Protein AF-A0AAN0IXJ7-F1 (afdb_monomer)

Foldseek 3Di:
DVVVVVVVVVVVVVCQQQDDAFAQWKFAAAAQDTFLPDQKHFIWGQHDPDRVGTDIAFEFQDPQDDQLLQLLNNLLSFFRGFPDKFFCLVDPGRPFHDGHHQWYNWHAPGSQALGSLRTDIDRPDDPVRGDSRRTMMTGGDPHGCPPDPQAFQQWAADQHGTSQKAFIWGDHLHDIAFEWPPACDLLNLQLSLLLSFFQGFPDKQGNHHDDDPHFHFYLHQAHDNPRNTSLLRDAGDPDGDPDHPDDIDTMITGGHRDPVGDGRPDGNCNCRPRNADDAFAQFKWFAAPHGTFLPDQKHFIWGQHDAPDPHTDTAFEFQPPQDDQLNLQLSNLLSQFNGFDDKFFPLVDPGRPFDPGHHQWYHWHQPASQARGSLNTDTDRDDDPQRGDSRGTMMTGGDPHGLPPPDAFQQWAADSHGTSQKHFIWGDAPNFIAFEFQALQDQLLLLLNLLSSFFFGWPDFPDFHFDPPPGAHFYHNFDDPDSVHNGSLLGPGGDPDGDYPDHRRGTTMIGGHRDPVGDTRPDGSCPHNQNHVLLVPPPQAFAFWKWFAAANDIALQDQKHFIWGAFAAPPPDPGGDIAFAFPPPQDDQLLQLQNVLLSQFNGFPDKDWCLVCVVTGHDDRHHHQWQHQHHPGSFANGSLLTDTHRPHDPPDDNRGTMMTGGDPHGLPNPDDFQDWAAPPDRTSQWHFIWGDHPHFIAFEFQQADDQLNQQLRLLLSFARGFPDKPNDQHFDDPVGFHFHNHFDADNPDNTSCVGDGTDPGGDPPGGRSRTMITGGHHHNDDDGRPHGSCNHRDDPPPDPDDDDDDDPPPDPVVVVVVVVVVVVVVPPPVPVVVVVVVVVVVVVVVVPPPPPDDDDDDDDDDDDDDDDDDDDDDDDDDDDDDDDDDDDDDDDDDDDDDDDDDDDDDDDDDDDDDDDDDDDDDDDDDDDDDDDDDDDDDDDDDDDDDDDDDDDDDDDDDDDDDDDDDDDDDDDDYDDDDDDDDDDDDDDDYDD

Secondary structure (DSSP, 8-state):
-HHHHHHHHHHHHHHHHS-PPPTTEEEEEETTEE-TT-SEEEEEEEE-SSTTS-EEEEEB--TT--HHHHHHHHHHTTBSSEEEEEEGGG-GGG----PPEEEEEEE-S-TT-SSGGGSEEE-S--TTSSSGGGBEEEEE-SSBTTSS--STT-EEEEEEEETTEEEEEEEETTEEEEEEEEEE-HHHHHHHHHHTT-SEEEEESS---S---SPEEEEEE---TT--SGGGTSPPPSS-B---STT--BPEEEEE--TTSPPP---GGGTTTSSSPPPPTTEEEEEETTEE-TT-SEEEEEEEE--SSSS-EEEEEB-STT--HHHHHHHHHHTTBS-EEEEEEGGG-STT----PPEEE--EE-S-TTBSSGGGSEE-----TTSSSTTSBEEEEE-S-BGGGSPPTT-EEEEEEEETTEEEEEEEETTEEEEEB-TT--HHHHHHHHHHTT-SEEEEEEEE-PPPTTSPEEE-S---S-TT-S-GGGTSPPPSS---S--GGGBEEEEEE--TTSPPP--BTTTTTT--STTTT-S---TT-EEEEETTEEESS-SEEEEEEE--S-TTSS--SEEEEB--TT--HHHHHHHHHHTTBS-EEEEEEHHHHHHHH------EEESEEE-S-TTBSSGGGSEEE-S--TT--TTSBEEEEE-SSBGGGS--TT-EEEES-SSTTEEEEEEEETTEEEEEBGGG--HHHHHHHHHHTT-SEEEEES-S--PPPTTSEEEESS----TT-SSHHHHSPPPSS--SS--GGGBPEEEEE--TTS-----BTTTT------------S--TTSHHHHHHHHHHHHHHHTTTTHHHHHHHHHHHHHHHHTTSSSS-S-------------------------------------------------------------------------------------------------------------------------------------------

Radius of gyration: 43.17 Å; Cα contacts (8 Å, |Δi|>4): 2072; chains: 1; bounding box: 119×130×133 Å

InterPro domains:
  IPR001190 SRCR domain [PF00530] (36-141)
  IPR001190 SRCR domain [PF00530] (159-255)
  IPR001190 SRCR domain [PF00530] (293-398)
  IPR001190 SRCR domain [PF00530] (416-513)
  IPR001190 SRCR domain [PF00530] (557-662)
  IPR001190 SRCR domain [PF00530] (680-776)
  IPR001190 SRCR domain [PR00258] (412-428)
  IPR001190 SRCR domain [PR00258] (431-442)
  IPR001190 SRCR domain [PR00258] (446-456)
  IPR001190 SRCR domain [PR00258] (501-513)
  IPR001190 SRCR domain [PS00420] (160-197)
  IPR001190 SRCR domain [PS00420] (417-454)
  IPR001190 SRCR domain [PS00420] (681-718)
  IPR001190 SRCR domain [PS50287] (26-141)
  IPR001190 SRCR domain [PS50287] (155-256)
  IPR001190 SRCR domain [PS50287] (284-399)
  IPR001190 SRCR domain [PS50287] (412-513)
  IPR001190 SRCR domain [PS50287] (546-663)
  IPR001190 SRCR domain [PS50287] (676-777)
  IPR001190 SRCR domain [SM00202] (26-141)

Solvent-accessible surface area (backbone atoms only — not comparable to full-atom values): 57984 Å² total; per-residue (Å²): 103,73,68,55,55,51,49,48,51,52,50,52,50,54,50,60,60,50,57,78,91,35,44,69,24,52,49,38,30,44,60,77,41,71,50,76,86,56,56,52,21,38,38,34,35,26,42,53,96,46,89,92,56,51,41,70,14,25,32,37,49,48,100,58,56,51,71,37,42,42,15,14,54,19,34,36,68,45,16,74,19,50,71,49,69,47,36,36,62,81,44,77,90,31,53,69,75,85,62,55,62,54,35,23,66,45,38,40,96,49,48,60,34,28,27,72,74,62,29,50,73,33,74,75,67,52,89,79,45,77,46,78,45,26,26,23,26,42,27,33,39,94,54,41,56,74,78,67,69,88,41,56,42,42,72,50,67,39,69,36,65,45,59,37,31,14,24,43,34,37,30,36,98,92,44,68,18,32,29,31,33,88,45,55,42,73,39,33,45,27,12,49,19,18,56,59,15,21,36,24,50,77,46,63,66,57,71,58,27,69,84,81,88,56,57,31,51,38,61,67,44,70,36,48,96,81,44,55,26,56,14,67,39,44,66,72,63,96,58,75,48,90,69,64,64,103,81,61,51,58,26,10,42,29,27,17,61,46,83,94,45,66,66,29,88,39,32,78,72,61,40,52,62,26,54,38,80,78,84,35,43,66,25,55,51,36,34,38,70,84,47,68,46,81,84,58,55,56,21,35,39,36,35,25,36,59,44,99,48,102,57,63,43,75,17,24,32,27,44,50,98,56,48,46,72,29,43,46,16,13,52,18,32,41,67,46,19,70,25,53,71,50,70,45,40,33,60,79,46,76,91,32,48,73,78,87,66,53,60,41,31,32,48,40,47,36,94,48,48,58,33,24,27,72,73,62,25,53,77,33,60,72,68,50,92,82,42,78,48,71,45,30,26,23,25,40,27,34,41,90,54,39,52,75,76,76,66,48,65,49,39,70,51,64,45,97,44,86,45,60,36,30,13,18,38,30,37,26,38,96,93,43,71,18,30,29,37,46,53,72,50,44,71,27,36,37,22,6,41,19,12,54,61,14,26,35,24,49,75,44,54,89,43,84,41,54,59,62,96,85,51,52,62,58,45,56,61,42,59,38,93,46,76,78,46,51,28,45,20,59,44,44,58,71,58,98,60,82,74,72,92,76,57,45,88,40,20,24,14,38,26,27,19,64,45,86,92,49,67,66,30,88,36,34,86,65,63,43,64,52,34,30,62,88,44,74,74,35,86,66,80,42,28,59,27,46,39,29,32,40,65,88,43,75,38,49,82,61,53,58,25,37,43,36,38,29,26,70,59,64,104,84,60,102,43,80,51,69,13,26,36,29,60,34,98,61,46,45,71,34,33,33,14,10,48,20,27,38,54,46,17,68,17,42,78,46,64,53,30,31,71,80,42,40,94,78,31,46,80,86,89,59,56,76,56,29,38,29,39,38,35,96,51,50,49,32,26,26,64,81,59,32,53,71,34,73,71,73,52,94,86,60,53,87,47,35,25,28,26,41,29,36,43,94,52,40,61,70,76,74,70,52,74,48,38,75,52,66,44,92,40,88,42,61,38,30,18,24,41,34,35,28,39,101,90,45,66,18,34,32,30,45,85,47,55,39,78,44,39,44,29,24,54,22,28,56,60,27,27,62,25,45,76,53,58,72,71,58,100,43,58,61,58,92,91,52,39,40,42,34,56,61,46,73,47,66,82,86,49,63,30,55,50,75,48,51,68,76,60,98,56,58,50,89,87,72,56,45,92,45,34,33,12,41,33,34,27,38,56,85,84,64,75,77,55,87,42,35,85,63,68,67,66,78,74,90,74,91,70,96,79,85,78,82,92,85,72,98,73,67,65,74,64,56,54,59,58,52,55,57,52,56,61,66,68,57,69,68,66,60,65,69,58,63,55,61,58,54,57,55,56,58,58,59,65,70,70,76,77,65,98,82,72,82,90,84,92,87,82,88,82,87,83,92,87,89,88,84,90,84,90,87,93,91,80,89,89,89,85,87,87,90,88,85,91,88,84,86,88,88,81,91,86,90,88,82,91,83,89,90,88,90,93,88,90,92,88,88,86,89,87,87,88,84,85,89,88,87,81,87,86,87,90,88,85,85,89,90,88,85,88,87,90,87,89,92,90,85,90,87,90,89,85,90,86,84,85,88,85,87,86,87,89,87,88,86,85,91,88,89,88,86,90,89,83,89,85,88,84,88,86,89,88,89,86,90,84,88,87,90,89,85,90,89,84,89,86,88,80,88,87,133

Organism: Amphimedon queenslandica (NCBI:txid400682)

Sequence (992 aa):
MKLLSIFALFVSLIYAVQGQPYRGTVRLVRSGSFSSSYTAGIVQIYYGSNSSSNSWGNICFDSSFGSTEANVICNQLGYNGASTYGSAGSTTSYGTDTAATALNDVNCANSNYLTLQQCNLSTVIKPSCISDNEDLYVSCQTTRIWDSPDFSGQIRLQGGTYSSYGRLEVYCNGEWGTVCADSFGPTGARTACRQLGYSDYSTYNTNVPGSSSQHTWFENLACNSSSNCLGTCESCPTTQISFCGTGSRDVALGCEFDSSYATSNNTPSTCEYAGSRRPDRGTVRLFRNGVFSSSYSAGIVEIYYAGSSYRSYWGNICDDSSFGYSEANVICHQLGYNGVSTYGRAGSTTSYGTDTTSTTVDDVDCASSSYLTLEQCTLSIIIKSSCISNSEDAYVSCYTTRIWNNPYPGQIRLQGGTYSSYGRLEVYCNGQWGTVCDDSFGSADARAACRQLGYSDYSTYTGNLAGSSSQPIWLDNVICSSSSYSCLATCESCPATQYHNCGHSQDVALGCEFDSTYTTSSNSLSTCQYADPSSSGFGVPLSGALILARNGVYSSSFTSGRVVVYGIGSSTSSSLFWGNVCRRTSFSLNAAHVICHQLTFSGASTWSYSGIDSNLFGVDTNRTLLDDVSCSNSRYLTLFQCTVSTFISSLCTDADDISVTCYTTRIWSSPYTGQLRLTGGNYTNEGLIEVYCNGAWGTVCDNTFSATAARIVCRQLGYNSYYRYNTLPIVGDTPQSIWYNSLSCSSTYSCLSSCQSCPSSSSTTCVHAEDVTIVCYSSSTSSSTTVTTSTCQTTSSSDSDGLSGGAIAGIVIGVIVFIGLVMFFSGSAQKKKKERQRAALAAAAAQATVELTNAQVVPTPNPLTHQPAPEPPPTTNQEPPPSYAGAAAVTQEVKEYNDEKSPYPPPGPNPEPSAPSFAPPPPFAPYPPTNTGYPPDPAYPPTGGYYPPNPYPTPYPTVSGYPPATYPAAPPPDTRPDPPPYNEAPYPPAPY

Structure (mmCIF, N/CA/C/O backbone):
data_AF-A0AAN0IXJ7-F1
#
_entry.id   AF-A0AAN0IXJ7-F1
#
loop_
_atom_site.group_PDB
_atom_site.id
_atom_site.type_symbol
_atom_site.label_atom_id
_atom_site.label_alt_id
_atom_site.label_comp_id
_atom_site.label_asym_id
_atom_site.label_entity_id
_atom_site.label_seq_id
_atom_site.pdbx_PDB_ins_code
_atom_site.Cartn_x
_atom_site.Cartn_y
_atom_site.Cartn_z
_atom_site.occupancy
_atom_site.B_iso_or_equiv
_atom_site.auth_seq_id
_atom_site.auth_comp_id
_atom_site.auth_asym_id
_atom_site.auth_atom_id
_atom_site.pdbx_PDB_model_num
ATOM 1 N N . MET A 1 1 ? -55.029 -26.707 40.191 1.00 47.22 1 MET A N 1
ATOM 2 C CA . MET A 1 1 ? -53.765 -27.199 40.793 1.00 47.22 1 MET A CA 1
ATOM 3 C C . MET A 1 1 ? -52.883 -27.904 39.767 1.00 47.22 1 MET A C 1
ATOM 5 O O . MET A 1 1 ? -52.110 -27.176 39.175 1.00 47.22 1 MET A O 1
ATOM 9 N N . LYS A 1 2 ? -53.011 -29.208 39.447 1.00 46.12 2 LYS A N 1
ATOM 10 C CA . LYS A 1 2 ? -52.073 -29.888 38.508 1.00 46.12 2 LYS A CA 1
ATOM 11 C C . LYS A 1 2 ? -51.849 -29.155 37.167 1.00 46.12 2 LYS A C 1
ATOM 13 O O . LYS A 1 2 ? -50.709 -29.018 36.750 1.00 46.12 2 LYS A O 1
ATOM 18 N N . LEU A 1 3 ? -52.900 -28.605 36.550 1.00 43.19 3 LEU A N 1
ATOM 19 C CA . LEU A 1 3 ? -52.786 -27.760 35.346 1.00 43.19 3 LEU A CA 1
ATOM 20 C C . LEU A 1 3 ? -51.999 -26.451 35.565 1.00 43.19 3 LEU A C 1
ATOM 22 O O . LEU A 1 3 ? -51.239 -26.072 34.686 1.00 43.19 3 LEU A O 1
ATOM 26 N N . LEU A 1 4 ? -52.104 -25.803 36.734 1.00 46.88 4 LEU A N 1
ATOM 27 C CA . LEU A 1 4 ? -51.242 -24.661 37.081 1.00 46.88 4 LEU A CA 1
ATOM 28 C C . LEU A 1 4 ? -49.793 -25.097 37.319 1.00 46.88 4 LEU A C 1
ATOM 30 O O . LEU A 1 4 ? -48.893 -24.364 36.945 1.00 46.88 4 LEU A O 1
ATOM 34 N N . SER A 1 5 ? -49.549 -26.276 37.897 1.00 44.75 5 SER A N 1
ATOM 35 C CA . SER A 1 5 ? -48.187 -26.807 38.051 1.00 44.75 5 SER A CA 1
ATOM 36 C C . SER A 1 5 ? -47.547 -27.131 36.698 1.00 44.75 5 SER A C 1
ATOM 38 O O . SER A 1 5 ? -46.366 -26.873 36.513 1.00 44.75 5 SER A O 1
ATOM 40 N N . ILE A 1 6 ? -48.325 -27.642 35.737 1.00 55.31 6 ILE A N 1
ATOM 41 C CA . ILE A 1 6 ? -47.873 -27.870 34.355 1.00 55.31 6 ILE A CA 1
ATOM 42 C C . ILE A 1 6 ? -47.652 -26.538 33.629 1.00 55.31 6 ILE A C 1
ATOM 44 O O . ILE A 1 6 ? -46.639 -26.389 32.957 1.00 55.31 6 ILE A O 1
ATOM 48 N N . PHE A 1 7 ? -48.541 -25.553 33.794 1.00 57.66 7 PHE A N 1
ATOM 49 C CA .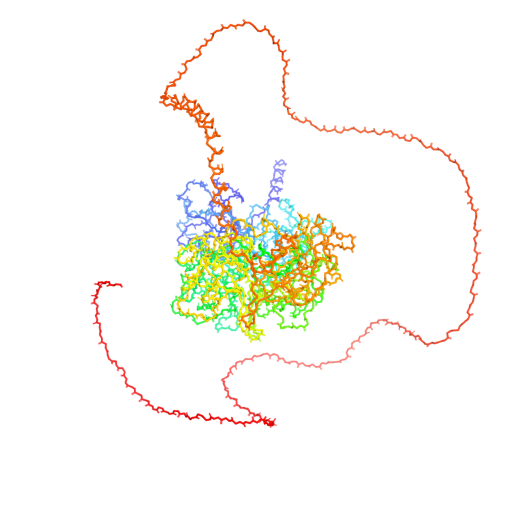 PHE A 1 7 ? -48.365 -24.223 33.202 1.00 57.66 7 PHE A CA 1
ATOM 50 C C . PHE A 1 7 ? -47.150 -23.494 33.793 1.00 57.66 7 PHE A C 1
ATOM 52 O O . PHE A 1 7 ? -46.359 -22.933 33.047 1.00 57.66 7 PHE A O 1
ATOM 59 N N . ALA A 1 8 ? -46.938 -23.577 35.110 1.00 48.50 8 ALA A N 1
ATOM 60 C CA . ALA A 1 8 ? -45.741 -23.069 35.774 1.00 48.50 8 ALA A CA 1
ATOM 61 C C . ALA A 1 8 ? -44.473 -23.785 35.283 1.00 48.50 8 ALA A C 1
ATOM 63 O O . ALA A 1 8 ? -43.500 -23.114 34.975 1.00 48.50 8 ALA A O 1
ATOM 64 N N . LEU A 1 9 ? -44.495 -25.115 35.122 1.00 50.34 9 LEU A N 1
ATOM 65 C CA . LEU A 1 9 ? -43.379 -25.861 34.527 1.00 50.34 9 LEU A CA 1
ATOM 66 C C . LEU A 1 9 ? -43.103 -25.448 33.076 1.00 50.34 9 LEU A C 1
ATOM 68 O O . LEU A 1 9 ? -41.941 -25.302 32.720 1.00 50.34 9 LEU A O 1
ATOM 72 N N . PHE A 1 10 ? -44.132 -25.213 32.255 1.00 48.53 10 PHE A N 1
ATOM 73 C CA . PHE A 1 10 ? -43.972 -24.707 30.885 1.00 48.53 10 PHE A CA 1
ATOM 74 C C . PHE A 1 10 ? -43.401 -23.286 30.857 1.00 48.53 10 PHE A C 1
ATOM 76 O O . PHE A 1 10 ? -42.471 -23.021 30.102 1.00 48.53 10 PHE A O 1
ATOM 83 N N . VAL A 1 11 ? -43.906 -22.389 31.707 1.00 49.75 11 VAL A N 1
ATOM 84 C CA . VAL A 1 11 ? -43.389 -21.022 31.856 1.00 49.75 11 VAL A CA 1
ATOM 85 C C . VAL A 1 11 ? -41.935 -21.050 32.339 1.00 49.75 11 VAL A C 1
ATOM 87 O O . VAL A 1 11 ? -41.093 -20.390 31.739 1.00 49.75 11 VAL A O 1
ATOM 90 N N . SER A 1 12 ? -41.595 -21.871 33.336 1.00 41.97 12 SER A N 1
ATOM 91 C CA . SER A 1 12 ? -40.210 -22.080 33.775 1.00 41.97 12 SER A CA 1
ATOM 92 C C . SER A 1 12 ? -39.324 -22.709 32.694 1.00 41.97 12 SER A C 1
ATOM 94 O O . SER A 1 12 ? -38.155 -22.350 32.619 1.00 41.97 12 SER A O 1
ATOM 96 N N . LEU A 1 13 ? -39.847 -23.588 31.829 1.00 40.50 13 LEU A N 1
ATOM 97 C CA . LEU A 1 13 ? -39.102 -24.111 30.676 1.00 40.50 13 LEU A CA 1
ATOM 98 C C . LEU A 1 13 ? -38.805 -23.008 29.652 1.00 40.50 13 LEU A C 1
ATOM 100 O O . LEU A 1 13 ? -37.680 -22.909 29.174 1.00 40.50 13 LEU A O 1
ATOM 104 N N . ILE A 1 14 ? -39.785 -22.152 29.351 1.00 45.25 14 ILE A N 1
ATOM 105 C CA . ILE A 1 14 ? -39.624 -21.015 28.433 1.00 45.25 14 ILE A CA 1
ATOM 106 C C . ILE A 1 14 ? -38.598 -20.015 28.999 1.00 45.25 14 ILE A C 1
ATOM 108 O O . ILE A 1 14 ? -37.655 -19.645 28.302 1.00 45.25 14 ILE A O 1
ATOM 112 N N . TYR A 1 15 ? -38.695 -19.670 30.288 1.00 43.59 15 TYR A N 1
ATOM 113 C CA . TYR A 1 15 ? -37.707 -18.832 30.985 1.00 43.59 15 TYR A CA 1
ATOM 114 C C . TYR A 1 15 ? -36.314 -19.478 31.115 1.00 43.59 15 TYR A C 1
ATOM 116 O O . TYR A 1 15 ? -35.324 -18.756 31.223 1.00 43.59 15 TYR A O 1
ATOM 124 N N . ALA A 1 16 ? -36.209 -20.810 31.088 1.00 40.12 16 ALA A N 1
ATOM 125 C CA . ALA A 1 16 ? -34.928 -21.521 31.076 1.00 40.12 16 ALA A CA 1
ATOM 126 C C . ALA A 1 16 ? -34.271 -21.568 29.682 1.00 40.12 16 ALA A C 1
ATOM 128 O O . ALA A 1 16 ? -33.063 -21.782 29.591 1.00 40.12 16 ALA A O 1
ATOM 129 N N . VAL A 1 17 ? -35.040 -21.363 28.606 1.00 45.34 17 VAL A N 1
ATOM 130 C CA . VAL A 1 17 ? -34.553 -21.335 27.212 1.00 45.34 17 VAL A CA 1
ATOM 131 C C . VAL A 1 17 ? -34.119 -19.929 26.770 1.00 45.34 17 VAL A C 1
ATOM 133 O O . VAL A 1 17 ? -33.293 -19.809 25.872 1.00 45.34 17 VAL A O 1
ATOM 136 N N . GLN A 1 18 ? -34.628 -18.864 27.398 1.00 54.88 18 GLN A N 1
ATOM 137 C CA . GLN A 1 18 ? -34.338 -17.471 27.005 1.00 54.88 18 GLN A CA 1
ATOM 138 C C . GLN A 1 18 ? -33.213 -16.783 27.803 1.00 54.88 18 GLN A C 1
ATOM 140 O O . GLN A 1 18 ? -32.857 -15.644 27.491 1.00 54.88 18 GLN A O 1
ATOM 145 N N . GLY A 1 19 ? -32.644 -17.458 28.805 1.00 61.91 19 GLY A N 1
ATOM 146 C CA . GLY A 1 19 ? -31.714 -16.855 29.764 1.00 61.91 19 GLY A CA 1
ATOM 147 C C . GLY A 1 19 ? -32.421 -15.965 30.793 1.00 61.91 19 GLY A C 1
ATOM 148 O O . GLY A 1 19 ? -33.547 -15.508 30.592 1.00 61.91 19 GLY A O 1
ATOM 149 N N . GLN A 1 20 ? -31.762 -15.727 31.926 1.00 72.69 20 GLN A N 1
ATOM 150 C CA . GLN A 1 20 ? -32.216 -14.754 32.925 1.00 72.69 20 GLN A CA 1
ATOM 151 C C . GLN A 1 20 ? -31.454 -13.434 32.740 1.00 72.69 20 GLN A C 1
ATOM 153 O O . GLN A 1 20 ? -30.320 -13.458 32.263 1.00 72.69 20 GLN A O 1
ATOM 158 N N . PRO A 1 21 ? -32.034 -12.276 33.097 1.00 81.75 21 PRO A N 1
ATOM 159 C CA . PRO A 1 21 ? -31.283 -11.031 33.127 1.00 81.75 21 PRO A CA 1
ATOM 160 C C . PRO A 1 21 ? -30.315 -11.021 34.316 1.00 81.75 21 PRO A C 1
ATOM 162 O O . PRO A 1 21 ? -30.679 -11.358 35.443 1.00 81.75 21 PRO A O 1
ATOM 165 N N . TYR A 1 22 ? -29.082 -10.603 34.057 1.00 88.50 22 TYR A N 1
ATOM 166 C CA . TYR A 1 22 ? -28.005 -10.508 35.044 1.00 88.50 22 TYR A CA 1
ATOM 167 C C . TYR A 1 22 ? -27.824 -9.068 35.537 1.00 88.50 22 TYR A C 1
ATOM 169 O O . TYR A 1 22 ? -28.263 -8.121 34.874 1.00 88.50 22 TYR A O 1
ATOM 177 N N . ARG A 1 23 ? -27.195 -8.862 36.700 1.00 89.75 23 ARG A N 1
ATOM 178 C CA . ARG A 1 23 ? -27.017 -7.516 37.267 1.00 89.75 23 ARG A CA 1
ATOM 179 C C . ARG A 1 23 ? -26.231 -6.628 36.298 1.00 89.75 23 ARG A C 1
ATOM 181 O O . ARG A 1 23 ? -25.153 -7.009 35.859 1.00 89.75 23 ARG A O 1
ATOM 188 N N . GLY A 1 24 ? -26.774 -5.461 35.959 1.00 89.81 24 GLY A N 1
ATOM 189 C CA . GLY A 1 24 ? -26.189 -4.547 34.973 1.00 89.81 24 GLY A CA 1
ATOM 190 C C . GLY A 1 24 ? -26.632 -4.758 33.523 1.00 89.81 24 GLY A C 1
ATOM 191 O O . GLY A 1 24 ? -26.158 -4.051 32.638 1.00 89.81 24 GLY A O 1
ATOM 192 N N . THR A 1 25 ? -27.534 -5.705 33.249 1.00 91.94 25 THR A N 1
ATOM 193 C CA . THR A 1 25 ? -28.134 -5.875 31.912 1.00 91.94 25 THR A CA 1
ATOM 194 C C . THR A 1 25 ? -28.928 -4.634 31.515 1.00 91.94 25 THR A C 1
ATOM 196 O O . THR A 1 25 ? -29.753 -4.181 32.304 1.00 91.94 25 THR A O 1
ATOM 199 N N . VAL A 1 26 ? -28.757 -4.146 30.284 1.00 93.38 26 VAL A N 1
ATOM 200 C CA . VAL A 1 26 ? -29.545 -3.034 29.726 1.00 93.38 26 VAL A CA 1
ATOM 201 C C . VAL A 1 26 ? -30.482 -3.546 28.625 1.00 93.38 26 VAL A C 1
ATOM 203 O O . VAL A 1 26 ? -30.151 -4.481 27.892 1.00 93.38 26 VAL A O 1
ATOM 206 N N . ARG A 1 27 ? -31.670 -2.943 28.505 1.00 92.19 27 ARG A N 1
ATOM 207 C CA . ARG A 1 27 ? -32.626 -3.166 27.409 1.00 92.19 27 ARG A CA 1
ATOM 208 C C . ARG A 1 27 ? -33.318 -1.868 26.994 1.00 92.19 27 ARG A C 1
ATOM 210 O O . ARG A 1 27 ? -33.399 -0.927 27.779 1.00 92.19 27 ARG A O 1
ATOM 217 N N . LEU A 1 28 ? -33.892 -1.873 25.791 1.00 92.62 28 LEU A N 1
ATOM 218 C CA . LEU A 1 28 ? -34.771 -0.811 25.300 1.00 92.62 28 LEU A CA 1
ATOM 219 C C . LEU A 1 28 ? -36.235 -1.262 25.328 1.00 92.62 28 LEU A C 1
ATOM 221 O O . LEU A 1 28 ? -36.560 -2.375 24.901 1.00 92.62 28 LEU A O 1
ATOM 225 N N . VAL A 1 29 ? -37.114 -0.385 25.808 1.00 91.38 29 VAL A N 1
ATOM 226 C CA . VAL A 1 29 ? -38.556 -0.621 25.953 1.00 91.38 29 VAL A CA 1
ATOM 227 C C . VAL A 1 29 ? -39.354 0.311 25.039 1.00 91.38 29 VAL A C 1
ATOM 229 O O . VAL A 1 29 ? -39.003 1.474 24.835 1.00 91.38 29 VAL A O 1
ATOM 232 N N . ARG A 1 30 ? -40.446 -0.218 24.479 1.00 90.81 30 ARG A N 1
ATOM 233 C CA . ARG A 1 30 ? -41.479 0.511 23.736 1.00 90.81 30 ARG A CA 1
ATOM 234 C C . ARG A 1 30 ? -42.848 -0.002 24.179 1.00 90.81 30 ARG A C 1
ATOM 236 O O . ARG A 1 30 ? -43.144 -1.180 23.996 1.00 90.81 30 ARG A O 1
ATOM 243 N N . SER A 1 31 ? -43.680 0.869 24.747 1.00 85.44 31 SER A N 1
ATOM 244 C CA . SER A 1 31 ? -45.058 0.582 25.178 1.00 85.44 31 SER A CA 1
ATOM 245 C C . SER A 1 31 ? -45.144 -0.665 26.073 1.00 85.44 31 SER A C 1
ATOM 247 O O . SER A 1 31 ? -45.852 -1.625 25.771 1.00 85.44 31 SER A O 1
ATOM 249 N N . GLY A 1 32 ? -44.320 -0.696 27.128 1.00 82.44 32 GLY A N 1
ATOM 250 C CA . GLY A 1 32 ? -44.193 -1.823 28.064 1.00 82.44 32 GLY A CA 1
ATOM 251 C C . GLY A 1 32 ? -43.563 -3.110 27.500 1.00 82.44 32 GLY A C 1
ATOM 252 O O . GLY A 1 32 ? -43.351 -4.060 28.250 1.00 82.44 32 GLY A O 1
ATOM 253 N N . SER A 1 33 ? -43.240 -3.165 26.204 1.00 86.56 33 SER A N 1
ATOM 254 C CA . SER A 1 33 ? -42.652 -4.333 25.530 1.00 86.56 33 SER A CA 1
ATOM 255 C C . SER A 1 33 ? -41.173 -4.106 25.207 1.00 86.56 33 SER A C 1
ATOM 257 O O . SER A 1 33 ? -40.775 -2.989 24.888 1.00 86.56 33 SER A O 1
ATOM 259 N N . PHE A 1 34 ? -40.347 -5.156 25.231 1.00 88.69 34 PHE A N 1
ATOM 260 C CA . PHE A 1 34 ? -38.915 -5.078 24.906 1.00 88.69 34 PHE A CA 1
ATOM 261 C C . PHE A 1 34 ? -38.528 -6.077 23.807 1.00 88.69 34 PHE A C 1
ATOM 263 O O . PHE A 1 34 ? -39.171 -7.114 23.654 1.00 88.69 34 PHE A O 1
ATOM 270 N N . SER A 1 35 ? -37.474 -5.766 23.051 1.00 86.44 35 SER A N 1
ATOM 271 C CA . SER A 1 35 ? -36.874 -6.658 22.051 1.00 86.44 35 SER A CA 1
ATOM 272 C C . SER A 1 35 ? -35.388 -6.341 21.880 1.00 86.44 35 SER A C 1
ATOM 274 O O . SER A 1 35 ? -35.010 -5.170 21.851 1.00 86.44 35 SER A O 1
ATOM 276 N N . SER A 1 36 ? -34.552 -7.363 21.683 1.00 79.25 36 SER A N 1
ATOM 277 C CA . SER A 1 36 ? -33.141 -7.204 21.288 1.00 79.25 36 SER A CA 1
ATOM 278 C C . SER A 1 36 ? -32.969 -6.613 19.877 1.00 79.25 36 SER A C 1
ATOM 280 O O . SER A 1 36 ? -31.890 -6.137 19.526 1.00 79.25 36 SER A O 1
ATOM 282 N N . SER A 1 37 ? -34.045 -6.582 19.080 1.00 82.06 37 SER A N 1
ATOM 283 C CA . SER A 1 37 ? -34.102 -5.935 17.763 1.00 82.06 37 SER A CA 1
ATOM 284 C C . SER A 1 37 ? -34.409 -4.431 17.810 1.00 82.06 37 SER A C 1
ATOM 286 O O . SER A 1 37 ? -34.531 -3.807 16.756 1.00 82.06 37 SER A O 1
ATOM 288 N N . TYR A 1 38 ? -34.618 -3.836 18.990 1.00 89.44 38 TYR A N 1
ATOM 289 C CA . TYR A 1 38 ? -34.860 -2.397 19.100 1.00 89.44 38 TYR A CA 1
ATOM 290 C C . TYR A 1 38 ? -33.542 -1.611 19.047 1.00 89.44 38 TYR A C 1
ATOM 292 O O . TYR A 1 38 ? -32.580 -1.917 19.748 1.00 89.44 38 TYR A O 1
ATOM 300 N N . THR A 1 39 ? -33.527 -0.564 18.221 1.00 90.50 39 THR A N 1
ATOM 301 C CA . THR A 1 39 ? -32.446 0.433 18.111 1.00 90.50 39 THR A CA 1
ATOM 302 C C . THR A 1 39 ? -32.686 1.671 18.976 1.00 90.50 39 THR A C 1
ATOM 304 O O . THR A 1 39 ? -31.769 2.444 19.202 1.00 90.50 39 THR A O 1
ATOM 307 N N . ALA A 1 40 ? -33.917 1.883 19.449 1.00 92.94 40 ALA A N 1
ATOM 308 C CA . ALA A 1 40 ? -34.309 3.060 20.227 1.00 92.94 40 ALA A CA 1
ATOM 309 C C . ALA A 1 40 ? -35.442 2.728 21.206 1.00 92.94 40 ALA A C 1
ATOM 311 O O . ALA A 1 40 ? -36.255 1.852 20.897 1.00 92.94 40 ALA A O 1
ATOM 312 N N . GLY A 1 41 ? -35.533 3.421 22.337 1.00 94.19 41 GLY A N 1
ATOM 313 C CA . GLY A 1 41 ? -36.592 3.236 23.336 1.00 94.19 41 GLY A CA 1
ATOM 314 C C . GLY A 1 41 ? -36.214 3.781 24.712 1.00 94.19 41 GLY A C 1
ATOM 315 O O . GLY A 1 41 ? -35.115 4.307 24.887 1.00 94.19 41 GLY A O 1
ATOM 316 N N . ILE A 1 42 ? -37.119 3.623 25.682 1.00 93.81 42 ILE A N 1
ATOM 317 C CA . ILE A 1 42 ? -36.850 3.918 27.100 1.00 93.81 42 ILE A CA 1
ATOM 318 C C . ILE A 1 42 ? -35.802 2.922 27.611 1.00 93.81 42 ILE A C 1
ATOM 320 O O . ILE A 1 42 ? -35.892 1.723 27.322 1.00 93.81 42 ILE A O 1
ATOM 324 N N . VAL A 1 43 ? -34.793 3.415 28.328 1.00 94.88 43 VAL A N 1
ATOM 325 C CA . VAL A 1 43 ? -33.664 2.618 28.816 1.00 94.88 43 VAL A CA 1
ATOM 326 C C . VAL A 1 43 ? -33.995 2.010 30.170 1.00 94.88 43 VAL A C 1
ATOM 328 O O . VAL A 1 43 ? -34.176 2.719 31.158 1.00 94.88 43 VAL A O 1
ATOM 331 N N . GLN A 1 44 ? -33.989 0.680 30.223 1.00 93.31 44 GLN A N 1
ATOM 332 C CA . GLN A 1 44 ? -34.118 -0.070 31.466 1.00 93.31 44 GLN A CA 1
ATOM 333 C C . GLN A 1 44 ? -32.856 -0.851 31.780 1.00 93.31 44 GLN A C 1
ATOM 335 O O . GLN A 1 44 ? -32.301 -1.528 30.913 1.00 93.31 44 GLN A O 1
ATOM 340 N N . ILE A 1 45 ? -32.458 -0.807 33.049 1.00 93.12 45 ILE A N 1
ATOM 341 C CA . ILE A 1 45 ? -31.368 -1.599 33.606 1.00 93.12 45 ILE A CA 1
ATOM 342 C C . ILE A 1 45 ? -31.921 -2.613 34.614 1.00 93.12 45 ILE A C 1
ATOM 344 O O . ILE A 1 45 ? -32.846 -2.317 35.372 1.00 93.12 45 ILE A O 1
ATOM 348 N N . TYR A 1 46 ? -31.366 -3.823 34.622 1.00 92.00 46 TYR A N 1
ATOM 349 C CA . TYR A 1 46 ? -31.636 -4.818 35.656 1.00 92.00 46 TYR A CA 1
ATOM 350 C C . TYR A 1 46 ? -30.624 -4.643 36.789 1.00 92.00 46 TYR A C 1
ATOM 352 O O . TYR A 1 46 ? -29.473 -5.074 36.676 1.00 92.00 46 TYR A O 1
ATOM 360 N N . TYR A 1 47 ? -31.015 -3.948 37.857 1.00 88.50 47 TYR A N 1
ATOM 361 C CA . TYR A 1 47 ? -30.090 -3.516 38.906 1.00 88.50 47 TYR A CA 1
ATOM 362 C C . TYR A 1 47 ? -30.703 -3.590 40.307 1.00 88.50 47 TYR A C 1
ATOM 364 O O . TYR A 1 47 ? -31.918 -3.686 40.477 1.00 88.50 47 TYR A O 1
ATOM 372 N N . GLY A 1 48 ? -29.838 -3.582 41.319 1.00 79.75 48 GLY A N 1
ATOM 373 C CA . GLY A 1 48 ? -30.199 -3.790 42.715 1.00 79.75 48 GLY A CA 1
ATOM 374 C C . GLY A 1 48 ? -29.010 -3.609 43.655 1.00 79.75 48 GLY A C 1
ATOM 375 O O . GLY A 1 48 ? -27.843 -3.640 43.248 1.00 79.75 48 GLY A O 1
ATOM 376 N N . SER A 1 49 ? -29.315 -3.425 44.939 1.00 67.25 49 SER A N 1
ATOM 377 C CA . SER A 1 49 ? -28.330 -3.276 46.020 1.00 67.25 49 SER A CA 1
ATOM 378 C C . SER A 1 49 ? -27.577 -4.573 46.348 1.00 67.25 49 SER A C 1
ATOM 380 O O . SER A 1 49 ? -26.478 -4.522 46.890 1.00 67.25 49 SER A O 1
ATOM 382 N N . ASN A 1 50 ? -28.146 -5.729 46.005 1.00 63.09 50 ASN A N 1
ATOM 383 C CA . ASN A 1 50 ? -27.522 -7.048 46.044 1.00 63.09 50 ASN A CA 1
ATOM 384 C C . ASN A 1 50 ? -28.186 -7.964 44.997 1.00 63.09 50 ASN A C 1
ATOM 386 O O . ASN A 1 50 ? -29.212 -7.609 44.416 1.00 63.09 50 ASN A O 1
ATOM 390 N N . SER A 1 51 ? -27.628 -9.154 44.763 1.00 61.53 51 SER A N 1
ATOM 391 C CA . SER A 1 51 ? -28.124 -10.087 43.738 1.00 61.53 51 SER A CA 1
ATOM 392 C C . SER A 1 51 ? -29.585 -10.525 43.937 1.00 61.53 51 SER A C 1
ATOM 394 O O . SER A 1 51 ? -30.279 -10.790 42.958 1.00 61.53 51 SER A O 1
ATOM 396 N N . SER A 1 52 ? -30.079 -10.533 45.181 1.00 66.31 52 SER A N 1
ATOM 397 C CA . SER A 1 52 ? -31.475 -10.843 45.531 1.00 66.31 52 SER A CA 1
ATOM 398 C C . SER A 1 52 ? -32.443 -9.648 45.512 1.00 66.31 52 SER A C 1
ATOM 400 O O . SER A 1 52 ? -33.642 -9.856 45.677 1.00 66.31 52 SER A O 1
ATOM 402 N N . SER A 1 53 ? -31.960 -8.416 45.311 1.00 77.62 53 SER A N 1
ATOM 403 C CA . SER A 1 53 ? -32.789 -7.204 45.173 1.00 77.62 53 SER A CA 1
ATOM 404 C C . SER A 1 53 ? -32.787 -6.618 43.757 1.00 77.62 53 SER A C 1
ATOM 406 O O . SER A 1 53 ? -33.332 -5.536 43.542 1.00 77.62 53 SER A O 1
ATOM 408 N N . ASN A 1 54 ? -32.192 -7.323 42.788 1.00 84.50 54 ASN A N 1
ATOM 409 C CA . ASN A 1 54 ? -32.207 -6.918 41.386 1.00 84.50 54 ASN A CA 1
ATOM 410 C C . ASN A 1 54 ? -33.638 -6.868 40.830 1.00 84.50 54 ASN A C 1
ATOM 412 O O . ASN A 1 54 ? -34.415 -7.810 40.982 1.00 84.50 54 ASN A O 1
ATOM 416 N N . SER A 1 55 ? -33.963 -5.782 40.136 1.00 90.12 55 SER A N 1
ATOM 417 C CA . SER A 1 55 ? -35.218 -5.612 39.404 1.00 90.12 55 SER A CA 1
ATOM 418 C C . SER A 1 55 ? -34.992 -4.755 38.157 1.00 90.12 55 SER A C 1
ATOM 420 O O . SER A 1 55 ? -33.948 -4.118 38.018 1.00 90.12 55 SER A O 1
ATOM 422 N N . TRP A 1 56 ? -35.946 -4.767 37.224 1.00 91.75 56 TRP A N 1
ATOM 423 C CA . TRP A 1 56 ? -35.928 -3.831 36.100 1.00 91.75 56 TRP A CA 1
ATOM 424 C C . TRP A 1 56 ? -36.391 -2.458 36.573 1.00 91.75 56 TRP A C 1
ATOM 426 O O . TRP A 1 56 ? -37.495 -2.338 37.103 1.00 91.75 56 TRP A O 1
ATOM 436 N N . GLY A 1 57 ? -35.567 -1.444 36.333 1.00 91.88 57 GLY A N 1
ATOM 437 C CA . GLY A 1 57 ? -35.907 -0.053 36.585 1.00 91.88 57 GLY A CA 1
ATOM 438 C C . GLY A 1 57 ? -35.315 0.884 35.543 1.00 91.88 57 GLY A C 1
ATOM 439 O O . GLY A 1 57 ? -34.406 0.514 34.793 1.00 91.88 57 GLY A O 1
ATOM 440 N N . ASN A 1 58 ? -35.862 2.091 35.496 1.00 92.25 58 ASN A N 1
ATOM 441 C CA . ASN A 1 58 ? -35.492 3.115 34.528 1.00 92.25 58 ASN A CA 1
ATOM 442 C C . ASN A 1 58 ? -34.235 3.877 34.972 1.00 92.25 58 ASN A C 1
ATOM 444 O O . ASN A 1 58 ? -33.802 3.793 36.128 1.00 92.25 58 ASN A O 1
ATOM 448 N N . ILE A 1 59 ? -33.637 4.620 34.046 1.00 94.38 59 ILE A N 1
ATOM 449 C CA . ILE A 1 59 ? -32.534 5.546 34.321 1.00 94.38 59 ILE A CA 1
ATOM 450 C C . ILE A 1 59 ? -33.079 6.967 34.185 1.00 94.38 59 ILE A C 1
ATOM 452 O O . ILE A 1 59 ? -33.698 7.274 33.176 1.00 94.38 59 ILE A O 1
ATOM 456 N N . CYS A 1 60 ? -32.837 7.839 35.161 1.00 93.69 60 CYS A N 1
ATOM 457 C CA . CYS A 1 60 ? -33.246 9.241 35.070 1.00 93.69 60 CYS A CA 1
ATOM 458 C C . CYS A 1 60 ? -32.398 10.015 34.053 1.00 93.69 60 CYS A C 1
ATOM 460 O O . CYS A 1 60 ? -31.166 9.970 34.105 1.00 93.69 60 CYS A O 1
ATOM 462 N N . PHE A 1 61 ? -33.051 10.792 33.193 1.00 93.50 61 PHE A N 1
ATOM 463 C CA . PHE A 1 61 ? -32.417 11.859 32.432 1.00 93.50 61 PHE A CA 1
ATOM 464 C C . PHE A 1 61 ? -32.295 13.105 33.324 1.00 93.50 61 PHE A C 1
ATOM 466 O O . PHE A 1 61 ? -33.274 13.804 33.577 1.00 93.50 61 PHE A O 1
ATOM 473 N N . ASP A 1 62 ? -31.089 13.389 33.820 1.00 90.94 62 ASP A N 1
ATOM 474 C CA . ASP A 1 62 ? -30.792 14.619 34.564 1.00 90.94 62 ASP A CA 1
ATOM 475 C C . ASP A 1 62 ? -29.579 15.363 33.975 1.00 90.94 62 ASP A C 1
ATOM 477 O O . ASP A 1 62 ? -28.975 14.918 33.003 1.00 90.94 62 ASP A O 1
ATOM 481 N N . SER A 1 63 ? -29.220 16.522 34.538 1.00 88.44 63 SER A N 1
ATOM 482 C CA . SER A 1 63 ? -28.159 17.400 34.015 1.00 88.44 63 SER A CA 1
ATOM 483 C C . SER A 1 63 ? -26.742 16.802 34.001 1.00 88.44 63 SER A C 1
ATOM 485 O O . SER A 1 63 ? -25.818 17.479 33.557 1.00 88.44 63 SER A O 1
ATOM 487 N N . SER A 1 64 ? -26.543 15.590 34.526 1.00 86.88 64 SER A N 1
ATOM 488 C CA . SER A 1 64 ? -25.304 14.816 34.366 1.00 86.88 64 SER A CA 1
ATOM 489 C C . SER A 1 64 ? -25.237 14.026 33.053 1.00 86.88 64 SER A C 1
ATOM 491 O O . SER A 1 64 ? -24.139 13.683 32.627 1.00 86.88 64 SER A O 1
ATOM 493 N N . PHE A 1 65 ? -26.378 13.770 32.405 1.00 92.00 65 PHE A N 1
ATOM 494 C CA . PHE A 1 65 ? -26.481 12.883 31.252 1.00 92.00 65 PHE A CA 1
ATOM 495 C C . PHE A 1 65 ? -26.291 13.627 29.920 1.00 92.00 65 PHE A C 1
ATOM 497 O O . PHE A 1 65 ? -27.068 14.520 29.569 1.00 92.00 65 PHE A O 1
ATOM 504 N N . GLY A 1 66 ? -25.298 13.215 29.133 1.00 86.81 66 GLY A N 1
ATOM 505 C CA . GLY A 1 66 ? -24.997 13.759 27.814 1.00 86.81 66 GLY A CA 1
ATOM 506 C C . GLY A 1 66 ? -24.805 12.694 26.732 1.00 86.81 66 GLY A C 1
ATOM 507 O O . GLY A 1 66 ? -25.231 11.542 26.833 1.00 86.81 66 GLY A O 1
ATOM 508 N N . SER A 1 67 ? -24.148 13.102 25.645 1.00 85.31 67 SER A N 1
ATOM 509 C CA . SER A 1 67 ? -23.827 12.231 24.510 1.00 85.31 67 SER A CA 1
ATOM 510 C C . SER A 1 67 ? -22.842 11.121 24.877 1.00 85.31 67 SER A C 1
ATOM 512 O O . SER A 1 67 ? -22.873 10.051 24.273 1.00 85.31 67 SER A O 1
ATOM 514 N N . THR A 1 68 ? -21.983 11.358 25.870 1.00 86.31 68 THR A N 1
ATOM 515 C CA . THR A 1 68 ? -21.002 10.394 26.378 1.00 86.31 68 THR A CA 1
ATOM 516 C C . THR A 1 68 ? -21.707 9.172 26.965 1.00 86.31 68 THR A C 1
ATOM 518 O O . THR A 1 68 ? -21.439 8.044 26.562 1.00 86.31 68 THR A O 1
ATOM 521 N N . GLU A 1 69 ? -22.681 9.399 27.841 1.00 92.56 69 GLU A N 1
ATOM 522 C CA . GLU A 1 69 ? -23.482 8.381 28.520 1.00 92.56 69 GLU A CA 1
ATOM 523 C C . GLU A 1 69 ? -24.400 7.647 27.532 1.00 92.56 69 GLU A C 1
ATOM 525 O O . GLU A 1 69 ? -24.519 6.421 27.576 1.00 92.56 69 GLU A O 1
ATOM 530 N N . ALA A 1 70 ? -25.002 8.384 26.590 1.00 90.94 70 ALA A N 1
ATOM 531 C CA . ALA A 1 70 ? -25.800 7.808 25.509 1.00 90.94 70 ALA A CA 1
ATOM 532 C C . ALA A 1 70 ? -24.973 6.855 24.629 1.00 90.94 70 ALA A C 1
ATOM 534 O O . ALA A 1 70 ? -25.447 5.770 24.283 1.00 90.94 70 ALA A O 1
ATOM 535 N N . ASN A 1 71 ? -23.725 7.224 24.312 1.00 86.56 71 ASN A N 1
ATOM 536 C CA . ASN A 1 71 ? -22.797 6.356 23.592 1.00 86.56 71 ASN A CA 1
ATOM 537 C C . ASN A 1 71 ? -22.491 5.084 24.389 1.00 86.56 71 ASN A C 1
ATOM 539 O O . ASN A 1 71 ? -22.631 4.003 23.831 1.00 86.56 71 ASN A O 1
ATOM 543 N N . VAL A 1 72 ? -22.178 5.175 25.688 1.00 91.62 72 VAL A N 1
ATOM 544 C CA . VAL A 1 72 ? -21.903 3.991 26.531 1.00 91.62 72 VAL A CA 1
ATOM 545 C C . VAL A 1 72 ? -23.103 3.036 26.599 1.00 91.62 72 VAL A C 1
ATOM 547 O O . VAL A 1 72 ? -22.929 1.822 26.504 1.00 91.62 72 VAL A O 1
ATOM 550 N N . ILE A 1 73 ? -24.332 3.555 26.687 1.00 93.69 73 ILE A N 1
ATOM 551 C CA . ILE A 1 73 ? -25.553 2.730 26.658 1.00 93.69 73 ILE A CA 1
ATOM 552 C C . ILE A 1 73 ? -25.725 2.033 25.303 1.00 93.69 73 ILE A C 1
ATOM 554 O O . ILE A 1 73 ? -26.038 0.842 25.256 1.00 93.69 73 ILE A O 1
ATOM 558 N N . CYS A 1 74 ? -25.499 2.741 24.196 1.00 90.75 74 CYS A N 1
ATOM 559 C CA . CYS A 1 74 ? -25.576 2.148 22.864 1.00 90.75 74 CYS A CA 1
ATOM 560 C C . CYS A 1 74 ? -24.452 1.133 22.604 1.00 90.75 74 CYS A C 1
ATOM 562 O O . CYS A 1 74 ? -24.738 0.073 22.043 1.00 90.75 74 CYS A O 1
ATOM 564 N N . ASN A 1 75 ? -23.236 1.386 23.101 1.00 87.06 75 ASN A N 1
ATOM 565 C CA . ASN A 1 75 ? -22.118 0.442 23.080 1.00 87.06 75 ASN A CA 1
ATOM 566 C C . ASN A 1 75 ? -22.477 -0.841 23.835 1.00 87.06 75 ASN A C 1
ATOM 568 O O . ASN A 1 75 ? -22.321 -1.936 23.295 1.00 87.06 75 ASN A O 1
ATOM 572 N N . GLN A 1 76 ? -23.046 -0.714 25.040 1.00 91.62 76 GLN A N 1
ATOM 573 C CA . GLN A 1 76 ? -23.497 -1.855 25.838 1.00 91.62 76 GLN A CA 1
ATOM 574 C C . GLN A 1 76 ? -24.604 -2.656 25.131 1.00 91.62 76 GLN A C 1
ATOM 576 O O . GLN A 1 76 ? -24.686 -3.871 25.283 1.00 91.62 76 GLN A O 1
ATOM 581 N N . LEU A 1 77 ? -25.440 -2.000 24.323 1.00 88.94 77 LEU A N 1
ATOM 582 C CA . LEU A 1 77 ? -26.452 -2.636 23.472 1.00 88.94 77 LEU A CA 1
ATOM 583 C C . LEU A 1 77 ? -25.892 -3.178 22.138 1.00 88.94 77 LEU A C 1
ATOM 585 O O . LEU A 1 77 ? -26.650 -3.761 21.357 1.00 88.94 77 LEU A O 1
ATOM 589 N N . GLY A 1 78 ? -24.589 -3.020 21.877 1.00 84.12 78 GLY A N 1
ATOM 590 C CA . GLY A 1 78 ? -23.868 -3.537 20.710 1.00 84.12 78 GLY A CA 1
ATOM 591 C C . GLY A 1 78 ? -23.833 -2.620 19.483 1.00 84.12 78 GLY A C 1
ATOM 592 O O . GLY A 1 78 ? -23.467 -3.083 18.405 1.00 84.12 78 GLY A O 1
ATOM 593 N N . TYR A 1 79 ? -24.246 -1.359 19.603 1.00 84.31 79 TYR A N 1
ATOM 594 C CA . TYR A 1 79 ? -24.244 -0.357 18.527 1.00 84.31 79 TYR A CA 1
ATOM 595 C C . TYR A 1 79 ? -23.066 0.612 18.683 1.00 84.31 79 TYR A C 1
ATOM 597 O O . TYR A 1 79 ? -22.663 0.902 19.803 1.00 84.31 79 TYR A O 1
ATOM 605 N N . ASN A 1 80 ? -22.533 1.151 17.585 1.00 78.38 80 ASN A N 1
ATOM 606 C CA . ASN A 1 80 ? -21.358 2.043 17.581 1.00 78.38 80 ASN A CA 1
ATOM 607 C C . ASN A 1 80 ? -21.669 3.497 18.030 1.00 78.38 80 ASN A C 1
ATOM 609 O O . ASN A 1 80 ? -21.210 4.463 17.420 1.00 78.38 80 ASN A O 1
ATOM 613 N N . GLY A 1 81 ? -22.467 3.652 19.088 1.00 82.75 81 GLY A N 1
ATOM 614 C CA . GLY A 1 81 ? -22.866 4.937 19.664 1.00 82.75 81 GLY A CA 1
ATOM 615 C C . GLY A 1 81 ? -24.321 5.349 19.408 1.00 82.75 81 GLY A C 1
ATOM 616 O O . GLY A 1 81 ? -25.122 4.644 18.783 1.00 82.75 81 GLY A O 1
ATOM 617 N N . ALA A 1 82 ? -24.673 6.515 19.944 1.00 86.50 82 ALA A N 1
ATOM 618 C CA . ALA A 1 82 ? -26.001 7.107 19.882 1.00 86.50 82 ALA A CA 1
ATOM 619 C C . ALA A 1 82 ? -26.203 7.972 18.625 1.00 86.50 82 ALA A C 1
ATOM 621 O O . ALA A 1 82 ? -25.265 8.550 18.077 1.00 86.50 82 ALA A O 1
ATOM 622 N N . SER A 1 83 ? -27.459 8.081 18.188 1.00 88.62 83 SER A N 1
ATOM 623 C CA . SER A 1 83 ? -27.937 9.074 17.222 1.00 88.62 83 SER A CA 1
ATOM 624 C C . SER A 1 83 ? -28.697 10.215 17.910 1.00 88.62 83 SER A C 1
ATOM 626 O O . SER A 1 83 ? -28.545 11.367 17.520 1.00 88.62 83 SER A O 1
ATOM 628 N N . THR A 1 84 ? -29.515 9.909 18.927 1.00 89.25 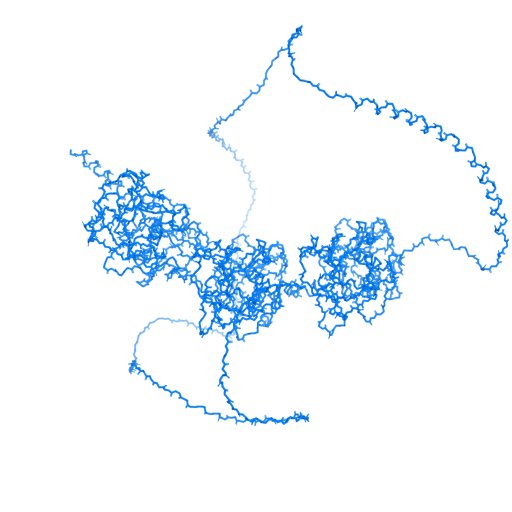84 THR A N 1
ATOM 629 C CA . THR A 1 84 ? -30.230 10.885 19.776 1.00 89.25 84 THR A CA 1
ATOM 630 C C . THR A 1 84 ? -30.489 10.311 21.175 1.00 89.25 84 THR A C 1
ATOM 632 O O . THR A 1 84 ? -30.409 9.101 21.385 1.00 89.25 84 THR A O 1
ATOM 635 N N . TYR A 1 85 ? -30.809 11.172 22.141 1.00 94.12 85 TYR A N 1
ATOM 636 C CA . TYR A 1 85 ? -31.182 10.810 23.513 1.00 94.12 85 TYR A CA 1
ATOM 637 C C . TYR A 1 85 ? -32.015 11.937 24.149 1.00 94.12 85 TYR A C 1
ATOM 639 O O . TYR A 1 85 ? -32.059 13.047 23.614 1.00 94.12 85 TYR A O 1
ATOM 647 N N . GLY A 1 86 ? -32.671 11.668 25.279 1.00 91.56 86 GLY A N 1
ATOM 648 C CA . GLY A 1 86 ? -33.412 12.677 26.047 1.00 91.56 86 GLY A CA 1
ATOM 649 C C . GLY A 1 86 ? -34.357 12.067 27.082 1.00 91.56 86 GLY A C 1
ATOM 650 O O . GLY A 1 86 ? -34.316 10.862 27.325 1.00 91.56 86 GLY A O 1
ATOM 651 N N . SER A 1 87 ? -35.236 12.885 27.665 1.00 91.31 87 SER A N 1
ATOM 652 C CA . SER A 1 87 ? -36.289 12.415 28.575 1.00 91.31 87 SER A CA 1
ATOM 653 C C . SER A 1 87 ? -37.534 11.921 27.827 1.00 91.31 87 SER A C 1
ATOM 655 O O . SER A 1 87 ? -37.904 12.460 26.778 1.00 91.31 87 SER A O 1
ATOM 657 N N . ALA A 1 88 ? -38.201 10.890 28.342 1.00 85.00 88 ALA A N 1
ATOM 658 C CA . ALA A 1 88 ? -39.347 10.236 27.713 1.00 85.00 88 ALA A CA 1
ATOM 659 C C . ALA A 1 88 ? -40.544 11.188 27.552 1.00 85.00 88 ALA A C 1
ATOM 661 O O . ALA A 1 88 ? -41.221 11.160 26.528 1.00 85.00 88 ALA A O 1
ATOM 662 N N . GLY A 1 89 ? -40.741 12.123 28.485 1.00 80.00 89 GLY A N 1
ATOM 663 C CA . GLY A 1 89 ? -41.766 13.168 28.415 1.00 80.00 89 GLY A CA 1
ATOM 664 C C . GLY A 1 89 ? -41.604 14.130 27.231 1.00 80.00 89 GLY A C 1
ATOM 665 O O . GLY A 1 89 ? -42.564 14.797 26.848 1.00 80.00 89 GLY A O 1
ATOM 666 N N . SER A 1 90 ? -40.424 14.172 26.598 1.00 81.00 90 SER A N 1
ATOM 667 C CA . SER A 1 90 ? -40.207 14.909 25.345 1.00 81.00 90 SER A CA 1
ATOM 668 C C . SER A 1 90 ? -40.704 14.171 24.091 1.00 81.00 90 SER A C 1
ATOM 670 O O . SER A 1 90 ? -40.739 14.765 23.012 1.00 81.00 90 SER A O 1
ATOM 672 N N . THR A 1 91 ? -41.098 12.891 24.189 1.00 76.62 91 THR A N 1
ATOM 673 C CA . THR A 1 91 ? -41.479 12.071 23.029 1.00 76.62 91 THR A CA 1
ATOM 674 C C . THR A 1 91 ? -42.537 11.006 23.335 1.00 76.62 91 THR A C 1
ATOM 676 O O . THR A 1 91 ? -42.322 10.041 24.059 1.00 76.62 91 THR A O 1
ATOM 679 N N . THR A 1 92 ? -43.687 11.083 22.663 1.00 77.88 92 THR A N 1
ATOM 680 C CA . THR A 1 92 ? -44.726 10.035 22.737 1.00 77.88 92 THR A CA 1
ATOM 681 C C . THR A 1 92 ? -44.352 8.749 21.984 1.00 77.88 92 THR A C 1
ATOM 683 O O . THR A 1 92 ? -45.077 7.757 22.065 1.00 77.88 92 THR A O 1
ATOM 686 N N . SER A 1 93 ? -43.221 8.734 21.268 1.00 81.06 93 SER A N 1
ATOM 687 C CA . SER A 1 93 ? -42.839 7.689 20.300 1.00 81.06 93 SER A CA 1
ATOM 688 C C . SER A 1 93 ? -42.601 6.304 20.907 1.00 81.06 93 SER A C 1
ATOM 690 O O . SER A 1 93 ? -42.641 5.305 20.188 1.00 81.06 93 SER A O 1
ATOM 692 N N . TYR A 1 94 ? -42.338 6.233 22.214 1.00 82.75 94 TYR A N 1
ATOM 693 C CA . TYR A 1 94 ? -42.045 4.982 22.919 1.00 82.75 94 TYR A CA 1
ATOM 694 C C . TYR A 1 94 ? -43.141 4.584 23.916 1.00 82.75 94 TYR A C 1
ATOM 696 O O . TYR A 1 94 ? -43.050 3.509 24.503 1.00 82.75 94 TYR A O 1
ATOM 704 N N . GLY A 1 95 ? -44.215 5.375 24.033 1.00 76.81 95 GLY A N 1
ATOM 705 C CA . GLY A 1 95 ? -45.291 5.175 25.008 1.00 76.81 95 GLY A CA 1
ATOM 706 C C . GLY A 1 95 ? -44.854 5.421 26.457 1.00 76.81 95 GLY A C 1
ATOM 707 O O . GLY A 1 95 ? -43.704 5.749 26.723 1.00 76.81 95 GLY A O 1
ATOM 708 N N . THR A 1 96 ? -45.785 5.246 27.392 1.00 69.12 96 THR A N 1
ATOM 709 C CA . THR A 1 96 ? -45.489 5.179 28.831 1.00 69.12 96 THR A CA 1
ATOM 710 C C . THR A 1 96 ? -45.014 3.777 29.208 1.00 69.12 96 THR A C 1
ATOM 712 O O . THR A 1 96 ? -45.481 2.786 28.633 1.00 69.12 96 THR A O 1
ATOM 715 N N . ASP A 1 97 ? -44.158 3.676 30.217 1.00 72.81 97 ASP A N 1
ATOM 716 C CA . ASP A 1 97 ? -43.890 2.426 30.933 1.00 72.81 97 ASP A CA 1
ATOM 717 C C . ASP A 1 97 ? -44.264 2.589 32.426 1.00 72.81 97 ASP A C 1
ATOM 719 O O . ASP A 1 97 ? -44.984 3.527 32.761 1.00 72.81 97 ASP A O 1
ATOM 723 N N . THR A 1 98 ? -43.950 1.623 33.292 1.00 77.38 98 THR A N 1
ATOM 724 C CA . THR A 1 98 ? -44.382 1.599 34.703 1.00 77.38 98 THR A CA 1
ATOM 725 C C . THR A 1 98 ? -43.314 1.050 35.659 1.00 77.38 98 THR A C 1
ATOM 727 O O . THR A 1 98 ? -43.648 0.598 36.758 1.00 77.38 98 THR A O 1
ATOM 730 N N . ALA A 1 99 ? -42.051 0.970 35.237 1.00 84.62 99 ALA A N 1
ATOM 731 C CA . ALA A 1 99 ? -40.947 0.633 36.127 1.00 84.62 99 ALA A CA 1
ATOM 732 C C . ALA A 1 99 ? -40.556 1.848 36.985 1.00 84.62 99 ALA A C 1
ATOM 734 O O . ALA A 1 99 ? -40.767 2.992 36.601 1.00 84.62 99 ALA A O 1
ATOM 735 N N . ALA A 1 100 ? -39.982 1.608 38.164 1.00 88.00 100 ALA A N 1
ATOM 736 C CA . ALA A 1 100 ? -39.441 2.691 38.981 1.00 88.00 100 ALA A CA 1
ATOM 737 C C . ALA A 1 100 ? -38.027 3.061 38.511 1.00 88.00 100 ALA A C 1
ATOM 739 O O . ALA A 1 100 ? -37.257 2.189 38.100 1.00 88.00 100 ALA A O 1
ATOM 740 N N . THR A 1 101 ? -37.650 4.329 38.647 1.00 89.44 101 THR A N 1
ATOM 741 C CA . THR A 1 101 ? -36.273 4.798 38.466 1.00 89.44 101 THR A CA 1
ATOM 742 C C . THR A 1 101 ? -35.320 4.032 39.390 1.00 89.44 101 THR A C 1
ATOM 744 O O . THR A 1 101 ? -35.432 4.113 40.613 1.00 89.44 101 THR A O 1
ATOM 747 N N . ALA A 1 102 ? -34.375 3.283 38.818 1.00 88.50 102 ALA A N 1
ATOM 748 C CA . ALA A 1 102 ? -33.367 2.519 39.556 1.00 88.50 102 ALA A CA 1
ATOM 749 C C . ALA A 1 102 ? -32.015 3.239 39.656 1.00 88.50 102 ALA A C 1
ATOM 751 O O . ALA A 1 102 ? -31.261 2.962 40.591 1.00 88.50 102 ALA A O 1
ATOM 752 N N . LEU A 1 103 ? -31.709 4.148 38.720 1.00 90.44 103 LEU A N 1
ATOM 753 C CA . LEU A 1 103 ? -30.469 4.930 38.697 1.00 90.44 103 LEU A CA 1
ATOM 754 C C . LEU A 1 103 ? -30.696 6.393 38.295 1.00 90.44 103 LEU A C 1
ATOM 756 O O . LEU A 1 103 ? -31.575 6.705 37.494 1.00 90.44 103 LEU A O 1
ATOM 760 N N . ASN A 1 104 ? -29.841 7.278 38.802 1.00 91.06 104 ASN A N 1
ATOM 761 C CA . ASN A 1 104 ? -29.689 8.668 38.364 1.00 91.06 104 ASN A CA 1
ATOM 762 C C . ASN A 1 104 ? -28.206 9.104 38.508 1.00 91.06 104 ASN A C 1
ATOM 764 O O . ASN A 1 104 ? -27.372 8.269 38.858 1.00 91.06 104 ASN A O 1
ATOM 768 N N . ASP A 1 105 ? -27.858 10.375 38.246 1.00 90.94 105 ASP A N 1
ATOM 769 C CA . ASP A 1 105 ? -26.459 10.871 38.281 1.00 90.94 105 ASP A CA 1
ATOM 770 C C . ASP A 1 105 ? -25.492 10.014 37.433 1.00 90.94 105 ASP A C 1
ATOM 772 O O . ASP A 1 105 ? -24.358 9.743 37.835 1.00 90.94 105 ASP A O 1
ATOM 776 N N . VAL A 1 106 ? -25.954 9.536 36.273 1.00 92.81 106 VAL A N 1
ATOM 777 C CA . VAL A 1 106 ? -25.129 8.737 35.360 1.00 92.81 106 VAL A CA 1
ATOM 778 C C . VAL A 1 106 ? -24.114 9.661 34.700 1.00 92.81 106 VAL A C 1
ATOM 780 O O . VAL A 1 106 ? -24.487 10.537 33.927 1.00 92.81 106 VAL A O 1
ATOM 783 N N . ASN A 1 107 ? -22.836 9.468 35.021 1.00 91.19 107 ASN A N 1
ATOM 784 C CA . ASN A 1 107 ? -21.736 10.298 34.537 1.00 91.19 107 ASN A CA 1
ATOM 785 C C . ASN A 1 107 ? -20.564 9.403 34.115 1.00 91.19 107 ASN A C 1
ATOM 787 O O . ASN A 1 107 ? -19.923 8.746 34.942 1.00 91.19 107 ASN A O 1
ATOM 791 N N . CYS A 1 108 ? -20.303 9.354 32.814 1.00 89.06 108 CYS A N 1
ATOM 792 C CA . CYS A 1 108 ? -19.276 8.540 32.191 1.00 89.06 108 CYS A CA 1
ATOM 793 C C . CYS A 1 108 ? -18.088 9.433 31.812 1.00 89.06 108 CYS A C 1
ATOM 795 O O . CYS A 1 108 ? -18.164 10.229 30.883 1.00 89.06 108 CYS A O 1
ATOM 797 N N . ALA A 1 109 ? -16.941 9.263 32.473 1.00 80.62 109 ALA A N 1
ATOM 798 C CA . ALA A 1 109 ? -15.741 10.061 32.180 1.00 80.62 109 ALA A CA 1
ATOM 799 C C . ALA A 1 109 ? -15.138 9.828 30.770 1.00 80.62 109 ALA A C 1
ATOM 801 O O . ALA A 1 109 ? -14.182 10.504 30.397 1.00 80.62 109 ALA A O 1
ATOM 802 N N . ASN A 1 110 ? -15.652 8.857 30.006 1.00 76.31 110 ASN A N 1
ATOM 803 C CA . ASN A 1 110 ? -15.198 8.502 28.664 1.00 76.31 110 ASN A CA 1
ATOM 804 C C . ASN A 1 110 ? -16.354 7.854 27.871 1.00 76.31 110 ASN A C 1
ATOM 806 O O . ASN A 1 110 ? -17.063 7.001 28.403 1.00 76.31 110 ASN A O 1
ATOM 810 N N . SER A 1 111 ? -16.525 8.218 26.595 1.00 76.88 111 SER A N 1
ATOM 811 C CA . SER A 1 111 ? -17.510 7.607 25.680 1.00 76.88 111 SER A CA 1
ATOM 812 C C . SER A 1 111 ? -17.148 6.181 25.276 1.00 76.88 111 SER A C 1
ATOM 814 O O . SER A 1 111 ? -18.001 5.426 24.816 1.00 76.88 111 SER A O 1
ATOM 816 N N . ASN A 1 112 ? -15.876 5.817 25.442 1.00 75.88 112 ASN A N 1
ATOM 817 C CA . ASN A 1 112 ? -15.305 4.544 25.021 1.00 75.88 112 ASN A CA 1
ATOM 818 C C . ASN A 1 112 ? -15.407 3.485 26.134 1.00 75.88 112 ASN A C 1
ATOM 820 O O . ASN A 1 112 ? -14.692 2.484 26.105 1.00 75.88 112 ASN A O 1
ATOM 824 N N . TYR A 1 113 ? -16.276 3.700 27.125 1.00 87.56 113 TYR A N 1
ATOM 825 C CA . TYR A 1 113 ? -16.717 2.636 28.017 1.00 87.56 113 TYR A CA 1
ATOM 826 C C . TYR A 1 113 ? -17.715 1.714 27.296 1.00 87.56 113 TYR A C 1
ATOM 828 O O . TYR A 1 113 ? -18.493 2.126 26.430 1.00 87.56 113 TYR A O 1
ATOM 836 N N . LEU A 1 114 ? -17.641 0.437 27.654 1.00 86.69 114 LEU A N 1
ATOM 837 C CA . LEU A 1 114 ? -18.405 -0.679 27.108 1.00 86.69 114 LEU A CA 1
ATOM 838 C C . LEU A 1 114 ? -19.695 -0.936 27.898 1.00 86.69 114 LEU A C 1
ATOM 840 O O . LEU A 1 114 ? -20.665 -1.428 27.328 1.00 86.69 114 LEU A O 1
ATOM 844 N N . THR A 1 115 ? -19.722 -0.618 29.199 1.00 91.69 115 THR A N 1
ATOM 845 C CA . THR A 1 115 ? -20.918 -0.760 30.045 1.00 91.69 115 THR A CA 1
ATOM 846 C C . THR A 1 115 ? -21.076 0.389 31.037 1.00 91.69 115 THR A C 1
ATOM 848 O O . THR A 1 115 ? -20.108 1.041 31.435 1.00 91.69 115 THR A O 1
ATOM 851 N N . LEU A 1 116 ? -22.306 0.575 31.526 1.00 92.44 116 LEU A N 1
ATOM 852 C CA . LEU A 1 116 ? -22.604 1.519 32.606 1.00 92.44 116 LEU A CA 1
ATOM 853 C C . LEU A 1 116 ? -21.831 1.249 33.913 1.00 92.44 116 LEU A C 1
ATOM 855 O O . LEU A 1 116 ? -21.693 2.171 34.711 1.00 92.44 116 LEU A O 1
ATOM 859 N N . GLN A 1 117 ? -21.282 0.045 34.140 1.00 90.50 117 GLN A N 1
ATOM 860 C CA . GLN A 1 117 ? -20.494 -0.276 35.347 1.00 90.50 117 GLN A CA 1
ATOM 861 C C . GLN A 1 117 ? -19.232 0.589 35.495 1.00 90.50 117 GLN A C 1
ATOM 863 O O . GLN A 1 117 ? -18.663 0.693 36.581 1.00 90.50 117 GLN A O 1
ATOM 868 N N . GLN A 1 118 ? -18.768 1.163 34.388 1.00 91.12 118 GLN A N 1
ATOM 869 C CA . GLN A 1 118 ? -17.534 1.940 34.298 1.00 91.12 118 GLN A CA 1
ATOM 870 C C . GLN A 1 118 ? -17.774 3.438 34.560 1.00 91.12 118 GLN A C 1
ATOM 872 O O . GLN A 1 118 ? -16.830 4.197 34.779 1.00 91.12 118 GLN A O 1
ATOM 877 N N . CYS A 1 119 ? -19.041 3.858 34.557 1.00 91.19 119 CYS A N 1
ATOM 878 C CA . CYS A 1 119 ? -19.475 5.215 34.861 1.00 91.19 119 CYS A CA 1
ATOM 879 C C . CYS A 1 119 ? -19.707 5.390 36.369 1.00 91.19 119 CYS A C 1
ATOM 881 O O . CYS A 1 119 ? -19.908 4.424 37.106 1.00 91.19 119 CYS A O 1
ATOM 883 N N . ASN A 1 120 ? -19.720 6.637 36.837 1.00 90.94 120 ASN A N 1
ATOM 884 C CA . ASN A 1 120 ? -20.262 6.950 38.154 1.00 90.94 120 ASN A CA 1
ATOM 885 C C . ASN A 1 120 ? -21.799 6.892 38.083 1.00 90.94 120 ASN A C 1
ATOM 887 O O . ASN A 1 120 ? -22.380 7.358 37.102 1.00 90.94 120 ASN A O 1
ATOM 891 N N . LEU A 1 121 ? -22.442 6.300 39.094 1.00 89.94 121 LEU A N 1
ATOM 892 C CA . LEU A 1 121 ? -23.883 6.021 39.127 1.00 89.94 121 LEU A CA 1
ATOM 893 C C . LEU A 1 121 ? -24.436 6.253 40.542 1.00 89.94 121 LEU A C 1
ATOM 895 O O . LEU A 1 121 ? -23.845 5.785 41.517 1.00 89.94 121 LEU A O 1
ATOM 899 N N . SER A 1 122 ? -25.610 6.876 40.666 1.00 88.88 122 SER A N 1
ATOM 900 C CA . SER A 1 122 ? -26.352 6.979 41.930 1.00 88.88 122 SER A CA 1
ATOM 901 C C . SER A 1 122 ? -27.556 6.037 41.960 1.00 88.88 122 SER A C 1
ATOM 903 O O . SER A 1 122 ? -28.339 5.976 41.015 1.00 88.88 122 SER A O 1
ATOM 905 N N . THR A 1 123 ? -27.749 5.351 43.090 1.00 87.75 123 THR A N 1
ATOM 906 C CA . THR A 1 123 ? -29.017 4.688 43.463 1.00 87.75 123 THR A CA 1
ATOM 907 C C . THR A 1 123 ? -29.867 5.543 44.414 1.00 87.75 123 THR A C 1
ATOM 909 O O . THR A 1 123 ? -30.887 5.081 44.924 1.00 87.75 123 THR A O 1
ATOM 912 N N . VAL A 1 124 ? -29.430 6.765 44.735 1.00 88.94 124 VAL A N 1
ATOM 913 C CA . VAL A 1 124 ? -30.129 7.710 45.620 1.00 88.94 124 VAL A CA 1
ATOM 914 C C . VAL A 1 124 ? -30.935 8.668 44.747 1.00 88.94 124 VAL A C 1
ATOM 916 O O . VAL A 1 124 ? -30.508 9.784 44.458 1.00 88.94 124 VAL A O 1
ATOM 919 N N . ILE A 1 125 ? -32.097 8.187 44.304 1.00 90.38 125 ILE A N 1
ATOM 920 C CA . ILE A 1 125 ? -32.952 8.853 43.316 1.00 90.38 125 ILE A CA 1
ATOM 921 C C . ILE A 1 125 ? -33.327 10.274 43.771 1.00 90.38 125 ILE A C 1
ATOM 923 O O . ILE A 1 125 ? -33.970 10.465 44.807 1.00 90.38 125 ILE A O 1
ATOM 927 N N . LYS A 1 126 ? -32.935 11.282 42.980 1.00 89.19 126 LYS A N 1
ATOM 928 C CA . LYS A 1 126 ? -33.293 12.693 43.208 1.00 89.19 126 LYS A CA 1
ATOM 929 C C . LYS A 1 126 ? -34.817 12.901 43.191 1.00 89.19 126 LYS A C 1
ATOM 931 O O . LYS A 1 126 ? -35.500 12.267 42.391 1.00 89.19 126 LYS A O 1
ATOM 936 N N . PRO A 1 127 ? -35.354 13.899 43.923 1.00 89.25 127 PRO A N 1
ATOM 937 C CA . PRO A 1 127 ? -36.762 14.303 43.822 1.00 89.25 127 PRO A CA 1
ATOM 938 C C . PRO A 1 127 ? -37.219 14.773 42.430 1.00 89.25 127 PRO A C 1
ATOM 940 O O . PRO A 1 127 ? -38.417 14.875 42.201 1.00 89.25 127 PRO A O 1
ATOM 943 N N . SER A 1 128 ? -36.298 15.074 41.507 1.00 87.06 128 SER A N 1
ATOM 944 C CA . SER A 1 128 ? -36.608 15.341 40.094 1.00 87.06 128 SER A CA 1
ATOM 945 C C . SER A 1 128 ? -36.903 14.070 39.290 1.00 87.06 128 SER A C 1
ATOM 947 O O . SER A 1 128 ? -37.576 14.137 38.275 1.00 87.06 128 SER A O 1
ATOM 949 N N . CYS A 1 129 ? -36.425 12.912 39.745 1.00 86.88 129 CYS A N 1
ATOM 950 C CA . CYS A 1 129 ? -36.403 11.648 39.010 1.00 86.88 129 CYS A CA 1
ATOM 951 C C . CYS A 1 129 ? -37.543 10.693 39.421 1.00 86.88 129 CYS A C 1
ATOM 953 O O . CYS A 1 129 ? -37.354 9.479 39.453 1.00 86.88 129 CYS A O 1
ATOM 955 N N . ILE A 1 130 ? -38.699 11.241 39.815 1.00 83.38 130 ILE A N 1
ATOM 956 C CA . ILE A 1 130 ? -39.841 10.505 40.406 1.00 83.38 130 ILE A CA 1
ATOM 957 C C . ILE A 1 130 ? -41.083 10.463 39.499 1.00 83.38 130 ILE A C 1
ATOM 959 O O . ILE A 1 130 ? -42.183 10.170 39.966 1.00 83.38 130 ILE A O 1
ATOM 963 N N . SER A 1 131 ? -40.924 10.843 38.234 1.00 85.44 131 SER A N 1
ATOM 964 C CA . SER A 1 131 ? -41.992 10.998 37.247 1.00 85.44 131 SER A CA 1
ATOM 965 C C . SER A 1 131 ? -41.516 10.415 35.927 1.00 85.44 131 SER A C 1
ATOM 967 O O . SER A 1 131 ? -40.476 10.841 35.433 1.00 85.44 131 SER A O 1
ATOM 969 N N . ASP A 1 132 ? -42.322 9.541 35.332 1.00 84.19 132 ASP A N 1
ATOM 970 C CA . ASP A 1 132 ? -42.026 8.772 34.116 1.00 84.19 132 ASP A CA 1
ATOM 971 C C . ASP A 1 132 ? -41.624 9.664 32.916 1.00 84.19 132 ASP A C 1
ATOM 973 O O . ASP A 1 132 ? -40.928 9.247 31.993 1.00 84.19 132 ASP A O 1
ATOM 977 N N . ASN A 1 133 ? -42.022 10.945 32.934 1.00 87.00 133 ASN A N 1
ATOM 978 C CA . ASN A 1 133 ? -41.582 11.946 31.955 1.00 87.00 133 ASN A CA 1
ATOM 979 C C . ASN A 1 133 ? -40.063 12.198 31.959 1.00 87.00 133 ASN A C 1
ATOM 981 O O . ASN A 1 133 ? -39.538 12.646 30.944 1.00 87.00 133 ASN A O 1
ATOM 985 N N . GLU A 1 134 ? -39.371 11.941 33.069 1.00 89.75 134 GLU A N 1
ATOM 986 C CA . GLU A 1 134 ? -37.933 12.189 33.243 1.00 89.75 134 GLU A CA 1
ATOM 987 C C . GLU A 1 134 ? -37.088 10.919 33.041 1.00 89.75 134 GLU A C 1
ATOM 989 O O . GLU A 1 134 ? -35.873 10.940 33.238 1.00 89.75 134 GLU A O 1
ATOM 994 N N . ASP A 1 135 ? -37.703 9.811 32.619 1.00 91.81 135 ASP A N 1
ATOM 995 C CA . ASP A 1 135 ? -36.977 8.593 32.264 1.00 91.81 135 ASP A CA 1
ATOM 996 C C . ASP A 1 135 ? -36.198 8.763 30.960 1.00 91.81 135 ASP A C 1
ATOM 998 O O . ASP A 1 135 ? -36.659 9.367 29.993 1.00 91.81 135 ASP A O 1
ATOM 1002 N N . LEU A 1 136 ? -34.997 8.204 30.912 1.00 94.12 136 LEU A N 1
ATOM 1003 C CA . LEU A 1 136 ? -34.107 8.264 29.767 1.00 94.12 136 LEU A CA 1
ATOM 1004 C C . LEU A 1 136 ? -34.637 7.424 28.601 1.00 94.12 136 LEU A C 1
ATOM 1006 O O . LEU A 1 136 ? -34.861 6.219 28.738 1.00 94.12 136 LEU A O 1
ATOM 1010 N N . TYR A 1 137 ? -34.687 8.020 27.411 1.00 94.69 137 TYR A N 1
ATOM 1011 C CA . TYR A 1 137 ? -34.653 7.281 26.153 1.00 94.69 137 TYR A CA 1
ATOM 1012 C C . TYR A 1 137 ? -33.328 7.507 25.418 1.00 94.69 137 TYR A C 1
ATOM 1014 O O . TYR A 1 137 ? -32.719 8.577 25.491 1.00 94.69 137 TYR A O 1
ATOM 1022 N N . VAL A 1 138 ? -32.927 6.510 24.630 1.00 95.19 138 VAL A N 1
ATOM 1023 C CA . VAL A 1 138 ? -31.881 6.656 23.606 1.00 95.19 138 VAL A CA 1
ATOM 1024 C C . VAL A 1 138 ? -32.388 6.167 22.254 1.00 95.19 138 VAL A C 1
ATOM 1026 O O . VAL A 1 138 ? -33.311 5.353 22.168 1.00 95.19 138 VAL A O 1
ATOM 1029 N N . SER A 1 139 ? -31.757 6.652 21.193 1.00 93.94 139 SER A N 1
ATOM 1030 C CA . SER A 1 139 ? -31.748 6.052 19.866 1.00 93.94 139 SER A CA 1
ATOM 1031 C C . SER A 1 139 ? -30.298 5.812 19.484 1.00 93.94 139 SER A C 1
ATOM 1033 O O . SER A 1 139 ? -29.499 6.746 19.488 1.00 93.94 139 SER A O 1
ATOM 1035 N N . CYS A 1 140 ? -29.962 4.571 19.166 1.00 91.06 140 CYS A N 1
ATOM 1036 C CA . CYS A 1 140 ? -28.639 4.158 18.730 1.00 91.06 140 CYS A CA 1
ATOM 1037 C C . CYS A 1 140 ? -28.502 4.234 17.208 1.00 91.06 140 CYS A C 1
ATOM 1039 O O . CYS A 1 140 ? -29.495 4.207 16.474 1.00 91.06 140 CYS A O 1
ATOM 1041 N N . GLN A 1 141 ? -27.259 4.301 16.733 1.00 85.12 141 GLN A N 1
ATOM 1042 C CA . GLN A 1 141 ? -26.951 4.101 15.318 1.00 85.12 141 GLN A CA 1
ATOM 1043 C C . GLN A 1 141 ? -27.365 2.684 14.877 1.00 85.12 141 GLN A C 1
ATOM 1045 O O . GLN A 1 141 ? -27.473 1.769 15.691 1.00 85.12 141 GLN A O 1
ATOM 1050 N N . THR A 1 142 ? -27.635 2.486 13.585 1.00 79.06 142 THR A N 1
ATOM 1051 C CA . THR A 1 142 ? -28.078 1.180 13.057 1.00 79.06 142 THR A CA 1
ATOM 1052 C C . THR A 1 142 ? -26.944 0.170 12.882 1.00 79.06 142 THR A C 1
ATOM 1054 O O . THR A 1 142 ? -27.208 -1.024 12.789 1.00 79.06 142 THR A O 1
ATOM 1057 N N . THR A 1 143 ? -25.703 0.647 12.830 1.00 76.88 143 THR A N 1
ATOM 1058 C CA . THR A 1 143 ? -24.462 -0.128 12.725 1.00 76.88 143 THR A CA 1
ATOM 1059 C C . THR A 1 143 ? -24.076 -0.763 14.063 1.00 76.88 143 THR A C 1
ATOM 1061 O O . THR A 1 143 ? -24.118 -0.117 15.113 1.00 76.88 143 THR A O 1
ATOM 1064 N N . ARG A 1 144 ? -23.686 -2.040 14.048 1.00 79.88 144 ARG A N 1
ATOM 1065 C CA . ARG A 1 144 ? -23.136 -2.731 15.221 1.00 79.88 144 ARG A CA 1
ATOM 1066 C C . ARG A 1 144 ? -21.629 -2.536 15.325 1.00 79.88 144 ARG A C 1
ATOM 1068 O O . ARG A 1 144 ? -20.939 -2.461 14.314 1.00 79.88 144 ARG A O 1
ATOM 1075 N N . ILE A 1 145 ? -21.116 -2.596 16.554 1.00 73.25 145 ILE A N 1
ATOM 1076 C CA . ILE A 1 145 ? -19.667 -2.633 16.843 1.00 73.25 145 ILE A CA 1
ATOM 1077 C C . ILE A 1 145 ? -18.982 -3.829 16.147 1.00 73.25 145 ILE A C 1
ATOM 1079 O O . ILE A 1 145 ? -17.805 -3.777 15.827 1.00 73.25 145 ILE A O 1
ATOM 1083 N N . TRP A 1 146 ? -19.726 -4.903 15.874 1.00 73.69 146 TRP A N 1
ATOM 1084 C CA . TRP A 1 146 ? -19.223 -6.144 15.275 1.00 73.69 146 TRP A CA 1
ATOM 1085 C C . TRP A 1 146 ? -19.622 -6.363 13.803 1.00 73.69 146 TRP A C 1
ATOM 1087 O O . TRP A 1 146 ? -19.434 -7.472 13.294 1.00 73.69 146 TRP A O 1
ATOM 1097 N N . ASP A 1 147 ? -20.196 -5.358 13.127 1.00 70.56 147 ASP A N 1
ATOM 1098 C CA . ASP A 1 147 ? -20.507 -5.441 11.685 1.00 70.56 147 ASP A CA 1
ATOM 1099 C C . ASP A 1 147 ? -19.264 -5.182 10.811 1.00 70.56 147 ASP A C 1
ATOM 1101 O O . ASP A 1 147 ? -19.191 -5.656 9.680 1.00 70.56 147 ASP A O 1
ATOM 1105 N N . SER A 1 148 ? -18.268 -4.471 11.351 1.00 64.69 148 SER A N 1
ATOM 1106 C CA . SER A 1 148 ? -16.938 -4.270 10.764 1.00 64.69 148 SER A CA 1
ATOM 1107 C C . SER A 1 148 ? -15.884 -4.489 11.856 1.00 64.69 148 SER A C 1
ATOM 1109 O O . SER A 1 148 ? -15.475 -3.514 12.478 1.00 64.69 148 SER A O 1
ATOM 1111 N N . PRO A 1 149 ? -15.487 -5.742 12.145 1.00 66.19 149 PRO A N 1
ATOM 1112 C CA . PRO A 1 149 ? -14.632 -6.044 13.290 1.00 66.19 149 PRO A CA 1
ATOM 1113 C C . PRO A 1 149 ? -13.217 -5.465 13.144 1.00 66.19 149 PRO A C 1
ATOM 1115 O O . PRO A 1 149 ? -12.562 -5.654 12.118 1.00 66.19 149 PRO A O 1
ATOM 1118 N N . ASP A 1 150 ? -12.748 -4.790 14.190 1.00 58.47 150 ASP A N 1
ATOM 1119 C CA . ASP A 1 150 ? -11.537 -3.964 14.187 1.00 58.47 150 ASP A CA 1
ATOM 1120 C C . ASP A 1 150 ? -10.244 -4.793 14.338 1.00 58.47 150 ASP A C 1
ATOM 1122 O O . ASP A 1 150 ? -9.181 -4.393 13.861 1.00 58.47 150 ASP A O 1
ATOM 1126 N N . PHE A 1 151 ? -10.308 -5.957 15.004 1.00 65.81 151 PHE A N 1
ATOM 1127 C CA . PHE A 1 151 ? -9.134 -6.796 15.286 1.00 65.81 151 PHE A CA 1
ATOM 1128 C C . PHE A 1 151 ? -9.448 -8.292 15.456 1.00 65.81 151 PHE A C 1
ATOM 1130 O O . PHE A 1 151 ? -10.517 -8.697 15.914 1.00 65.81 151 PHE A O 1
ATOM 1137 N N . SER A 1 152 ? -8.456 -9.130 15.140 1.00 71.62 152 SER A N 1
ATOM 1138 C CA . SER A 1 152 ? -8.474 -10.574 15.413 1.00 71.62 152 SER A CA 1
ATOM 1139 C C . SER A 1 152 ? -8.439 -10.811 16.931 1.00 71.62 152 SER A C 1
ATOM 1141 O O . SER A 1 152 ? -7.559 -10.294 17.617 1.00 71.62 152 SER A O 1
ATOM 1143 N N . GLY A 1 153 ? -9.404 -11.554 17.472 1.00 78.31 153 GLY A N 1
ATOM 1144 C CA . GLY A 1 153 ? -9.635 -11.713 18.913 1.00 78.31 153 GLY A CA 1
ATOM 1145 C C . GLY A 1 153 ? -10.713 -10.789 19.503 1.00 78.31 153 GLY A C 1
ATOM 1146 O O . GLY A 1 153 ? -10.934 -10.816 20.718 1.00 78.31 153 GLY A O 1
ATOM 1147 N N . GLN A 1 154 ? -11.409 -9.985 18.688 1.00 83.81 154 GLN A N 1
ATOM 1148 C CA . GLN A 1 154 ? -12.631 -9.281 19.103 1.00 83.81 154 GLN A CA 1
ATOM 1149 C C . GLN A 1 154 ? -13.760 -10.293 19.361 1.00 83.81 154 GLN A C 1
ATOM 1151 O O . GLN A 1 154 ? -13.838 -11.326 18.696 1.00 83.81 154 GLN A O 1
ATOM 1156 N N . ILE A 1 155 ? -14.634 -10.021 20.336 1.00 89.06 155 ILE A N 1
ATOM 1157 C CA . ILE A 1 155 ? -15.685 -10.960 20.766 1.00 89.06 155 ILE A CA 1
ATOM 1158 C C . ILE A 1 155 ? -17.066 -10.311 20.803 1.00 89.06 155 ILE A C 1
ATOM 1160 O O . ILE A 1 155 ? -17.187 -9.093 20.936 1.00 89.06 155 ILE A O 1
ATOM 1164 N N . ARG A 1 156 ? -18.112 -11.138 20.740 1.00 88.62 156 ARG A N 1
ATOM 1165 C CA . ARG A 1 156 ? -19.511 -10.720 20.906 1.00 88.62 156 ARG A CA 1
ATOM 1166 C C . ARG A 1 156 ? -20.363 -11.825 21.528 1.00 88.62 156 ARG A C 1
ATOM 1168 O O . ARG A 1 156 ? -19.987 -12.997 21.506 1.00 88.62 156 ARG A O 1
ATOM 1175 N N . LEU A 1 157 ? -21.539 -11.448 22.030 1.00 88.25 157 LEU A N 1
ATOM 1176 C CA . LEU A 1 157 ? -22.592 -12.381 22.436 1.00 88.25 157 LEU A CA 1
ATOM 1177 C C . LEU A 1 157 ? -23.706 -12.392 21.383 1.00 88.25 157 LEU A C 1
ATOM 1179 O O . LEU A 1 157 ? -24.148 -11.332 20.943 1.00 88.25 157 LEU A O 1
ATOM 1183 N N . GLN A 1 158 ? -24.153 -13.579 20.968 1.00 86.25 158 GLN A N 1
ATOM 1184 C CA . GLN A 1 158 ? -25.177 -13.750 19.929 1.00 86.25 158 GLN A CA 1
ATOM 1185 C C . GLN A 1 158 ? -26.311 -14.694 20.331 1.00 86.25 158 GLN A C 1
ATOM 1187 O O . GLN A 1 158 ? -26.181 -15.521 21.231 1.00 86.25 158 GLN A O 1
ATOM 1192 N N . GLY A 1 159 ? -27.458 -14.547 19.662 1.00 78.62 159 GLY A N 1
ATOM 1193 C CA . GLY A 1 159 ? -28.654 -15.386 19.834 1.00 78.62 159 GLY A CA 1
ATOM 1194 C C . GLY A 1 159 ? -29.439 -15.197 21.141 1.00 78.62 159 GLY A C 1
ATOM 1195 O O . GLY A 1 159 ? -30.598 -15.602 21.202 1.00 78.62 159 GLY A O 1
ATOM 1196 N N . GLY A 1 160 ? -28.848 -14.589 22.173 1.00 78.94 160 GLY A N 1
ATOM 1197 C CA . GLY A 1 160 ? -29.491 -14.364 23.468 1.00 78.94 160 GLY A CA 1
ATOM 1198 C C . GLY A 1 160 ? -30.440 -13.160 23.516 1.00 78.94 160 GLY A C 1
ATOM 1199 O O . GLY A 1 160 ? -30.451 -12.284 22.651 1.00 78.94 160 GLY A O 1
ATOM 1200 N N . THR A 1 161 ? -31.263 -13.126 24.565 1.00 79.06 161 THR A N 1
ATOM 1201 C CA . THR A 1 161 ? -32.357 -12.150 24.748 1.00 79.06 161 THR A CA 1
ATOM 1202 C C . THR A 1 161 ? -31.886 -10.782 25.274 1.00 79.06 161 THR A C 1
ATOM 1204 O O . THR A 1 161 ? -32.652 -9.818 25.265 1.00 79.06 161 THR A O 1
ATOM 1207 N N . TYR A 1 162 ? -30.643 -10.684 25.756 1.00 84.62 162 TYR A N 1
ATOM 1208 C CA . TYR A 1 162 ? -30.150 -9.589 26.598 1.00 84.62 162 TYR A CA 1
ATOM 1209 C C . TYR A 1 162 ? -28.712 -9.188 26.249 1.00 84.62 162 TYR A C 1
ATOM 1211 O O . TYR A 1 162 ? -27.931 -10.029 25.821 1.00 84.62 162 TYR A O 1
ATOM 1219 N N . SER A 1 163 ? -28.330 -7.932 26.517 1.00 81.19 163 SER A N 1
ATOM 1220 C CA . SER A 1 163 ? -26.973 -7.412 26.245 1.00 81.19 163 SER A CA 1
ATOM 1221 C C . SER A 1 163 ? -25.844 -8.183 26.949 1.00 81.19 163 SER A C 1
ATOM 1223 O O . SER A 1 163 ? -24.695 -8.146 26.526 1.00 81.19 163 SER A O 1
ATOM 1225 N N . SER A 1 164 ? -26.183 -8.856 28.046 1.00 88.69 164 SER A N 1
ATOM 1226 C CA . SER A 1 164 ? -25.291 -9.576 28.953 1.00 88.69 164 SER A CA 1
ATOM 1227 C C . SER A 1 164 ? -25.235 -11.085 28.711 1.00 88.69 164 SER A C 1
ATOM 1229 O O . SER A 1 164 ? -24.482 -11.761 29.407 1.00 88.69 164 SER A O 1
ATOM 1231 N N . TYR A 1 165 ? -26.047 -11.635 27.797 1.00 88.81 165 TYR A N 1
ATOM 1232 C CA . TYR A 1 165 ? -26.221 -13.082 27.647 1.00 88.81 165 TYR A CA 1
ATOM 1233 C C . TYR A 1 165 ? -26.292 -13.522 26.185 1.00 88.81 165 TYR A C 1
ATOM 1235 O O . TYR A 1 165 ? -27.091 -12.997 25.411 1.00 88.81 165 TYR A O 1
ATOM 1243 N N . GLY A 1 166 ? -25.521 -14.547 25.822 1.00 88.00 166 GLY A N 1
ATOM 1244 C CA . GLY A 1 166 ? -25.573 -15.156 24.494 1.00 88.00 166 GLY A CA 1
ATOM 1245 C C . GLY A 1 166 ? -24.565 -16.286 24.300 1.00 88.00 166 GLY A C 1
ATOM 1246 O O . GLY A 1 166 ? -23.799 -16.622 25.203 1.00 88.00 166 GLY A O 1
ATOM 1247 N N . ARG A 1 167 ? -24.542 -16.860 23.095 1.00 88.12 167 ARG A N 1
ATOM 1248 C CA . ARG A 1 167 ? -23.408 -17.648 22.597 1.00 88.12 167 ARG A CA 1
ATOM 1249 C C . ARG A 1 167 ? -22.199 -16.726 22.442 1.00 88.12 167 ARG A C 1
ATOM 1251 O O . ARG A 1 167 ? -22.335 -15.662 21.842 1.00 88.12 167 ARG A O 1
ATOM 1258 N N . LEU A 1 168 ? -21.045 -17.142 22.953 1.00 90.50 168 LEU A N 1
ATOM 1259 C CA . LEU A 1 168 ? -19.771 -16.461 22.753 1.00 90.50 168 LEU A CA 1
ATOM 1260 C C . LEU A 1 168 ? -19.259 -16.736 21.334 1.00 90.50 168 LEU A C 1
ATOM 1262 O O . LEU A 1 168 ? -19.031 -17.886 20.959 1.00 90.50 168 LEU A O 1
ATOM 1266 N N . GLU A 1 169 ? -19.063 -15.671 20.565 1.00 89.44 169 GLU A N 1
ATOM 1267 C CA . GLU A 1 169 ? -18.409 -15.708 19.257 1.00 89.44 169 GLU A CA 1
ATOM 1268 C C . GLU A 1 169 ? -17.140 -14.850 19.290 1.00 89.44 169 GLU A C 1
ATOM 1270 O O . GLU A 1 169 ? -17.113 -13.794 19.928 1.00 89.44 169 GLU A O 1
ATOM 1275 N N . VAL A 1 170 ? -16.102 -15.307 18.591 1.00 87.88 170 VAL A N 1
ATOM 1276 C CA . VAL A 1 170 ? -14.798 -14.646 18.448 1.00 87.88 170 VAL A CA 1
ATOM 1277 C C . VAL A 1 170 ? -14.525 -14.424 16.963 1.00 87.88 170 VAL A C 1
ATOM 1279 O O . VAL A 1 170 ? -14.776 -15.309 16.145 1.00 87.88 170 VAL A O 1
ATOM 1282 N N . TYR A 1 171 ? -14.019 -13.251 16.605 1.00 82.69 171 TYR A N 1
ATOM 1283 C CA . TYR A 1 171 ? -13.581 -12.941 15.250 1.00 82.69 171 TYR A CA 1
ATOM 1284 C C . TYR A 1 171 ? -12.111 -13.315 15.080 1.00 82.69 171 TYR A C 1
ATOM 1286 O O . TYR A 1 171 ? -11.261 -12.796 15.801 1.00 82.69 171 TYR A O 1
ATOM 1294 N N . CYS A 1 172 ? -11.803 -14.184 14.122 1.00 74.50 172 CYS A N 1
ATOM 1295 C CA . CYS A 1 172 ? -10.435 -14.535 13.746 1.00 74.50 172 CYS A CA 1
ATOM 1296 C C . CYS A 1 172 ? -10.338 -14.630 12.220 1.00 74.50 172 CYS A C 1
ATOM 1298 O O . CYS A 1 172 ? -11.288 -15.042 11.563 1.00 74.50 172 CYS A O 1
ATOM 1300 N N . ASN A 1 173 ? -9.191 -14.263 11.645 1.00 70.44 173 ASN A N 1
ATOM 1301 C CA . ASN A 1 173 ? -8.850 -14.486 10.227 1.00 70.44 173 ASN A CA 1
ATOM 1302 C C . ASN A 1 173 ? -9.864 -13.949 9.185 1.00 70.44 173 ASN A C 1
ATOM 1304 O O . ASN A 1 173 ? -9.870 -14.407 8.046 1.00 70.44 173 ASN A O 1
ATOM 1308 N N . GLY A 1 174 ? -10.710 -12.980 9.555 1.00 69.62 174 GLY A N 1
ATOM 1309 C CA . GLY A 1 174 ? -11.768 -12.435 8.693 1.00 69.62 174 GLY A CA 1
ATOM 1310 C C . GLY A 1 174 ? -13.181 -12.967 8.967 1.00 69.62 174 GLY A C 1
ATOM 1311 O O . GLY A 1 174 ? -14.132 -12.470 8.368 1.00 69.62 174 GLY A O 1
ATOM 1312 N N . GLU A 1 175 ? -13.354 -13.936 9.874 1.00 79.25 175 GLU A N 1
ATOM 1313 C CA . GLU A 1 175 ? -14.639 -14.607 10.110 1.00 79.25 175 GLU A CA 1
ATOM 1314 C C . GLU A 1 175 ? -14.996 -14.743 11.604 1.00 79.25 175 GLU A C 1
ATOM 1316 O O . GLU A 1 175 ? -14.157 -15.003 12.473 1.00 79.25 175 GLU A O 1
ATOM 1321 N N . TRP A 1 176 ? -16.290 -14.614 11.908 1.00 84.19 176 TRP A N 1
ATOM 1322 C CA . TRP A 1 176 ? -16.847 -14.888 13.236 1.00 84.19 176 TRP A CA 1
ATOM 1323 C C . TRP A 1 176 ? -17.043 -16.393 13.433 1.00 84.19 176 TRP A C 1
ATOM 1325 O O . TRP A 1 176 ? -17.800 -16.998 12.682 1.00 84.19 176 TRP A O 1
ATOM 1335 N N . GLY A 1 177 ? -16.426 -16.971 14.466 1.00 85.06 177 GLY A N 1
ATOM 1336 C CA . GLY A 1 177 ? -16.555 -18.384 14.839 1.00 85.06 177 GLY A CA 1
ATOM 1337 C C . GLY A 1 177 ? -16.857 -18.588 16.326 1.00 85.06 177 GLY A C 1
ATOM 1338 O O . GLY A 1 177 ? -16.816 -17.645 17.119 1.00 85.06 177 GLY A O 1
ATOM 1339 N N . THR A 1 178 ? -17.193 -19.817 16.716 1.00 87.31 178 THR A N 1
ATOM 1340 C CA . THR A 1 178 ? -17.582 -20.172 18.095 1.00 87.31 178 THR A CA 1
ATOM 1341 C C . THR A 1 178 ? -16.407 -20.706 18.929 1.00 87.31 178 THR A C 1
ATOM 1343 O O . THR A 1 178 ? -15.265 -20.773 18.464 1.00 87.31 178 THR A O 1
ATOM 1346 N N . VAL A 1 179 ? -16.680 -21.082 20.183 1.00 86.38 179 VAL A N 1
ATOM 1347 C CA . VAL A 1 179 ? -15.737 -21.719 21.123 1.00 86.38 179 VAL A CA 1
ATOM 1348 C C . VAL A 1 179 ? -16.375 -23.010 21.650 1.00 86.38 179 VAL A C 1
ATOM 1350 O O . VAL A 1 179 ? -17.552 -22.983 22.016 1.00 86.38 179 VAL A O 1
ATOM 1353 N N . CYS A 1 180 ? -15.632 -24.121 21.714 1.00 82.94 180 CYS A N 1
ATOM 1354 C CA . CYS A 1 180 ? -16.109 -25.381 22.301 1.00 82.94 180 CYS A CA 1
ATOM 1355 C C . CYS A 1 180 ? -16.295 -25.243 23.822 1.00 82.94 180 CYS A C 1
ATOM 1357 O O . CYS A 1 180 ? -15.421 -24.726 24.519 1.00 82.94 180 CYS A O 1
ATOM 1359 N N . ALA A 1 181 ? -17.388 -25.778 24.373 1.00 79.44 181 ALA A N 1
ATOM 1360 C CA . ALA A 1 181 ? -17.597 -25.794 25.823 1.00 79.44 181 ALA A CA 1
ATOM 1361 C C . ALA A 1 181 ? -16.658 -26.761 26.579 1.00 79.44 181 ALA A C 1
ATOM 1363 O O . ALA A 1 181 ? -16.415 -26.549 27.767 1.00 79.44 181 ALA A O 1
ATOM 1364 N N . ASP A 1 182 ? -16.133 -27.799 25.911 1.00 72.06 182 ASP A N 1
ATOM 1365 C CA . ASP A 1 182 ? -15.457 -28.955 26.537 1.00 72.06 182 ASP A CA 1
ATOM 1366 C C . ASP A 1 182 ? -14.272 -28.577 27.446 1.00 72.06 182 ASP A C 1
ATOM 1368 O O . ASP A 1 182 ? -14.085 -29.200 28.493 1.00 72.06 182 ASP A O 1
ATOM 1372 N N . SER A 1 183 ? -13.533 -27.521 27.089 1.00 67.94 183 SER A N 1
ATOM 1373 C CA . SER A 1 183 ? -12.388 -26.997 27.852 1.00 67.94 183 SER A CA 1
ATOM 1374 C C . SER A 1 183 ? -12.494 -25.499 28.180 1.00 67.94 183 SER A C 1
ATOM 1376 O O . SER A 1 183 ? -11.503 -24.872 28.564 1.00 67.94 183 SER A O 1
ATOM 1378 N N . PHE A 1 184 ? -13.677 -24.888 28.051 1.00 83.75 184 PHE A N 1
ATOM 1379 C CA . PHE A 1 184 ? -13.865 -23.473 28.390 1.00 83.75 184 PHE A CA 1
ATOM 1380 C C . PHE A 1 184 ? -14.073 -23.294 29.901 1.00 83.75 184 PHE A C 1
ATOM 1382 O O . PHE A 1 184 ? -15.146 -23.576 30.440 1.00 83.75 184 PHE A O 1
ATOM 1389 N N . GLY A 1 185 ? -13.019 -22.849 30.590 1.00 85.62 185 GLY A N 1
ATOM 1390 C CA . GLY A 1 185 ? -12.984 -22.713 32.048 1.00 85.62 185 GLY A CA 1
ATOM 1391 C C . GLY A 1 185 ? -13.509 -21.376 32.604 1.00 85.62 185 GLY A C 1
ATOM 1392 O O . GLY A 1 185 ? -13.722 -20.412 31.863 1.00 85.62 185 GLY A O 1
ATOM 1393 N N . PRO A 1 186 ? -13.642 -21.264 33.941 1.00 88.88 186 PRO A N 1
ATOM 1394 C CA . PRO A 1 186 ? -14.168 -20.068 34.609 1.00 88.88 186 PRO A CA 1
ATOM 1395 C C . PRO A 1 186 ? -13.273 -18.827 34.447 1.00 88.88 186 PRO A C 1
ATOM 1397 O O . PRO A 1 186 ? -13.765 -17.702 34.484 1.00 88.88 186 PRO A O 1
ATOM 1400 N N . THR A 1 187 ? -11.964 -18.994 34.228 1.00 89.38 187 THR A N 1
ATOM 1401 C CA . THR A 1 187 ? -11.084 -17.872 33.865 1.00 89.38 187 THR A CA 1
ATOM 1402 C C . THR A 1 187 ? -11.398 -17.345 32.467 1.00 89.38 187 THR A C 1
ATOM 1404 O O . THR A 1 187 ? -11.473 -16.134 32.297 1.00 89.38 187 THR A O 1
ATOM 1407 N N . GLY A 1 188 ? -11.665 -18.225 31.494 1.00 90.12 188 GLY A N 1
ATOM 1408 C CA . GLY A 1 188 ? -12.119 -17.844 30.153 1.00 90.12 188 GLY A CA 1
ATOM 1409 C C . GLY A 1 188 ? -13.442 -17.082 30.191 1.00 90.12 188 GLY A C 1
ATOM 1410 O O . GLY A 1 188 ? -13.552 -16.008 29.602 1.00 90.12 188 GLY A O 1
ATOM 1411 N N . ALA A 1 189 ? -14.408 -17.575 30.971 1.00 92.06 189 ALA A N 1
ATOM 1412 C CA . ALA A 1 189 ? -15.688 -16.903 31.193 1.00 92.06 189 ALA A CA 1
ATOM 1413 C C . ALA A 1 189 ? -15.508 -15.482 31.766 1.00 92.06 189 ALA A C 1
ATOM 1415 O O . ALA A 1 189 ? -16.071 -14.520 31.238 1.00 92.06 189 ALA A O 1
ATOM 1416 N N . ARG A 1 190 ? -14.660 -15.329 32.792 1.00 91.62 190 ARG A N 1
ATOM 1417 C CA . ARG A 1 190 ? -14.331 -14.031 33.405 1.00 91.62 190 ARG A CA 1
ATOM 1418 C C . ARG A 1 190 ? -13.653 -13.080 32.427 1.00 91.62 190 ARG A C 1
ATOM 1420 O O . ARG A 1 190 ? -14.042 -11.918 32.337 1.00 91.62 190 ARG A O 1
ATOM 1427 N N . THR A 1 191 ? -12.649 -13.553 31.695 1.00 91.94 191 THR A N 1
ATOM 1428 C CA . THR A 1 191 ? -11.917 -12.736 30.722 1.00 91.94 191 THR A CA 1
ATOM 1429 C C . THR A 1 191 ? -12.822 -12.284 29.575 1.00 91.94 191 THR A C 1
ATOM 1431 O O . THR A 1 191 ? -12.766 -11.115 29.201 1.00 91.94 191 THR A O 1
ATOM 1434 N N . ALA A 1 192 ? -13.713 -13.149 29.078 1.00 92.75 192 ALA A N 1
ATOM 1435 C CA . ALA A 1 192 ? -14.712 -12.778 28.077 1.00 92.75 192 ALA A CA 1
ATOM 1436 C C . ALA A 1 192 ? -15.666 -11.687 28.600 1.00 92.75 192 ALA A C 1
ATOM 1438 O O . ALA A 1 192 ? -15.850 -10.661 27.947 1.00 92.75 192 ALA A O 1
ATOM 1439 N N . CYS A 1 193 ? -16.214 -11.841 29.810 1.00 93.56 193 CYS A N 1
ATOM 1440 C CA . CYS A 1 193 ? -17.075 -10.813 30.401 1.00 93.56 193 CYS A CA 1
ATOM 1441 C C . CYS A 1 193 ? -16.341 -9.483 30.642 1.00 93.56 193 CYS A C 1
ATOM 1443 O O . CYS A 1 193 ? -16.904 -8.422 30.371 1.00 93.56 193 CYS A O 1
ATOM 1445 N N . ARG A 1 194 ? -15.062 -9.517 31.041 1.00 92.06 194 ARG A N 1
ATOM 1446 C CA . ARG A 1 194 ? -14.225 -8.311 31.166 1.00 92.06 194 ARG A CA 1
ATOM 1447 C C . ARG A 1 194 ? -13.964 -7.624 29.838 1.00 92.06 194 ARG A C 1
ATOM 1449 O O . ARG A 1 194 ? -14.067 -6.399 29.780 1.00 92.06 194 ARG A O 1
ATOM 1456 N N . GLN A 1 195 ? -13.675 -8.379 28.780 1.00 90.69 195 GLN A N 1
ATOM 1457 C CA . GLN A 1 195 ? -13.538 -7.861 27.415 1.00 90.69 195 GLN A CA 1
ATOM 1458 C C . GLN A 1 195 ? -14.843 -7.229 26.895 1.00 90.69 195 GLN A C 1
ATOM 1460 O O . GLN A 1 195 ? -14.782 -6.300 26.100 1.00 90.69 195 GLN A O 1
ATOM 1465 N N . LEU A 1 196 ? -16.003 -7.657 27.405 1.00 90.94 196 LEU A N 1
ATOM 1466 C CA . LEU A 1 196 ? -17.315 -7.033 27.175 1.00 90.94 196 LEU A CA 1
ATOM 1467 C C . LEU A 1 196 ? -17.656 -5.904 28.176 1.00 90.94 196 LEU A C 1
ATOM 1469 O O . LEU A 1 196 ? -18.762 -5.374 28.144 1.00 90.94 196 LEU A O 1
ATOM 1473 N N . GLY A 1 197 ? -16.738 -5.532 29.076 1.00 90.31 197 GLY A N 1
ATOM 1474 C CA . GLY A 1 197 ? -16.903 -4.428 30.032 1.00 90.31 197 GLY A CA 1
ATOM 1475 C C . GLY A 1 197 ? -17.664 -4.746 31.328 1.00 90.31 197 GLY A C 1
ATOM 1476 O O . GLY A 1 197 ? -17.990 -3.820 32.068 1.00 90.31 197 GLY A O 1
ATOM 1477 N N . TYR A 1 198 ? -17.935 -6.019 31.624 1.00 92.31 198 TYR A N 1
ATOM 1478 C CA . TYR A 1 198 ? -18.532 -6.498 32.882 1.00 92.31 198 TYR A CA 1
ATOM 1479 C C . TYR A 1 198 ? -17.429 -6.942 33.870 1.00 92.31 198 TYR A C 1
ATOM 1481 O O . TYR A 1 198 ? -16.355 -7.361 33.442 1.00 92.31 198 TYR A O 1
ATOM 1489 N N . SER A 1 199 ? -17.644 -6.878 35.191 1.00 90.88 199 SER A N 1
ATOM 1490 C CA . SER A 1 199 ? -16.606 -7.285 36.164 1.00 90.88 199 SER A CA 1
ATOM 1491 C C . SER A 1 199 ? -16.356 -8.799 36.208 1.00 90.88 199 SER A C 1
ATOM 1493 O O . SER A 1 199 ? -15.197 -9.211 36.372 1.00 90.88 199 SER A O 1
ATOM 1495 N N . ASP A 1 200 ? -17.405 -9.615 36.037 1.00 92.25 200 ASP A N 1
ATOM 1496 C CA . ASP A 1 200 ? -17.310 -11.080 36.012 1.00 92.25 200 ASP A CA 1
ATOM 1497 C C . ASP A 1 200 ? -18.436 -11.772 35.207 1.00 92.25 200 ASP A C 1
ATOM 1499 O O . ASP A 1 200 ? -19.359 -11.129 34.698 1.00 92.25 200 ASP A O 1
ATOM 1503 N N . TYR A 1 201 ? -18.356 -13.100 35.091 1.00 92.25 201 TYR A N 1
ATOM 1504 C CA . TYR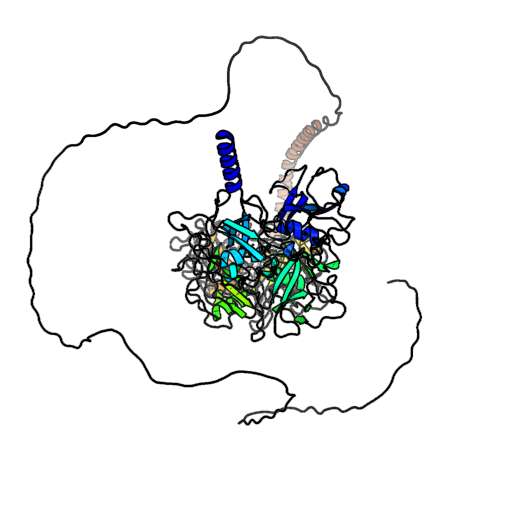 A 1 201 ? -19.443 -13.963 34.631 1.00 92.25 201 TYR A CA 1
ATOM 1505 C C . TYR A 1 201 ? -20.337 -14.422 35.796 1.00 92.25 201 TYR A C 1
ATOM 1507 O O . TYR A 1 201 ? -19.872 -14.659 36.906 1.00 92.25 201 TYR A O 1
ATOM 1515 N N . SER A 1 202 ? -21.617 -14.637 35.501 1.00 88.88 202 SER A N 1
ATOM 1516 C CA . SER A 1 202 ? -22.591 -15.282 36.391 1.00 88.88 202 SER A CA 1
ATOM 1517 C C . SER A 1 202 ? -22.792 -16.759 36.026 1.00 88.88 202 SER A C 1
ATOM 1519 O O . SER A 1 202 ? -22.875 -17.636 36.885 1.00 88.88 202 SER A O 1
ATOM 1521 N N . THR A 1 203 ? -22.818 -17.069 34.722 1.00 87.56 203 THR A N 1
ATOM 1522 C CA . THR A 1 203 ? -22.968 -18.438 34.198 1.00 87.56 203 THR A CA 1
ATOM 1523 C C . THR A 1 203 ? -22.162 -18.646 32.921 1.00 87.56 203 THR A C 1
ATOM 1525 O O . THR A 1 203 ? -22.109 -17.750 32.079 1.00 87.56 203 THR A O 1
ATOM 1528 N N . TYR A 1 204 ? -21.621 -19.850 32.732 1.00 87.25 204 TYR A N 1
ATOM 1529 C CA . TYR A 1 204 ? -21.009 -20.297 31.479 1.00 87.25 204 TYR A CA 1
ATOM 1530 C C . TYR A 1 204 ? -21.458 -21.727 31.129 1.00 87.25 204 TYR A C 1
ATOM 1532 O O . TYR A 1 204 ? -21.898 -22.474 32.004 1.00 87.25 204 TYR A O 1
ATOM 1540 N N . ASN A 1 205 ? -21.363 -22.092 29.849 1.00 75.75 205 ASN A N 1
ATOM 1541 C CA . ASN A 1 205 ? -21.642 -23.424 29.288 1.00 75.75 205 ASN A CA 1
ATOM 1542 C C . ASN A 1 205 ? -23.069 -23.970 29.543 1.00 75.75 205 ASN A C 1
ATOM 1544 O O . ASN A 1 205 ? -23.293 -25.182 29.531 1.00 75.75 205 ASN A O 1
ATOM 1548 N N . THR A 1 206 ? -24.064 -23.093 29.729 1.00 67.94 206 THR A N 1
ATOM 1549 C CA . THR A 1 206 ? -25.471 -23.466 29.963 1.00 67.94 206 THR A CA 1
ATOM 1550 C C . THR A 1 206 ? -26.423 -22.919 28.891 1.00 67.94 206 THR A C 1
ATOM 1552 O O . THR A 1 206 ? -26.443 -21.727 28.598 1.00 67.94 206 THR A O 1
ATOM 1555 N N . ASN A 1 207 ? -27.249 -23.815 28.331 1.00 65.44 207 ASN A N 1
ATOM 1556 C CA . ASN A 1 207 ? -28.340 -23.541 27.380 1.00 65.44 207 ASN A CA 1
ATOM 1557 C C . ASN A 1 207 ? -27.986 -22.579 26.225 1.00 65.44 207 ASN A C 1
ATOM 1559 O O . ASN A 1 207 ? -28.470 -21.455 26.189 1.00 65.44 207 ASN A O 1
ATOM 1563 N N . VAL A 1 208 ? -27.187 -23.039 25.252 1.00 70.50 208 VAL A N 1
ATOM 1564 C CA . VAL A 1 208 ? -26.817 -22.244 24.061 1.00 70.50 208 VAL A CA 1
ATOM 1565 C C . VAL A 1 208 ? -28.050 -21.653 23.361 1.00 70.50 208 VAL A C 1
ATOM 1567 O O . VAL A 1 208 ? -28.920 -22.419 22.935 1.00 70.50 208 VAL A O 1
ATOM 1570 N N . PRO A 1 209 ? -28.141 -20.315 23.226 1.00 66.31 209 PRO A N 1
ATOM 1571 C CA . PRO A 1 209 ? -29.296 -19.675 22.618 1.00 66.31 209 PRO A CA 1
ATOM 1572 C C . PRO A 1 209 ? -29.169 -19.623 21.087 1.00 66.31 209 PRO A C 1
ATOM 1574 O O . PRO A 1 209 ? -28.246 -19.030 20.521 1.00 66.31 209 PRO A O 1
ATOM 1577 N N . GLY A 1 210 ? -30.142 -20.239 20.413 1.00 62.78 210 GLY A N 1
ATOM 1578 C CA . GLY A 1 210 ? -30.179 -20.374 18.955 1.00 62.78 210 GLY A CA 1
ATOM 1579 C C . GLY A 1 210 ? -29.159 -21.376 18.397 1.00 62.78 210 GLY A C 1
ATOM 1580 O O . GLY A 1 210 ? -28.332 -21.930 19.115 1.00 62.78 210 GLY A O 1
ATOM 1581 N N . SER A 1 211 ? -29.224 -21.609 17.087 1.00 62.59 211 SER A N 1
ATOM 1582 C CA . SER A 1 211 ? -28.250 -22.412 16.339 1.00 62.59 211 SER A CA 1
ATOM 1583 C C . SER A 1 211 ? -27.168 -21.522 15.728 1.00 62.59 211 SER A C 1
ATOM 1585 O O . SER A 1 211 ? -27.499 -20.505 15.116 1.00 62.59 211 SER A O 1
ATOM 1587 N N . SER A 1 212 ? -25.901 -21.922 15.836 1.00 68.31 212 SER A N 1
ATOM 1588 C CA . SER A 1 212 ? -24.826 -21.368 15.008 1.00 68.31 212 SER A CA 1
ATOM 1589 C C . SER A 1 212 ? -24.765 -22.085 13.654 1.00 68.31 212 SER A C 1
ATOM 1591 O O . SER A 1 212 ? -25.024 -23.286 13.578 1.00 68.31 212 SER A O 1
ATOM 1593 N N . SER A 1 213 ? -24.405 -21.355 12.599 1.00 68.25 213 SER A N 1
ATOM 1594 C CA . SER A 1 213 ? -23.879 -21.917 11.344 1.00 68.25 213 SER A CA 1
ATOM 1595 C C . SER A 1 213 ? -22.400 -21.581 11.134 1.00 68.25 213 SER A C 1
ATOM 1597 O O . SER A 1 213 ? -21.851 -21.917 10.089 1.00 68.25 213 SER A O 1
ATOM 1599 N N . GLN A 1 214 ? -21.781 -20.887 12.093 1.00 72.38 214 GLN A N 1
ATOM 1600 C CA . GLN A 1 214 ? -20.354 -20.594 12.076 1.00 72.38 214 GLN A CA 1
ATOM 1601 C C . GLN A 1 214 ? -19.564 -21.834 12.497 1.00 72.38 214 GLN A C 1
ATOM 1603 O O . GLN A 1 214 ? -20.021 -22.605 13.344 1.00 72.38 214 GLN A O 1
ATOM 1608 N N . HIS A 1 215 ? -18.359 -21.980 11.957 1.00 75.31 215 HIS A N 1
ATOM 1609 C CA . HIS A 1 215 ? -17.347 -22.913 12.449 1.00 75.31 215 HIS A CA 1
ATOM 1610 C C . HIS A 1 215 ? -16.852 -22.529 13.849 1.00 75.31 215 HIS A C 1
ATOM 1612 O O . HIS A 1 215 ? -17.100 -21.432 14.356 1.00 75.31 215 HIS A O 1
ATOM 1618 N N . THR A 1 216 ? -16.102 -23.434 14.470 1.00 80.50 216 THR A N 1
ATOM 1619 C CA . THR A 1 216 ? -15.489 -23.212 15.781 1.00 80.50 216 THR A CA 1
ATOM 1620 C C . THR A 1 216 ? -14.020 -22.833 15.623 1.00 80.50 216 THR A C 1
ATOM 1622 O O . THR A 1 216 ? -13.283 -23.469 14.867 1.00 80.50 216 THR A O 1
ATOM 1625 N N . TRP A 1 217 ? -13.587 -21.794 16.342 1.00 80.94 217 TRP A N 1
ATOM 1626 C CA . TRP A 1 217 ? -12.183 -21.386 16.380 1.00 80.94 217 TRP A CA 1
ATOM 1627 C C . TRP A 1 217 ? -11.411 -22.104 17.488 1.00 80.94 217 TRP A C 1
ATOM 1629 O O . TRP A 1 217 ? -10.354 -22.651 17.215 1.00 80.94 217 TRP A O 1
ATOM 1639 N N . PHE A 1 218 ? -11.923 -22.140 18.722 1.00 79.12 218 PHE A N 1
ATOM 1640 C CA . PHE A 1 218 ? -11.151 -22.611 19.880 1.00 79.12 218 PHE A CA 1
ATOM 1641 C C . PHE A 1 218 ? -11.737 -23.881 20.508 1.00 79.12 218 PHE A C 1
ATOM 1643 O O . PHE A 1 218 ? -12.872 -23.869 20.986 1.00 79.12 218 PHE A O 1
ATOM 1650 N N . GLU A 1 219 ? -10.935 -24.947 20.577 1.00 72.38 219 GLU A N 1
ATOM 1651 C CA . GLU A 1 219 ? -11.236 -26.166 21.347 1.00 72.38 219 GLU A CA 1
ATOM 1652 C C . GLU A 1 219 ? -10.852 -26.044 22.831 1.00 72.38 219 GLU A C 1
ATOM 1654 O O . GLU A 1 219 ? -11.554 -26.542 23.709 1.00 72.38 219 GLU A O 1
ATOM 1659 N N . ASN A 1 220 ? -9.754 -25.338 23.103 1.00 69.12 220 ASN A N 1
ATOM 1660 C CA . ASN A 1 220 ? -9.104 -25.171 24.394 1.00 69.12 220 ASN A CA 1
ATOM 1661 C C . ASN A 1 220 ? -8.753 -23.679 24.535 1.00 69.12 220 ASN A C 1
ATOM 1663 O O . ASN A 1 220 ? -8.084 -23.136 23.660 1.00 69.12 220 ASN A O 1
ATOM 1667 N N . LEU A 1 221 ? -9.221 -23.001 25.592 1.00 77.44 221 LEU A N 1
ATOM 1668 C CA . LEU A 1 221 ? -8.996 -21.557 25.782 1.00 77.44 221 LEU A CA 1
ATOM 1669 C C . LEU A 1 221 ? -8.521 -21.246 27.212 1.00 77.44 221 LEU A C 1
ATOM 1671 O O . LEU A 1 221 ? -9.319 -20.999 28.122 1.00 77.44 221 LEU A O 1
ATOM 1675 N N . ALA A 1 222 ? -7.203 -21.279 27.421 1.00 79.12 222 ALA A N 1
ATOM 1676 C CA . ALA A 1 222 ? -6.580 -21.285 28.743 1.00 79.12 222 ALA A CA 1
ATOM 1677 C C . ALA A 1 222 ? -6.268 -19.875 29.296 1.00 79.12 222 ALA A C 1
ATOM 1679 O O . ALA A 1 222 ? -5.118 -19.455 29.401 1.00 79.12 222 ALA A O 1
ATOM 1680 N N . CYS A 1 223 ? -7.293 -19.123 29.709 1.00 83.38 223 CYS A N 1
ATOM 1681 C CA . CYS A 1 223 ? -7.082 -17.805 30.328 1.00 83.38 223 CYS A CA 1
ATOM 1682 C C . CYS A 1 223 ? -6.480 -17.867 31.742 1.00 83.38 223 CYS A C 1
ATOM 1684 O O . CYS A 1 223 ? -6.860 -18.708 32.562 1.00 83.38 223 CYS A O 1
ATOM 1686 N N . ASN A 1 224 ? -5.609 -16.903 32.068 1.00 82.94 224 ASN A N 1
ATOM 1687 C CA . ASN A 1 224 ? -5.111 -16.684 33.430 1.00 82.94 224 ASN A CA 1
ATOM 1688 C C . ASN A 1 224 ? -5.996 -15.679 34.200 1.00 82.94 224 ASN A C 1
ATOM 1690 O O . ASN A 1 224 ? -6.786 -14.943 33.615 1.00 82.94 224 ASN A O 1
ATOM 1694 N N . SER A 1 225 ? -5.870 -15.616 35.530 1.00 80.44 225 SER A N 1
ATOM 1695 C CA . SER A 1 225 ? -6.732 -14.782 36.394 1.00 80.44 225 SER A CA 1
ATOM 1696 C C . SER A 1 225 ? -6.566 -13.262 36.226 1.00 80.44 225 SER A C 1
ATOM 1698 O O . SER A 1 225 ? -7.368 -12.499 36.769 1.00 80.44 225 SER A O 1
ATOM 1700 N N . SER A 1 226 ? -5.531 -12.825 35.507 1.00 77.62 226 SER A N 1
ATOM 1701 C CA . SER A 1 226 ? -5.252 -11.430 35.141 1.00 77.62 226 SER A CA 1
ATOM 1702 C C . SER A 1 226 ? -5.525 -11.117 33.662 1.00 77.62 226 SER A C 1
ATOM 1704 O O . SER A 1 226 ? -5.385 -9.963 33.267 1.00 77.62 226 SER A O 1
ATOM 1706 N N . SER A 1 227 ? -5.936 -12.096 32.845 1.00 82.88 227 SER A N 1
ATOM 1707 C CA . SER A 1 227 ? -6.299 -11.858 31.446 1.00 82.88 227 SER A CA 1
ATOM 1708 C C . SER A 1 227 ? -7.552 -10.981 31.358 1.00 82.88 227 SER A C 1
ATOM 1710 O O . SER A 1 227 ? -8.605 -11.321 31.905 1.00 82.88 227 SER A O 1
ATOM 1712 N N . ASN A 1 228 ? -7.445 -9.877 30.615 1.00 84.25 228 ASN A N 1
ATOM 1713 C CA . ASN A 1 228 ? -8.547 -8.951 30.331 1.00 84.25 228 ASN A CA 1
ATOM 1714 C C . ASN A 1 228 ? -9.150 -9.127 28.923 1.00 84.25 228 ASN A C 1
ATOM 1716 O O . ASN A 1 228 ? -10.194 -8.539 28.659 1.00 84.25 228 ASN A O 1
ATOM 1720 N N . CYS A 1 229 ? -8.519 -9.921 28.049 1.00 86.12 229 CYS A N 1
ATOM 1721 C CA . CYS A 1 229 ? -8.928 -10.176 26.663 1.00 86.12 229 CYS A CA 1
ATOM 1722 C C . CYS A 1 229 ? -8.653 -11.640 26.287 1.00 86.12 229 CYS A C 1
ATOM 1724 O O . CYS A 1 229 ? -7.613 -12.168 26.682 1.00 86.12 229 CYS A O 1
ATOM 1726 N N . LEU A 1 230 ? -9.519 -12.289 25.501 1.00 84.19 230 LEU A N 1
ATOM 1727 C CA . LEU A 1 230 ? -9.340 -13.702 25.130 1.00 84.19 230 LEU A CA 1
ATOM 1728 C C . LEU A 1 230 ? -8.110 -13.934 24.237 1.00 84.19 230 LEU A C 1
ATOM 1730 O O . LEU A 1 230 ? -7.417 -14.932 24.419 1.00 84.19 230 LEU A O 1
ATOM 1734 N N . GLY A 1 231 ? -7.769 -12.980 23.364 1.00 74.25 231 GLY A N 1
ATOM 1735 C CA . GLY A 1 231 ? -6.579 -13.049 22.502 1.00 74.25 231 GLY A CA 1
ATOM 1736 C C . GLY A 1 231 ? -5.222 -12.956 23.227 1.00 74.25 231 GLY A C 1
ATOM 1737 O O . GLY A 1 231 ? -4.186 -13.173 22.603 1.00 74.25 231 GLY A O 1
ATOM 1738 N N . THR A 1 232 ? -5.198 -12.667 24.541 1.00 74.06 232 THR A N 1
ATOM 1739 C CA . THR A 1 232 ? -3.993 -12.835 25.393 1.00 74.06 232 THR A CA 1
ATOM 1740 C C . THR A 1 232 ? -4.011 -14.118 26.223 1.00 74.06 232 THR A C 1
ATOM 1742 O O . THR A 1 232 ? -3.091 -14.350 27.006 1.00 74.06 232 THR A O 1
ATOM 1745 N N . CYS A 1 233 ? -5.046 -14.945 26.078 1.00 78.19 233 CYS A N 1
ATOM 1746 C CA . CYS A 1 233 ? -5.075 -16.303 26.609 1.00 78.19 233 CYS A CA 1
ATOM 1747 C C . CYS A 1 233 ? -4.495 -17.274 25.581 1.00 78.19 233 CYS A C 1
ATOM 1749 O O . CYS A 1 233 ? -3.528 -17.961 25.873 1.00 78.19 233 CYS A O 1
ATOM 1751 N N . GLU A 1 234 ? -5.056 -17.255 24.371 1.00 75.88 234 GLU A N 1
ATOM 1752 C CA . GLU A 1 234 ? -4.591 -18.007 23.206 1.00 75.88 234 GLU A CA 1
ATOM 1753 C C . GLU A 1 234 ? -4.698 -17.105 21.971 1.00 75.88 234 GLU A C 1
ATOM 1755 O O . GLU A 1 234 ? -5.617 -16.288 21.867 1.00 75.88 234 GLU A O 1
ATOM 1760 N N . SER A 1 235 ? -3.772 -17.241 21.023 1.00 73.06 235 SER A N 1
ATOM 1761 C CA . SER A 1 235 ? -3.866 -16.536 19.738 1.00 73.06 235 SER A CA 1
ATOM 1762 C C . SER A 1 235 ? -4.940 -17.158 18.842 1.00 73.06 235 SER A C 1
ATOM 1764 O O . SER A 1 235 ? -5.194 -18.357 18.919 1.00 73.06 235 SER A O 1
ATOM 1766 N N . CYS A 1 236 ? -5.548 -16.355 17.963 1.00 70.62 236 CYS A N 1
ATOM 1767 C CA . CYS A 1 236 ? -6.479 -16.851 16.947 1.00 70.62 236 CYS A CA 1
ATOM 1768 C C . CYS A 1 236 ? -5.844 -17.989 16.118 1.00 70.62 236 CYS A C 1
ATOM 1770 O O . CYS A 1 236 ? -4.818 -17.751 15.474 1.00 70.62 236 CYS A O 1
ATOM 1772 N N . PRO A 1 237 ? -6.419 -19.206 16.111 1.00 69.06 237 PRO A N 1
ATOM 1773 C CA . PRO A 1 237 ? -5.847 -20.332 15.385 1.00 69.06 237 PRO A CA 1
ATOM 1774 C C . PRO A 1 237 ? -5.991 -20.145 13.874 1.00 69.06 237 PRO A C 1
ATOM 1776 O O . PRO A 1 237 ? -6.957 -19.563 13.388 1.00 69.06 237 PRO A O 1
ATOM 1779 N N . THR A 1 238 ? -5.019 -20.650 13.116 1.00 59.28 238 THR A N 1
ATOM 1780 C CA . THR A 1 238 ? -4.891 -20.435 11.662 1.00 59.28 238 THR A CA 1
ATOM 1781 C C . THR A 1 238 ? -5.743 -21.374 10.805 1.00 59.28 238 THR A C 1
ATOM 1783 O O . THR A 1 238 ? -5.780 -21.227 9.587 1.00 59.28 238 THR A O 1
ATOM 1786 N N . THR A 1 239 ? -6.437 -22.337 11.415 1.00 60.75 239 THR A N 1
ATOM 1787 C CA . THR A 1 239 ? -7.343 -23.276 10.737 1.00 60.75 239 THR A CA 1
ATOM 1788 C C . THR A 1 239 ? -8.648 -23.406 11.521 1.00 60.75 239 THR A C 1
ATOM 1790 O O . THR A 1 239 ? -8.662 -23.270 12.744 1.00 60.75 239 THR A O 1
ATOM 1793 N N . GLN A 1 240 ? -9.760 -23.628 10.814 1.00 65.06 240 GLN A N 1
ATOM 1794 C CA . GLN A 1 240 ? -11.062 -23.869 11.440 1.00 65.06 240 GLN A CA 1
ATOM 1795 C C . GLN A 1 240 ? -11.072 -25.266 12.080 1.00 65.06 240 GLN A C 1
ATOM 1797 O O . GLN A 1 240 ? -10.686 -26.244 11.434 1.00 65.06 240 GLN A O 1
ATOM 1802 N N . ILE A 1 241 ? -11.534 -25.389 13.327 1.00 68.38 241 ILE A N 1
ATOM 1803 C CA . ILE A 1 241 ? -11.564 -26.682 14.020 1.00 68.38 241 ILE A CA 1
ATOM 1804 C C . ILE A 1 241 ? -12.803 -27.459 13.575 1.00 68.38 241 ILE A C 1
ATOM 1806 O O . ILE A 1 241 ? -13.937 -27.067 13.845 1.00 68.38 241 ILE A O 1
ATOM 1810 N N . SER A 1 242 ? -12.583 -28.582 12.888 1.00 57.84 242 SER A N 1
ATOM 1811 C CA . SER A 1 242 ? -13.656 -29.346 12.238 1.00 57.84 242 SER A CA 1
ATOM 1812 C C . SER A 1 242 ? -14.616 -30.050 13.203 1.00 57.84 242 SER A C 1
ATOM 1814 O O . SER A 1 242 ? -15.746 -30.338 12.818 1.00 57.84 242 SER A O 1
ATOM 1816 N N . PHE A 1 243 ? -14.178 -30.355 14.431 1.00 60.62 243 PHE A N 1
ATOM 1817 C CA . PHE A 1 243 ? -14.989 -31.025 15.452 1.00 60.62 243 PHE A CA 1
ATOM 1818 C C . PHE A 1 243 ? -14.541 -30.641 16.871 1.00 60.62 243 PHE A C 1
ATOM 1820 O O . PHE A 1 243 ? -13.407 -30.920 17.249 1.00 60.62 243 PHE A O 1
ATOM 1827 N N . CYS A 1 244 ? -15.461 -30.114 17.686 1.00 64.38 244 CYS A N 1
ATOM 1828 C CA . CYS A 1 244 ? -15.394 -30.293 19.142 1.00 64.38 244 CYS A CA 1
ATOM 1829 C C . CYS A 1 244 ? -15.608 -31.782 19.507 1.00 64.38 244 CYS A C 1
ATOM 1831 O O . CYS A 1 244 ? -15.981 -32.593 18.653 1.00 64.38 244 CYS A O 1
ATOM 1833 N N . GLY A 1 245 ? -15.441 -32.154 20.782 1.00 54.94 245 GLY A N 1
ATOM 1834 C CA . GLY A 1 245 ? -15.640 -33.528 21.252 1.00 54.94 245 GLY A CA 1
ATOM 1835 C C . GLY A 1 245 ? -17.047 -34.087 20.984 1.00 54.94 245 GLY A C 1
ATOM 1836 O O . GLY A 1 245 ? -17.998 -33.354 20.698 1.00 54.94 245 GLY A O 1
ATOM 1837 N N . THR A 1 246 ? -17.192 -35.416 21.082 1.00 43.97 246 THR A N 1
ATOM 1838 C CA . THR A 1 246 ? -18.380 -36.192 20.661 1.00 43.97 246 THR A CA 1
ATOM 1839 C C . THR A 1 246 ? -19.634 -35.934 21.516 1.00 43.97 246 THR A C 1
ATOM 1841 O O . THR A 1 246 ? -20.084 -36.803 22.265 1.00 43.97 246 THR A O 1
ATOM 1844 N N . GLY A 1 247 ? -20.206 -34.735 21.400 1.00 51.47 247 GLY A N 1
ATOM 1845 C CA . GLY A 1 247 ? -21.374 -34.263 22.148 1.00 51.47 247 GLY A CA 1
ATOM 1846 C C . GLY A 1 247 ? -21.337 -32.784 22.561 1.00 51.47 247 GLY A C 1
ATOM 1847 O O . GLY A 1 247 ? -22.264 -32.351 23.247 1.00 51.47 247 GLY A O 1
ATOM 1848 N N . SER A 1 248 ? -20.298 -32.026 22.186 1.00 52.97 248 SER A N 1
ATOM 1849 C CA . SER A 1 248 ? -20.122 -30.640 22.637 1.00 52.97 248 SER A CA 1
ATOM 1850 C C . SER A 1 248 ? -21.203 -29.670 22.142 1.00 52.97 248 SER A C 1
ATOM 1852 O O . SER A 1 248 ? -21.990 -29.954 21.236 1.00 52.97 248 SER A O 1
ATOM 1854 N N . ARG A 1 249 ? -21.221 -28.490 22.761 1.00 70.81 249 ARG A N 1
ATOM 1855 C CA . ARG A 1 249 ? -22.043 -27.329 22.410 1.00 70.81 249 ARG A CA 1
ATOM 1856 C C . ARG A 1 249 ? -21.150 -26.089 22.416 1.00 70.81 249 ARG A C 1
ATOM 1858 O O . ARG A 1 249 ? -20.125 -26.087 23.097 1.00 70.81 249 ARG A O 1
ATOM 1865 N N . ASP A 1 250 ? -21.564 -25.032 21.723 1.00 82.12 250 ASP A N 1
ATOM 1866 C CA . ASP A 1 250 ? -20.884 -23.736 21.823 1.00 82.12 250 ASP A CA 1
ATOM 1867 C C . ASP A 1 250 ? -20.864 -23.227 23.277 1.00 82.12 250 ASP A C 1
ATOM 1869 O O . ASP A 1 250 ? -21.770 -23.506 24.071 1.00 82.12 250 ASP A O 1
ATOM 1873 N N . VAL A 1 251 ? -19.877 -22.403 23.622 1.00 87.00 251 VAL A N 1
ATOM 1874 C CA . VAL A 1 251 ? -19.900 -21.630 24.868 1.00 87.00 251 VAL A CA 1
ATOM 1875 C C . VAL A 1 251 ? -21.087 -20.665 24.859 1.00 87.00 251 VAL A C 1
ATOM 1877 O O . VAL A 1 251 ? -21.184 -19.772 24.017 1.00 87.00 251 VAL A O 1
ATOM 1880 N N . ALA A 1 252 ? -21.964 -20.800 25.850 1.00 87.88 252 ALA A N 1
ATOM 1881 C CA . ALA A 1 252 ? -22.918 -19.767 26.241 1.00 87.88 252 ALA A CA 1
ATOM 1882 C C . ALA A 1 252 ? -22.391 -19.040 27.479 1.00 87.88 252 ALA A C 1
ATOM 1884 O O . ALA A 1 252 ? -21.868 -19.687 28.388 1.00 87.88 252 ALA A O 1
ATOM 1885 N N . LEU A 1 253 ? -22.537 -17.719 27.525 1.00 90.31 253 LEU A N 1
ATOM 1886 C CA . LEU A 1 253 ? -21.984 -16.860 28.568 1.00 90.31 253 LEU A CA 1
ATOM 1887 C C . LEU A 1 253 ? -23.041 -15.860 29.049 1.00 90.31 253 LEU A C 1
ATOM 1889 O O . LEU A 1 253 ? -23.758 -15.276 28.238 1.00 90.31 253 LEU A O 1
ATOM 1893 N N . GLY A 1 254 ? -23.126 -15.673 30.367 1.00 90.88 254 GLY A N 1
ATOM 1894 C CA . GLY A 1 254 ? -23.923 -14.639 31.028 1.00 90.88 254 GLY A CA 1
ATOM 1895 C C . GLY A 1 254 ? -23.038 -13.802 31.947 1.00 90.88 254 GLY A C 1
ATOM 1896 O O . GLY A 1 254 ? -22.427 -14.361 32.857 1.00 90.88 254 GLY A O 1
ATOM 1897 N N . CYS A 1 255 ? -22.959 -12.494 31.705 1.00 92.38 255 CYS A N 1
ATOM 1898 C CA . CYS A 1 255 ? -22.056 -11.554 32.378 1.00 92.38 255 CYS A CA 1
ATOM 1899 C C . CYS A 1 255 ? -22.785 -10.643 33.371 1.00 92.38 255 CYS A C 1
ATOM 1901 O O . CYS A 1 255 ? -23.919 -10.237 33.114 1.00 92.38 255 CYS A O 1
ATOM 1903 N N . GLU A 1 256 ? -22.148 -10.283 34.491 1.00 91.81 256 GLU A N 1
ATOM 1904 C CA . GLU A 1 256 ? -22.790 -9.459 35.521 1.00 91.81 256 GLU A CA 1
ATOM 1905 C C . GLU A 1 256 ? -21.877 -8.438 36.215 1.00 91.81 256 GLU A C 1
ATOM 1907 O O . GLU A 1 256 ? -20.653 -8.562 36.253 1.00 91.81 256 GLU A O 1
ATOM 1912 N N . PHE A 1 257 ? -22.506 -7.408 36.783 1.00 91.06 257 PHE A N 1
ATOM 1913 C CA . PHE A 1 257 ? -21.863 -6.409 37.633 1.00 91.06 257 PHE A CA 1
ATOM 1914 C C . PHE A 1 257 ? -21.739 -6.952 39.069 1.00 91.06 257 PHE A C 1
ATOM 1916 O O . PHE A 1 257 ? -22.454 -6.512 39.981 1.00 91.06 257 PHE A O 1
ATOM 1923 N N . ASP A 1 258 ? -20.843 -7.916 39.289 1.00 86.81 258 ASP A N 1
ATOM 1924 C CA . ASP A 1 258 ? -20.487 -8.342 40.645 1.00 86.81 258 ASP A CA 1
ATOM 1925 C C . ASP A 1 258 ? -19.597 -7.284 41.315 1.00 86.81 258 ASP A C 1
ATOM 1927 O O . ASP A 1 258 ? -18.563 -6.877 40.782 1.00 86.81 258 ASP A O 1
ATOM 1931 N N . SER A 1 259 ? -20.018 -6.852 42.503 1.00 80.44 259 SER A N 1
ATOM 1932 C CA . SER A 1 259 ? -19.317 -5.913 43.382 1.00 80.44 259 SER A CA 1
ATOM 1933 C C . SER A 1 259 ? -18.245 -6.565 44.268 1.00 80.44 259 SER A C 1
ATOM 1935 O O . SER A 1 259 ? -17.571 -5.850 45.005 1.00 80.44 259 SER A O 1
ATOM 1937 N N . SER A 1 260 ? -18.074 -7.893 44.225 1.00 85.12 260 SER A N 1
ATOM 1938 C CA . SER A 1 260 ? -16.926 -8.575 44.848 1.00 85.12 260 SER A CA 1
ATOM 1939 C C . SER A 1 260 ? -15.630 -8.428 44.032 1.00 85.12 260 SER A C 1
ATOM 1941 O O . SER A 1 260 ? -14.531 -8.553 44.578 1.00 85.12 260 SER A O 1
ATOM 1943 N N . TYR A 1 261 ? -15.754 -8.083 42.746 1.00 83.88 261 TYR A N 1
ATOM 1944 C CA . TYR A 1 261 ? -14.649 -7.820 41.829 1.00 83.88 261 TYR A CA 1
ATOM 1945 C C . TYR A 1 261 ? -14.525 -6.331 41.493 1.00 83.88 261 TYR A C 1
ATOM 1947 O O . TYR A 1 261 ? -15.491 -5.572 41.542 1.00 83.88 261 TYR A O 1
ATOM 1955 N N . ALA A 1 262 ? -13.311 -5.915 41.122 1.00 83.75 262 ALA A N 1
ATOM 1956 C CA . ALA A 1 262 ? -13.085 -4.593 40.551 1.00 83.75 262 ALA A CA 1
ATOM 1957 C C . ALA A 1 262 ? -13.895 -4.421 39.254 1.00 83.75 262 ALA A C 1
ATOM 1959 O O . ALA A 1 262 ? -14.081 -5.377 38.495 1.00 83.75 262 ALA A O 1
ATOM 1960 N N . THR A 1 263 ? -14.353 -3.196 38.995 1.00 84.06 263 THR A N 1
ATOM 1961 C CA . THR A 1 263 ? -14.998 -2.839 37.729 1.00 84.06 263 THR A CA 1
ATOM 1962 C C . THR A 1 263 ? -14.028 -3.055 36.564 1.00 84.06 263 THR A C 1
ATOM 1964 O O . THR A 1 263 ? -12.818 -2.869 36.711 1.00 84.06 263 THR A O 1
ATOM 1967 N N . SER A 1 264 ? -14.538 -3.477 35.401 1.00 83.56 264 SER A N 1
ATOM 1968 C CA . SER A 1 264 ? -13.685 -3.596 34.214 1.00 83.56 264 SER A CA 1
ATOM 1969 C C . SER A 1 264 ? -13.199 -2.207 33.801 1.00 83.56 264 SER A C 1
ATOM 1971 O O . SER A 1 264 ? -13.994 -1.277 33.685 1.00 83.56 264 SER A O 1
ATOM 1973 N N . ASN A 1 265 ? -11.899 -2.054 33.559 1.00 83.81 265 ASN A N 1
ATOM 1974 C CA . ASN A 1 265 ? -11.318 -0.839 32.985 1.00 83.81 265 ASN A CA 1
ATOM 1975 C C . ASN A 1 265 ? -11.145 -0.937 31.458 1.00 83.81 265 ASN A C 1
ATOM 1977 O O . ASN A 1 265 ? -10.512 -0.069 30.862 1.00 83.81 265 ASN A O 1
ATOM 1981 N N . ASN A 1 266 ? -11.690 -1.985 30.832 1.00 84.44 266 ASN A N 1
ATOM 1982 C CA . ASN A 1 266 ? -11.560 -2.223 29.401 1.00 84.44 266 ASN A CA 1
ATOM 1983 C C . ASN A 1 266 ? -12.421 -1.261 28.562 1.00 84.44 266 ASN A C 1
ATOM 1985 O O . ASN A 1 266 ? -13.590 -1.017 28.854 1.00 84.44 266 ASN A O 1
ATOM 1989 N N . THR A 1 267 ? -11.836 -0.790 27.470 1.00 79.69 267 THR A N 1
ATOM 1990 C CA . THR A 1 267 ? -12.437 -0.040 26.353 1.00 79.69 267 THR A CA 1
ATOM 1991 C C . THR A 1 267 ? -12.442 -0.919 25.088 1.00 79.69 267 THR A C 1
ATOM 1993 O O . THR A 1 267 ? -11.743 -1.938 25.083 1.00 79.69 267 THR A O 1
ATOM 1996 N N . PRO A 1 268 ? -13.114 -0.537 23.978 1.00 70.56 268 PRO A N 1
ATOM 1997 C CA . PRO A 1 268 ? -12.961 -1.217 22.684 1.00 70.56 268 PRO A CA 1
ATOM 1998 C C . PRO A 1 268 ? -11.488 -1.437 22.288 1.00 70.56 268 PRO A C 1
ATOM 2000 O O . PRO A 1 268 ? -11.083 -2.553 21.965 1.00 70.56 268 PRO A O 1
ATOM 2003 N N . SER A 1 269 ? -10.657 -0.401 22.446 1.00 67.62 269 SER A N 1
ATOM 2004 C CA . SER A 1 269 ? -9.220 -0.428 22.144 1.00 67.62 269 SER A CA 1
ATOM 2005 C C . SER A 1 269 ? -8.351 -1.185 23.160 1.00 67.62 269 SER A C 1
ATOM 2007 O O . SER A 1 269 ? -7.171 -1.417 22.907 1.00 67.62 269 SER A O 1
ATOM 2009 N N . THR A 1 270 ? -8.887 -1.618 24.308 1.00 76.12 270 THR A N 1
ATOM 2010 C CA . THR A 1 270 ? -8.085 -2.361 25.303 1.00 76.12 270 THR A CA 1
ATOM 2011 C C . THR A 1 270 ? -7.680 -3.744 24.795 1.00 76.12 270 THR A C 1
ATOM 2013 O O . THR A 1 270 ? -6.607 -4.233 25.147 1.00 76.12 270 THR A O 1
ATOM 2016 N N . CYS A 1 271 ? -8.501 -4.354 23.934 1.00 74.00 271 CYS A N 1
ATOM 2017 C CA . CYS A 1 271 ? -8.207 -5.664 23.353 1.00 74.00 271 CYS A CA 1
ATOM 2018 C C . CYS A 1 271 ? -7.671 -5.615 21.911 1.00 74.00 271 CYS A C 1
ATOM 2020 O O . CYS A 1 271 ? -7.186 -6.627 21.416 1.00 74.00 271 CYS A O 1
ATOM 2022 N N . GLU A 1 272 ? -7.638 -4.432 21.296 1.00 62.75 272 GLU A N 1
ATOM 2023 C CA . GLU A 1 272 ? -7.086 -4.157 19.958 1.00 62.75 272 GLU A CA 1
ATOM 2024 C C . GLU A 1 272 ? -5.625 -4.611 19.796 1.00 62.75 272 GLU A C 1
ATOM 2026 O O . GLU A 1 272 ? -5.239 -5.120 18.746 1.00 62.75 272 GLU A O 1
ATOM 2031 N N . TYR A 1 273 ? -4.836 -4.515 20.872 1.00 52.62 273 TYR A N 1
ATOM 2032 C CA . TYR A 1 273 ? -3.431 -4.947 20.958 1.00 52.62 273 TYR A CA 1
ATOM 2033 C C . TYR A 1 273 ? -3.252 -6.273 21.718 1.00 52.62 273 TYR A C 1
ATOM 2035 O O . TYR A 1 273 ? -2.130 -6.678 22.021 1.00 52.62 273 TYR A O 1
ATOM 2043 N N . ALA A 1 274 ? -4.349 -6.931 22.097 1.00 49.72 274 ALA A N 1
ATOM 2044 C CA . ALA A 1 274 ? -4.351 -8.073 23.003 1.00 49.72 274 ALA A CA 1
ATOM 2045 C C . ALA A 1 274 ? -4.459 -9.389 22.221 1.00 49.72 274 ALA A C 1
ATOM 2047 O O . ALA A 1 274 ? -5.433 -10.127 22.351 1.00 49.72 274 ALA A O 1
ATOM 2048 N N . GLY A 1 275 ? -3.445 -9.635 21.392 1.00 49.94 275 GLY A N 1
ATOM 2049 C CA . GLY A 1 275 ? -3.372 -10.718 20.406 1.00 49.94 275 GLY A CA 1
ATOM 2050 C C . GLY A 1 275 ? -2.783 -10.210 19.087 1.00 49.94 275 GLY A C 1
ATOM 2051 O O . GLY A 1 275 ? -1.972 -10.887 18.462 1.00 49.94 275 GLY A O 1
ATOM 2052 N N . SER A 1 276 ? -3.099 -8.964 18.720 1.00 52.38 276 SER A N 1
ATOM 2053 C CA . SER A 1 276 ? -2.458 -8.259 17.607 1.00 52.38 276 SER A CA 1
ATOM 2054 C C . SER A 1 276 ? -0.992 -7.936 17.901 1.00 52.38 276 SER A C 1
ATOM 2056 O O . SER A 1 276 ? -0.631 -7.476 18.988 1.00 52.38 276 SER A O 1
ATOM 2058 N N . ARG A 1 277 ? -0.147 -8.100 16.881 1.00 59.81 277 ARG A N 1
ATOM 2059 C CA . ARG A 1 277 ? 1.240 -7.622 16.867 1.00 59.81 277 ARG A CA 1
ATOM 2060 C C . ARG A 1 277 ? 1.276 -6.102 17.092 1.00 59.81 277 ARG A C 1
ATOM 2062 O O . ARG A 1 277 ? 0.427 -5.383 16.572 1.00 59.81 277 ARG A O 1
ATOM 2069 N N . ARG A 1 278 ? 2.254 -5.599 17.856 1.00 69.75 278 ARG A N 1
ATOM 2070 C CA . ARG A 1 278 ? 2.452 -4.144 18.011 1.00 69.75 278 ARG A CA 1
ATOM 2071 C C . ARG A 1 278 ? 2.817 -3.510 16.659 1.00 69.75 278 ARG A C 1
ATOM 2073 O O . ARG A 1 278 ? 3.523 -4.164 15.894 1.00 69.75 278 ARG A O 1
ATOM 2080 N N . PRO A 1 279 ? 2.380 -2.269 16.376 1.00 78.19 279 PRO A N 1
ATOM 2081 C CA . PRO A 1 279 ? 2.823 -1.546 15.190 1.00 78.19 279 PRO A CA 1
ATOM 2082 C C . PRO A 1 279 ? 4.337 -1.317 15.222 1.00 78.19 279 PRO A C 1
ATOM 2084 O O . PRO A 1 279 ? 4.941 -1.150 16.285 1.00 78.19 279 PRO A O 1
ATOM 2087 N N . ASP A 1 280 ? 4.929 -1.298 14.037 1.00 88.06 280 ASP A N 1
ATOM 2088 C CA . ASP A 1 280 ? 6.354 -1.073 13.820 1.00 88.06 280 ASP A CA 1
ATOM 2089 C C . ASP A 1 280 ? 6.677 0.421 13.801 1.00 88.06 280 ASP A C 1
ATOM 2091 O O . ASP A 1 280 ? 5.832 1.239 13.412 1.00 88.06 280 ASP A O 1
ATOM 2095 N N . ARG A 1 281 ? 7.902 0.814 14.172 1.00 90.06 281 ARG A N 1
ATOM 2096 C CA . ARG A 1 281 ? 8.312 2.218 14.044 1.00 90.06 281 ARG A CA 1
ATOM 2097 C C . ARG A 1 281 ? 8.224 2.637 12.575 1.00 90.06 281 ARG A C 1
ATOM 2099 O O . ARG A 1 281 ? 8.815 1.995 11.715 1.00 90.06 281 ARG A O 1
ATOM 2106 N N . GLY A 1 282 ? 7.492 3.715 12.305 1.00 90.50 282 GLY A N 1
ATOM 2107 C CA . GLY A 1 282 ? 7.224 4.194 10.949 1.00 90.50 282 GLY A CA 1
ATOM 2108 C C . GLY A 1 282 ? 5.920 3.701 10.325 1.00 90.50 282 GLY A C 1
ATOM 2109 O O . GLY A 1 282 ? 5.618 4.079 9.196 1.00 90.50 282 GLY A O 1
ATOM 2110 N N . THR A 1 283 ? 5.120 2.891 11.029 1.00 92.56 283 THR A N 1
ATOM 2111 C CA . THR A 1 283 ? 3.763 2.536 10.576 1.00 92.56 283 THR A CA 1
ATOM 2112 C C . THR A 1 283 ? 2.913 3.793 10.396 1.00 92.56 283 THR A C 1
ATOM 2114 O O . THR A 1 283 ? 2.886 4.635 11.289 1.00 92.56 283 THR A O 1
ATOM 2117 N N . VAL A 1 284 ? 2.159 3.881 9.300 1.00 94.06 284 VAL A N 1
ATOM 2118 C CA . VAL A 1 284 ? 1.167 4.944 9.056 1.00 94.06 284 VAL A CA 1
ATOM 2119 C C . VAL A 1 284 ? -0.230 4.330 8.952 1.00 94.06 284 VAL A C 1
ATOM 2121 O O . VAL A 1 284 ? -0.394 3.273 8.339 1.00 94.06 284 VAL A O 1
ATOM 2124 N N . ARG A 1 285 ? -1.240 4.989 9.530 1.00 90.94 285 ARG A N 1
ATOM 2125 C CA . ARG A 1 285 ? -2.662 4.617 9.425 1.00 90.94 285 ARG A CA 1
ATOM 2126 C C . ARG A 1 285 ? -3.544 5.847 9.194 1.00 90.94 285 ARG A C 1
ATOM 2128 O O . ARG A 1 285 ? -3.128 6.972 9.453 1.00 90.94 285 ARG A O 1
ATOM 2135 N N . LEU A 1 286 ? -4.773 5.614 8.729 1.00 90.19 286 LEU A N 1
ATOM 2136 C CA . LEU A 1 286 ? -5.796 6.653 8.590 1.00 90.19 286 LEU A CA 1
ATOM 2137 C C . LEU A 1 286 ? -6.858 6.509 9.680 1.00 90.19 286 LEU A C 1
ATOM 2139 O O . LEU A 1 286 ? -7.418 5.426 9.866 1.00 90.19 286 LEU A O 1
ATOM 2143 N N . PHE A 1 287 ? -7.154 7.614 10.357 1.00 83.88 287 PHE A N 1
ATOM 2144 C CA . PHE A 1 287 ? -8.111 7.711 11.453 1.00 83.88 287 PHE A CA 1
ATOM 2145 C C . PHE A 1 287 ? -9.392 8.436 11.016 1.00 83.88 287 PHE A C 1
ATOM 2147 O O . PHE A 1 287 ? -9.352 9.398 10.240 1.00 83.88 287 PHE A O 1
ATOM 2154 N N . ARG A 1 288 ? -10.547 7.963 11.498 1.00 79.31 288 ARG A N 1
ATOM 2155 C CA . ARG A 1 288 ? -11.874 8.542 11.251 1.00 79.31 288 ARG A CA 1
ATOM 2156 C C . ARG A 1 288 ? -12.808 8.307 12.438 1.00 79.31 288 ARG A C 1
ATOM 2158 O O . ARG A 1 288 ? -13.038 7.165 12.818 1.00 79.31 288 ARG A O 1
ATOM 2165 N N . ASN A 1 289 ? -13.444 9.361 12.946 1.00 74.12 289 ASN A N 1
ATOM 2166 C CA . ASN A 1 289 ? -14.556 9.287 13.906 1.00 74.12 289 ASN A CA 1
ATOM 2167 C C . ASN A 1 289 ? -14.271 8.419 15.157 1.00 74.12 289 ASN A C 1
ATOM 2169 O O . ASN A 1 289 ? -15.181 7.772 15.671 1.00 74.12 289 ASN A O 1
ATOM 2173 N N . GLY A 1 290 ? -13.021 8.381 15.634 1.00 68.56 290 GLY A N 1
ATOM 2174 C CA . GLY A 1 290 ? -12.615 7.570 16.790 1.00 68.56 290 GLY A CA 1
ATOM 2175 C C . GLY A 1 290 ? -11.978 6.209 16.464 1.00 68.56 290 GLY A C 1
ATOM 2176 O O . GLY A 1 290 ? -11.546 5.530 17.391 1.00 68.56 290 GLY A O 1
ATOM 2177 N N . VAL A 1 291 ? -11.915 5.802 15.188 1.00 65.81 291 VAL A N 1
ATOM 2178 C CA . VAL A 1 291 ? -11.501 4.453 14.749 1.00 65.81 291 VAL A CA 1
ATOM 2179 C C . VAL A 1 291 ? -10.540 4.537 13.552 1.00 65.81 291 VAL A C 1
ATOM 2181 O O . VAL A 1 291 ? -10.660 5.434 12.719 1.00 65.81 291 VAL A O 1
ATOM 2184 N N . PHE A 1 292 ? -9.608 3.591 13.412 1.00 76.38 292 PHE A N 1
ATOM 2185 C CA . PHE A 1 292 ? -8.761 3.445 12.217 1.00 76.38 292 PHE A CA 1
ATOM 2186 C C . PHE A 1 292 ? -9.096 2.161 11.449 1.00 76.38 292 PHE A C 1
ATOM 2188 O O . PHE A 1 292 ? -9.649 1.224 12.010 1.00 76.38 292 PHE A O 1
ATOM 2195 N N . SER A 1 293 ? -8.733 2.088 10.167 1.00 75.44 293 SER A N 1
ATOM 2196 C CA . SER A 1 293 ? -8.811 0.838 9.402 1.00 75.44 293 SER A CA 1
ATOM 2197 C C . SER A 1 293 ? -7.808 0.815 8.251 1.00 75.44 293 SER A C 1
ATOM 2199 O O . SER A 1 293 ? -7.630 1.814 7.552 1.00 75.44 293 SER A O 1
ATOM 2201 N N . SER A 1 294 ? -7.210 -0.351 7.989 1.00 73.62 294 SER A N 1
ATOM 2202 C CA . SER A 1 294 ? -6.380 -0.608 6.801 1.00 73.62 294 SER A CA 1
ATOM 2203 C C . SER A 1 294 ? -7.177 -0.573 5.482 1.00 73.62 294 SER A C 1
ATOM 2205 O O . SER A 1 294 ? -6.593 -0.465 4.399 1.00 73.62 294 SER A O 1
ATOM 2207 N N . SER A 1 295 ? -8.515 -0.610 5.554 1.00 73.31 295 SER A N 1
ATOM 2208 C CA . SER A 1 295 ? -9.408 -0.438 4.401 1.00 73.31 295 SER A CA 1
ATOM 2209 C C . SER A 1 295 ? -9.657 1.023 4.011 1.00 73.31 295 SER A C 1
ATOM 2211 O O . SER A 1 295 ? -10.141 1.272 2.905 1.00 73.31 295 SER A O 1
ATOM 2213 N N . TYR A 1 296 ? -9.349 1.997 4.875 1.00 83.44 296 TYR A N 1
ATOM 2214 C CA . TYR A 1 296 ? -9.623 3.407 4.593 1.00 83.44 296 TYR A CA 1
ATOM 2215 C C . TYR A 1 296 ? -8.706 3.959 3.493 1.00 83.44 296 TYR A C 1
ATOM 2217 O O . TYR A 1 296 ? -7.505 3.689 3.458 1.00 83.44 296 TYR A O 1
ATOM 2225 N N . SER A 1 297 ? -9.279 4.767 2.597 1.00 88.06 297 SER A N 1
ATOM 2226 C CA . SER A 1 297 ? -8.551 5.538 1.577 1.00 88.06 297 SER A CA 1
ATOM 2227 C C . SER A 1 297 ? -8.480 7.033 1.890 1.00 88.06 297 SER A C 1
ATOM 2229 O O . SER A 1 297 ? -7.834 7.767 1.153 1.00 88.06 297 SER A O 1
ATOM 2231 N N . ALA A 1 298 ? -9.152 7.498 2.946 1.00 90.00 298 ALA A N 1
ATOM 2232 C CA . ALA A 1 298 ? -9.122 8.886 3.394 1.00 90.00 298 ALA A CA 1
ATOM 2233 C C . ALA A 1 298 ? -9.322 8.979 4.914 1.00 90.00 298 ALA A C 1
ATOM 2235 O O . ALA A 1 298 ? -10.075 8.181 5.478 1.00 90.00 298 ALA A O 1
ATOM 2236 N N . GLY A 1 299 ? -8.665 9.939 5.563 1.00 93.38 299 GLY A N 1
ATOM 2237 C CA . GLY A 1 299 ? -8.710 10.148 7.013 1.00 93.38 299 GLY A CA 1
ATOM 2238 C C . GLY A 1 299 ? -7.572 11.038 7.517 1.00 93.38 299 GLY A C 1
ATOM 2239 O O . GLY A 1 299 ? -6.711 11.445 6.736 1.00 93.38 299 GLY A O 1
ATOM 2240 N N . ILE A 1 300 ? -7.581 11.322 8.821 1.00 93.25 300 ILE A N 1
ATOM 2241 C CA . ILE A 1 300 ? -6.486 12.012 9.528 1.00 93.25 300 ILE A CA 1
ATOM 2242 C C . ILE A 1 300 ? -5.290 11.051 9.615 1.00 93.25 300 ILE A C 1
ATOM 2244 O O . ILE A 1 300 ? -5.489 9.844 9.780 1.00 93.25 300 ILE A O 1
ATOM 2248 N N . VAL A 1 301 ? -4.067 11.551 9.441 1.00 95.44 301 VAL A N 1
ATOM 2249 C CA . VAL A 1 301 ? -2.857 10.724 9.342 1.00 95.44 301 VAL A CA 1
ATOM 2250 C C . VAL A 1 301 ? -2.194 10.556 10.706 1.00 95.44 301 VAL A C 1
ATOM 2252 O O . VAL A 1 301 ? -1.632 11.500 11.257 1.00 95.44 301 VAL A O 1
ATOM 2255 N N . GLU A 1 302 ? -2.187 9.320 11.204 1.00 93.38 302 GLU A N 1
ATOM 2256 C CA . GLU A 1 302 ? -1.423 8.926 12.389 1.00 93.38 302 GLU A CA 1
ATOM 2257 C C . GLU A 1 302 ? -0.190 8.107 11.985 1.00 93.38 302 GLU A C 1
ATOM 2259 O O . GLU A 1 302 ? -0.285 7.151 11.208 1.00 93.38 302 GLU A O 1
ATOM 2264 N N . ILE A 1 303 ? 0.964 8.439 12.567 1.00 93.12 303 ILE A N 1
ATOM 2265 C CA . ILE A 1 303 ? 2.224 7.699 12.445 1.00 93.12 303 ILE A CA 1
ATOM 2266 C C . ILE A 1 303 ? 2.632 7.110 13.804 1.00 93.12 303 ILE A C 1
ATOM 2268 O O . ILE A 1 303 ? 2.525 7.765 14.841 1.00 93.12 303 ILE A O 1
ATOM 2272 N N . TYR A 1 304 ? 3.109 5.863 13.820 1.00 90.81 304 TYR A N 1
ATOM 2273 C CA . TYR A 1 304 ? 3.680 5.230 15.009 1.00 90.81 304 TYR A CA 1
ATOM 2274 C C . TYR A 1 304 ? 5.186 5.495 15.056 1.00 90.81 304 TYR A C 1
ATOM 2276 O O . TYR A 1 304 ? 5.982 4.755 14.470 1.00 90.81 304 TYR A O 1
ATOM 2284 N N . TYR A 1 305 ? 5.600 6.574 15.719 1.00 88.56 305 TYR A N 1
ATOM 2285 C CA . TYR A 1 305 ? 6.988 7.040 15.677 1.00 88.56 305 TYR A CA 1
ATOM 2286 C C . TYR A 1 305 ? 7.539 7.418 17.054 1.00 88.56 305 TYR A C 1
ATOM 2288 O O . TYR A 1 305 ? 6.799 7.682 18.001 1.00 88.56 305 TYR A O 1
ATOM 2296 N N . ALA A 1 306 ? 8.866 7.407 17.174 1.00 74.81 306 ALA A N 1
ATOM 2297 C CA . ALA A 1 306 ? 9.570 7.836 18.373 1.00 74.81 306 ALA A CA 1
ATOM 2298 C C . ALA A 1 306 ? 9.833 9.345 18.291 1.00 74.81 306 ALA A C 1
ATOM 2300 O O . ALA A 1 306 ? 10.734 9.785 17.578 1.00 74.81 306 ALA A O 1
ATOM 2301 N N . GLY A 1 307 ? 9.031 10.127 19.019 1.00 62.44 307 GLY A N 1
ATOM 2302 C CA . GLY A 1 307 ? 9.290 11.549 19.257 1.00 62.44 307 GLY A CA 1
ATOM 2303 C C . GLY A 1 307 ? 10.465 11.766 20.222 1.00 62.44 307 GLY A C 1
ATOM 2304 O O . GLY A 1 307 ? 11.427 11.004 20.259 1.00 62.44 307 GLY A O 1
ATOM 2305 N N . SER A 1 308 ? 10.373 12.773 21.091 1.00 51.66 308 SER A N 1
ATOM 2306 C CA . SER A 1 308 ? 11.417 13.141 22.070 1.00 51.66 308 SER A CA 1
ATOM 2307 C C . SER A 1 308 ? 11.687 12.119 23.200 1.00 51.66 308 SER A C 1
ATOM 2309 O O . SER A 1 308 ? 12.341 12.447 24.191 1.00 51.66 308 SER A O 1
ATOM 2311 N N . SER A 1 309 ? 11.211 10.874 23.080 1.00 51.19 309 SER A N 1
ATOM 2312 C CA . SER A 1 309 ? 11.401 9.806 24.069 1.00 51.19 309 SER A CA 1
ATOM 2313 C C . SER A 1 309 ? 11.713 8.460 23.403 1.00 51.19 309 SER A C 1
ATOM 2315 O O . SER A 1 309 ? 11.254 8.188 22.298 1.00 51.19 309 SER A O 1
ATOM 2317 N N . TYR A 1 310 ? 12.457 7.591 24.096 1.00 57.47 310 TYR A N 1
ATOM 2318 C CA . TYR A 1 310 ? 12.964 6.297 23.596 1.00 57.47 310 TYR A CA 1
ATOM 2319 C C . TYR A 1 310 ? 11.893 5.201 23.363 1.00 57.47 310 TYR A C 1
ATOM 2321 O O . TYR A 1 310 ? 12.183 4.010 23.482 1.00 57.47 310 TYR A O 1
ATOM 2329 N N . ARG A 1 311 ? 10.637 5.567 23.096 1.00 71.62 311 ARG A N 1
ATOM 2330 C CA . ARG A 1 311 ? 9.538 4.647 22.772 1.00 71.62 311 ARG A CA 1
ATOM 2331 C C . ARG A 1 311 ? 8.653 5.277 21.704 1.00 71.62 311 ARG A C 1
ATOM 2333 O O . ARG A 1 311 ? 8.267 6.433 21.843 1.00 71.62 311 ARG A O 1
ATOM 2340 N N . SER A 1 312 ? 8.297 4.494 20.691 1.00 80.50 312 SER A N 1
ATOM 2341 C CA . SER A 1 312 ? 7.309 4.901 19.693 1.00 80.50 312 SER A CA 1
ATOM 2342 C C . SER A 1 312 ? 5.893 4.906 20.273 1.00 80.50 312 SER A C 1
ATOM 2344 O O . SER A 1 312 ? 5.544 4.066 21.112 1.00 80.50 312 SER A O 1
ATOM 2346 N N . TYR A 1 313 ? 5.077 5.845 19.810 1.00 82.81 313 TYR A N 1
ATOM 2347 C CA . TYR A 1 313 ? 3.652 5.965 20.112 1.00 82.81 313 TYR A CA 1
ATOM 2348 C C . TYR A 1 313 ? 2.908 6.486 18.875 1.00 82.81 313 TYR A C 1
ATOM 2350 O O . TYR A 1 313 ? 3.541 6.946 17.926 1.00 82.81 313 TYR A O 1
ATOM 2358 N N . TRP A 1 314 ? 1.579 6.358 18.859 1.00 88.19 314 TRP A N 1
ATOM 2359 C CA . TRP A 1 314 ? 0.752 6.942 17.801 1.00 88.19 314 TRP A CA 1
ATOM 2360 C C . TRP A 1 314 ? 0.667 8.454 17.985 1.00 88.19 314 TRP A C 1
ATOM 2362 O O . TRP A 1 314 ? 0.382 8.9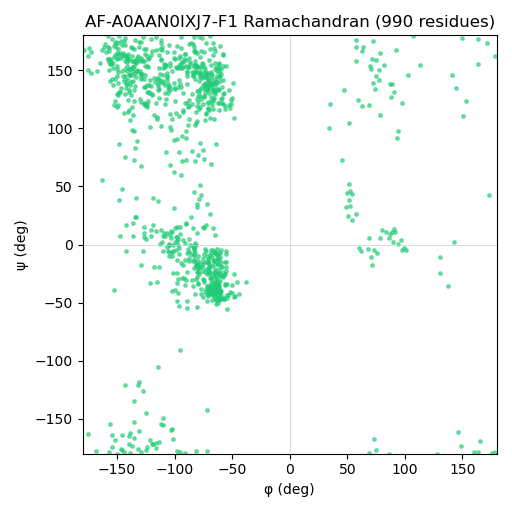22 19.088 1.00 88.19 314 TRP A O 1
ATOM 2372 N N . GLY A 1 315 ? 0.918 9.187 16.908 1.00 88.12 315 GLY A N 1
ATOM 2373 C CA . GLY A 1 315 ? 0.912 10.639 16.886 1.00 88.12 315 GLY A CA 1
ATOM 2374 C C . GLY A 1 315 ? 0.515 11.179 15.518 1.00 88.12 315 GLY A C 1
ATOM 2375 O O . GLY A 1 315 ? 0.725 10.510 14.506 1.00 88.12 315 GLY A O 1
ATOM 2376 N N . ASN A 1 316 ? -0.037 12.387 15.488 1.00 91.81 316 ASN A N 1
ATOM 2377 C CA . ASN A 1 316 ? -0.449 13.037 14.245 1.00 91.81 316 ASN A CA 1
ATOM 2378 C C . ASN A 1 316 ? 0.744 13.728 13.551 1.00 91.81 316 ASN A C 1
ATOM 2380 O O . ASN A 1 316 ? 1.808 13.923 14.155 1.00 91.81 316 ASN A O 1
ATOM 2384 N N . ILE A 1 317 ? 0.552 14.109 12.288 1.00 94.69 317 ILE A N 1
ATOM 2385 C CA . ILE A 1 317 ? 1.483 14.918 11.481 1.00 94.69 317 ILE A CA 1
ATOM 2386 C C . ILE A 1 317 ? 0.860 16.304 11.267 1.00 94.69 317 ILE A C 1
ATOM 2388 O O . ILE A 1 317 ? -0.335 16.368 10.995 1.00 94.69 317 ILE A O 1
ATOM 2392 N N . CYS A 1 318 ? 1.625 17.396 11.353 1.00 94.69 318 CYS A N 1
ATOM 2393 C CA . CYS A 1 318 ? 1.104 18.749 11.112 1.00 94.69 318 CYS A CA 1
ATOM 2394 C C . CYS A 1 318 ? 0.958 19.083 9.611 1.00 94.69 318 CYS A C 1
ATOM 2396 O O . CYS A 1 318 ? 1.844 18.781 8.817 1.00 94.69 318 CYS A O 1
ATOM 2398 N N . ASP A 1 319 ? -0.114 19.783 9.226 1.00 92.00 319 ASP A N 1
ATOM 2399 C CA . ASP A 1 319 ? -0.303 20.394 7.896 1.00 92.00 319 ASP A CA 1
ATOM 2400 C C . ASP A 1 319 ? 0.154 21.869 7.913 1.00 92.00 319 ASP A C 1
ATOM 2402 O O . ASP A 1 319 ? -0.613 22.819 7.721 1.00 92.00 319 ASP A O 1
ATOM 2406 N N . ASP A 1 320 ? 1.432 22.064 8.238 1.00 87.50 320 ASP A N 1
ATOM 2407 C CA . ASP A 1 320 ? 2.148 23.347 8.243 1.00 87.50 320 ASP A CA 1
ATOM 2408 C C . ASP A 1 320 ? 2.628 23.725 6.814 1.00 87.50 320 ASP A C 1
ATOM 2410 O O . ASP A 1 320 ? 2.321 23.041 5.843 1.00 87.50 320 ASP A O 1
ATOM 2414 N N . SER A 1 321 ? 3.346 24.841 6.632 1.00 85.31 321 SER A N 1
ATOM 2415 C CA . SER A 1 321 ? 3.873 25.252 5.314 1.00 85.31 321 SER A CA 1
ATOM 2416 C C . SER A 1 321 ? 4.851 24.273 4.634 1.00 85.31 321 SER A C 1
ATOM 2418 O O . SER A 1 321 ? 5.179 24.486 3.468 1.00 85.31 321 SER A O 1
ATOM 2420 N N . SER A 1 322 ? 5.335 23.247 5.339 1.00 82.94 322 SER A N 1
ATOM 2421 C CA . SER A 1 322 ? 6.147 22.153 4.789 1.00 82.94 322 SER A CA 1
ATOM 2422 C C . SER A 1 322 ? 5.313 21.019 4.183 1.00 82.94 322 SER A C 1
ATOM 2424 O O . SER A 1 322 ? 5.759 20.398 3.222 1.00 82.94 322 SER A O 1
ATOM 2426 N N . PHE A 1 323 ? 4.101 20.768 4.689 1.00 92.06 323 PHE A N 1
ATOM 2427 C CA . PHE A 1 323 ? 3.283 19.644 4.244 1.00 92.06 323 PHE A CA 1
ATOM 2428 C C . PHE A 1 323 ? 2.608 19.958 2.905 1.00 92.06 323 PHE A C 1
ATOM 2430 O O . PHE A 1 323 ? 1.819 20.898 2.773 1.00 92.06 323 PHE A O 1
ATOM 2437 N N . GLY A 1 324 ? 2.918 19.168 1.880 1.00 85.38 324 GLY A N 1
ATOM 2438 C CA . GLY A 1 324 ? 2.452 19.399 0.524 1.00 85.38 324 GLY A CA 1
ATOM 2439 C C . GLY A 1 324 ? 2.029 18.131 -0.206 1.00 85.38 324 GLY A C 1
ATOM 2440 O O . GLY A 1 324 ? 1.746 17.073 0.363 1.00 85.38 324 GLY A O 1
ATOM 2441 N N . TYR A 1 325 ? 1.964 18.262 -1.532 1.00 85.56 325 TYR A N 1
ATOM 2442 C CA . TYR A 1 325 ? 1.575 17.169 -2.416 1.00 85.56 325 TYR A CA 1
ATOM 2443 C C . TYR A 1 325 ? 2.538 15.981 -2.317 1.00 85.56 325 TYR A C 1
ATOM 2445 O O . TYR A 1 325 ? 2.087 14.841 -2.387 1.00 85.56 325 TYR A O 1
ATOM 2453 N N . SER A 1 326 ? 3.845 16.218 -2.154 1.00 84.06 326 SER A N 1
ATOM 2454 C CA . SER A 1 326 ? 4.836 15.139 -2.077 1.00 84.06 326 SER A CA 1
ATOM 2455 C C . SER A 1 326 ? 4.603 14.263 -0.853 1.00 84.06 326 SER A C 1
ATOM 2457 O O . SER A 1 326 ? 4.520 13.045 -0.975 1.00 84.06 326 SER A O 1
ATOM 2459 N N . GLU A 1 327 ? 4.414 14.891 0.298 1.00 92.19 327 GLU A N 1
ATOM 2460 C CA . GLU A 1 327 ? 4.252 14.292 1.619 1.00 92.19 327 GLU A CA 1
ATOM 2461 C C . GLU A 1 327 ? 2.973 13.453 1.650 1.00 92.19 327 GLU A C 1
ATOM 2463 O O . GLU A 1 327 ? 2.998 12.254 1.943 1.00 92.19 327 GLU A O 1
ATOM 2468 N N . ALA A 1 328 ? 1.861 14.054 1.221 1.00 91.62 328 ALA A N 1
ATOM 2469 C CA . ALA A 1 328 ? 0.579 13.378 1.103 1.00 91.62 328 ALA A CA 1
ATOM 2470 C C . ALA A 1 328 ? 0.602 12.225 0.078 1.00 91.62 328 ALA A C 1
ATOM 2472 O O . ALA A 1 328 ? -0.033 11.189 0.295 1.00 91.62 328 ALA A O 1
ATOM 2473 N N . ASN A 1 329 ? 1.352 12.361 -1.023 1.00 86.94 329 ASN A N 1
ATOM 2474 C CA . ASN A 1 329 ? 1.490 11.301 -2.021 1.00 86.94 329 ASN A CA 1
ATOM 2475 C C . ASN A 1 329 ? 2.321 10.116 -1.499 1.00 86.94 329 ASN A C 1
ATOM 2477 O O . ASN A 1 329 ? 1.935 8.970 -1.723 1.00 86.94 329 ASN A O 1
ATOM 2481 N N . VAL A 1 330 ? 3.398 10.378 -0.751 1.00 93.56 330 VAL A N 1
ATOM 2482 C CA . VAL A 1 330 ? 4.219 9.346 -0.091 1.00 93.56 330 VAL A CA 1
ATOM 2483 C C . VAL A 1 330 ? 3.421 8.613 0.991 1.00 93.56 330 VAL A C 1
ATOM 2485 O O . VAL A 1 330 ? 3.471 7.387 1.050 1.00 93.56 330 VAL A O 1
ATOM 2488 N N . ILE A 1 331 ? 2.598 9.317 1.776 1.00 95.94 331 ILE A N 1
ATOM 2489 C CA . ILE A 1 331 ? 1.644 8.692 2.711 1.00 95.94 331 ILE A CA 1
ATOM 2490 C C . ILE A 1 331 ? 0.687 7.748 1.965 1.00 95.94 331 ILE A C 1
ATOM 2492 O O . ILE A 1 331 ? 0.481 6.608 2.385 1.00 95.94 331 ILE A O 1
ATOM 2496 N N . CYS A 1 332 ? 0.135 8.179 0.828 1.00 91.75 332 CYS A N 1
ATOM 2497 C CA . CYS A 1 332 ? -0.732 7.329 0.014 1.00 91.75 332 CYS A CA 1
ATOM 2498 C C . CYS A 1 332 ? 0.000 6.114 -0.584 1.00 91.75 332 CYS A C 1
ATOM 2500 O O . CYS A 1 332 ? -0.574 5.022 -0.583 1.00 91.75 332 CYS A O 1
ATOM 2502 N N . HIS A 1 333 ? 1.258 6.259 -1.018 1.00 88.19 333 HIS A N 1
ATOM 2503 C CA . HIS A 1 333 ? 2.094 5.130 -1.435 1.00 88.19 333 HIS A CA 1
ATOM 2504 C C . HIS A 1 333 ? 2.333 4.139 -0.287 1.00 88.19 333 HIS A C 1
ATOM 2506 O O . HIS A 1 333 ? 2.133 2.938 -0.478 1.00 88.19 333 HIS A O 1
ATOM 2512 N N . GLN A 1 334 ? 2.666 4.629 0.912 1.00 95.12 334 GLN A N 1
ATOM 2513 C CA . GLN A 1 334 ? 2.907 3.797 2.096 1.00 95.12 334 GLN A CA 1
ATOM 2514 C C . GLN A 1 334 ? 1.650 3.029 2.533 1.00 95.12 334 GLN A C 1
ATOM 2516 O O . GLN A 1 334 ? 1.728 1.917 3.049 1.00 95.12 334 GLN A O 1
ATOM 2521 N N . LEU A 1 335 ? 0.468 3.594 2.279 1.00 92.06 335 LEU A N 1
ATOM 2522 C CA . LEU A 1 335 ? -0.829 2.946 2.485 1.00 92.06 335 LEU A CA 1
ATOM 2523 C C . LEU A 1 335 ? -1.244 2.017 1.323 1.00 92.06 335 LEU A C 1
ATOM 2525 O O . LEU A 1 335 ? -2.325 1.430 1.374 1.00 92.06 335 LEU A O 1
ATOM 2529 N N . GLY A 1 336 ? -0.417 1.858 0.283 1.00 88.94 336 GLY A N 1
ATOM 2530 C CA . GLY A 1 336 ? -0.629 0.952 -0.854 1.00 88.94 336 GLY A CA 1
ATOM 2531 C C . GLY A 1 336 ? -1.451 1.524 -2.020 1.00 88.94 336 GLY A C 1
ATOM 2532 O O . GLY A 1 336 ? -1.838 0.776 -2.922 1.00 88.94 336 GLY A O 1
ATOM 2533 N N . TYR A 1 337 ? -1.761 2.820 -2.014 1.00 86.19 337 TYR A N 1
ATOM 2534 C CA . TYR A 1 337 ? -2.493 3.516 -3.081 1.00 86.19 337 TYR A CA 1
ATOM 2535 C C . TYR A 1 337 ? -1.537 4.139 -4.102 1.00 86.19 337 TYR A C 1
ATOM 2537 O O . TYR A 1 337 ? -0.409 4.480 -3.770 1.00 86.19 337 TYR A O 1
ATOM 2545 N N . ASN A 1 338 ? -1.970 4.314 -5.353 1.00 81.50 338 ASN A N 1
ATOM 2546 C CA . ASN A 1 338 ? -1.110 4.836 -6.426 1.00 81.50 338 ASN A CA 1
ATOM 2547 C C . ASN A 1 338 ? -0.938 6.372 -6.433 1.00 81.50 338 ASN A C 1
ATOM 2549 O O . ASN A 1 338 ? -0.425 6.912 -7.412 1.00 81.50 338 ASN A O 1
ATOM 2553 N N . GLY A 1 339 ? -1.396 7.063 -5.385 1.00 81.94 339 GLY A N 1
ATOM 2554 C CA . GLY A 1 339 ? -1.169 8.491 -5.167 1.00 81.94 339 GLY A CA 1
ATOM 2555 C C . GLY A 1 339 ? -2.289 9.201 -4.398 1.00 81.94 339 GLY A C 1
ATOM 2556 O O . GLY A 1 339 ? -3.311 8.598 -4.050 1.00 81.94 339 GLY A O 1
ATOM 2557 N N . VAL A 1 340 ? -2.091 10.495 -4.143 1.00 87.88 340 VAL A N 1
ATOM 2558 C CA . VAL A 1 340 ? -3.036 11.376 -3.433 1.00 87.88 340 VAL A CA 1
ATOM 2559 C C . VAL A 1 340 ? -4.038 12.049 -4.382 1.00 87.88 340 VAL A C 1
ATOM 2561 O O . VAL A 1 340 ? -3.674 12.531 -5.454 1.00 87.88 340 VAL A O 1
ATOM 2564 N N . SER A 1 341 ? -5.308 12.120 -3.969 1.00 85.75 341 SER A N 1
ATOM 2565 C CA . SER A 1 341 ? -6.363 12.884 -4.648 1.00 85.75 341 SER A CA 1
ATOM 2566 C C . SER A 1 341 ? -6.587 14.271 -4.030 1.00 85.75 341 SER A C 1
ATOM 2568 O O . SER A 1 341 ? -6.771 15.235 -4.765 1.00 85.75 341 SER A O 1
ATOM 2570 N N . THR A 1 342 ? -6.579 14.384 -2.695 1.00 86.31 342 THR A N 1
ATOM 2571 C CA . THR A 1 342 ? -6.676 15.653 -1.934 1.00 86.31 342 THR A CA 1
ATOM 2572 C C . THR A 1 342 ? -6.011 15.514 -0.560 1.00 86.31 342 THR A C 1
ATOM 2574 O O . THR A 1 342 ? -5.957 14.408 -0.028 1.00 86.31 342 THR A O 1
ATOM 2577 N N . TYR A 1 343 ? -5.580 16.614 0.055 1.00 94.88 343 TYR A N 1
ATOM 2578 C CA . TYR A 1 343 ? -4.986 16.648 1.401 1.00 94.88 343 TYR A CA 1
ATOM 2579 C C . TYR A 1 343 ? -5.231 18.007 2.086 1.00 94.88 343 TYR A C 1
ATOM 2581 O O . TYR A 1 343 ? -5.769 18.920 1.451 1.00 94.88 343 TYR A O 1
ATOM 2589 N N . GLY A 1 344 ? -4.861 18.134 3.364 1.00 91.62 344 GLY A N 1
ATOM 2590 C CA . GLY A 1 344 ? -4.806 19.408 4.096 1.00 91.62 344 GLY A CA 1
ATOM 2591 C C . GLY A 1 344 ? -5.167 19.284 5.582 1.00 91.62 344 GLY A C 1
ATOM 2592 O O . GLY A 1 344 ? -5.198 18.187 6.134 1.00 91.62 344 GLY A O 1
ATOM 2593 N N . ARG A 1 345 ? -5.507 20.409 6.222 1.00 92.50 345 ARG A N 1
ATOM 2594 C CA . ARG A 1 345 ? -5.879 20.500 7.652 1.00 92.50 345 ARG A CA 1
ATOM 2595 C C . ARG A 1 345 ? -7.161 19.760 8.015 1.00 92.50 345 ARG A C 1
ATOM 2597 O O . ARG A 1 345 ? -8.219 20.030 7.439 1.00 92.50 345 ARG A O 1
ATOM 2604 N N . ALA A 1 346 ? -7.106 18.931 9.055 1.00 87.56 346 ALA A N 1
ATOM 2605 C CA . ALA A 1 346 ? -8.258 18.282 9.673 1.00 87.56 346 ALA A CA 1
ATOM 2606 C C . ALA A 1 346 ? -9.323 19.309 10.092 1.00 87.56 346 ALA A C 1
ATOM 2608 O O . ALA A 1 346 ? -10.492 19.155 9.754 1.00 87.56 346 ALA A O 1
ATOM 2609 N N . GLY A 1 347 ? -8.927 20.436 10.692 1.00 83.06 347 GLY A N 1
ATOM 2610 C CA . GLY A 1 347 ? -9.832 21.524 11.083 1.00 83.06 347 GLY A CA 1
ATOM 2611 C C . GLY A 1 347 ? -10.564 22.219 9.927 1.00 83.06 347 GLY A C 1
ATOM 2612 O O . GLY A 1 347 ? -11.525 22.947 10.170 1.00 83.06 347 GLY A O 1
ATOM 2613 N N . SER A 1 348 ? -10.164 21.980 8.672 1.00 85.06 348 SER A N 1
ATOM 2614 C CA . SER A 1 348 ? -10.887 22.457 7.482 1.00 85.06 348 SER A CA 1
ATOM 2615 C C . SER A 1 348 ? -12.000 21.503 7.012 1.00 85.06 348 SER A C 1
ATOM 2617 O O . SER A 1 348 ? -12.673 21.796 6.024 1.00 85.06 348 SER A O 1
ATOM 2619 N N . THR A 1 349 ? -12.224 20.364 7.682 1.00 80.31 349 THR A N 1
ATOM 2620 C CA . THR A 1 349 ? -13.236 19.369 7.290 1.00 80.31 349 THR A CA 1
ATOM 2621 C C . THR A 1 349 ? -13.830 18.618 8.484 1.00 80.31 349 THR A C 1
ATOM 2623 O O . THR A 1 349 ? -13.132 18.167 9.378 1.00 80.31 349 THR A O 1
ATOM 2626 N N . THR A 1 350 ? -15.143 18.389 8.483 1.00 79.31 350 THR A N 1
ATOM 2627 C CA . THR A 1 350 ? -15.806 17.529 9.486 1.00 79.31 350 THR A CA 1
ATOM 2628 C C . THR A 1 350 ? -15.907 16.060 9.047 1.00 79.31 350 THR A C 1
ATOM 2630 O O . THR A 1 350 ? -16.443 15.229 9.776 1.00 79.31 350 THR A O 1
ATOM 2633 N N . SER A 1 351 ? -15.382 15.710 7.865 1.00 78.25 351 SER A N 1
ATOM 2634 C CA . SER A 1 351 ? -15.615 14.418 7.180 1.00 78.25 351 SER A CA 1
ATOM 2635 C C . SER A 1 351 ? -14.948 13.196 7.836 1.00 78.25 351 SER A C 1
ATOM 2637 O O . SER A 1 351 ? -15.239 12.045 7.473 1.00 78.25 351 SER A O 1
ATOM 2639 N N . TYR A 1 352 ? -14.036 13.448 8.775 1.00 80.00 352 TYR A N 1
ATOM 2640 C CA . TYR A 1 352 ? -13.229 12.448 9.479 1.00 80.00 352 TYR A CA 1
ATOM 2641 C C . TYR A 1 352 ? -13.370 12.551 11.009 1.00 80.00 352 TYR A C 1
ATOM 2643 O O . TYR A 1 352 ? -12.720 11.795 11.727 1.00 80.00 352 TYR A O 1
ATOM 2651 N N . GLY A 1 353 ? -14.246 13.437 11.501 1.00 74.38 353 GLY A N 1
ATOM 2652 C CA . GLY A 1 353 ? -14.416 13.722 12.925 1.00 74.38 353 GLY A CA 1
ATOM 2653 C C . GLY A 1 353 ? -13.256 14.527 13.515 1.00 74.38 353 GLY A C 1
ATOM 2654 O O . GLY A 1 353 ? -12.433 15.073 12.787 1.00 74.38 353 GLY A O 1
ATOM 2655 N N . THR A 1 354 ? -13.211 14.597 14.843 1.00 66.00 354 THR A N 1
ATOM 2656 C CA . THR A 1 354 ? -12.071 15.109 15.616 1.00 66.00 354 THR A CA 1
ATOM 2657 C C . THR A 1 354 ? -11.378 13.935 16.293 1.00 66.00 354 THR A C 1
ATOM 2659 O O . THR A 1 354 ? -12.036 13.183 17.018 1.00 66.00 354 THR A O 1
ATOM 2662 N N . ASP A 1 355 ? -10.077 13.772 16.089 1.00 70.12 355 ASP A N 1
ATOM 2663 C CA . ASP A 1 355 ? -9.264 12.913 16.945 1.00 70.12 355 ASP A CA 1
ATOM 2664 C C . ASP A 1 355 ? -8.906 13.628 18.265 1.00 70.12 355 ASP A C 1
ATOM 2666 O O . ASP A 1 355 ? -9.284 14.778 18.503 1.00 70.12 355 ASP A O 1
ATOM 2670 N N . THR A 1 356 ? -8.194 12.919 19.141 1.00 74.31 356 THR A N 1
ATOM 2671 C CA . THR A 1 356 ? -7.607 13.467 20.376 1.00 74.31 356 THR A CA 1
ATOM 2672 C C . THR A 1 356 ? -6.148 13.029 20.543 1.00 74.31 356 THR A C 1
ATOM 2674 O O . THR A 1 356 ? -5.653 12.915 21.668 1.00 74.31 356 THR A O 1
ATOM 2677 N N . THR A 1 357 ? -5.484 12.691 19.439 1.00 81.44 357 THR A N 1
ATOM 2678 C CA . THR A 1 357 ? -4.079 12.280 19.399 1.00 81.44 357 THR A CA 1
ATOM 2679 C C . THR A 1 357 ? -3.200 13.541 19.391 1.00 81.44 357 THR A C 1
ATOM 2681 O O . THR A 1 357 ? -3.649 14.630 19.040 1.00 81.44 357 THR A O 1
ATOM 2684 N N . SER A 1 358 ? -1.954 13.443 19.864 1.00 84.62 358 SER A N 1
ATOM 2685 C CA . SER A 1 358 ? -1.016 14.573 19.860 1.00 84.62 358 SER A CA 1
ATOM 2686 C C . SER A 1 358 ? -0.147 14.574 18.605 1.00 84.62 358 SER A C 1
ATOM 2688 O O . SER A 1 358 ? 0.506 13.568 18.303 1.00 84.62 358 SER A O 1
ATOM 2690 N N . THR A 1 359 ? -0.053 15.718 17.930 1.00 89.12 359 THR A N 1
ATOM 2691 C CA . THR A 1 359 ? 0.926 15.980 16.867 1.00 89.12 359 THR A CA 1
ATOM 2692 C C . THR A 1 359 ? 2.339 15.623 17.343 1.00 89.12 359 THR A C 1
ATOM 2694 O O . THR A 1 359 ? 2.783 16.053 18.408 1.00 89.12 359 THR A O 1
ATOM 2697 N N . THR A 1 360 ? 3.017 14.754 16.593 1.00 89.94 360 THR A N 1
ATOM 2698 C CA . THR A 1 360 ? 4.298 14.117 16.970 1.00 89.94 360 THR A CA 1
ATOM 2699 C C . THR A 1 360 ? 5.363 14.256 15.881 1.00 89.94 360 THR A C 1
ATOM 2701 O O . THR A 1 360 ? 6.557 14.136 16.166 1.00 89.94 360 THR A O 1
ATOM 2704 N N . VAL A 1 361 ? 4.942 14.578 14.656 1.00 91.25 361 VAL A N 1
ATOM 2705 C CA . VAL A 1 361 ? 5.800 15.087 13.584 1.00 91.25 361 VAL A CA 1
ATOM 2706 C C . VAL A 1 361 ? 5.251 16.447 13.153 1.00 91.25 361 VAL A C 1
ATOM 2708 O O . VAL A 1 361 ? 4.047 16.591 12.954 1.00 91.25 361 VAL A O 1
ATOM 2711 N N . ASP A 1 362 ? 6.128 17.441 13.061 1.00 90.81 362 ASP A N 1
ATOM 2712 C CA . ASP A 1 362 ? 5.809 18.779 12.562 1.00 90.81 362 ASP A CA 1
ATOM 2713 C C . ASP A 1 362 ? 6.161 18.842 11.072 1.00 90.81 362 ASP A C 1
ATOM 2715 O O . ASP A 1 362 ? 5.359 18.415 10.245 1.00 90.81 362 ASP A O 1
ATOM 2719 N N . ASP A 1 363 ? 7.388 19.252 10.733 1.00 90.19 363 ASP A N 1
ATOM 2720 C CA . ASP A 1 363 ? 7.863 19.254 9.353 1.00 90.19 363 ASP A CA 1
ATOM 2721 C C . ASP A 1 363 ? 7.994 17.833 8.780 1.00 90.19 363 ASP A C 1
ATOM 2723 O O . ASP A 1 363 ? 8.644 16.960 9.372 1.00 90.19 363 ASP A O 1
ATOM 2727 N N . VAL A 1 364 ? 7.467 17.650 7.570 1.00 92.69 364 VAL A N 1
ATOM 2728 C CA . VAL A 1 364 ? 7.777 16.531 6.672 1.00 92.69 364 VAL A CA 1
ATOM 2729 C C . VAL A 1 364 ? 8.253 17.130 5.350 1.00 92.69 364 VAL A C 1
ATOM 2731 O O . VAL A 1 364 ? 7.516 17.885 4.729 1.00 92.69 364 VAL A O 1
ATOM 2734 N N . ASP A 1 365 ? 9.474 16.808 4.920 1.00 89.44 365 ASP A N 1
ATOM 2735 C CA . ASP A 1 365 ? 10.042 17.259 3.636 1.00 89.44 365 ASP A CA 1
ATOM 2736 C C . ASP A 1 365 ? 10.418 16.040 2.782 1.00 89.44 365 ASP A C 1
ATOM 2738 O O . ASP A 1 365 ? 11.437 15.372 3.011 1.00 89.44 365 ASP A O 1
ATOM 2742 N N . CYS A 1 366 ? 9.558 15.715 1.815 1.00 87.25 366 CYS A N 1
ATOM 2743 C CA . CYS A 1 366 ? 9.742 14.632 0.863 1.00 87.25 366 CYS A CA 1
ATOM 2744 C C . CYS A 1 366 ? 10.307 15.168 -0.463 1.00 87.25 366 CYS A C 1
ATOM 2746 O O . CYS A 1 366 ? 9.577 15.444 -1.419 1.00 87.25 366 CYS A O 1
ATOM 2748 N N . ALA A 1 367 ? 11.641 15.184 -0.573 1.00 78.94 367 ALA A N 1
ATOM 2749 C CA . ALA A 1 367 ? 12.385 15.583 -1.779 1.00 78.94 367 ALA A CA 1
ATOM 2750 C C . ALA A 1 367 ? 12.015 14.822 -3.084 1.00 78.94 367 ALA A C 1
ATOM 2752 O O . ALA A 1 367 ? 12.469 15.191 -4.174 1.00 78.94 367 ALA A O 1
ATOM 2753 N N . SER A 1 368 ? 11.191 13.771 -3.002 1.00 79.25 368 SER A N 1
ATOM 2754 C CA . SER A 1 368 ? 10.414 13.254 -4.127 1.00 79.25 368 SER A CA 1
ATOM 2755 C C . SER A 1 368 ? 9.061 12.693 -3.680 1.00 79.25 368 SER A C 1
ATOM 2757 O O . SER A 1 368 ? 8.992 11.845 -2.795 1.00 79.25 368 SER A O 1
ATOM 2759 N N . SER A 1 369 ? 7.999 13.047 -4.406 1.00 77.56 369 SER A N 1
ATOM 2760 C CA . SER A 1 369 ? 6.676 12.408 -4.324 1.00 77.56 369 SER A CA 1
ATOM 2761 C C . SER A 1 369 ? 6.665 10.926 -4.746 1.00 77.56 369 SER A C 1
ATOM 2763 O O . SER A 1 369 ? 5.652 10.250 -4.572 1.00 77.56 369 SER A O 1
ATOM 2765 N N . SER A 1 370 ? 7.769 10.413 -5.311 1.00 78.06 370 SER A N 1
ATOM 2766 C CA . SER A 1 370 ? 7.916 9.021 -5.770 1.00 78.06 370 SER A CA 1
ATOM 2767 C C . SER A 1 370 ? 8.410 8.036 -4.701 1.00 78.06 370 SER A C 1
ATOM 2769 O O . SER A 1 370 ? 8.484 6.835 -4.978 1.00 78.06 370 SER A O 1
ATOM 2771 N N . TYR A 1 371 ? 8.741 8.519 -3.499 1.00 86.19 371 TYR A N 1
ATOM 2772 C CA . TYR A 1 371 ? 9.100 7.666 -2.365 1.00 86.19 371 TYR A CA 1
ATOM 2773 C C . TYR A 1 371 ? 7.919 6.792 -1.911 1.00 86.19 371 TYR A C 1
ATOM 2775 O O . TYR A 1 371 ? 6.754 7.094 -2.172 1.00 86.19 371 TYR A O 1
ATOM 2783 N N . LEU A 1 372 ? 8.238 5.680 -1.255 1.00 89.50 372 LEU A N 1
ATOM 2784 C CA . LEU A 1 372 ? 7.312 4.649 -0.792 1.00 89.50 372 LEU A CA 1
ATOM 2785 C C . LEU A 1 372 ? 6.919 4.814 0.680 1.00 89.50 372 LEU A C 1
ATOM 2787 O O . LEU A 1 372 ? 5.823 4.406 1.048 1.00 89.50 372 LEU A O 1
ATOM 2791 N N . THR A 1 373 ? 7.793 5.384 1.518 1.00 94.62 373 THR A N 1
ATOM 2792 C CA . THR A 1 373 ? 7.541 5.588 2.955 1.00 94.62 373 THR A CA 1
ATOM 2793 C C . THR A 1 373 ? 8.046 6.943 3.444 1.00 94.62 373 THR A C 1
ATOM 2795 O O . THR A 1 373 ? 8.948 7.544 2.855 1.00 94.62 373 THR A O 1
ATOM 2798 N N . LEU A 1 374 ? 7.505 7.400 4.577 1.00 94.00 374 LEU A N 1
ATOM 2799 C CA . LEU A 1 374 ? 7.953 8.627 5.241 1.00 94.00 374 LEU A CA 1
ATOM 2800 C C . LEU A 1 374 ? 9.397 8.576 5.784 1.00 94.00 374 LEU A C 1
ATOM 2802 O O . LEU A 1 374 ? 9.953 9.628 6.082 1.00 94.00 374 LEU A O 1
ATOM 2806 N N . GLU A 1 375 ? 10.044 7.407 5.874 1.00 91.81 375 GLU A N 1
ATOM 2807 C CA . GLU A 1 375 ? 11.467 7.295 6.259 1.00 91.81 375 GLU A CA 1
ATOM 2808 C C . GLU A 1 375 ? 12.417 7.915 5.227 1.00 91.81 375 GLU A C 1
ATOM 2810 O O . GLU A 1 375 ? 13.551 8.285 5.531 1.00 91.81 375 GLU A O 1
ATOM 2815 N N . GLN A 1 376 ? 11.953 8.017 3.985 1.00 91.75 376 GLN A N 1
ATOM 2816 C CA . GLN A 1 376 ? 12.716 8.557 2.865 1.00 91.75 376 GLN A CA 1
ATOM 2817 C C . GLN A 1 376 ? 12.653 10.097 2.821 1.00 91.75 376 GLN A C 1
ATOM 2819 O O . GLN A 1 376 ? 13.377 10.730 2.049 1.00 91.75 376 GLN A O 1
ATOM 2824 N N . CYS A 1 377 ? 11.802 10.691 3.661 1.00 91.31 377 CYS A N 1
ATOM 2825 C CA . CYS A 1 377 ? 11.612 12.124 3.840 1.00 91.31 377 CYS A CA 1
ATOM 2826 C C . CYS A 1 377 ? 12.348 12.618 5.097 1.00 91.31 377 CYS A C 1
ATOM 2828 O O . CYS A 1 377 ? 12.664 11.844 6.002 1.00 91.31 377 CYS A O 1
ATOM 2830 N N . THR A 1 378 ? 12.604 13.923 5.192 1.00 91.31 378 THR A N 1
ATOM 2831 C CA . THR A 1 378 ? 13.117 14.516 6.437 1.00 91.31 378 THR A CA 1
ATOM 2832 C C . THR A 1 378 ? 11.950 14.728 7.399 1.00 91.31 378 THR A C 1
ATOM 2834 O O . THR A 1 378 ? 10.979 15.378 7.027 1.00 91.31 378 THR A O 1
ATOM 2837 N N . LEU A 1 379 ? 12.043 14.193 8.622 1.00 91.12 379 LEU A N 1
ATOM 2838 C CA . LEU A 1 379 ? 10.997 14.291 9.650 1.00 91.12 379 LEU A CA 1
ATOM 2839 C C . LEU A 1 379 ? 11.468 15.137 10.840 1.00 91.12 379 LEU A C 1
ATOM 2841 O O . LEU A 1 379 ? 12.490 14.832 11.461 1.00 91.12 379 LEU A O 1
ATOM 2845 N N . SER A 1 380 ? 10.698 16.162 11.200 1.00 90.38 380 SER A N 1
ATOM 2846 C CA . SER A 1 380 ? 10.937 17.012 12.370 1.00 90.38 380 SER A CA 1
ATOM 2847 C C . SER A 1 380 ? 10.057 16.592 13.544 1.00 90.38 380 SER A C 1
ATOM 2849 O O . SER A 1 380 ? 8.834 16.583 13.457 1.00 90.38 380 SER A O 1
ATOM 2851 N N . ILE A 1 381 ? 10.682 16.277 14.681 1.00 88.94 381 ILE A N 1
ATOM 2852 C CA . ILE A 1 381 ? 9.995 15.997 15.958 1.00 88.94 381 ILE A CA 1
ATOM 2853 C C . ILE A 1 381 ? 9.973 17.224 16.892 1.00 88.94 381 ILE A C 1
ATOM 2855 O O . ILE A 1 381 ? 9.747 17.092 18.097 1.00 88.94 381 ILE A O 1
ATOM 2859 N N . ILE A 1 382 ? 10.272 18.417 16.363 1.00 88.75 382 ILE A N 1
ATOM 2860 C CA . ILE A 1 382 ? 10.286 19.681 17.111 1.00 88.75 382 ILE A CA 1
ATOM 2861 C C . ILE A 1 382 ? 8.984 20.422 16.808 1.00 88.75 382 ILE A C 1
ATOM 2863 O O . ILE A 1 382 ? 8.911 21.204 15.867 1.00 88.75 382 ILE A O 1
ATOM 2867 N N . ILE A 1 383 ? 7.961 20.163 17.623 1.00 90.06 383 ILE A N 1
ATOM 2868 C CA . ILE A 1 383 ? 6.620 20.723 17.424 1.00 90.06 383 ILE A CA 1
ATOM 2869 C C . ILE A 1 383 ? 6.614 22.233 17.714 1.00 90.06 383 ILE A C 1
ATOM 2871 O O . ILE A 1 383 ? 6.841 22.671 18.847 1.00 90.06 383 ILE A O 1
ATOM 2875 N N . LYS A 1 384 ? 6.349 23.034 16.682 1.00 90.19 384 LYS A N 1
ATOM 2876 C CA . LYS A 1 384 ? 6.151 24.486 16.730 1.00 90.19 384 LYS A CA 1
ATOM 2877 C C . LYS A 1 384 ? 4.829 24.812 17.425 1.00 90.19 384 LYS A C 1
ATOM 2879 O O . LYS A 1 384 ? 3.875 24.039 17.407 1.00 90.19 384 LYS A O 1
ATOM 2884 N N . SER A 1 385 ? 4.698 26.037 17.936 1.00 88.38 385 SER A N 1
ATOM 2885 C CA . SER A 1 385 ? 3.438 26.535 18.517 1.00 88.38 385 SER A CA 1
ATOM 2886 C C . SER A 1 385 ? 2.275 26.666 17.519 1.00 88.38 385 SER A C 1
ATOM 2888 O O . SER A 1 385 ? 1.163 26.975 17.933 1.00 88.38 385 SER A O 1
ATOM 2890 N N . SER A 1 386 ? 2.520 26.475 16.219 1.00 87.38 386 SER A N 1
ATOM 2891 C CA . SER A 1 386 ? 1.498 26.354 15.171 1.00 87.38 386 SER A CA 1
ATOM 2892 C C . SER A 1 386 ? 0.869 24.961 15.088 1.00 87.38 386 SER A C 1
ATOM 2894 O O . SER A 1 386 ? -0.192 24.838 14.498 1.00 87.38 386 SER A O 1
ATOM 2896 N N . CYS A 1 387 ? 1.486 23.938 15.683 1.00 88.88 387 CYS A N 1
ATOM 2897 C CA . CYS A 1 387 ? 1.134 22.524 15.529 1.00 88.88 387 CYS A CA 1
ATOM 2898 C C . CYS A 1 387 ? 0.724 21.891 16.875 1.00 88.88 387 CYS A C 1
ATOM 2900 O O . CYS A 1 387 ? 1.130 20.786 17.214 1.00 88.88 387 CYS A O 1
ATOM 2902 N N . ILE A 1 388 ? -0.035 22.639 17.689 1.00 84.12 388 ILE A N 1
ATOM 2903 C CA . ILE A 1 388 ? -0.463 22.247 19.052 1.00 84.12 388 ILE A CA 1
ATOM 2904 C C . ILE A 1 388 ? -1.986 22.087 19.197 1.00 84.12 388 ILE A C 1
ATOM 2906 O O . ILE A 1 388 ? -2.502 22.039 20.313 1.00 84.12 388 ILE A O 1
ATOM 2910 N N . SER A 1 389 ? -2.713 22.078 18.080 1.00 85.94 389 SER A N 1
ATOM 2911 C CA . SER A 1 389 ? -4.172 21.993 18.023 1.00 85.94 389 SER A CA 1
ATOM 2912 C C . SER A 1 389 ? -4.568 20.986 16.956 1.00 85.94 389 SER A C 1
ATOM 2914 O O . SER A 1 389 ? -4.098 21.091 15.826 1.00 85.94 389 SER A O 1
ATOM 2916 N N . ASN A 1 390 ? -5.497 20.087 17.284 1.00 84.00 390 ASN A N 1
ATOM 2917 C CA . ASN A 1 390 ? -6.002 19.032 16.396 1.00 84.00 390 ASN A CA 1
ATOM 2918 C C . ASN A 1 390 ? -6.703 19.576 15.128 1.00 84.00 390 ASN A C 1
ATOM 2920 O O . ASN A 1 390 ? -7.061 18.830 14.221 1.00 84.00 390 ASN A O 1
ATOM 2924 N N . SER A 1 391 ? -6.908 20.895 15.039 1.00 85.44 391 SER A N 1
ATOM 2925 C CA . SER A 1 391 ? -7.320 21.571 13.807 1.00 85.44 391 SER A CA 1
ATOM 2926 C C . SER A 1 391 ? -6.223 21.615 12.737 1.00 85.44 391 SER A C 1
ATOM 2928 O O . SER A 1 391 ? -6.550 21.713 11.557 1.00 85.44 391 SER A O 1
ATOM 2930 N N . GLU A 1 392 ? -4.950 21.533 13.127 1.00 91.12 392 GLU A N 1
ATOM 2931 C CA . GLU A 1 392 ? -3.785 21.719 12.252 1.00 91.12 392 GLU A CA 1
ATOM 2932 C C . GLU A 1 392 ? -3.136 20.395 11.821 1.00 91.12 392 GLU A C 1
ATOM 2934 O O . GLU A 1 392 ? -2.175 20.410 11.058 1.00 91.12 392 GLU A O 1
ATOM 2939 N N . ASP A 1 393 ? -3.661 19.255 12.275 1.00 92.88 393 ASP A N 1
ATOM 2940 C CA . ASP A 1 393 ? -3.184 17.933 11.868 1.00 92.88 393 ASP A CA 1
ATOM 2941 C C . ASP A 1 393 ? -3.591 17.596 10.423 1.00 92.88 393 ASP A C 1
ATOM 2943 O O . ASP A 1 393 ? -4.646 18.005 9.932 1.00 92.88 393 ASP A O 1
ATOM 2947 N N . ALA A 1 394 ? -2.751 16.836 9.727 1.00 95.44 394 ALA A N 1
ATOM 2948 C CA . ALA A 1 394 ? -2.909 16.502 8.322 1.00 95.44 394 ALA A CA 1
ATOM 2949 C C . ALA A 1 394 ? -3.934 15.380 8.097 1.00 95.44 394 ALA A C 1
ATOM 2951 O O . ALA A 1 394 ? -3.870 14.310 8.707 1.00 95.44 394 ALA A O 1
ATOM 2952 N N . TYR A 1 395 ? -4.838 15.584 7.138 1.00 95.19 395 TYR A N 1
ATOM 2953 C CA . TYR A 1 395 ? -5.617 14.523 6.506 1.00 95.19 395 TYR A CA 1
ATOM 2954 C C . TYR A 1 395 ? -5.149 14.297 5.065 1.00 95.19 395 TYR A C 1
ATOM 2956 O O . TYR A 1 395 ? -4.709 15.217 4.371 1.00 95.19 395 TYR A O 1
ATOM 2964 N N . VAL A 1 396 ? -5.339 13.071 4.579 1.00 96.31 396 VAL A N 1
ATOM 2965 C CA . VAL A 1 396 ? -5.221 12.741 3.153 1.00 96.31 396 VAL A CA 1
ATOM 2966 C C . VAL A 1 396 ? -6.479 12.044 2.650 1.00 96.31 396 VAL A C 1
ATOM 2968 O O . VAL A 1 396 ? -7.237 11.442 3.410 1.00 96.31 396 VAL A O 1
ATOM 2971 N N . SER A 1 397 ? -6.683 12.109 1.341 1.00 92.12 397 SER A N 1
ATOM 2972 C CA . SER A 1 397 ? -7.528 11.212 0.564 1.00 92.12 397 SER A CA 1
ATOM 2973 C C . SER A 1 397 ? -6.700 10.710 -0.608 1.00 92.12 397 SER A C 1
ATOM 2975 O O . SER A 1 397 ? -6.204 11.504 -1.406 1.00 92.12 397 SER A O 1
ATOM 2977 N N . CYS A 1 398 ? -6.558 9.399 -0.710 1.00 90.75 398 CYS A N 1
ATOM 2978 C CA . CYS A 1 398 ? -5.843 8.709 -1.769 1.00 90.75 398 CYS A CA 1
ATOM 2979 C C . CYS A 1 398 ? -6.796 8.291 -2.893 1.00 90.75 398 CYS A C 1
ATOM 2981 O O . CYS A 1 398 ? -7.995 8.091 -2.671 1.00 90.75 398 CYS A O 1
ATOM 2983 N N . TYR A 1 399 ? -6.265 8.088 -4.099 1.00 81.25 399 TYR A N 1
ATOM 2984 C CA . TYR A 1 399 ? -7.018 7.395 -5.146 1.00 81.25 399 TYR A CA 1
ATOM 2985 C C . TYR A 1 399 ? -7.350 5.966 -4.702 1.00 81.25 399 TYR A C 1
ATOM 2987 O O . TYR A 1 399 ? -6.537 5.298 -4.074 1.00 81.25 399 TYR A O 1
ATOM 2995 N N . THR A 1 400 ? -8.521 5.451 -5.080 1.00 79.06 400 THR A N 1
ATOM 2996 C CA . THR A 1 400 ? -8.926 4.066 -4.765 1.00 79.06 400 THR A CA 1
ATOM 2997 C C . THR A 1 400 ? -8.131 3.004 -5.537 1.00 79.06 400 THR A C 1
ATOM 2999 O O . THR A 1 400 ? -8.189 1.818 -5.206 1.00 79.06 400 THR A O 1
ATOM 3002 N N . THR A 1 401 ? -7.367 3.410 -6.552 1.00 75.44 401 THR A N 1
ATOM 3003 C CA . THR A 1 401 ? -6.460 2.548 -7.313 1.00 75.44 401 THR A CA 1
ATOM 3004 C C . THR A 1 401 ? -5.252 2.165 -6.456 1.00 75.44 401 THR A C 1
ATOM 3006 O O . THR A 1 401 ? -4.505 3.021 -5.983 1.00 75.44 401 THR A O 1
ATOM 3009 N N . ARG A 1 402 ? -5.028 0.863 -6.260 1.00 82.38 402 ARG A N 1
ATOM 3010 C CA . ARG A 1 402 ? -3.854 0.356 -5.536 1.00 82.38 402 ARG A CA 1
ATOM 3011 C C . ARG A 1 402 ? -2.623 0.323 -6.437 1.00 82.38 402 ARG A C 1
ATOM 3013 O O . ARG A 1 402 ? -2.743 0.126 -7.645 1.00 82.38 402 ARG A O 1
ATOM 3020 N N . ILE A 1 403 ? -1.439 0.426 -5.835 1.00 79.75 403 ILE A N 1
ATOM 3021 C CA . ILE A 1 403 ? -0.141 0.241 -6.510 1.00 79.75 403 ILE A CA 1
ATOM 3022 C C . ILE A 1 403 ? -0.099 -1.087 -7.289 1.00 79.75 403 ILE A C 1
ATOM 3024 O O . ILE A 1 403 ? 0.349 -1.138 -8.431 1.00 79.75 403 ILE A O 1
ATOM 3028 N N . TRP A 1 404 ? -0.644 -2.153 -6.702 1.00 81.69 404 TRP A N 1
ATOM 3029 C CA . TRP A 1 404 ? -0.698 -3.496 -7.285 1.00 81.69 404 TRP A CA 1
ATOM 3030 C C . TRP A 1 404 ? -1.877 -3.743 -8.250 1.00 81.69 404 TRP A C 1
ATOM 3032 O O . TRP A 1 404 ? -2.146 -4.897 -8.581 1.00 81.69 404 TRP A O 1
ATOM 3042 N N . ASN A 1 405 ? -2.583 -2.701 -8.715 1.00 74.31 405 ASN A N 1
ATOM 3043 C CA . ASN A 1 405 ? -3.615 -2.844 -9.758 1.00 74.31 405 ASN A CA 1
ATOM 3044 C C . ASN A 1 405 ? -3.026 -2.981 -11.177 1.00 74.31 405 ASN A C 1
ATOM 3046 O O . ASN A 1 405 ? -3.725 -3.439 -12.076 1.00 74.31 405 ASN A O 1
ATOM 3050 N N . ASN A 1 406 ? -1.758 -2.607 -11.382 1.00 72.56 406 ASN A N 1
ATOM 3051 C CA . ASN A 1 406 ? -0.993 -2.891 -12.602 1.00 72.56 406 ASN A CA 1
ATOM 3052 C C . ASN A 1 406 ? 0.421 -3.378 -12.219 1.00 72.56 406 ASN A C 1
ATOM 3054 O O . ASN A 1 406 ? 1.375 -2.599 -12.299 1.00 72.56 406 ASN A O 1
ATOM 3058 N N . PRO A 1 407 ? 0.547 -4.616 -11.709 1.00 78.62 407 PRO A N 1
ATOM 3059 C CA . PRO A 1 407 ? 1.766 -5.072 -11.054 1.00 78.62 407 PRO A CA 1
ATOM 3060 C C . PRO A 1 407 ? 2.810 -5.655 -12.017 1.00 78.62 407 PRO A C 1
ATOM 3062 O O . PRO A 1 407 ? 2.475 -6.152 -13.095 1.00 78.62 407 PRO A O 1
ATOM 3065 N N . TYR A 1 408 ? 4.080 -5.620 -11.607 1.00 72.81 408 TYR A N 1
ATOM 3066 C CA . TYR A 1 408 ? 5.214 -6.174 -12.360 1.00 72.81 408 TYR A CA 1
ATOM 3067 C C . TYR A 1 408 ? 5.718 -7.515 -11.784 1.00 72.81 408 TYR A C 1
ATOM 3069 O O . TYR A 1 408 ? 5.546 -7.761 -10.590 1.00 72.81 408 TYR A O 1
ATOM 3077 N N . PRO A 1 409 ? 6.344 -8.397 -12.593 1.00 76.94 409 PRO A N 1
ATOM 3078 C CA . PRO A 1 409 ? 6.941 -9.642 -12.099 1.00 76.94 409 PRO A CA 1
ATOM 3079 C C . PRO A 1 409 ? 7.993 -9.380 -11.012 1.00 76.94 409 PRO A C 1
ATOM 3081 O O . PRO A 1 409 ? 8.859 -8.529 -11.191 1.00 76.94 409 PRO A O 1
ATOM 3084 N N . GLY A 1 410 ? 7.907 -10.080 -9.880 1.00 81.50 410 GLY A N 1
ATOM 3085 C CA . GLY A 1 410 ? 8.778 -9.849 -8.721 1.00 81.50 410 GLY A CA 1
ATOM 3086 C C . GLY A 1 410 ? 8.392 -8.635 -7.862 1.00 81.50 410 GLY A C 1
ATOM 3087 O O . GLY A 1 410 ? 9.103 -8.302 -6.911 1.00 81.50 410 GLY A O 1
ATOM 3088 N N . GLN A 1 411 ? 7.265 -7.968 -8.143 1.00 87.94 411 GLN A N 1
ATOM 3089 C CA . GLN A 1 411 ? 6.683 -7.003 -7.209 1.00 87.94 411 GLN A CA 1
ATOM 3090 C C . GLN A 1 411 ? 6.136 -7.730 -5.981 1.00 87.94 411 GLN A C 1
ATOM 3092 O O . GLN A 1 411 ? 5.474 -8.757 -6.119 1.00 87.94 411 GLN A O 1
ATOM 3097 N N . ILE A 1 412 ? 6.351 -7.160 -4.795 1.00 94.62 412 ILE A N 1
ATOM 3098 C CA . ILE A 1 412 ? 5.824 -7.684 -3.531 1.00 94.62 412 ILE A CA 1
ATOM 3099 C C . ILE A 1 412 ? 4.794 -6.745 -2.894 1.00 94.62 412 ILE A C 1
ATOM 3101 O O . ILE A 1 412 ? 4.718 -5.561 -3.234 1.00 94.62 412 ILE A O 1
ATOM 3105 N N . ARG A 1 413 ? 4.013 -7.276 -1.951 1.00 93.50 413 ARG A N 1
ATOM 3106 C CA . ARG A 1 413 ? 3.099 -6.533 -1.071 1.00 93.50 413 ARG A CA 1
ATOM 3107 C C . ARG A 1 413 ? 2.907 -7.274 0.256 1.00 93.50 413 ARG A C 1
ATOM 3109 O O . ARG A 1 413 ? 3.124 -8.480 0.322 1.00 93.50 413 ARG A O 1
ATOM 3116 N N . LEU A 1 414 ? 2.426 -6.567 1.278 1.00 92.38 414 LEU A N 1
ATOM 3117 C CA . LEU A 1 414 ? 1.950 -7.167 2.530 1.00 92.38 414 LEU A CA 1
ATOM 3118 C C . LEU A 1 414 ? 0.419 -7.238 2.520 1.00 92.38 414 LEU A C 1
ATOM 3120 O O . LEU A 1 414 ? -0.226 -6.265 2.128 1.00 92.38 414 LEU A O 1
ATOM 3124 N N . GLN A 1 415 ? -0.177 -8.365 2.919 1.00 86.62 415 GLN A N 1
ATOM 3125 C CA . GLN A 1 415 ? -1.639 -8.551 2.996 1.00 86.62 415 GLN A CA 1
ATOM 3126 C C . GLN A 1 415 ? -2.078 -9.195 4.321 1.00 86.62 415 GLN A C 1
ATOM 3128 O O . GLN A 1 415 ? -1.308 -9.886 4.980 1.00 86.62 415 GLN A O 1
ATOM 3133 N N . GLY A 1 416 ? -3.339 -8.990 4.714 1.00 74.94 416 GLY A N 1
ATOM 3134 C CA . GLY A 1 416 ? -3.964 -9.673 5.858 1.00 74.94 416 GLY A CA 1
ATOM 3135 C C . GLY A 1 416 ? -3.517 -9.226 7.259 1.00 74.94 416 GLY A C 1
ATOM 3136 O O . GLY A 1 416 ? -4.090 -9.694 8.237 1.00 74.94 416 GLY A O 1
ATOM 3137 N N . GLY A 1 417 ? -2.535 -8.328 7.378 1.00 72.69 417 GLY A N 1
ATOM 3138 C CA . GLY A 1 417 ? -2.142 -7.725 8.654 1.00 72.69 417 GLY A CA 1
ATOM 3139 C C . GLY A 1 417 ? -2.885 -6.421 8.974 1.00 72.69 417 GLY A C 1
ATOM 3140 O O . GLY A 1 417 ? -3.492 -5.786 8.110 1.00 72.69 417 GLY A O 1
ATOM 3141 N N . THR A 1 418 ? -2.821 -6.011 10.242 1.00 72.62 418 THR A N 1
ATOM 3142 C CA . THR A 1 418 ? -3.513 -4.829 10.797 1.00 72.62 418 THR A CA 1
ATOM 3143 C C . THR A 1 418 ? -2.947 -3.487 10.304 1.00 72.62 418 THR A C 1
ATOM 3145 O O . THR A 1 418 ? -3.617 -2.460 10.400 1.00 72.62 418 THR A O 1
ATOM 3148 N N . TYR A 1 419 ? -1.712 -3.474 9.795 1.00 80.75 419 TYR A N 1
ATOM 3149 C CA . TYR A 1 419 ? -0.900 -2.271 9.598 1.00 80.75 419 TYR A CA 1
ATOM 3150 C C . TYR A 1 419 ? -0.183 -2.280 8.245 1.00 80.75 419 TYR A C 1
ATOM 3152 O O . TYR A 1 419 ? 0.152 -3.343 7.735 1.00 80.75 419 TYR A O 1
ATOM 3160 N N . SER A 1 420 ? 0.120 -1.103 7.685 1.00 81.62 420 SER A N 1
ATOM 3161 C CA . SER A 1 420 ? 0.854 -0.985 6.411 1.00 81.62 420 SER A CA 1
ATOM 3162 C C . SER A 1 420 ? 2.249 -1.622 6.436 1.00 81.62 420 SER A C 1
ATOM 3164 O O . SER A 1 420 ? 2.733 -2.077 5.404 1.00 81.62 420 SER A O 1
ATOM 3166 N N . SER A 1 421 ? 2.866 -1.700 7.618 1.00 89.94 421 SER A N 1
ATOM 3167 C CA . SER A 1 421 ? 4.179 -2.302 7.853 1.00 89.94 421 SER A CA 1
ATOM 3168 C C . SER A 1 421 ? 4.177 -3.824 8.031 1.00 89.94 421 SER A C 1
ATOM 3170 O O . SER A 1 421 ? 5.258 -4.402 8.113 1.00 89.94 421 SER A O 1
ATOM 3172 N N . TYR A 1 422 ? 3.012 -4.475 8.159 1.00 89.06 422 TYR A N 1
ATOM 3173 C CA . TYR A 1 422 ? 2.925 -5.879 8.573 1.00 89.06 422 TYR A CA 1
ATOM 3174 C C . TYR A 1 422 ? 1.867 -6.670 7.802 1.00 89.06 422 TYR A C 1
ATOM 3176 O O . TYR A 1 422 ? 0.711 -6.264 7.705 1.00 89.06 422 TYR A O 1
ATOM 3184 N N . GLY A 1 423 ? 2.233 -7.861 7.333 1.00 87.88 423 GLY A N 1
ATOM 3185 C CA . GLY A 1 423 ? 1.292 -8.805 6.737 1.00 87.88 423 GLY A CA 1
ATOM 3186 C C . GLY A 1 423 ? 1.980 -10.045 6.179 1.00 87.88 423 GLY A C 1
ATOM 3187 O O . GLY A 1 423 ? 3.201 -10.169 6.231 1.00 87.88 423 GLY A O 1
ATOM 3188 N N . ARG A 1 424 ? 1.196 -10.954 5.599 1.00 91.38 424 ARG A N 1
ATOM 3189 C CA . ARG A 1 424 ? 1.721 -12.005 4.725 1.00 91.38 424 ARG A CA 1
ATOM 3190 C C . ARG A 1 424 ? 2.470 -11.363 3.564 1.00 91.38 424 ARG A C 1
ATOM 3192 O O . ARG A 1 424 ? 1.913 -10.492 2.893 1.00 91.38 424 ARG A O 1
ATOM 3199 N N . LEU A 1 425 ? 3.691 -11.823 3.323 1.00 95.56 425 LEU A N 1
ATOM 3200 C CA . LEU A 1 425 ? 4.485 -11.473 2.160 1.00 95.56 425 LEU A CA 1
ATOM 3201 C C . LEU A 1 425 ? 3.904 -12.172 0.927 1.00 95.56 425 LEU A C 1
ATOM 3203 O O . LEU A 1 425 ? 3.932 -13.397 0.806 1.00 95.56 425 LEU A O 1
ATOM 3207 N N . GLU A 1 426 ? 3.370 -11.377 0.006 1.00 95.56 426 GLU A N 1
ATOM 3208 C CA . GLU A 1 426 ? 2.926 -11.845 -1.302 1.00 95.56 426 GLU A CA 1
ATOM 3209 C C . GLU A 1 426 ? 3.809 -11.269 -2.408 1.00 95.56 426 GLU A C 1
ATOM 3211 O O . GLU A 1 426 ? 4.266 -10.130 -2.318 1.00 95.56 426 GLU A O 1
ATOM 3216 N N . VAL A 1 427 ? 3.999 -12.046 -3.473 1.00 94.12 427 VAL A N 1
ATOM 3217 C CA . VAL A 1 427 ? 4.773 -11.709 -4.672 1.00 94.12 427 VAL A CA 1
ATOM 3218 C C . VAL A 1 427 ? 3.939 -11.960 -5.932 1.00 94.12 427 VAL A C 1
ATOM 3220 O O . VAL A 1 427 ? 3.094 -12.858 -5.971 1.00 94.12 427 VAL A O 1
ATOM 3223 N N . TYR A 1 428 ? 4.147 -11.150 -6.967 1.00 89.56 428 TYR A N 1
ATOM 3224 C CA . TYR A 1 428 ? 3.478 -11.291 -8.255 1.00 89.56 428 TYR A CA 1
ATOM 3225 C C . TYR A 1 428 ? 4.377 -12.011 -9.264 1.00 89.56 428 TYR A C 1
ATOM 3227 O O . TYR A 1 428 ? 5.385 -11.462 -9.708 1.00 89.56 428 TYR A O 1
ATOM 3235 N N . CYS A 1 429 ? 3.983 -13.217 -9.669 1.00 82.69 429 CYS A N 1
ATOM 3236 C CA . CYS A 1 429 ? 4.655 -14.004 -10.704 1.00 82.69 429 CYS A CA 1
ATOM 3237 C C . CYS A 1 429 ? 3.622 -14.550 -11.701 1.00 82.69 429 CYS A C 1
ATOM 3239 O O . CYS A 1 429 ? 2.468 -14.791 -11.351 1.00 82.69 429 CYS A O 1
ATOM 3241 N N . ASN A 1 430 ? 4.018 -14.723 -12.967 1.00 79.88 430 ASN A N 1
ATOM 3242 C CA . ASN A 1 430 ? 3.209 -15.352 -14.029 1.00 79.88 430 ASN A CA 1
ATOM 3243 C C . ASN A 1 430 ? 1.761 -14.825 -14.177 1.00 79.88 430 ASN A C 1
ATOM 3245 O O . ASN A 1 430 ? 0.852 -15.566 -14.546 1.00 79.88 430 ASN A O 1
ATOM 3249 N N . GLY A 1 431 ? 1.534 -13.539 -13.891 1.00 78.19 431 GLY A N 1
ATOM 3250 C CA . GLY A 1 431 ? 0.212 -12.912 -13.991 1.00 78.19 431 GLY A CA 1
ATOM 3251 C C . GLY A 1 431 ? -0.679 -13.040 -12.747 1.00 78.19 431 GLY A C 1
ATOM 3252 O O . GLY A 1 431 ? -1.844 -12.649 -12.807 1.00 78.19 431 GLY A O 1
ATOM 3253 N N . GLN A 1 432 ? -0.181 -13.589 -11.632 1.00 85.50 432 GLN A N 1
ATOM 3254 C CA . GLN A 1 432 ? -0.970 -13.831 -10.418 1.00 85.50 432 GLN A CA 1
ATOM 3255 C C . GLN A 1 432 ? -0.204 -13.487 -9.133 1.00 85.50 432 GLN A C 1
ATOM 3257 O O . GLN A 1 432 ? 1.002 -13.702 -9.024 1.00 85.50 432 GLN A O 1
ATOM 3262 N N . TRP A 1 433 ? -0.929 -12.996 -8.125 1.00 91.88 433 TRP A N 1
ATOM 3263 C CA . TRP A 1 433 ? -0.409 -12.826 -6.766 1.00 91.88 433 TRP A CA 1
ATOM 3264 C C . TRP A 1 433 ? -0.396 -14.165 -6.024 1.00 91.88 433 TRP A C 1
ATOM 3266 O O . TRP A 1 433 ? -1.409 -14.863 -5.997 1.00 91.88 433 TRP A O 1
ATOM 3276 N N . GLY A 1 434 ? 0.735 -14.483 -5.402 1.00 92.31 434 GLY A N 1
ATOM 3277 C CA . GLY A 1 434 ? 0.953 -15.679 -4.591 1.00 92.31 434 GLY A CA 1
ATOM 3278 C C . GLY A 1 434 ? 1.854 -15.396 -3.396 1.00 92.31 434 GLY A C 1
ATOM 3279 O O . GLY A 1 434 ? 2.255 -14.255 -3.179 1.00 92.31 434 GLY A O 1
ATOM 3280 N N . THR A 1 435 ? 2.142 -16.419 -2.606 1.00 93.69 435 THR A N 1
ATOM 3281 C CA . THR A 1 435 ? 2.806 -16.308 -1.300 1.00 93.69 435 THR A CA 1
ATOM 3282 C C . THR A 1 435 ? 4.276 -16.745 -1.359 1.00 93.69 435 THR A C 1
ATOM 3284 O O . THR A 1 435 ? 4.750 -17.242 -2.387 1.00 93.69 435 THR A O 1
ATOM 3287 N N . VAL A 1 436 ? 5.011 -16.519 -0.268 1.00 93.69 436 VAL A N 1
ATOM 3288 C CA . VAL A 1 436 ? 6.418 -16.914 -0.086 1.00 93.69 436 VAL A CA 1
ATOM 3289 C C . VAL A 1 436 ? 6.505 -17.862 1.111 1.00 93.69 436 VAL A C 1
ATOM 3291 O O . VAL A 1 436 ? 5.965 -17.534 2.167 1.00 93.69 436 VAL A O 1
ATOM 3294 N N . CYS A 1 437 ? 7.161 -19.012 0.949 1.00 90.75 437 CYS A N 1
ATOM 3295 C CA . CYS A 1 437 ? 7.355 -19.988 2.024 1.00 90.75 437 CYS A CA 1
ATOM 3296 C C . CYS A 1 437 ? 8.475 -19.586 3.003 1.00 90.75 437 CYS A C 1
ATOM 3298 O O . CYS A 1 437 ? 9.423 -18.899 2.621 1.00 90.75 437 CYS A O 1
ATOM 3300 N N . ASP A 1 438 ? 8.360 -20.027 4.259 1.00 89.19 438 ASP A N 1
ATOM 3301 C CA . ASP A 1 438 ? 9.343 -19.832 5.328 1.00 89.19 438 ASP A CA 1
ATOM 3302 C C . ASP A 1 438 ? 10.562 -20.773 5.264 1.00 89.19 438 ASP A C 1
ATOM 3304 O O . ASP A 1 438 ? 11.587 -20.472 5.882 1.00 89.19 438 ASP A O 1
ATOM 3308 N N . ASP A 1 439 ? 10.504 -21.856 4.478 1.00 86.50 439 ASP A N 1
ATOM 3309 C CA . ASP A 1 439 ? 11.642 -22.742 4.204 1.00 86.50 439 ASP A CA 1
ATOM 3310 C C . ASP A 1 439 ? 12.858 -21.910 3.734 1.00 86.50 439 ASP A C 1
ATOM 3312 O O . ASP A 1 439 ? 12.826 -21.220 2.715 1.00 86.50 439 ASP A O 1
ATOM 3316 N N . SER A 1 440 ? 13.940 -21.966 4.517 1.00 86.69 440 SER A N 1
ATOM 3317 C CA . SER A 1 440 ? 15.186 -21.182 4.389 1.00 86.69 440 SER A CA 1
ATOM 3318 C C . SER A 1 440 ? 15.082 -19.642 4.468 1.00 86.69 440 SER A C 1
ATOM 3320 O O . SER A 1 440 ? 16.131 -18.996 4.496 1.00 86.69 440 SER A O 1
ATOM 3322 N N . PHE A 1 441 ? 13.890 -19.042 4.579 1.00 92.25 441 PHE A N 1
ATOM 3323 C CA . PHE A 1 441 ? 13.709 -17.583 4.580 1.00 92.25 441 PHE A CA 1
ATOM 3324 C C . PHE A 1 441 ? 14.315 -16.929 5.836 1.00 92.25 441 PHE A C 1
ATOM 3326 O O . PHE A 1 441 ? 13.921 -17.222 6.969 1.00 92.25 441 PHE A O 1
ATOM 3333 N N . GLY A 1 442 ? 15.279 -16.021 5.653 1.00 88.56 442 GLY A N 1
ATOM 3334 C CA . GLY A 1 442 ? 16.077 -15.452 6.736 1.00 88.56 442 GLY A CA 1
ATOM 3335 C C . GLY A 1 442 ? 16.013 -13.930 6.880 1.00 88.56 442 GLY A C 1
ATOM 3336 O O . GLY A 1 442 ? 15.206 -13.214 6.289 1.00 88.56 442 GLY A O 1
ATOM 3337 N N . SER A 1 443 ? 16.925 -13.406 7.703 1.00 92.56 443 SER A N 1
ATOM 3338 C CA . SER A 1 443 ? 17.039 -11.972 7.998 1.00 92.56 443 SER A CA 1
ATOM 3339 C C . SER A 1 443 ? 17.516 -11.127 6.813 1.00 92.56 443 SER A C 1
ATOM 3341 O O . SER A 1 443 ? 17.183 -9.946 6.729 1.00 92.56 443 SER A O 1
ATOM 3343 N N . ALA A 1 444 ? 18.290 -11.701 5.888 1.00 88.94 444 ALA A N 1
ATOM 3344 C CA . ALA A 1 444 ? 18.705 -11.002 4.673 1.00 88.94 444 ALA A CA 1
ATOM 3345 C C . ALA A 1 444 ? 17.524 -10.822 3.702 1.00 88.94 444 ALA A C 1
ATOM 3347 O O . ALA A 1 444 ? 17.389 -9.764 3.091 1.00 88.94 444 ALA A O 1
ATOM 3348 N N . ASP A 1 445 ? 16.650 -11.824 3.632 1.00 93.88 445 ASP A N 1
ATOM 3349 C CA . ASP A 1 445 ? 15.448 -11.907 2.796 1.00 93.88 445 ASP A CA 1
ATOM 3350 C C . ASP A 1 445 ? 14.363 -10.966 3.305 1.00 93.88 445 ASP A C 1
ATOM 3352 O O . ASP A 1 445 ? 13.858 -10.117 2.566 1.00 93.88 445 ASP A O 1
ATOM 3356 N N . ALA A 1 446 ? 14.104 -11.027 4.612 1.00 95.00 446 ALA A N 1
ATOM 3357 C CA . ALA A 1 446 ? 13.235 -10.101 5.316 1.00 95.00 446 ALA A CA 1
ATOM 3358 C C . ALA A 1 446 ? 13.667 -8.640 5.092 1.00 95.00 446 ALA A C 1
ATOM 3360 O O . ALA A 1 446 ? 12.842 -7.793 4.742 1.00 95.00 446 ALA A O 1
ATOM 3361 N N . ARG A 1 447 ? 14.973 -8.348 5.202 1.00 93.62 447 ARG A N 1
ATOM 3362 C CA . ARG A 1 447 ? 15.523 -7.013 4.924 1.00 93.62 447 ARG A CA 1
ATOM 3363 C C . ARG A 1 447 ? 15.361 -6.616 3.459 1.00 93.62 447 ARG A C 1
ATOM 3365 O O . ARG A 1 447 ? 14.912 -5.505 3.195 1.00 93.62 447 ARG A O 1
ATOM 3372 N N . ALA A 1 448 ? 15.689 -7.487 2.505 1.00 92.81 448 ALA A N 1
ATOM 3373 C CA . ALA A 1 448 ? 15.558 -7.184 1.078 1.00 92.81 448 ALA A CA 1
ATOM 3374 C C . ALA A 1 448 ? 14.101 -6.881 0.683 1.00 92.81 448 ALA A C 1
ATOM 3376 O O . ALA A 1 448 ? 13.850 -5.937 -0.071 1.00 92.81 448 ALA A O 1
ATOM 3377 N N . ALA A 1 449 ? 13.140 -7.617 1.250 1.00 95.50 449 ALA A N 1
ATOM 3378 C CA . ALA A 1 449 ? 11.713 -7.369 1.082 1.00 95.50 449 ALA A CA 1
ATOM 3379 C C . ALA A 1 449 ? 11.260 -6.050 1.743 1.00 95.50 449 ALA A C 1
ATOM 3381 O O . ALA A 1 449 ? 10.619 -5.225 1.091 1.00 95.50 449 ALA A O 1
ATOM 3382 N N . CYS A 1 450 ? 11.642 -5.773 2.992 1.00 96.19 450 CYS A N 1
ATOM 3383 C CA . CYS A 1 450 ? 11.297 -4.502 3.640 1.00 96.19 450 CYS A CA 1
ATOM 3384 C C . CYS A 1 450 ? 11.907 -3.287 2.923 1.00 96.19 450 CYS A C 1
ATOM 3386 O O . CYS A 1 450 ? 11.227 -2.277 2.728 1.00 96.19 450 CYS A O 1
ATOM 3388 N N . ARG A 1 451 ? 13.134 -3.413 2.401 1.00 94.19 451 ARG A N 1
ATOM 3389 C CA . ARG A 1 451 ? 13.761 -2.387 1.555 1.00 94.19 451 ARG A CA 1
ATOM 3390 C C . ARG A 1 451 ? 13.018 -2.178 0.243 1.00 94.19 451 ARG A C 1
ATOM 3392 O O . ARG A 1 451 ? 12.819 -1.021 -0.137 1.00 94.19 451 ARG A O 1
ATOM 3399 N N . GLN A 1 452 ? 12.534 -3.242 -0.400 1.00 93.25 452 GLN A N 1
ATOM 3400 C CA . GLN A 1 452 ? 11.667 -3.168 -1.586 1.00 93.25 452 GLN A CA 1
ATOM 3401 C C . GLN A 1 452 ? 10.344 -2.435 -1.315 1.00 93.25 452 GLN A C 1
ATOM 3403 O O . GLN A 1 452 ? 9.848 -1.745 -2.202 1.00 93.25 452 GLN A O 1
ATOM 3408 N N . LEU A 1 453 ? 9.819 -2.517 -0.089 1.00 94.56 453 LEU A N 1
ATOM 3409 C CA . LEU A 1 453 ? 8.654 -1.754 0.378 1.00 94.56 453 LEU A CA 1
ATOM 3410 C C . LEU A 1 453 ? 8.995 -0.324 0.850 1.00 94.56 453 LEU A C 1
ATOM 3412 O O . LEU A 1 453 ? 8.090 0.434 1.184 1.00 94.56 453 LEU A O 1
ATOM 3416 N N . GLY A 1 454 ? 10.275 0.062 0.858 1.00 92.81 454 GLY A N 1
ATOM 3417 C CA . GLY A 1 454 ? 10.743 1.406 1.217 1.00 92.81 454 GLY A CA 1
ATOM 3418 C C . GLY A 1 454 ? 11.091 1.624 2.693 1.00 92.81 454 GLY A C 1
ATOM 3419 O O . GLY A 1 454 ? 11.313 2.768 3.080 1.00 92.81 454 GLY A O 1
ATOM 3420 N N . TYR A 1 455 ? 11.158 0.564 3.499 1.00 94.81 455 TYR A N 1
ATOM 3421 C CA . TYR A 1 455 ? 11.619 0.586 4.894 1.00 94.81 455 TYR A CA 1
ATOM 3422 C C . TYR A 1 455 ? 13.130 0.285 4.970 1.00 94.81 455 TYR A C 1
ATOM 3424 O O . TYR A 1 455 ? 13.689 -0.330 4.061 1.00 94.81 455 TYR A O 1
ATOM 3432 N N . SER A 1 456 ? 13.823 0.691 6.032 1.00 91.81 456 SER A N 1
ATOM 3433 C CA . SE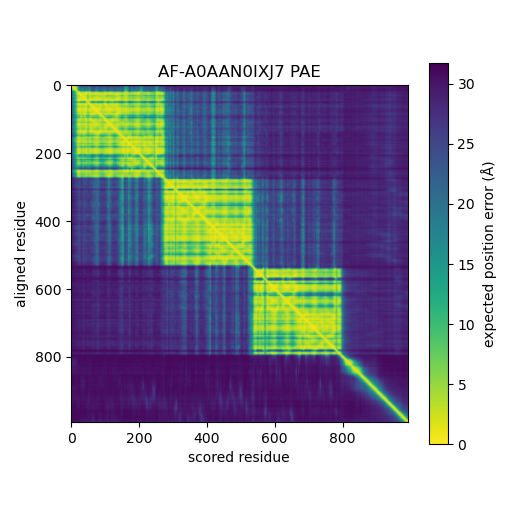R A 1 456 ? 15.255 0.416 6.213 1.00 91.81 456 SER A CA 1
ATOM 3434 C C . SER A 1 456 ? 15.548 -1.043 6.569 1.00 91.81 456 SER A C 1
ATOM 3436 O O . SER A 1 456 ? 16.491 -1.609 5.995 1.00 91.81 456 SER A O 1
ATOM 3438 N N . ASP A 1 457 ? 14.737 -1.656 7.443 1.00 93.62 457 ASP A N 1
ATOM 3439 C CA . ASP A 1 457 ? 14.885 -3.049 7.885 1.00 93.62 457 ASP A CA 1
ATOM 3440 C C . ASP A 1 457 ? 13.548 -3.771 8.182 1.00 93.62 457 ASP A C 1
ATOM 3442 O O . ASP A 1 457 ? 12.461 -3.189 8.131 1.00 93.62 457 ASP A O 1
ATOM 3446 N N . TYR A 1 458 ? 13.637 -5.070 8.480 1.00 94.06 458 TYR A N 1
ATOM 3447 C CA . TYR A 1 458 ? 12.575 -5.886 9.057 1.00 94.06 458 TYR A CA 1
ATOM 3448 C C . TYR A 1 458 ? 12.617 -5.876 10.593 1.00 94.06 458 TYR A C 1
ATOM 3450 O O . TYR A 1 458 ? 13.672 -5.783 11.215 1.00 94.06 458 TYR A O 1
ATOM 3458 N N . SER A 1 459 ? 11.456 -6.095 11.198 1.00 90.12 459 SER A N 1
ATOM 3459 C CA . SER A 1 459 ? 11.244 -6.245 12.643 1.00 90.12 459 SER A CA 1
ATOM 3460 C C . SER A 1 459 ? 10.693 -7.632 13.018 1.00 90.12 459 SER A C 1
ATOM 3462 O O . SER A 1 459 ? 10.802 -8.074 14.163 1.00 90.12 459 SER A O 1
ATOM 3464 N N . THR A 1 460 ? 10.112 -8.372 12.063 1.00 88.94 460 THR A N 1
ATOM 3465 C CA . THR A 1 460 ? 9.915 -9.832 12.147 1.00 88.94 460 THR A CA 1
ATOM 3466 C C . THR A 1 460 ? 9.747 -10.458 10.762 1.00 88.94 460 THR A C 1
ATOM 3468 O O . THR A 1 460 ? 9.350 -9.773 9.827 1.00 88.94 460 THR A O 1
ATOM 3471 N N . TYR A 1 461 ? 9.978 -11.766 10.652 1.00 88.44 461 TYR A N 1
ATOM 3472 C CA . TYR A 1 461 ? 9.588 -12.597 9.501 1.00 88.44 461 TYR A CA 1
ATOM 3473 C C . TYR A 1 461 ? 8.970 -13.945 9.924 1.00 88.44 461 TYR A C 1
ATOM 3475 O O . TYR A 1 461 ? 8.729 -14.808 9.090 1.00 88.44 461 TYR A O 1
ATOM 3483 N N . THR A 1 462 ? 8.713 -14.140 11.224 1.00 73.06 462 THR A N 1
ATOM 3484 C CA . THR A 1 462 ? 8.339 -15.435 11.825 1.00 73.06 462 THR A CA 1
ATOM 3485 C C . THR A 1 462 ? 6.909 -15.420 12.379 1.00 73.06 462 THR A C 1
ATOM 3487 O O . THR A 1 462 ? 6.654 -15.912 13.480 1.00 73.06 462 THR A O 1
ATOM 3490 N N . GLY A 1 463 ? 5.991 -14.739 11.690 1.00 62.75 463 GLY A N 1
ATOM 3491 C CA . GLY A 1 463 ? 4.573 -14.697 12.054 1.00 62.75 463 GLY A CA 1
ATOM 3492 C C . GLY A 1 463 ? 3.722 -15.584 11.146 1.00 62.75 463 GLY A C 1
ATOM 3493 O O . GLY A 1 463 ? 4.073 -15.810 9.993 1.00 62.75 463 GLY A O 1
ATOM 3494 N N . ASN A 1 464 ? 2.564 -16.017 11.645 1.00 63.81 464 ASN A N 1
ATOM 3495 C CA . ASN A 1 464 ? 1.683 -16.940 10.930 1.00 63.81 464 ASN A CA 1
ATOM 3496 C C . ASN A 1 464 ? 0.492 -16.178 10.321 1.00 63.81 464 ASN A C 1
ATOM 3498 O O . ASN A 1 464 ? -0.479 -15.903 11.025 1.00 63.81 464 ASN A O 1
ATOM 3502 N N . LEU A 1 465 ? 0.543 -15.844 9.026 1.00 71.25 465 LEU A N 1
ATOM 3503 C CA . LEU A 1 465 ? -0.576 -15.226 8.288 1.00 71.25 465 LEU A CA 1
ATOM 3504 C C . LEU A 1 465 ? -0.873 -15.985 6.986 1.00 71.25 465 LEU A C 1
ATOM 3506 O O . LEU A 1 465 ? -0.684 -15.462 5.889 1.00 71.25 465 LEU A O 1
ATOM 3510 N N . ALA A 1 466 ? -1.369 -17.214 7.120 1.00 71.81 466 ALA A N 1
ATOM 3511 C CA . ALA A 1 466 ? -1.663 -18.111 6.003 1.00 71.81 466 ALA A CA 1
ATOM 3512 C C . ALA A 1 466 ? -2.490 -17.461 4.874 1.00 71.81 466 ALA A C 1
ATOM 3514 O O . ALA A 1 466 ? -3.438 -16.707 5.115 1.00 71.81 466 ALA A O 1
ATOM 3515 N N . GLY A 1 467 ? -2.120 -17.757 3.629 1.00 70.06 467 GLY A N 1
ATOM 3516 C CA . GLY A 1 467 ? -2.892 -17.462 2.429 1.00 70.06 467 GLY A CA 1
ATOM 3517 C C . GLY A 1 467 ? -4.163 -18.302 2.322 1.00 70.06 467 GLY A C 1
ATOM 3518 O O . GLY A 1 467 ? -4.369 -19.279 3.046 1.00 70.06 467 GLY A O 1
ATOM 3519 N N . SER A 1 468 ? -5.037 -17.927 1.387 1.00 75.94 468 SER A N 1
ATOM 3520 C CA . SER A 1 468 ? -6.145 -18.805 0.999 1.00 75.94 468 SER A CA 1
ATOM 3521 C C . SER A 1 468 ? -5.590 -20.075 0.359 1.00 75.94 468 SER A C 1
ATOM 3523 O O . SER A 1 468 ? -4.716 -19.987 -0.496 1.00 75.94 468 SER A O 1
ATOM 3525 N N . SER A 1 469 ? -6.201 -21.228 0.648 1.00 75.50 469 SER A N 1
ATOM 3526 C CA . SER A 1 469 ? -5.949 -22.517 -0.033 1.00 75.50 469 SER A CA 1
ATOM 3527 C C . SER A 1 469 ? -6.118 -22.507 -1.566 1.00 75.50 469 SER A C 1
ATOM 3529 O O . SER A 1 469 ? -5.850 -23.508 -2.225 1.00 75.50 469 SER A O 1
ATOM 3531 N N . SER A 1 470 ? -6.582 -21.390 -2.136 1.00 79.25 470 SER A N 1
ATOM 3532 C CA . SER A 1 470 ? -6.700 -21.134 -3.573 1.00 79.25 470 SER A CA 1
ATOM 3533 C C . SER A 1 470 ? -5.635 -20.178 -4.139 1.00 79.25 470 SER A C 1
ATOM 3535 O O . SER A 1 470 ? -5.722 -19.824 -5.315 1.00 79.25 470 SER A O 1
ATOM 3537 N N . GLN A 1 471 ? -4.704 -19.673 -3.324 1.00 84.94 471 GLN A N 1
ATOM 3538 C CA . GLN A 1 471 ? -3.570 -18.864 -3.780 1.00 84.94 471 GLN A CA 1
ATOM 3539 C C . GLN A 1 471 ? -2.380 -19.776 -4.112 1.00 84.94 471 GLN A C 1
ATOM 3541 O O . GLN A 1 471 ? -2.210 -20.808 -3.472 1.00 84.94 471 GLN A O 1
ATOM 3546 N N . PRO A 1 472 ? -1.535 -19.425 -5.091 1.00 90.00 472 PRO A N 1
ATOM 3547 C CA . PRO A 1 472 ? -0.300 -20.158 -5.329 1.00 90.00 472 PRO A CA 1
ATOM 3548 C C . PRO A 1 472 ? 0.776 -19.767 -4.308 1.00 90.00 472 PRO A C 1
ATOM 3550 O O . PRO A 1 472 ? 0.865 -18.599 -3.927 1.00 90.00 472 PRO A O 1
ATOM 3553 N N . ILE A 1 473 ? 1.638 -20.711 -3.930 1.00 90.50 473 ILE A N 1
ATOM 3554 C CA . ILE A 1 473 ? 2.935 -20.405 -3.311 1.00 90.50 473 ILE A CA 1
ATOM 3555 C C . ILE A 1 473 ? 3.931 -20.240 -4.465 1.00 90.50 473 ILE A C 1
ATOM 3557 O O . ILE A 1 473 ? 4.089 -21.149 -5.283 1.00 90.50 473 ILE A O 1
ATOM 3561 N N . TRP A 1 474 ? 4.529 -19.054 -4.604 1.00 92.75 474 TRP A N 1
ATOM 3562 C CA . TRP A 1 474 ? 5.378 -18.718 -5.756 1.00 92.75 474 TRP A CA 1
ATOM 3563 C C . TRP A 1 474 ? 6.868 -18.874 -5.490 1.00 92.75 474 TRP A C 1
ATOM 3565 O O . TRP A 1 474 ? 7.589 -19.207 -6.425 1.00 92.75 474 TRP A O 1
ATOM 3575 N N . LEU A 1 475 ? 7.323 -18.614 -4.264 1.00 89.69 475 LEU A N 1
ATOM 3576 C CA . LEU A 1 475 ? 8.734 -18.699 -3.890 1.00 89.69 475 LEU A CA 1
ATOM 3577 C C . LEU A 1 475 ? 8.913 -19.646 -2.701 1.00 89.69 475 LEU A C 1
ATOM 3579 O O . LEU A 1 475 ? 8.139 -19.614 -1.743 1.00 89.69 475 LEU A O 1
ATOM 3583 N N . ASP A 1 476 ? 9.952 -20.464 -2.792 1.00 84.56 476 ASP A N 1
ATOM 3584 C CA . ASP A 1 476 ? 10.349 -21.512 -1.856 1.00 84.56 476 ASP A CA 1
ATOM 3585 C C . ASP A 1 476 ? 11.888 -21.471 -1.765 1.00 84.56 476 ASP A C 1
ATOM 3587 O O . ASP A 1 476 ? 12.545 -21.208 -2.773 1.00 84.56 476 ASP A O 1
ATOM 3591 N N . ASN A 1 477 ? 12.462 -21.678 -0.576 1.00 81.50 477 ASN A N 1
ATOM 3592 C CA . ASN A 1 477 ? 13.907 -21.647 -0.327 1.00 81.50 477 ASN A CA 1
ATOM 3593 C C . ASN A 1 477 ? 14.626 -20.352 -0.784 1.00 81.50 477 ASN A C 1
ATOM 3595 O O . ASN A 1 477 ? 15.725 -20.393 -1.339 1.00 81.50 477 ASN A O 1
ATOM 3599 N N . VAL A 1 478 ? 14.024 -19.188 -0.509 1.00 86.06 478 VAL A N 1
ATOM 3600 C CA . VAL A 1 478 ? 14.594 -17.860 -0.822 1.00 86.06 478 VAL A CA 1
ATOM 3601 C C . VAL A 1 478 ? 15.831 -17.583 0.042 1.00 86.06 478 VAL A C 1
ATOM 3603 O O . VAL A 1 478 ? 15.737 -17.643 1.267 1.00 86.06 478 VAL A O 1
ATOM 3606 N N . ILE A 1 479 ? 16.983 -17.288 -0.585 1.00 81.38 479 ILE A N 1
ATOM 3607 C CA . ILE A 1 479 ? 18.260 -17.043 0.117 1.00 81.38 479 ILE A CA 1
ATOM 3608 C C . ILE A 1 479 ? 19.029 -15.841 -0.473 1.00 81.38 479 ILE A C 1
ATOM 3610 O O . ILE A 1 479 ? 19.799 -15.943 -1.433 1.00 81.38 479 ILE A O 1
ATOM 3614 N N . CYS A 1 480 ? 18.909 -14.683 0.170 1.00 82.12 480 CYS A N 1
ATOM 3615 C CA . CYS A 1 480 ? 19.663 -13.468 -0.109 1.00 82.12 480 CYS A CA 1
ATOM 3616 C C . CYS A 1 480 ? 21.116 -13.581 0.376 1.00 82.12 480 CYS A C 1
ATOM 3618 O O . CYS A 1 480 ? 21.419 -13.423 1.559 1.00 82.12 480 CYS A O 1
ATOM 3620 N N . SER A 1 481 ? 22.059 -13.726 -0.560 1.00 78.06 481 SER A N 1
ATOM 3621 C CA . SER A 1 481 ? 23.503 -13.765 -0.252 1.00 78.06 481 SER A CA 1
ATOM 3622 C C . SER A 1 481 ? 24.088 -12.461 0.331 1.00 78.06 481 SER A C 1
ATOM 3624 O O . SER A 1 481 ? 25.239 -12.447 0.774 1.00 78.06 481 SER A O 1
ATOM 3626 N N . SER A 1 482 ? 23.322 -11.362 0.376 1.00 76.56 482 SER A N 1
ATOM 3627 C CA . SER A 1 482 ? 23.716 -10.126 1.057 1.00 76.56 482 SER A CA 1
ATOM 3628 C C . SER A 1 482 ? 22.530 -9.359 1.641 1.00 76.56 482 SER A C 1
ATOM 3630 O O . SER A 1 482 ? 21.604 -8.984 0.928 1.00 76.56 482 SER A O 1
ATOM 3632 N N . SER A 1 483 ? 22.636 -8.963 2.913 1.00 73.69 483 SER A N 1
ATOM 3633 C CA . SER A 1 483 ? 21.701 -8.039 3.577 1.00 73.69 483 SER A CA 1
ATOM 3634 C C . SER A 1 483 ? 21.836 -6.571 3.118 1.00 73.69 483 SER A C 1
ATOM 3636 O O . SER A 1 483 ? 21.437 -5.662 3.844 1.00 73.69 483 SER A O 1
ATOM 3638 N N . SER A 1 484 ? 22.490 -6.320 1.979 1.00 76.12 484 SER A N 1
ATOM 3639 C CA . SER A 1 484 ? 22.583 -5.006 1.323 1.00 76.12 484 SER A CA 1
ATOM 3640 C C . SER A 1 484 ? 21.682 -4.895 0.086 1.00 76.12 484 SER A C 1
ATOM 3642 O O . SER A 1 484 ? 21.493 -3.798 -0.446 1.00 76.12 484 SER A O 1
ATOM 3644 N N . TYR A 1 485 ? 21.097 -6.011 -0.363 1.00 81.75 485 TYR A N 1
ATOM 3645 C CA . TYR A 1 485 ? 20.128 -6.011 -1.449 1.00 81.75 485 TYR A CA 1
ATOM 3646 C C . TYR A 1 485 ? 18.860 -5.257 -1.042 1.00 81.75 485 TYR A C 1
ATOM 3648 O O . TYR A 1 485 ? 18.394 -5.346 0.090 1.00 81.75 485 TYR A O 1
ATOM 3656 N N . SER A 1 486 ? 18.323 -4.478 -1.982 1.00 82.12 486 SER A N 1
ATOM 3657 C CA . SER A 1 486 ? 17.127 -3.652 -1.768 1.00 82.12 486 SER A CA 1
ATOM 3658 C C . SER A 1 486 ? 15.889 -4.190 -2.496 1.00 82.12 486 SER A C 1
ATOM 3660 O O . SER A 1 486 ? 14.874 -3.507 -2.522 1.00 82.12 486 SER A O 1
ATOM 3662 N N . CYS A 1 487 ? 15.977 -5.379 -3.097 1.00 85.56 487 CYS A N 1
ATOM 3663 C CA . CYS A 1 487 ? 14.909 -6.033 -3.849 1.00 85.56 487 CYS A CA 1
ATOM 3664 C C . CYS A 1 487 ? 14.963 -7.542 -3.591 1.00 85.56 487 CYS A C 1
ATOM 3666 O O . CYS A 1 487 ? 16.024 -8.141 -3.765 1.00 85.56 487 CYS A O 1
ATOM 3668 N N . LEU A 1 488 ? 13.839 -8.163 -3.222 1.00 87.88 488 LEU A N 1
ATOM 3669 C CA . LEU A 1 488 ? 13.764 -9.608 -2.967 1.00 87.88 488 LEU A CA 1
ATOM 3670 C C . LEU A 1 488 ? 14.039 -10.418 -4.243 1.00 87.88 488 LEU A C 1
ATOM 3672 O O . LEU A 1 488 ? 14.729 -11.432 -4.204 1.00 87.88 488 LEU A O 1
ATOM 3676 N N . ALA A 1 489 ? 13.588 -9.894 -5.388 1.00 82.56 489 ALA A N 1
ATOM 3677 C CA . ALA A 1 489 ? 13.840 -10.462 -6.709 1.00 82.56 489 ALA A CA 1
ATOM 3678 C C . ALA A 1 489 ? 15.338 -10.645 -7.026 1.00 82.56 489 ALA A C 1
ATOM 3680 O O . ALA A 1 489 ? 15.683 -11.508 -7.815 1.00 82.56 489 ALA A O 1
ATOM 3681 N N . THR A 1 490 ? 16.242 -9.870 -6.407 1.00 78.31 490 THR A N 1
ATOM 3682 C CA . THR A 1 490 ? 17.704 -10.010 -6.590 1.00 78.31 490 THR A CA 1
ATOM 3683 C C . THR A 1 490 ? 18.271 -11.268 -5.923 1.00 78.31 490 THR A C 1
ATOM 3685 O O . THR A 1 490 ? 19.400 -11.661 -6.215 1.00 78.31 490 THR A O 1
ATOM 3688 N N . CYS A 1 491 ? 17.495 -11.894 -5.038 1.00 78.50 491 CYS A N 1
ATOM 3689 C CA . CYS A 1 491 ? 17.861 -13.100 -4.310 1.00 78.50 491 CYS A CA 1
ATOM 3690 C C . CYS A 1 491 ? 17.278 -14.350 -4.968 1.00 78.50 491 CYS A C 1
ATOM 3692 O O . CYS A 1 491 ? 18.024 -15.290 -5.216 1.00 78.50 491 CYS A O 1
ATOM 3694 N N . GLU A 1 492 ? 15.979 -14.328 -5.287 1.00 81.75 492 GLU A N 1
ATOM 3695 C CA . GLU A 1 492 ? 15.287 -15.422 -5.971 1.00 81.75 492 GLU A CA 1
ATOM 3696 C C . GLU A 1 492 ? 14.335 -14.884 -7.051 1.00 81.75 492 GLU A C 1
ATOM 3698 O O . GLU A 1 492 ? 13.674 -13.859 -6.864 1.00 81.75 492 GLU A O 1
ATOM 3703 N N . SER A 1 493 ? 14.293 -15.566 -8.196 1.00 79.62 493 SER A N 1
ATOM 3704 C CA . SER A 1 493 ? 13.566 -15.148 -9.402 1.00 79.62 493 SER A CA 1
ATOM 3705 C C . SER A 1 493 ? 12.144 -15.717 -9.432 1.00 79.62 493 SER A C 1
ATOM 3707 O O . SER A 1 493 ? 11.857 -16.730 -8.802 1.00 79.62 493 SER A O 1
ATOM 3709 N N . CYS A 1 494 ? 11.232 -15.126 -10.215 1.00 79.62 494 CYS A N 1
ATOM 3710 C CA . CYS A 1 494 ? 9.907 -15.735 -10.416 1.00 79.62 494 CYS A CA 1
ATOM 3711 C C . CYS A 1 494 ? 10.027 -17.064 -11.200 1.00 79.62 494 CYS A C 1
ATOM 3713 O O . CYS A 1 494 ? 10.399 -17.024 -12.378 1.00 79.62 494 CYS A O 1
ATOM 3715 N N . PRO A 1 495 ? 9.669 -18.236 -10.635 1.00 78.06 495 PRO A N 1
ATOM 3716 C CA . PRO A 1 495 ? 9.775 -19.503 -11.352 1.00 78.06 495 PRO A CA 1
ATOM 3717 C C . PRO A 1 495 ? 8.678 -19.629 -12.416 1.00 78.06 495 PRO A C 1
ATOM 3719 O O . PRO A 1 495 ? 7.555 -19.164 -12.232 1.00 78.06 495 PRO A O 1
ATOM 3722 N N . ALA A 1 496 ? 8.968 -20.317 -13.524 1.00 72.69 496 ALA A N 1
ATOM 3723 C CA . ALA A 1 496 ? 8.021 -20.489 -14.635 1.00 72.69 496 ALA A CA 1
ATOM 3724 C C . ALA A 1 496 ? 6.794 -21.369 -14.294 1.00 72.69 496 ALA A C 1
ATOM 3726 O O . ALA A 1 496 ? 5.784 -21.333 -14.996 1.00 72.69 496 ALA A O 1
ATOM 3727 N N . THR A 1 497 ? 6.874 -22.165 -13.225 1.00 75.06 497 THR A N 1
ATOM 3728 C CA . THR A 1 497 ? 5.816 -23.059 -12.730 1.00 75.06 497 THR A CA 1
ATOM 3729 C C . THR A 1 497 ? 5.872 -23.134 -11.209 1.00 75.06 497 THR A C 1
ATOM 3731 O O . THR A 1 497 ? 6.962 -23.078 -10.646 1.00 75.06 497 THR A O 1
ATOM 3734 N N . GLN A 1 498 ? 4.729 -23.340 -10.547 1.00 76.81 498 GLN A N 1
ATOM 3735 C CA . GLN A 1 498 ? 4.701 -23.658 -9.115 1.00 76.81 498 GLN A CA 1
ATOM 3736 C C . GLN A 1 498 ? 5.440 -24.974 -8.846 1.00 76.81 498 GLN A C 1
ATOM 3738 O O . GLN A 1 498 ? 5.078 -26.022 -9.384 1.00 76.81 498 GLN A O 1
ATOM 3743 N N . TYR A 1 499 ? 6.467 -24.905 -8.006 1.00 75.38 499 TYR A N 1
ATOM 3744 C CA . TYR A 1 499 ? 7.152 -26.050 -7.425 1.00 75.38 499 TYR A CA 1
ATOM 3745 C C . TYR A 1 499 ? 7.537 -25.669 -5.997 1.00 75.38 499 TYR A C 1
ATOM 3747 O O . TYR A 1 499 ? 8.340 -24.761 -5.805 1.00 75.38 499 TYR A O 1
ATOM 3755 N N . HIS A 1 500 ? 6.926 -26.331 -5.019 1.00 79.94 500 HIS A N 1
ATOM 3756 C CA . HIS A 1 500 ? 7.199 -26.137 -3.600 1.00 79.94 500 HIS A CA 1
ATOM 3757 C C . HIS A 1 500 ? 6.838 -27.401 -2.814 1.00 79.94 500 HIS A C 1
ATOM 3759 O O . HIS A 1 500 ? 5.974 -28.171 -3.246 1.00 79.94 500 HIS A O 1
ATOM 3765 N N . ASN A 1 501 ? 7.456 -27.607 -1.648 1.00 82.50 501 ASN A N 1
ATOM 3766 C CA . ASN A 1 501 ? 6.997 -28.617 -0.676 1.00 82.50 501 ASN A CA 1
ATOM 3767 C C . ASN A 1 501 ? 6.093 -28.043 0.427 1.00 82.50 501 ASN A C 1
ATOM 3769 O O . ASN A 1 501 ? 5.512 -28.807 1.197 1.00 82.50 501 ASN A O 1
ATOM 3773 N N . CYS A 1 502 ? 5.964 -26.718 0.496 1.00 85.19 502 CYS A N 1
ATOM 3774 C CA . CYS A 1 502 ? 5.230 -26.020 1.546 1.00 85.19 502 CYS A CA 1
ATOM 3775 C C . CYS A 1 502 ? 3.702 -26.048 1.372 1.00 85.19 502 CYS A C 1
ATOM 3777 O O . CYS A 1 502 ? 3.189 -26.227 0.265 1.00 85.19 502 CYS A O 1
ATOM 3779 N N . GLY A 1 503 ? 2.977 -25.774 2.460 1.00 83.62 503 GLY A N 1
ATOM 3780 C CA . GLY A 1 503 ? 1.561 -25.378 2.446 1.00 83.62 503 GLY A CA 1
ATOM 3781 C C . GLY A 1 503 ? 1.346 -24.062 3.202 1.00 83.62 503 GLY A C 1
ATOM 3782 O O . GLY A 1 503 ? 2.198 -23.675 3.990 1.00 83.62 503 GLY A O 1
ATOM 3783 N N . HIS A 1 504 ? 0.207 -23.384 3.020 1.00 84.94 504 HIS A N 1
ATOM 3784 C CA . HIS A 1 504 ? -0.023 -22.007 3.513 1.00 84.94 504 HIS A CA 1
ATOM 3785 C C . HIS A 1 504 ? 0.166 -21.758 5.022 1.00 84.94 504 HIS A C 1
ATOM 3787 O O . HIS A 1 504 ? 0.311 -20.615 5.445 1.00 84.94 504 HIS A O 1
ATOM 3793 N N . SER A 1 505 ? 0.224 -22.799 5.857 1.00 79.50 505 SER A N 1
ATOM 3794 C CA . SER A 1 505 ? 0.684 -22.687 7.251 1.00 79.50 505 SER A CA 1
ATOM 3795 C C . SER A 1 505 ? 2.141 -22.214 7.400 1.00 79.50 505 SER A C 1
ATOM 3797 O O . SER A 1 505 ? 2.535 -21.875 8.510 1.00 79.50 505 SER A O 1
ATOM 3799 N N . GLN A 1 506 ? 2.904 -22.208 6.303 1.00 83.81 506 GLN A N 1
ATOM 3800 C CA . GLN A 1 506 ? 4.303 -21.794 6.160 1.00 83.81 506 GLN A CA 1
ATOM 3801 C C . GLN A 1 506 ? 4.463 -20.474 5.379 1.00 83.81 506 GLN A C 1
ATOM 3803 O O . GLN A 1 506 ? 5.569 -20.122 4.980 1.00 83.81 506 GLN A O 1
ATOM 3808 N N . ASP A 1 507 ? 3.376 -19.745 5.098 1.00 86.19 507 ASP A N 1
ATOM 3809 C CA . ASP A 1 507 ? 3.481 -18.457 4.403 1.00 86.19 507 ASP A CA 1
ATOM 3810 C C . ASP A 1 507 ? 4.108 -17.390 5.317 1.00 86.19 507 ASP A C 1
ATOM 3812 O O . ASP A 1 507 ? 3.560 -17.067 6.377 1.00 86.19 507 ASP A O 1
ATOM 3816 N N . VAL A 1 508 ? 5.214 -16.784 4.874 1.00 91.81 508 VAL A N 1
ATOM 3817 C CA . VAL A 1 508 ? 5.957 -15.751 5.614 1.00 91.81 508 VAL A CA 1
ATOM 3818 C C . VAL A 1 508 ? 5.061 -14.557 5.951 1.00 91.81 508 VAL A C 1
ATOM 3820 O O . VAL A 1 508 ? 4.582 -13.859 5.053 1.00 91.81 508 VAL A O 1
ATOM 3823 N N . ALA A 1 509 ? 4.904 -14.236 7.241 1.00 89.25 509 ALA A N 1
ATOM 3824 C CA . ALA A 1 509 ? 4.419 -12.923 7.672 1.00 89.25 509 ALA A CA 1
ATOM 3825 C C . ALA A 1 509 ? 5.587 -11.992 8.022 1.00 89.25 509 ALA A C 1
ATOM 3827 O O . ALA A 1 509 ? 6.266 -12.167 9.039 1.00 89.25 509 ALA A O 1
ATOM 3828 N N . LEU A 1 510 ? 5.777 -10.970 7.190 1.00 94.19 510 LEU A N 1
ATOM 3829 C CA . LEU A 1 510 ? 6.845 -9.983 7.281 1.00 94.19 510 LEU A CA 1
ATOM 3830 C C . LEU A 1 510 ? 6.354 -8.714 7.992 1.00 94.19 510 LEU A C 1
ATOM 3832 O O . LEU A 1 510 ? 5.263 -8.217 7.709 1.00 94.19 510 LEU A O 1
ATOM 3836 N N . GLY A 1 511 ? 7.171 -8.191 8.907 1.00 91.88 511 GLY A N 1
ATOM 3837 C CA . GLY A 1 511 ? 7.023 -6.874 9.528 1.00 91.88 511 GLY A CA 1
ATOM 3838 C C . GLY A 1 511 ? 8.244 -6.006 9.248 1.00 91.88 511 GLY A C 1
ATOM 3839 O O . GLY A 1 511 ? 9.366 -6.498 9.360 1.00 91.88 511 GLY A O 1
ATOM 3840 N N . CYS A 1 512 ? 8.024 -4.741 8.897 1.00 94.81 512 CYS A N 1
ATOM 3841 C CA . CYS A 1 512 ? 9.056 -3.790 8.476 1.00 94.81 512 CYS A CA 1
ATOM 3842 C C . CYS A 1 512 ? 9.096 -2.553 9.377 1.00 94.81 512 CYS A C 1
ATOM 3844 O O . CYS A 1 512 ? 8.045 -2.057 9.774 1.00 94.81 512 CYS A O 1
ATOM 3846 N N . GLU A 1 513 ? 10.279 -2.017 9.684 1.00 93.69 513 GLU A N 1
ATOM 3847 C CA . GLU A 1 513 ? 10.409 -0.846 10.561 1.00 93.69 513 GLU A CA 1
ATOM 3848 C C . GLU A 1 513 ? 11.489 0.151 10.128 1.00 93.69 513 GLU A C 1
ATOM 3850 O O . GLU A 1 513 ? 12.375 -0.158 9.332 1.00 93.69 513 GLU A O 1
ATOM 3855 N N . PHE A 1 514 ? 11.389 1.371 10.662 1.00 92.44 514 PHE A N 1
ATOM 3856 C CA . PHE A 1 514 ? 12.380 2.431 10.491 1.00 92.44 514 PHE A CA 1
ATOM 3857 C C . PHE A 1 514 ? 13.501 2.267 11.540 1.00 92.44 514 PHE A C 1
ATOM 3859 O O . PHE A 1 514 ? 13.494 2.936 12.588 1.00 92.44 514 PHE A O 1
ATOM 3866 N N . ASP A 1 515 ? 14.456 1.363 11.295 1.00 88.50 515 ASP A N 1
ATOM 3867 C CA . ASP A 1 515 ? 15.638 1.218 12.148 1.00 88.50 515 ASP A CA 1
ATOM 3868 C C . ASP A 1 515 ? 16.779 2.155 11.724 1.00 88.50 515 ASP A C 1
ATOM 3870 O O . ASP A 1 515 ? 17.529 1.931 10.775 1.00 88.50 515 ASP A O 1
ATOM 3874 N N . SER A 1 516 ? 16.980 3.169 12.561 1.00 82.19 516 SER A N 1
ATOM 3875 C CA . SER A 1 516 ? 18.082 4.130 12.520 1.00 82.19 516 SER A CA 1
ATOM 3876 C C . SER A 1 516 ? 19.501 3.541 12.649 1.00 82.19 516 SER A C 1
ATOM 3878 O O . SER A 1 516 ? 20.456 4.312 12.552 1.00 82.19 516 SER A O 1
ATOM 3880 N N . THR A 1 517 ? 19.685 2.233 12.883 1.00 85.75 517 THR A N 1
ATOM 3881 C CA . THR A 1 517 ? 21.010 1.592 12.738 1.00 85.75 517 THR A CA 1
ATOM 3882 C C . THR A 1 517 ? 21.373 1.246 11.289 1.00 85.75 517 THR A C 1
ATOM 3884 O O . THR A 1 517 ? 22.559 1.079 10.988 1.00 85.75 517 THR A O 1
ATOM 3887 N N . TYR A 1 518 ? 20.395 1.217 10.376 1.00 83.44 518 TYR A N 1
ATOM 3888 C CA . TYR A 1 518 ? 20.595 0.954 8.950 1.00 83.44 518 TYR A CA 1
ATOM 3889 C C . TYR A 1 518 ? 20.435 2.214 8.095 1.00 83.44 518 TYR A C 1
ATOM 3891 O O . TYR A 1 518 ? 19.947 3.256 8.531 1.00 83.44 518 TYR A O 1
ATOM 3899 N N . THR A 1 519 ? 20.889 2.139 6.843 1.00 83.56 519 THR A N 1
ATOM 3900 C CA . THR A 1 519 ? 20.652 3.207 5.869 1.00 83.56 519 THR A CA 1
ATOM 3901 C C . THR A 1 519 ? 19.199 3.177 5.411 1.00 83.56 519 THR A C 1
ATOM 3903 O O . THR A 1 519 ? 18.661 2.109 5.108 1.00 83.56 519 THR A O 1
ATOM 3906 N N . THR A 1 520 ? 18.572 4.348 5.303 1.00 82.69 520 THR A N 1
ATOM 3907 C CA . THR A 1 520 ? 17.215 4.484 4.758 1.00 82.69 520 THR A CA 1
ATOM 3908 C C . THR A 1 520 ? 17.122 3.872 3.353 1.00 82.69 520 THR A C 1
ATOM 3910 O O . THR A 1 520 ? 18.125 3.735 2.636 1.00 82.69 520 THR A O 1
ATOM 3913 N N . SER A 1 521 ? 15.930 3.423 2.955 1.00 82.69 521 SER A N 1
ATOM 3914 C CA . SER A 1 521 ? 15.736 2.913 1.595 1.00 82.69 521 SER A CA 1
ATOM 3915 C C . SER A 1 521 ? 15.756 4.070 0.591 1.00 82.69 521 SER A C 1
ATOM 3917 O O . SER A 1 521 ? 15.150 5.114 0.817 1.00 82.69 521 SER A O 1
ATOM 3919 N N . SER A 1 522 ? 16.424 3.889 -0.549 1.00 78.81 522 SER A N 1
ATOM 3920 C CA . SER A 1 522 ? 16.370 4.820 -1.689 1.00 78.81 522 SER A CA 1
ATOM 3921 C C . SER A 1 522 ? 15.415 4.338 -2.789 1.00 78.81 522 SER A C 1
ATOM 3923 O O . SER A 1 522 ? 15.481 4.810 -3.924 1.00 78.81 522 SER A O 1
ATOM 3925 N N . ASN A 1 523 ? 14.560 3.361 -2.478 1.00 79.81 523 ASN A N 1
ATOM 3926 C CA . ASN A 1 523 ? 13.665 2.741 -3.444 1.00 79.81 523 ASN A CA 1
ATOM 3927 C C . ASN A 1 523 ? 12.437 3.603 -3.760 1.00 79.81 523 ASN A C 1
ATOM 3929 O O . ASN A 1 523 ? 11.869 4.258 -2.890 1.00 79.81 523 ASN A O 1
ATOM 3933 N N . SER A 1 524 ? 11.995 3.528 -5.010 1.00 80.81 524 SER A N 1
ATOM 3934 C CA . SER A 1 524 ? 10.698 3.993 -5.495 1.00 80.81 524 SER A CA 1
ATOM 3935 C C . SER A 1 524 ? 9.934 2.815 -6.107 1.00 80.81 524 SER A C 1
ATOM 3937 O O . SER A 1 524 ? 10.475 1.712 -6.241 1.00 80.81 524 SER A O 1
ATOM 3939 N N . LEU A 1 525 ? 8.694 3.049 -6.548 1.00 67.50 525 LEU A N 1
ATOM 3940 C CA . LEU A 1 525 ? 7.848 2.031 -7.193 1.00 67.50 525 LEU A CA 1
ATOM 3941 C C . LEU A 1 525 ? 8.552 1.273 -8.335 1.00 67.50 525 LEU A C 1
ATOM 3943 O O . LEU A 1 525 ? 8.320 0.077 -8.509 1.00 67.50 525 LEU A O 1
ATOM 3947 N N . SER A 1 526 ? 9.427 1.951 -9.086 1.00 66.81 526 SER A N 1
ATOM 3948 C CA . SER A 1 526 ? 10.159 1.382 -10.223 1.00 66.81 526 SER A CA 1
ATOM 3949 C C . SER A 1 526 ? 11.483 0.700 -9.861 1.00 66.81 526 SER A C 1
ATOM 3951 O O . SER A 1 526 ? 12.032 -0.005 -10.703 1.00 66.81 526 SER A O 1
ATOM 3953 N N . THR A 1 527 ? 12.039 0.900 -8.658 1.00 72.62 527 THR A N 1
ATOM 3954 C CA . THR A 1 527 ? 13.423 0.473 -8.358 1.00 72.62 527 THR A CA 1
ATOM 3955 C C . THR A 1 527 ? 13.613 -1.040 -8.453 1.00 72.62 527 THR A C 1
ATOM 3957 O O . THR A 1 527 ? 14.638 -1.491 -8.957 1.00 72.62 527 THR A O 1
ATOM 3960 N N . CYS A 1 528 ? 12.611 -1.822 -8.044 1.00 75.50 528 CYS A N 1
ATOM 3961 C CA . CYS A 1 528 ? 12.659 -3.284 -8.115 1.00 75.50 528 CYS A CA 1
ATOM 3962 C C . CYS A 1 528 ? 11.951 -3.883 -9.341 1.00 75.50 528 CYS A C 1
ATOM 3964 O O . CYS A 1 528 ? 11.880 -5.102 -9.461 1.00 75.50 528 CYS A O 1
ATOM 3966 N N . GLN A 1 529 ? 11.488 -3.052 -10.285 1.00 63.50 529 GLN A N 1
ATOM 3967 C CA . GLN A 1 529 ? 10.794 -3.492 -11.507 1.00 63.50 529 GLN A CA 1
ATOM 3968 C C . GLN A 1 529 ? 11.678 -4.324 -12.458 1.00 63.50 529 GLN A C 1
ATOM 3970 O O . GLN A 1 529 ? 11.169 -5.014 -13.337 1.00 63.50 529 GLN A O 1
ATOM 3975 N N . TYR A 1 530 ? 12.999 -4.263 -12.263 1.00 53.66 530 TYR A N 1
ATOM 3976 C CA . TYR A 1 530 ? 14.027 -4.849 -13.129 1.00 53.66 530 TYR A CA 1
ATOM 3977 C C . TYR A 1 530 ? 15.102 -5.606 -12.324 1.00 53.66 530 TYR A C 1
ATOM 3979 O O . TYR A 1 530 ? 16.251 -5.704 -12.748 1.00 53.66 530 TYR A O 1
ATOM 3987 N N . ALA A 1 531 ? 14.761 -6.056 -11.110 1.00 49.78 531 ALA A N 1
ATOM 3988 C CA . ALA A 1 531 ? 15.731 -6.519 -10.112 1.00 49.78 531 ALA A CA 1
ATOM 3989 C C . ALA A 1 531 ? 15.945 -8.045 -10.054 1.00 49.78 531 ALA A C 1
ATOM 3991 O O . ALA A 1 531 ? 16.752 -8.506 -9.247 1.00 49.78 531 ALA A O 1
ATOM 3992 N N . ASP A 1 532 ? 15.244 -8.810 -10.894 1.00 44.69 532 ASP A N 1
ATOM 3993 C CA . ASP A 1 532 ? 15.381 -10.265 -11.035 1.00 44.69 532 ASP A CA 1
ATOM 3994 C C . ASP A 1 532 ? 16.686 -10.613 -11.809 1.00 44.69 532 ASP A C 1
ATOM 3996 O O . ASP A 1 532 ? 16.908 -10.059 -12.893 1.00 44.69 532 ASP A O 1
ATOM 4000 N N . PRO A 1 533 ? 17.574 -11.498 -11.302 1.00 38.53 533 PRO A N 1
ATOM 4001 C CA . PRO A 1 533 ? 18.865 -11.819 -11.914 1.00 38.53 533 PRO A CA 1
ATOM 4002 C C . PRO A 1 533 ? 18.767 -12.818 -13.076 1.00 38.53 533 PRO A C 1
ATOM 4004 O O . PRO A 1 533 ? 19.626 -12.793 -13.962 1.00 38.53 533 PRO A O 1
ATOM 4007 N N . SER A 1 534 ? 17.718 -13.649 -13.138 1.00 39.31 534 SER A N 1
ATOM 4008 C CA . SER A 1 534 ? 17.355 -14.356 -14.376 1.00 39.31 534 SER A CA 1
ATOM 4009 C C . SER A 1 534 ? 16.949 -13.343 -15.456 1.00 39.31 534 SER A C 1
ATOM 4011 O O . SER A 1 534 ? 17.289 -13.494 -16.629 1.00 39.31 534 SER A O 1
ATOM 4013 N N . SER A 1 535 ? 16.360 -12.221 -15.031 1.00 40.75 535 SER A N 1
ATOM 4014 C CA . SER A 1 535 ? 16.080 -11.044 -15.848 1.00 40.75 535 SER A CA 1
ATOM 4015 C C . SER A 1 535 ? 17.307 -10.115 -16.035 1.00 40.75 535 SER A C 1
ATOM 4017 O O . SER A 1 535 ? 17.176 -8.904 -16.208 1.00 40.75 535 SER A O 1
ATOM 4019 N N . SER A 1 536 ? 18.533 -10.651 -16.079 1.00 33.75 536 SER A N 1
ATOM 4020 C CA . SER A 1 536 ? 19.776 -9.866 -16.219 1.00 33.75 536 SER A CA 1
ATOM 4021 C C . SER A 1 536 ? 19.884 -9.104 -17.560 1.00 33.75 536 SER A C 1
ATOM 4023 O O . SER A 1 536 ? 20.471 -9.547 -18.547 1.00 33.75 536 SER A O 1
ATOM 4025 N N . GLY A 1 537 ? 19.312 -7.895 -17.568 1.00 37.22 537 GLY A N 1
ATOM 4026 C CA . GLY A 1 537 ? 19.206 -6.971 -18.701 1.00 37.22 537 GLY A CA 1
ATOM 4027 C C . GLY A 1 537 ? 17.788 -6.428 -18.935 1.00 37.22 537 GLY A C 1
ATOM 4028 O O . GLY A 1 537 ? 17.604 -5.517 -19.743 1.00 37.22 537 GLY A O 1
ATOM 4029 N N . PHE A 1 538 ? 16.773 -6.970 -18.274 1.00 35.75 538 PHE A N 1
ATOM 4030 C CA . PHE A 1 538 ? 15.377 -6.712 -18.599 1.00 35.75 538 PHE A CA 1
ATOM 4031 C C . PHE A 1 538 ? 14.889 -5.323 -18.239 1.00 35.75 538 PHE A C 1
ATOM 4033 O O . PHE A 1 538 ? 15.102 -4.855 -17.130 1.00 35.75 538 PHE A O 1
ATOM 4040 N N . GLY A 1 539 ? 14.190 -4.688 -19.182 1.00 45.88 539 GLY A N 1
ATOM 4041 C CA . GLY A 1 539 ? 13.370 -3.502 -18.946 1.00 45.88 539 GLY A CA 1
ATOM 4042 C C . GLY A 1 539 ? 14.086 -2.244 -18.447 1.00 45.88 539 GLY A C 1
ATOM 4043 O O . GLY A 1 539 ? 13.449 -1.203 -18.415 1.00 45.88 539 GLY A O 1
ATOM 4044 N N . VAL A 1 540 ? 15.386 -2.276 -18.137 1.00 48.38 540 VAL A N 1
ATOM 4045 C CA . VAL A 1 540 ? 16.188 -1.061 -17.955 1.00 48.38 540 VAL A CA 1
ATOM 4046 C C . VAL A 1 540 ? 16.258 -0.355 -19.316 1.00 48.38 540 VAL A C 1
ATOM 4048 O O . VAL A 1 540 ? 16.939 -0.860 -20.218 1.00 48.38 540 VAL A O 1
ATOM 4051 N N . PRO A 1 541 ? 15.565 0.784 -19.515 1.00 54.56 541 PRO A N 1
ATOM 4052 C CA . PRO A 1 541 ? 15.669 1.526 -20.762 1.00 54.56 541 PRO A CA 1
ATOM 4053 C C . PRO A 1 541 ? 17.113 1.986 -20.969 1.00 54.56 541 PRO A C 1
ATOM 4055 O O . PRO A 1 541 ? 17.871 2.209 -20.026 1.00 54.56 541 PRO A O 1
ATOM 4058 N N . LEU A 1 542 ? 17.508 2.142 -22.228 1.00 66.06 542 LEU A N 1
ATOM 4059 C CA . LEU A 1 542 ? 18.846 2.602 -22.587 1.00 66.06 542 LEU A CA 1
ATOM 4060 C C . LEU A 1 542 ? 18.778 3.986 -23.215 1.00 66.06 542 LEU A C 1
ATOM 4062 O O . LEU A 1 542 ? 17.752 4.370 -23.774 1.00 66.06 542 LEU A O 1
ATOM 4066 N N . SER A 1 543 ? 19.909 4.693 -23.180 1.00 75.00 543 SER A N 1
ATOM 4067 C CA . SER A 1 543 ? 20.134 5.907 -23.970 1.00 75.00 543 SER A CA 1
ATOM 4068 C C . SER A 1 543 ? 19.736 5.640 -25.423 1.00 75.00 543 SER A C 1
ATOM 4070 O O . SER A 1 543 ? 20.369 4.832 -26.106 1.00 75.00 543 SER A O 1
ATOM 4072 N N . GLY A 1 544 ? 18.624 6.235 -25.861 1.00 74.00 544 GLY A N 1
ATOM 4073 C CA . GLY A 1 544 ? 17.921 5.848 -27.089 1.00 74.00 544 GLY A CA 1
ATOM 4074 C C . GLY A 1 544 ? 16.408 5.642 -26.934 1.00 74.00 544 GLY A C 1
ATOM 4075 O O . GLY A 1 544 ? 15.689 5.779 -27.923 1.00 74.00 544 GLY A O 1
ATOM 4076 N N . ALA A 1 545 ? 15.903 5.335 -25.737 1.00 83.25 545 ALA A N 1
ATOM 4077 C CA . ALA A 1 545 ? 14.480 5.083 -25.509 1.00 83.25 545 ALA A CA 1
ATOM 4078 C C . ALA A 1 545 ? 13.642 6.378 -25.491 1.00 83.25 545 ALA A C 1
ATOM 4080 O O . ALA A 1 545 ? 14.069 7.418 -24.984 1.00 83.25 545 ALA A O 1
ATOM 4081 N N . LEU A 1 546 ? 12.428 6.295 -26.042 1.00 88.62 546 LEU A N 1
ATOM 4082 C CA . LEU A 1 546 ? 11.431 7.371 -26.091 1.00 88.62 546 LEU A CA 1
ATOM 4083 C C . LEU A 1 546 ? 10.029 6.775 -25.929 1.00 88.62 546 LEU A C 1
ATOM 4085 O O . LEU A 1 546 ? 9.746 5.720 -26.50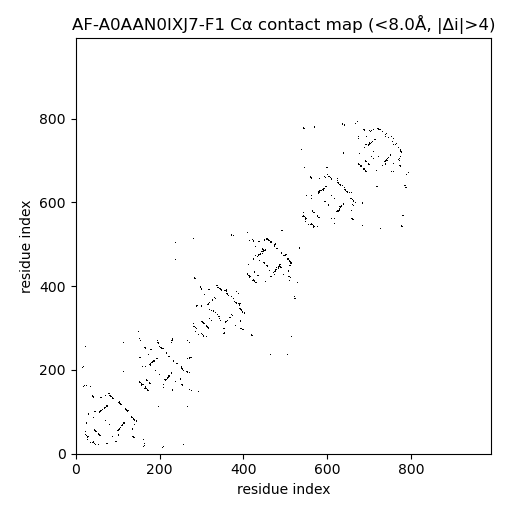8 1.00 88.62 546 LEU A O 1
ATOM 4089 N N . ILE A 1 547 ? 9.167 7.461 -25.178 1.00 87.06 547 ILE A N 1
ATOM 4090 C CA . ILE A 1 547 ? 7.769 7.094 -24.921 1.00 87.06 547 ILE A CA 1
ATOM 4091 C C . ILE A 1 547 ? 6.878 8.352 -24.851 1.00 87.06 547 ILE A C 1
ATOM 4093 O O . ILE A 1 547 ? 7.386 9.465 -24.701 1.00 87.06 547 ILE A O 1
ATOM 4097 N N . LEU A 1 548 ? 5.553 8.200 -24.975 1.00 87.88 548 LEU A N 1
ATOM 4098 C CA . LEU A 1 548 ? 4.597 9.289 -24.735 1.00 87.88 548 LEU A CA 1
ATOM 4099 C C . LEU A 1 548 ? 3.859 9.099 -23.410 1.00 87.88 548 LEU A C 1
ATOM 4101 O O . LEU A 1 548 ? 3.409 7.993 -23.107 1.00 87.88 548 LEU A O 1
ATOM 4105 N N . ALA A 1 549 ? 3.681 10.192 -22.668 1.00 83.06 549 ALA A N 1
ATOM 4106 C CA . ALA A 1 549 ? 2.926 10.236 -21.419 1.00 83.06 549 ALA A CA 1
ATOM 4107 C C . ALA A 1 549 ? 1.570 10.949 -21.581 1.00 83.06 549 ALA A C 1
ATOM 4109 O O . ALA A 1 549 ? 1.440 11.927 -22.327 1.00 83.06 549 ALA A O 1
ATOM 4110 N N . ARG A 1 550 ? 0.555 10.461 -20.860 1.00 78.38 550 ARG A N 1
ATOM 4111 C CA . ARG A 1 550 ? -0.782 11.057 -20.735 1.00 78.38 550 ARG A CA 1
ATOM 4112 C C . ARG A 1 550 ? -1.400 10.654 -19.395 1.00 78.38 550 ARG A C 1
ATOM 4114 O O . ARG A 1 550 ? -1.634 9.473 -19.165 1.00 78.38 550 ARG A O 1
ATOM 4121 N N . ASN A 1 551 ? -1.717 11.629 -18.546 1.00 71.06 551 ASN A N 1
ATOM 4122 C CA . ASN A 1 551 ? -2.390 11.452 -17.253 1.00 71.06 551 ASN A CA 1
ATOM 4123 C C . ASN A 1 551 ? -1.695 10.400 -16.361 1.00 71.06 551 ASN A C 1
ATOM 4125 O O . ASN A 1 551 ? -2.342 9.498 -15.835 1.00 71.06 551 ASN A O 1
ATOM 4129 N N . GLY A 1 552 ? -0.362 10.470 -16.263 1.00 65.12 552 GLY A N 1
ATOM 4130 C CA . GLY A 1 552 ? 0.469 9.511 -15.519 1.00 65.12 552 GLY A CA 1
ATOM 4131 C C . GLY A 1 552 ? 0.683 8.146 -16.195 1.00 65.12 552 GLY A C 1
ATOM 4132 O O . GLY A 1 552 ? 1.500 7.362 -15.723 1.00 65.12 552 GLY A O 1
ATOM 4133 N N . VAL A 1 553 ? 0.002 7.853 -17.310 1.00 67.62 553 VAL A N 1
ATOM 4134 C CA . VAL A 1 553 ? 0.167 6.607 -18.077 1.00 67.62 553 VAL A CA 1
ATOM 4135 C C . VAL A 1 553 ? 1.157 6.818 -19.222 1.00 67.62 553 VAL A C 1
ATOM 4137 O O . VAL A 1 553 ? 1.095 7.826 -19.927 1.00 67.62 553 VAL A O 1
ATOM 4140 N N . TYR A 1 554 ? 2.040 5.845 -19.443 1.00 77.69 554 TYR A N 1
ATOM 4141 C CA . TYR A 1 554 ? 3.080 5.876 -20.473 1.00 77.69 554 TYR A CA 1
ATOM 4142 C C . TYR A 1 554 ? 2.814 4.806 -21.542 1.00 77.69 554 TYR A C 1
ATOM 4144 O O . TYR A 1 554 ? 2.537 3.655 -21.208 1.00 77.69 554 TYR A O 1
ATOM 4152 N N . SER A 1 555 ? 2.909 5.148 -22.831 1.00 79.06 555 SER A N 1
ATOM 4153 C CA . SER A 1 555 ? 2.862 4.153 -23.912 1.00 79.06 555 SER A CA 1
ATOM 4154 C C . SER A 1 555 ? 3.535 4.626 -25.202 1.00 79.06 555 SER A C 1
ATOM 4156 O O . SER A 1 555 ? 3.366 5.763 -25.639 1.00 79.06 555 SER A O 1
ATOM 4158 N N . SER A 1 556 ? 4.247 3.715 -25.868 1.00 77.94 556 SER A N 1
ATOM 4159 C CA . SER A 1 556 ? 4.764 3.885 -27.235 1.00 77.94 556 SER A CA 1
ATOM 4160 C C . SER A 1 556 ? 3.662 3.775 -28.303 1.00 77.94 556 SER A C 1
ATOM 4162 O O . SER A 1 556 ? 3.856 4.177 -29.451 1.00 77.94 556 SER A O 1
ATOM 4164 N N . SER A 1 557 ? 2.484 3.256 -27.933 1.00 80.38 557 SER A N 1
ATOM 4165 C CA . SER A 1 557 ? 1.343 3.074 -28.839 1.00 80.38 557 SER A CA 1
ATOM 4166 C C . SER A 1 557 ? 0.551 4.361 -29.108 1.00 80.38 557 SER A C 1
ATOM 4168 O O . SER A 1 557 ? -0.093 4.461 -30.158 1.00 80.38 557 SER A O 1
ATOM 4170 N N . PHE A 1 558 ? 0.597 5.330 -28.182 1.00 85.94 558 PHE A N 1
ATOM 4171 C CA . PHE A 1 558 ? -0.221 6.543 -28.206 1.00 85.94 558 PHE A CA 1
ATOM 4172 C C . PHE A 1 558 ? 0.036 7.401 -29.451 1.00 85.94 558 PHE A C 1
ATOM 4174 O O . PHE A 1 558 ? 1.170 7.605 -29.869 1.00 85.94 558 PHE A O 1
ATOM 4181 N N . THR A 1 559 ? -1.031 7.975 -30.010 1.00 91.00 559 THR A N 1
ATOM 4182 C CA . THR A 1 559 ? -0.945 8.935 -31.124 1.00 91.00 559 THR A CA 1
ATOM 4183 C C . THR A 1 559 ? -0.668 10.369 -30.669 1.00 91.00 559 THR A C 1
ATOM 4185 O O . THR A 1 559 ? -0.324 11.195 -31.509 1.00 91.00 559 THR A O 1
ATOM 4188 N N . SER A 1 560 ? -0.821 10.692 -29.378 1.00 91.12 560 SER A N 1
ATOM 4189 C CA . SER A 1 560 ? -0.399 11.980 -28.808 1.00 91.12 560 SER A CA 1
ATOM 4190 C C . SER A 1 560 ? -0.155 11.931 -27.296 1.00 91.12 560 SER A C 1
ATOM 4192 O O . SER A 1 560 ? -0.803 11.158 -26.584 1.00 91.12 560 SER A O 1
ATOM 4194 N N . GLY A 1 561 ? 0.759 12.772 -26.810 1.00 89.56 561 GLY A N 1
ATOM 4195 C CA . GLY A 1 561 ? 1.175 12.853 -25.405 1.00 89.56 561 GLY A CA 1
ATOM 4196 C C . GLY A 1 561 ? 2.383 13.773 -25.202 1.00 89.56 561 GLY A C 1
ATOM 4197 O O . GLY A 1 561 ? 2.983 14.217 -26.187 1.00 89.56 561 GLY A O 1
ATOM 4198 N N . ARG A 1 562 ? 2.750 14.027 -23.936 1.00 89.12 562 ARG A N 1
ATOM 4199 C CA . ARG A 1 562 ? 4.031 14.660 -23.554 1.00 89.12 562 ARG A CA 1
ATOM 4200 C C . ARG A 1 562 ? 5.176 13.721 -23.948 1.00 89.12 562 ARG A C 1
ATOM 4202 O O . ARG A 1 562 ? 5.047 12.508 -23.773 1.00 89.12 562 ARG A O 1
ATOM 4209 N N . VAL A 1 563 ? 6.264 14.248 -24.508 1.00 91.44 563 VAL A N 1
ATOM 4210 C CA . VAL A 1 563 ? 7.405 13.429 -24.959 1.00 91.44 563 VAL A CA 1
ATOM 4211 C C . VAL A 1 563 ? 8.381 13.205 -23.812 1.00 91.44 563 VAL A C 1
ATOM 4213 O O . VAL A 1 563 ? 8.902 14.167 -23.252 1.00 91.44 563 VAL A O 1
ATOM 4216 N N . VAL A 1 564 ? 8.668 11.937 -23.513 1.00 88.19 564 VAL A N 1
ATOM 4217 C CA . VAL A 1 564 ? 9.595 11.541 -22.447 1.00 88.19 564 VAL A CA 1
ATOM 4218 C C . VAL A 1 564 ? 10.680 10.641 -23.039 1.00 88.19 564 VAL A C 1
ATOM 4220 O O . VAL A 1 564 ? 10.393 9.708 -23.794 1.00 88.19 564 VAL A O 1
ATOM 4223 N N . VAL A 1 565 ? 11.939 10.937 -22.728 1.00 86.81 565 VAL A N 1
ATOM 4224 C CA . VAL A 1 565 ? 13.133 10.230 -23.222 1.00 86.81 565 VAL A CA 1
ATOM 4225 C C . VAL A 1 565 ? 13.960 9.705 -22.055 1.00 86.81 565 VAL A C 1
ATOM 4227 O O . VAL A 1 565 ? 13.915 10.271 -20.965 1.00 86.81 565 VAL A O 1
ATOM 4230 N N . TYR A 1 566 ? 14.717 8.628 -22.268 1.00 79.94 566 TYR A N 1
ATOM 4231 C CA . TYR A 1 566 ? 15.583 8.063 -21.231 1.00 79.94 566 TYR A CA 1
ATOM 4232 C C . TYR A 1 566 ? 17.063 8.176 -21.575 1.00 79.94 566 TYR A C 1
ATOM 4234 O O . TYR A 1 566 ? 17.474 7.762 -22.659 1.00 79.94 566 TYR A O 1
ATOM 4242 N N . GLY A 1 567 ? 17.839 8.634 -20.586 1.00 70.38 567 GLY A N 1
ATOM 4243 C CA . GLY A 1 567 ? 19.295 8.516 -20.490 1.00 70.38 567 GLY A CA 1
ATOM 4244 C C . GLY A 1 567 ? 20.097 9.222 -21.584 1.00 70.38 567 GLY A C 1
ATOM 4245 O O . GLY A 1 567 ? 20.020 8.862 -22.752 1.00 70.38 567 GLY A O 1
ATOM 4246 N N . ILE A 1 568 ? 20.947 10.189 -21.223 1.00 61.19 568 ILE A N 1
ATOM 4247 C CA . ILE A 1 568 ? 21.874 10.808 -22.188 1.00 61.19 568 ILE A CA 1
ATOM 4248 C C . ILE A 1 568 ? 23.235 11.040 -21.521 1.00 61.19 568 ILE A C 1
ATOM 4250 O O . ILE A 1 568 ? 23.356 11.803 -20.562 1.00 61.19 568 ILE A O 1
ATOM 4254 N N . GLY A 1 569 ? 24.271 10.362 -22.023 1.00 51.41 569 GLY A N 1
ATOM 4255 C CA . GLY A 1 569 ? 25.631 10.430 -21.483 1.00 51.41 569 GLY A CA 1
ATOM 4256 C C . GLY A 1 569 ? 26.536 9.289 -21.957 1.00 51.41 569 GLY A C 1
ATOM 4257 O O . GLY A 1 569 ? 26.122 8.431 -22.740 1.00 51.41 569 GLY A O 1
ATOM 4258 N N . SER A 1 570 ? 27.780 9.280 -21.474 1.00 43.53 570 SER A N 1
ATOM 4259 C CA . SER A 1 570 ? 28.644 8.093 -21.498 1.00 43.53 570 SER A CA 1
ATOM 4260 C C . SER A 1 570 ? 28.323 7.182 -20.307 1.00 43.53 570 SER A C 1
ATOM 4262 O O . SER A 1 570 ? 27.669 7.598 -19.352 1.00 43.53 570 SER A O 1
ATOM 4264 N N . SER A 1 571 ? 28.816 5.941 -20.318 1.00 42.75 571 SER A N 1
ATOM 4265 C CA . SER A 1 571 ? 28.583 4.922 -19.276 1.00 42.75 571 SER A CA 1
ATOM 4266 C C . SER A 1 571 ? 29.318 5.189 -17.945 1.00 42.75 571 SER A C 1
ATOM 4268 O O . SER A 1 571 ? 29.829 4.264 -17.318 1.00 42.75 571 SER A O 1
ATOM 4270 N N . THR A 1 572 ? 29.456 6.458 -17.559 1.00 42.25 572 THR A N 1
ATOM 4271 C CA . THR A 1 572 ? 30.294 6.950 -16.452 1.00 42.25 572 THR A CA 1
ATOM 4272 C C . THR A 1 572 ? 29.712 8.189 -15.753 1.00 42.25 572 THR A C 1
ATOM 4274 O O . THR A 1 572 ? 30.403 8.792 -14.936 1.00 42.25 572 THR A O 1
ATOM 4277 N N . SER A 1 573 ? 28.484 8.617 -16.079 1.00 43.38 573 SER A N 1
ATOM 4278 C CA . SER A 1 573 ? 27.843 9.814 -15.507 1.00 43.38 573 SER A CA 1
ATOM 4279 C C . SER A 1 573 ? 26.428 9.538 -14.992 1.00 43.38 573 SER A C 1
ATOM 4281 O O . SER A 1 573 ? 25.695 8.719 -15.541 1.00 43.38 573 SER A O 1
ATOM 4283 N N . SER A 1 574 ? 26.037 10.251 -13.936 1.00 44.09 574 SER A N 1
ATOM 4284 C CA . SER A 1 574 ? 24.807 10.065 -13.152 1.00 44.09 574 SER A CA 1
ATOM 4285 C C . SER A 1 574 ? 23.539 10.626 -13.827 1.00 44.09 574 SER A C 1
ATOM 4287 O O . SER A 1 574 ? 22.817 11.421 -13.229 1.00 44.09 574 SER A O 1
ATOM 4289 N N . SER A 1 575 ? 23.285 10.259 -15.087 1.00 51.31 575 SER A N 1
ATOM 4290 C CA . SER A 1 575 ? 22.230 10.841 -15.942 1.00 51.31 575 SER A CA 1
ATOM 4291 C C . SER A 1 575 ? 21.390 9.795 -16.697 1.00 51.31 575 SER A C 1
ATOM 4293 O O . SER A 1 575 ? 21.033 9.985 -17.861 1.00 51.31 575 SER A O 1
ATOM 4295 N N . LEU A 1 576 ? 21.066 8.681 -16.031 1.00 64.44 576 LEU A N 1
ATOM 4296 C CA . LEU A 1 576 ? 20.188 7.616 -16.537 1.00 64.44 576 LEU A CA 1
ATOM 4297 C C . LEU A 1 576 ? 18.825 7.647 -15.821 1.00 64.44 576 LEU A C 1
ATOM 4299 O O . LEU A 1 576 ? 18.574 6.896 -14.882 1.00 64.44 576 LEU A O 1
ATOM 4303 N N . PHE A 1 577 ? 17.954 8.556 -16.260 1.00 67.19 577 PHE A N 1
ATOM 4304 C CA . PHE A 1 577 ? 16.574 8.708 -15.785 1.00 67.19 577 PHE A CA 1
ATOM 4305 C C . PHE A 1 577 ? 15.627 9.022 -16.957 1.00 67.19 577 PHE A C 1
ATOM 4307 O O . PHE A 1 577 ? 16.091 9.387 -18.042 1.00 67.19 577 PHE A O 1
ATOM 4314 N N . TRP A 1 578 ? 14.314 8.861 -16.749 1.00 76.50 578 TRP A N 1
ATOM 4315 C CA . TRP A 1 578 ? 13.281 9.340 -17.677 1.00 76.50 578 TRP A CA 1
ATOM 4316 C C . TRP A 1 578 ? 13.065 10.834 -17.469 1.00 76.50 578 TRP A C 1
ATOM 4318 O O . TRP A 1 578 ? 12.814 11.263 -16.344 1.00 76.50 578 TRP A O 1
ATOM 4328 N N . GLY A 1 579 ? 13.130 11.615 -18.542 1.00 79.38 579 GLY A N 1
ATOM 4329 C CA . GLY A 1 579 ? 12.912 13.049 -18.467 1.00 79.38 579 GLY A CA 1
ATOM 4330 C C . GLY A 1 579 ? 12.309 13.654 -19.723 1.00 79.38 579 GLY A C 1
ATOM 4331 O O . GLY A 1 579 ? 12.342 13.069 -20.809 1.00 79.38 579 GLY A O 1
ATOM 4332 N N . ASN A 1 580 ? 11.736 14.838 -19.547 1.00 85.62 580 ASN A N 1
ATOM 4333 C CA . ASN A 1 580 ? 10.988 15.532 -20.588 1.00 85.62 580 ASN A CA 1
ATOM 4334 C C . ASN A 1 580 ? 11.913 16.373 -21.496 1.00 85.62 580 ASN A C 1
ATOM 4336 O O . ASN A 1 580 ? 13.126 16.482 -21.264 1.00 85.62 580 ASN A O 1
ATOM 4340 N N . VAL A 1 581 ? 11.340 16.937 -22.563 1.00 89.56 581 VAL A N 1
ATOM 4341 C CA . VAL A 1 581 ? 12.052 17.660 -23.630 1.00 89.56 581 VAL A CA 1
ATOM 4342 C C . VAL A 1 581 ? 11.452 19.055 -23.817 1.00 89.56 581 VAL A C 1
ATOM 4344 O O . VAL A 1 581 ? 10.277 19.181 -24.154 1.00 89.56 581 VAL A O 1
ATOM 4347 N N . CYS A 1 582 ? 12.264 20.100 -23.670 1.00 88.12 582 CYS A N 1
ATOM 4348 C CA . CYS A 1 582 ? 11.821 21.492 -23.744 1.00 88.12 582 CYS A CA 1
ATOM 4349 C C . CYS A 1 582 ? 11.626 22.009 -25.178 1.00 88.12 582 CYS A C 1
ATOM 4351 O O . CYS A 1 582 ? 12.389 21.708 -26.097 1.00 88.12 582 CYS A O 1
ATOM 4353 N N . ARG A 1 583 ? 10.656 22.912 -25.344 1.00 84.12 583 ARG A N 1
ATOM 4354 C CA . ARG A 1 583 ? 10.298 23.608 -26.595 1.00 84.12 583 ARG A CA 1
ATOM 4355 C C . ARG A 1 583 ? 11.191 24.810 -26.948 1.00 84.12 583 ARG A C 1
ATOM 4357 O O . ARG A 1 583 ? 10.694 25.827 -27.440 1.00 84.12 583 ARG A O 1
ATOM 4364 N N . ARG A 1 584 ? 12.492 24.769 -26.652 1.00 81.44 584 ARG A N 1
ATOM 4365 C CA . ARG A 1 584 ? 13.367 25.925 -26.918 1.00 81.44 584 ARG A CA 1
ATOM 4366 C C . ARG A 1 584 ? 13.416 26.288 -28.405 1.00 81.44 584 ARG A C 1
ATOM 4368 O O . ARG A 1 584 ? 12.855 25.623 -29.269 1.00 81.44 584 ARG A O 1
ATOM 4375 N N . THR A 1 585 ? 14.029 27.433 -28.693 1.00 75.25 585 THR A N 1
ATOM 4376 C CA . THR A 1 585 ? 13.840 28.200 -29.935 1.00 75.25 585 THR A CA 1
ATOM 4377 C C . THR A 1 585 ? 14.199 27.482 -31.242 1.00 75.25 585 THR A C 1
ATOM 4379 O O . THR A 1 585 ? 13.936 28.048 -32.301 1.00 75.25 585 THR A O 1
ATOM 4382 N N . SER A 1 586 ? 14.792 26.282 -31.208 1.00 80.44 586 SER A N 1
ATOM 4383 C CA . SER A 1 586 ? 15.034 25.463 -32.402 1.00 80.44 586 SER A CA 1
ATOM 4384 C C . SER A 1 586 ? 14.097 24.252 -32.563 1.00 80.44 586 SER A C 1
ATOM 4386 O O . SER A 1 586 ? 14.104 23.629 -33.636 1.00 80.44 586 SER A O 1
ATOM 4388 N N . PHE A 1 587 ? 13.241 23.957 -31.575 1.00 90.62 587 PHE A N 1
ATOM 4389 C CA . PHE A 1 587 ? 12.209 22.932 -31.701 1.00 90.62 587 PHE A CA 1
ATOM 4390 C C . PHE A 1 587 ? 11.201 23.292 -32.802 1.00 90.62 587 PHE A C 1
ATOM 4392 O O . PHE A 1 587 ? 10.808 24.445 -32.991 1.00 90.62 587 PHE A O 1
ATOM 4399 N N . SER A 1 588 ? 10.800 22.295 -33.589 1.00 92.25 588 SER A N 1
ATOM 4400 C CA . SER A 1 588 ? 10.034 22.513 -34.816 1.00 92.25 588 SER A CA 1
ATOM 4401 C C . SER A 1 588 ? 9.250 21.275 -35.243 1.00 92.25 588 SER A C 1
ATOM 4403 O O . SER A 1 588 ? 9.483 20.165 -34.765 1.00 92.25 588 SER A O 1
ATOM 4405 N N . LEU A 1 589 ? 8.360 21.439 -36.230 1.00 93.69 589 LEU A N 1
ATOM 4406 C CA . LEU A 1 589 ? 7.611 20.319 -36.807 1.00 93.69 589 LEU A CA 1
ATOM 4407 C C . LEU A 1 589 ? 8.544 19.236 -37.392 1.00 93.69 589 LEU A C 1
ATOM 4409 O O . LEU A 1 589 ? 8.195 18.061 -37.354 1.00 93.69 589 LEU A O 1
ATOM 4413 N N . ASN A 1 590 ? 9.757 19.590 -37.841 1.00 94.94 590 ASN A N 1
ATOM 4414 C CA . ASN A 1 590 ? 10.773 18.608 -38.241 1.00 94.94 590 ASN A CA 1
ATOM 4415 C C . ASN A 1 590 ? 11.179 17.686 -37.082 1.00 94.94 590 ASN A C 1
ATOM 4417 O O . ASN A 1 590 ? 11.323 16.487 -37.298 1.00 94.94 590 ASN A O 1
ATOM 4421 N N . ALA A 1 591 ? 11.336 18.219 -35.867 1.00 94.19 591 ALA A N 1
ATOM 4422 C CA . ALA A 1 591 ? 11.638 17.411 -34.688 1.00 94.19 591 ALA A CA 1
ATOM 4423 C C . ALA A 1 591 ? 10.442 16.544 -34.276 1.00 94.19 591 ALA A C 1
ATOM 4425 O O . ALA A 1 591 ? 10.608 15.354 -34.013 1.00 94.19 591 ALA A O 1
ATOM 4426 N N . ALA A 1 592 ? 9.225 17.087 -34.345 1.00 95.75 592 ALA A N 1
ATOM 4427 C CA . ALA A 1 592 ? 8.005 16.312 -34.136 1.00 95.75 592 ALA A CA 1
ATOM 4428 C C . ALA A 1 592 ? 7.852 15.155 -35.149 1.00 95.75 592 ALA A C 1
ATOM 4430 O O . ALA A 1 592 ? 7.481 14.049 -34.757 1.00 95.75 592 ALA A O 1
ATOM 4431 N N . HIS A 1 593 ? 8.192 15.360 -36.432 1.00 95.56 593 HIS A N 1
ATOM 4432 C CA . HIS A 1 593 ? 8.228 14.281 -37.429 1.00 95.56 593 HIS A CA 1
ATOM 4433 C C . HIS A 1 593 ? 9.173 13.149 -37.013 1.00 95.56 593 HIS A C 1
ATOM 4435 O O . HIS A 1 593 ? 8.761 11.992 -37.055 1.00 95.56 593 HIS A O 1
ATOM 4441 N N . VAL A 1 594 ? 10.390 13.473 -36.564 1.00 95.00 594 VAL A N 1
ATOM 4442 C CA . VAL A 1 594 ? 11.395 12.483 -36.138 1.00 95.00 594 VAL A CA 1
ATOM 4443 C C . VAL A 1 594 ? 10.972 11.749 -34.858 1.00 95.00 594 VAL A C 1
ATOM 4445 O O . VAL A 1 594 ? 11.112 10.532 -34.786 1.00 95.00 594 VAL A O 1
ATOM 4448 N N . ILE A 1 595 ? 10.368 12.438 -33.884 1.00 94.62 595 ILE A N 1
ATOM 4449 C CA . ILE A 1 595 ? 9.792 11.808 -32.680 1.00 94.62 595 ILE A CA 1
ATOM 4450 C C . ILE A 1 595 ? 8.684 10.820 -33.066 1.00 94.62 595 ILE A C 1
ATOM 4452 O O . ILE A 1 595 ? 8.681 9.673 -32.621 1.00 94.62 595 ILE A O 1
ATOM 4456 N N . CYS A 1 596 ? 7.767 11.231 -33.943 1.00 95.38 596 CYS A N 1
ATOM 4457 C CA . CYS A 1 596 ? 6.718 10.350 -34.446 1.00 95.38 596 CYS A CA 1
ATOM 4458 C C . CYS A 1 596 ? 7.275 9.186 -35.282 1.00 95.38 596 CYS A C 1
ATOM 4460 O O . CYS A 1 596 ? 6.717 8.093 -35.221 1.00 95.38 596 CYS A O 1
ATOM 4462 N N . HIS A 1 597 ? 8.378 9.376 -36.016 1.00 93.56 597 HIS A N 1
ATOM 4463 C CA . HIS A 1 597 ? 9.076 8.290 -36.707 1.00 93.56 597 HIS A CA 1
ATOM 4464 C C . HIS A 1 597 ? 9.694 7.280 -35.734 1.00 93.56 597 HIS A C 1
ATOM 4466 O O . HIS A 1 597 ? 9.545 6.078 -35.953 1.00 93.56 597 HIS A O 1
ATOM 4472 N N . GLN A 1 598 ? 10.278 7.741 -34.625 1.00 92.50 598 GLN A N 1
ATOM 4473 C CA . GLN A 1 598 ? 10.782 6.866 -33.566 1.00 92.50 598 GLN A CA 1
ATOM 4474 C C . GLN A 1 598 ? 9.644 6.086 -32.888 1.00 92.50 598 GLN A C 1
ATOM 4476 O O . GLN A 1 598 ? 9.770 4.896 -32.620 1.00 92.50 598 GLN A O 1
ATOM 4481 N N . LEU A 1 599 ? 8.482 6.723 -32.715 1.00 91.31 599 LEU A N 1
ATOM 4482 C CA . LEU A 1 599 ? 7.220 6.089 -32.310 1.00 91.31 599 LEU A CA 1
ATOM 4483 C C . LEU A 1 599 ? 6.550 5.278 -33.439 1.00 91.31 599 LEU A C 1
ATOM 4485 O O . LEU A 1 599 ? 5.389 4.895 -33.319 1.00 91.31 599 LEU A O 1
ATOM 4489 N N . THR A 1 600 ? 7.267 4.973 -34.527 1.00 90.25 600 THR A N 1
ATOM 4490 C CA . THR A 1 600 ? 6.870 4.122 -35.670 1.00 90.25 600 THR A CA 1
ATOM 4491 C C . THR A 1 600 ? 5.764 4.678 -36.584 1.00 90.25 600 THR A C 1
ATOM 4493 O O . THR A 1 600 ? 5.326 4.010 -37.528 1.00 90.25 600 THR A O 1
ATOM 4496 N N . PHE A 1 601 ? 5.319 5.915 -36.361 1.00 92.75 601 PHE A N 1
ATOM 4497 C CA . PHE A 1 601 ? 4.345 6.621 -37.196 1.00 92.75 601 PHE A CA 1
ATOM 4498 C C . PHE A 1 601 ? 4.996 7.277 -38.425 1.00 92.75 601 PHE A C 1
ATOM 4500 O O . PHE A 1 601 ? 6.182 7.602 -38.450 1.00 92.75 601 PHE A O 1
ATOM 4507 N N . SER A 1 602 ? 4.209 7.553 -39.465 1.00 92.62 602 SER A N 1
ATOM 4508 C CA . SER A 1 602 ? 4.674 8.212 -40.694 1.00 92.62 602 SER A CA 1
ATOM 4509 C C . SER A 1 602 ? 4.922 9.726 -40.548 1.00 92.62 602 SER A C 1
ATOM 4511 O O . SER A 1 602 ? 5.036 10.418 -41.557 1.00 92.62 602 SER A O 1
ATOM 4513 N N . GLY A 1 603 ? 5.001 10.249 -39.320 1.00 94.31 603 GLY A N 1
ATOM 4514 C CA . GLY A 1 603 ? 5.311 11.647 -39.001 1.00 94.31 603 GLY A CA 1
ATOM 4515 C C . GLY A 1 603 ? 4.293 12.310 -38.065 1.00 94.31 603 GLY A C 1
ATOM 4516 O O . GLY A 1 603 ? 3.312 11.686 -37.655 1.00 94.31 603 GLY A O 1
ATOM 4517 N N . ALA A 1 604 ? 4.532 13.584 -37.745 1.00 96.81 604 ALA A N 1
ATOM 4518 C CA . ALA A 1 604 ? 3.636 14.420 -36.949 1.00 96.81 604 ALA A CA 1
ATOM 4519 C C . ALA A 1 604 ? 2.605 15.158 -37.814 1.00 96.81 604 ALA A C 1
ATOM 4521 O O . ALA A 1 604 ? 2.922 15.611 -38.917 1.00 96.81 604 ALA A O 1
ATOM 4522 N N . SER A 1 605 ? 1.396 15.325 -37.279 1.00 95.50 605 SER A N 1
ATOM 4523 C CA . SER A 1 605 ? 0.397 16.275 -37.780 1.00 95.50 605 SER A CA 1
ATOM 4524 C C . SER A 1 605 ? 0.521 17.638 -37.092 1.00 95.50 605 SER A C 1
ATOM 4526 O O . SER A 1 605 ? 0.333 18.666 -37.736 1.00 95.50 605 SER A O 1
ATOM 4528 N N . THR A 1 606 ? 0.879 17.655 -35.803 1.00 94.38 606 THR A N 1
ATOM 4529 C CA . THR A 1 606 ? 1.195 18.867 -35.037 1.00 94.38 606 THR A CA 1
ATOM 4530 C C . THR A 1 606 ? 2.074 18.542 -33.825 1.00 94.38 606 THR A C 1
ATOM 4532 O O . THR A 1 606 ? 2.240 17.382 -33.444 1.00 94.38 606 THR A O 1
ATOM 4535 N N . TRP A 1 607 ? 2.611 19.580 -33.194 1.00 93.38 607 TRP A N 1
ATOM 4536 C CA . TRP A 1 607 ? 3.191 19.547 -31.853 1.00 93.38 607 TRP A CA 1
ATOM 4537 C C . TRP A 1 607 ? 2.633 20.717 -31.036 1.00 93.38 607 TRP A C 1
ATOM 4539 O O . TRP A 1 607 ? 2.043 21.640 -31.602 1.00 93.38 607 TRP A O 1
ATOM 4549 N N . SER A 1 608 ? 2.763 20.646 -29.718 1.00 90.69 608 SER A N 1
ATOM 4550 C CA . SER A 1 608 ? 2.317 21.669 -28.769 1.00 90.69 608 SER A CA 1
ATOM 4551 C C . SER A 1 608 ? 3.172 21.550 -27.497 1.00 90.69 608 SER A C 1
ATOM 4553 O O . SER A 1 608 ? 4.263 20.975 -27.548 1.00 90.69 608 SER A O 1
ATOM 4555 N N . TYR A 1 609 ? 2.755 22.150 -26.387 1.00 88.06 609 TYR A N 1
ATOM 4556 C CA . TYR A 1 609 ? 3.481 22.122 -25.127 1.00 88.06 609 TYR A CA 1
ATOM 4557 C C . TYR A 1 609 ? 2.579 22.336 -23.908 1.00 88.06 609 TYR A C 1
ATOM 4559 O O . TYR A 1 609 ? 1.531 22.979 -24.003 1.00 88.06 609 TYR A O 1
ATOM 4567 N N . SER A 1 610 ? 3.060 21.873 -22.753 1.00 76.62 610 SER A N 1
ATOM 4568 C CA . SER A 1 610 ? 2.357 21.838 -21.461 1.00 76.62 610 SER A CA 1
ATOM 4569 C C . SER A 1 610 ? 1.666 23.161 -21.076 1.00 76.62 610 SER A C 1
ATOM 4571 O O . SER A 1 610 ? 0.493 23.174 -20.712 1.00 76.62 610 SER A O 1
ATOM 4573 N N . GLY A 1 611 ? 2.322 24.311 -21.254 1.00 74.00 611 GLY A N 1
ATOM 4574 C CA . GLY A 1 611 ? 1.755 25.645 -21.004 1.00 74.00 611 GLY A CA 1
ATOM 4575 C C . GLY A 1 611 ? 0.612 26.086 -21.940 1.00 74.00 611 GLY A C 1
ATOM 4576 O O . GLY A 1 611 ? 0.049 27.159 -21.733 1.00 74.00 611 GLY A O 1
ATOM 4577 N N . ILE A 1 612 ? 0.266 25.293 -22.960 1.00 77.31 612 ILE A N 1
ATOM 4578 C CA . ILE A 1 612 ? -0.946 25.431 -23.788 1.00 77.31 612 ILE A CA 1
ATOM 4579 C C . ILE A 1 612 ? -1.894 24.230 -23.617 1.00 77.31 612 ILE A C 1
ATOM 4581 O O . ILE A 1 612 ? -3.109 24.409 -23.709 1.00 77.31 612 ILE A O 1
ATOM 4585 N N . ASP A 1 613 ? -1.375 23.021 -23.375 1.00 74.12 613 ASP A N 1
ATOM 4586 C CA . ASP A 1 613 ? -2.147 21.769 -23.386 1.00 74.12 613 ASP A CA 1
ATOM 4587 C C . ASP A 1 613 ? -2.193 20.990 -22.056 1.00 74.12 613 ASP A C 1
ATOM 4589 O O . ASP A 1 613 ? -2.630 19.840 -22.035 1.00 74.12 613 ASP A O 1
ATOM 4593 N N . SER A 1 614 ? -1.857 21.622 -20.928 1.00 62.78 614 SER A N 1
ATOM 4594 C CA . SER A 1 614 ? -1.892 21.043 -19.569 1.00 62.78 614 SER A CA 1
ATOM 4595 C C . SER A 1 614 ? -3.153 20.218 -19.256 1.00 62.78 614 SER A C 1
ATOM 4597 O O . SER A 1 614 ? -3.065 19.107 -18.731 1.00 62.78 614 SER A O 1
ATOM 4599 N N . ASN A 1 615 ? -4.328 20.710 -19.662 1.00 61.25 615 ASN A N 1
ATOM 4600 C CA . ASN A 1 615 ? -5.626 20.049 -19.471 1.00 61.25 615 ASN A CA 1
ATOM 4601 C C . ASN A 1 615 ? -5.836 18.763 -20.312 1.00 61.25 615 ASN A C 1
ATOM 4603 O O . ASN A 1 615 ? -6.840 18.079 -20.123 1.00 61.25 615 ASN A O 1
ATOM 4607 N N . LEU A 1 616 ? -4.944 18.437 -21.256 1.00 61.38 616 LEU A N 1
ATOM 4608 C CA . LEU A 1 616 ? -5.034 17.265 -22.145 1.00 61.38 616 LEU A CA 1
ATOM 4609 C C . LEU A 1 616 ? -4.128 16.097 -21.726 1.00 61.38 616 LEU A C 1
ATOM 4611 O O . LEU A 1 616 ? -4.416 14.955 -22.095 1.00 61.38 616 LEU A O 1
ATOM 4615 N N . PHE A 1 617 ? -3.041 16.372 -20.997 1.00 63.75 617 PHE A N 1
ATOM 4616 C CA . PHE A 1 617 ? -1.997 15.380 -20.699 1.00 63.75 617 PHE A CA 1
ATOM 4617 C C . PHE A 1 617 ? -1.645 15.234 -19.211 1.00 63.75 617 PHE A C 1
ATOM 4619 O O . PHE A 1 617 ? -0.912 14.304 -18.871 1.00 63.75 617 PHE A O 1
ATOM 4626 N N . GLY A 1 618 ? -2.206 16.071 -18.333 1.00 59.88 618 GLY A N 1
ATOM 4627 C CA . GLY A 1 618 ? -2.119 15.919 -16.880 1.00 59.88 618 GLY A CA 1
ATOM 4628 C C . GLY A 1 618 ? -0.878 16.546 -16.235 1.00 59.88 618 GLY A C 1
ATOM 4629 O O . GLY A 1 618 ? -0.038 17.158 -16.900 1.00 59.88 618 GLY A O 1
ATOM 4630 N N . VAL A 1 619 ? -0.807 16.400 -14.908 1.00 52.97 619 VAL A N 1
ATOM 4631 C CA . VAL A 1 619 ? 0.267 16.931 -14.053 1.00 52.97 619 VAL A CA 1
ATOM 4632 C C . VAL A 1 619 ? 1.599 16.256 -14.389 1.00 52.97 619 VAL A C 1
ATOM 4634 O O . VAL A 1 619 ? 1.639 15.062 -14.692 1.00 52.97 619 VAL A O 1
ATOM 4637 N N . ASP A 1 620 ? 2.680 17.031 -14.353 1.00 64.62 620 ASP A N 1
ATOM 4638 C CA . ASP A 1 620 ? 4.031 16.534 -14.596 1.00 64.62 620 ASP A CA 1
ATOM 4639 C C . ASP A 1 620 ? 4.661 15.918 -13.337 1.00 64.62 620 ASP A C 1
ATOM 4641 O O . ASP A 1 620 ? 4.299 16.242 -12.208 1.00 64.62 620 ASP A O 1
ATOM 4645 N N . THR A 1 621 ? 5.604 15.006 -13.548 1.00 58.97 621 THR A N 1
ATOM 4646 C CA . THR A 1 621 ? 6.366 14.314 -12.495 1.00 58.97 621 THR A CA 1
ATOM 4647 C C . THR A 1 621 ? 7.833 14.079 -12.872 1.00 58.97 621 THR A C 1
ATOM 4649 O O . THR A 1 621 ? 8.608 13.612 -12.036 1.00 58.97 621 THR A O 1
ATOM 4652 N N . ASN A 1 622 ? 8.241 14.398 -14.107 1.00 66.19 622 ASN A N 1
ATOM 4653 C CA . ASN A 1 622 ? 9.568 14.075 -14.626 1.00 66.19 622 ASN A CA 1
ATOM 4654 C C . ASN A 1 622 ? 10.425 15.335 -14.758 1.00 66.19 622 ASN A C 1
ATOM 4656 O O . ASN A 1 622 ? 9.988 16.352 -15.282 1.00 66.19 622 ASN A O 1
ATOM 4660 N N . ARG A 1 623 ? 11.697 15.252 -14.360 1.00 73.00 623 ARG A N 1
ATOM 4661 C CA . ARG A 1 623 ? 12.656 16.342 -14.596 1.00 73.00 623 ARG A CA 1
ATOM 4662 C C . ARG A 1 623 ? 12.949 16.462 -16.093 1.00 73.00 623 ARG A C 1
ATOM 4664 O O . ARG A 1 623 ? 13.054 15.450 -16.783 1.00 73.00 623 ARG A O 1
ATOM 4671 N N . THR A 1 624 ? 13.187 17.671 -16.590 1.00 78.25 624 THR A N 1
ATOM 4672 C CA . THR A 1 624 ? 13.766 17.877 -17.924 1.00 78.25 624 THR A CA 1
ATOM 4673 C C . THR A 1 624 ? 15.063 17.073 -18.104 1.00 78.25 624 THR A C 1
ATOM 4675 O O . THR A 1 624 ? 15.959 17.138 -17.259 1.00 78.25 624 THR A O 1
ATOM 4678 N N . LEU A 1 625 ? 15.198 16.372 -19.236 1.00 79.19 625 LEU A N 1
ATOM 4679 C CA . LEU A 1 625 ? 16.448 15.732 -19.676 1.00 79.19 625 LEU A CA 1
ATOM 4680 C C . LEU A 1 625 ? 17.032 16.371 -20.952 1.00 79.19 625 LEU A C 1
ATOM 4682 O O . LEU A 1 625 ? 18.232 16.241 -21.204 1.00 79.19 625 LEU A O 1
ATOM 4686 N N . LEU A 1 626 ? 16.226 17.101 -21.734 1.00 83.50 626 LEU A N 1
ATOM 4687 C CA . LEU A 1 626 ? 16.684 17.844 -22.914 1.00 83.50 626 LEU A CA 1
ATOM 4688 C C . LEU A 1 626 ? 16.202 19.297 -22.925 1.00 83.50 626 LEU A C 1
ATOM 4690 O O . LEU A 1 626 ? 15.005 19.562 -22.900 1.00 83.50 626 LEU A O 1
ATOM 4694 N N . ASP A 1 627 ? 17.156 20.221 -23.041 1.00 83.06 627 ASP A N 1
ATOM 4695 C CA . ASP A 1 627 ? 16.949 21.673 -23.092 1.00 83.06 627 ASP A CA 1
ATOM 4696 C C . ASP A 1 627 ? 16.517 22.162 -24.486 1.00 83.06 627 ASP A C 1
ATOM 4698 O O . ASP A 1 627 ? 15.719 23.083 -24.584 1.00 83.06 627 ASP A O 1
ATOM 4702 N N . ASP A 1 628 ? 16.994 21.551 -25.575 1.00 84.38 628 ASP A N 1
ATOM 4703 C CA . ASP A 1 628 ? 16.527 21.840 -26.944 1.00 84.38 628 ASP A CA 1
ATOM 4704 C C . ASP A 1 628 ? 16.804 20.657 -27.892 1.00 84.38 628 ASP A C 1
ATOM 4706 O O . ASP A 1 628 ? 17.715 19.855 -27.647 1.00 84.38 628 ASP A O 1
ATOM 4710 N N . VAL A 1 629 ? 16.046 20.567 -28.991 1.00 88.25 629 VAL A N 1
ATOM 4711 C CA . VAL A 1 629 ? 16.170 19.535 -30.035 1.00 88.25 629 VAL A CA 1
ATOM 4712 C C . VAL A 1 629 ? 15.966 20.138 -31.428 1.00 88.25 629 VAL A C 1
ATOM 4714 O O . VAL A 1 629 ? 14.855 20.506 -31.814 1.00 88.25 629 VAL A O 1
ATOM 4717 N N . SER A 1 630 ? 17.031 20.138 -32.235 1.00 89.44 630 SER A N 1
ATOM 4718 C CA . SER A 1 630 ? 17.044 20.678 -33.596 1.00 89.44 630 SER A CA 1
ATOM 4719 C C . SER A 1 630 ? 17.276 19.596 -34.654 1.00 89.44 630 SER A C 1
ATOM 4721 O O . SER A 1 630 ? 18.376 19.054 -34.800 1.00 89.44 630 SER A O 1
ATOM 4723 N N . CYS A 1 631 ? 16.235 19.286 -35.431 1.00 90.62 631 CYS A N 1
ATOM 4724 C CA . CYS A 1 631 ? 16.280 18.286 -36.500 1.00 90.62 631 CYS A CA 1
ATOM 4725 C C . CYS A 1 631 ? 16.394 18.940 -37.888 1.00 90.62 631 CYS A C 1
ATOM 4727 O O . CYS A 1 631 ? 15.427 19.489 -38.421 1.00 90.62 631 CYS A O 1
ATOM 4729 N N . SER A 1 632 ? 17.572 18.824 -38.509 1.00 90.50 632 SER A N 1
ATOM 4730 C CA . SER A 1 632 ? 17.866 19.363 -39.849 1.00 90.50 632 SER A CA 1
ATOM 4731 C C . SER A 1 632 ? 17.171 18.627 -41.003 1.00 90.50 632 SER A C 1
ATOM 4733 O O . SER A 1 632 ? 17.083 19.160 -42.107 1.00 90.50 632 SER A O 1
ATOM 4735 N N . ASN A 1 633 ? 16.661 17.418 -40.761 1.00 91.00 633 ASN A N 1
ATOM 4736 C CA . ASN A 1 633 ? 15.937 16.602 -41.730 1.00 91.00 633 ASN A CA 1
ATOM 4737 C C . ASN A 1 633 ? 14.762 15.911 -41.027 1.00 91.00 633 ASN A C 1
ATOM 4739 O O . ASN A 1 633 ? 14.963 15.187 -40.055 1.00 91.00 633 ASN A O 1
ATOM 4743 N N . SER A 1 634 ? 13.543 16.097 -41.530 1.00 92.94 634 SER A N 1
ATOM 4744 C CA . SER A 1 634 ? 12.337 15.471 -40.974 1.00 92.94 634 SER A CA 1
ATOM 4745 C C . SER A 1 634 ? 12.243 13.962 -41.231 1.00 92.94 634 SER A C 1
ATOM 4747 O O . SER A 1 634 ? 11.379 13.315 -40.652 1.00 92.94 634 SER A O 1
ATOM 4749 N N . ARG A 1 635 ? 13.117 13.387 -42.074 1.00 91.94 635 ARG A N 1
ATOM 4750 C CA . ARG A 1 635 ? 13.141 11.950 -42.413 1.00 91.94 635 ARG A CA 1
ATOM 4751 C C . ARG A 1 635 ? 14.067 11.089 -41.545 1.00 91.94 635 ARG A C 1
ATOM 4753 O O . ARG A 1 635 ? 14.233 9.908 -41.865 1.00 91.94 635 ARG A O 1
ATOM 4760 N N . TYR A 1 636 ? 14.713 11.642 -40.516 1.00 92.44 636 TYR A N 1
ATOM 4761 C CA . TYR A 1 636 ? 15.437 10.814 -39.543 1.00 92.44 636 TYR A CA 1
ATOM 4762 C C . TYR A 1 636 ? 14.462 9.896 -38.784 1.00 92.44 636 TYR A C 1
ATOM 4764 O O . TYR A 1 636 ? 13.279 10.202 -38.656 1.00 92.44 636 TYR A O 1
ATOM 4772 N N . LEU A 1 637 ? 14.958 8.751 -38.322 1.00 90.50 637 LEU A N 1
ATOM 4773 C CA . LEU A 1 637 ? 14.180 7.711 -37.646 1.00 90.50 637 LEU A CA 1
ATOM 4774 C C . LEU A 1 637 ? 14.196 7.850 -36.120 1.00 90.50 637 LEU A C 1
ATOM 4776 O O . LEU A 1 637 ? 13.226 7.456 -35.485 1.00 90.50 637 LEU A O 1
ATOM 4780 N N . THR A 1 638 ? 15.260 8.408 -35.533 1.00 89.94 638 THR A N 1
ATOM 4781 C CA . THR A 1 638 ? 15.374 8.629 -34.083 1.00 89.94 638 THR A CA 1
ATOM 4782 C C . THR A 1 638 ? 15.802 10.057 -33.758 1.00 89.94 638 THR A C 1
ATOM 4784 O O . THR A 1 638 ? 16.554 10.692 -34.503 1.00 89.94 638 THR A O 1
ATOM 4787 N N . LEU A 1 639 ? 15.352 10.567 -32.608 1.00 87.69 639 LEU A N 1
ATOM 4788 C CA . LEU A 1 639 ? 15.680 11.914 -32.121 1.00 87.69 639 LEU A CA 1
ATOM 4789 C C . LEU A 1 639 ? 17.195 12.101 -31.894 1.00 87.69 639 LEU A C 1
ATOM 4791 O O . LEU A 1 639 ? 17.721 13.203 -32.019 1.00 87.69 639 LEU A O 1
ATOM 4795 N N . PHE A 1 640 ? 17.917 11.004 -31.667 1.00 81.25 640 PHE A N 1
ATOM 4796 C CA . PHE A 1 640 ? 19.370 10.951 -31.477 1.00 81.25 640 PHE A CA 1
ATOM 4797 C C . PHE A 1 640 ? 20.176 11.150 -32.777 1.00 81.25 640 PHE A C 1
ATOM 4799 O O . PHE A 1 640 ? 21.403 11.218 -32.743 1.00 81.25 640 PHE A O 1
ATOM 4806 N N . GLN A 1 641 ? 19.503 11.270 -33.927 1.00 86.19 641 GLN A N 1
ATOM 4807 C CA . GLN A 1 641 ? 20.099 11.712 -35.195 1.00 86.19 641 GLN A CA 1
ATOM 4808 C C . GLN A 1 641 ? 20.038 13.243 -35.376 1.00 86.19 641 GLN A C 1
ATOM 4810 O O . GLN A 1 641 ? 20.610 13.777 -36.329 1.00 86.19 641 GLN A O 1
ATOM 4815 N N . CYS A 1 642 ? 19.351 13.950 -34.474 1.00 87.38 642 CYS A N 1
ATOM 4816 C CA . CYS A 1 642 ? 19.252 15.406 -34.437 1.00 87.38 642 CYS A CA 1
ATOM 4817 C C . CYS A 1 642 ? 20.302 16.026 -33.499 1.00 87.38 642 CYS A C 1
ATOM 4819 O O . CYS A 1 642 ? 20.962 15.333 -32.725 1.00 87.38 642 CYS A O 1
ATOM 4821 N N . THR A 1 643 ? 20.459 17.350 -33.545 1.00 87.00 643 THR A N 1
ATOM 4822 C CA . THR A 1 643 ? 21.248 18.076 -32.541 1.00 87.00 643 THR A CA 1
ATOM 4823 C C . THR A 1 643 ? 20.416 18.225 -31.271 1.00 87.00 643 THR A C 1
ATOM 4825 O O . THR A 1 643 ? 19.290 18.711 -31.342 1.00 87.00 643 THR A O 1
ATOM 4828 N N . VAL A 1 644 ? 20.958 17.824 -30.120 1.00 83.00 644 VAL A N 1
ATOM 4829 C CA . VAL A 1 644 ? 20.259 17.847 -28.824 1.00 83.00 644 VAL A CA 1
ATOM 4830 C C . VAL A 1 644 ? 21.106 18.553 -27.761 1.00 83.00 644 VAL A C 1
ATOM 4832 O O . VAL A 1 644 ? 22.330 18.417 -27.766 1.00 83.00 644 VAL A O 1
ATOM 4835 N N . SER A 1 645 ? 20.471 19.299 -26.853 1.00 81.94 645 SER A N 1
ATOM 4836 C CA . SER A 1 645 ? 21.137 19.966 -25.722 1.00 81.94 645 SER A CA 1
ATOM 4837 C C . SER A 1 645 ? 20.792 19.283 -24.400 1.00 81.94 645 SER A C 1
ATOM 4839 O O . SER A 1 645 ? 19.629 19.240 -24.012 1.00 81.94 645 SER A O 1
ATOM 4841 N N . THR A 1 646 ? 21.801 18.791 -23.677 1.00 77.38 646 THR A N 1
ATOM 4842 C CA . THR A 1 646 ? 21.658 18.243 -22.311 1.00 77.38 646 THR A CA 1
ATOM 4843 C C . THR A 1 646 ? 21.999 19.259 -21.215 1.00 77.38 646 THR A C 1
ATOM 4845 O O . THR A 1 646 ? 22.073 18.896 -20.044 1.00 77.38 646 THR A O 1
ATOM 4848 N N . PHE A 1 647 ? 22.281 20.519 -21.568 1.00 78.88 647 PHE A N 1
ATOM 4849 C CA . PHE A 1 647 ? 22.606 21.565 -20.598 1.00 78.88 647 PHE A CA 1
ATOM 4850 C C . PHE A 1 647 ? 21.329 22.325 -20.232 1.00 78.88 647 PHE A C 1
ATOM 4852 O O . PHE A 1 647 ? 20.934 23.247 -20.941 1.00 78.88 647 PHE A O 1
ATOM 4859 N N . ILE A 1 648 ? 20.664 21.901 -19.155 1.00 78.50 648 ILE A N 1
ATOM 4860 C CA . ILE A 1 648 ? 19.343 22.423 -18.786 1.00 78.50 648 ILE A CA 1
ATOM 4861 C C . ILE A 1 648 ? 19.450 23.865 -18.287 1.00 78.50 648 ILE A C 1
ATOM 4863 O O . ILE A 1 648 ? 20.093 24.156 -17.279 1.00 78.50 648 ILE A O 1
ATOM 4867 N N . SER A 1 649 ? 18.806 24.777 -19.007 1.00 77.50 649 SER A N 1
ATOM 4868 C CA . SER A 1 649 ? 18.694 26.183 -18.641 1.00 77.50 649 SER A CA 1
ATOM 4869 C C . SER A 1 649 ? 17.556 26.395 -17.643 1.00 77.50 649 SER A C 1
ATOM 4871 O O . SER A 1 649 ? 16.462 25.868 -17.820 1.00 77.50 649 SER A O 1
ATOM 4873 N N . SER A 1 650 ? 17.751 27.299 -16.678 1.00 76.56 650 SER A N 1
ATOM 4874 C CA . SER A 1 650 ? 16.716 27.767 -15.735 1.00 76.56 650 SER A CA 1
ATOM 4875 C C . SER A 1 650 ? 15.543 28.534 -16.378 1.00 76.56 650 SER A C 1
ATOM 4877 O O . SER A 1 650 ? 14.759 29.161 -15.673 1.00 76.56 650 SER A O 1
ATOM 4879 N N . LEU A 1 651 ? 15.469 28.560 -17.712 1.00 76.75 651 LEU A N 1
ATOM 4880 C CA . LEU A 1 651 ? 14.359 29.099 -18.501 1.00 76.75 651 LEU A CA 1
ATOM 4881 C C . LEU A 1 651 ? 13.482 27.997 -19.116 1.00 76.75 651 LEU A C 1
ATOM 4883 O O . LEU A 1 651 ? 12.545 28.332 -19.831 1.00 76.75 651 LEU A O 1
ATOM 4887 N N . CYS A 1 652 ? 13.793 26.715 -18.895 1.00 79.50 652 CYS A N 1
ATOM 4888 C CA . CYS A 1 652 ? 12.822 25.649 -19.110 1.00 79.50 652 CYS A CA 1
ATOM 4889 C C . CYS A 1 652 ? 12.146 25.289 -17.786 1.00 79.50 652 CYS A C 1
ATOM 4891 O O . CYS A 1 652 ? 12.783 25.269 -16.732 1.00 79.50 652 CYS A O 1
ATOM 4893 N N . THR A 1 653 ? 10.850 25.017 -17.872 1.00 81.62 653 THR A N 1
ATOM 4894 C CA . THR A 1 653 ? 9.982 24.587 -16.778 1.00 81.62 653 THR A CA 1
ATOM 4895 C C . THR A 1 653 ? 9.057 23.480 -17.279 1.00 81.62 653 THR A C 1
ATOM 4897 O O . THR A 1 653 ? 8.919 23.289 -18.486 1.00 81.62 653 THR A O 1
ATOM 4900 N N . ASP A 1 654 ? 8.333 22.827 -16.376 1.00 79.44 654 ASP A N 1
ATOM 4901 C CA . ASP A 1 654 ? 7.285 21.834 -16.651 1.00 79.44 654 ASP A CA 1
ATOM 4902 C C . ASP A 1 654 ? 6.173 22.366 -17.589 1.00 79.44 654 ASP A C 1
ATOM 4904 O O . ASP A 1 654 ? 5.371 21.594 -18.123 1.00 79.44 654 ASP A O 1
ATOM 4908 N N . ALA A 1 655 ? 6.091 23.692 -17.787 1.00 80.06 655 ALA A N 1
ATOM 4909 C CA . ALA A 1 655 ? 5.200 24.371 -18.731 1.00 80.06 655 ALA A CA 1
ATOM 4910 C C . ALA A 1 655 ? 5.790 24.507 -20.152 1.00 80.06 655 ALA A C 1
ATOM 4912 O O . ALA A 1 655 ? 5.062 24.839 -21.088 1.00 80.06 655 ALA A O 1
ATOM 4913 N N . ASP A 1 656 ? 7.079 24.235 -20.346 1.00 85.62 656 ASP A N 1
ATOM 4914 C CA . ASP A 1 656 ? 7.788 24.339 -21.625 1.00 85.62 656 ASP A CA 1
ATOM 4915 C C . ASP A 1 656 ? 8.075 22.983 -22.287 1.00 85.62 656 ASP A C 1
ATOM 4917 O O . ASP A 1 656 ? 8.605 22.945 -23.398 1.00 85.62 656 ASP A O 1
ATOM 4921 N N . ASP A 1 657 ? 7.682 21.878 -21.661 1.00 88.06 657 ASP A N 1
ATOM 4922 C CA . ASP A 1 657 ? 7.798 20.543 -22.245 1.00 88.06 657 ASP A CA 1
ATOM 4923 C C . ASP A 1 657 ? 6.905 20.343 -23.467 1.00 88.06 657 ASP A C 1
ATOM 4925 O O . ASP A 1 657 ? 5.728 20.718 -23.473 1.00 88.06 657 ASP A O 1
ATOM 4929 N N . ILE A 1 658 ? 7.452 19.679 -24.485 1.00 91.81 658 ILE A N 1
ATOM 4930 C CA . ILE A 1 658 ? 6.751 19.382 -25.732 1.00 91.81 658 ILE A CA 1
ATOM 4931 C C . ILE A 1 658 ? 5.715 18.260 -25.580 1.00 91.81 658 ILE A C 1
ATOM 4933 O O . ILE A 1 658 ? 5.934 17.224 -24.942 1.00 91.81 658 ILE A O 1
ATOM 4937 N N . SER A 1 659 ? 4.622 18.420 -26.317 1.00 91.19 659 SER A N 1
ATOM 4938 C CA . SER A 1 659 ? 3.724 17.346 -26.720 1.00 91.19 659 SER A CA 1
ATOM 4939 C C . SER A 1 659 ? 3.788 17.161 -28.240 1.00 91.19 659 SER A C 1
ATOM 4941 O O . SER A 1 659 ? 4.066 18.098 -28.996 1.00 91.19 659 SER A O 1
ATOM 4943 N N . VAL A 1 660 ? 3.526 15.947 -28.724 1.00 94.56 660 VAL A N 1
ATOM 4944 C CA . VAL A 1 660 ? 3.397 15.666 -30.166 1.00 94.56 660 VAL A CA 1
ATOM 4945 C C . VAL A 1 660 ? 2.058 15.015 -30.473 1.00 94.56 660 VAL A C 1
ATOM 4947 O O . VAL A 1 660 ? 1.474 14.342 -29.627 1.00 94.56 660 VAL A O 1
ATOM 4950 N N . THR A 1 661 ? 1.577 15.193 -31.702 1.00 94.75 661 THR A N 1
ATOM 4951 C CA . THR A 1 661 ? 0.480 14.407 -32.275 1.00 94.75 661 THR A CA 1
ATOM 4952 C C . THR A 1 661 ? 0.927 13.814 -33.605 1.00 94.75 661 THR A C 1
ATOM 4954 O O . THR A 1 661 ? 1.297 14.533 -34.535 1.00 94.75 661 THR A O 1
ATOM 4957 N N . CYS A 1 662 ? 0.895 12.490 -33.691 1.00 96.00 662 CYS A N 1
ATOM 4958 C CA . CYS A 1 662 ? 1.329 11.713 -34.841 1.00 96.00 662 CYS A CA 1
ATOM 4959 C C . CYS A 1 662 ? 0.158 11.354 -35.766 1.00 96.00 662 CYS A C 1
ATOM 4961 O O . CYS A 1 662 ? -0.991 11.242 -35.330 1.00 96.00 662 CYS A O 1
ATOM 4963 N N . TYR A 1 663 ? 0.444 11.135 -37.052 1.00 94.44 663 TYR A N 1
ATOM 4964 C CA . TYR A 1 663 ? -0.526 10.512 -37.959 1.00 94.44 663 TYR A CA 1
ATOM 4965 C C . TYR A 1 663 ? -0.841 9.082 -37.509 1.00 94.44 663 TYR A C 1
ATOM 4967 O O . TYR A 1 663 ? 0.028 8.392 -36.992 1.00 94.44 663 TYR A O 1
ATOM 4975 N N . THR A 1 664 ? -2.056 8.596 -37.764 1.00 89.38 664 THR A N 1
ATOM 4976 C CA . THR A 1 664 ? -2.451 7.209 -37.446 1.00 89.38 664 THR A CA 1
ATOM 4977 C C . THR A 1 664 ? -1.758 6.159 -38.325 1.00 89.38 664 THR A C 1
ATOM 4979 O O . THR A 1 664 ? -1.706 4.984 -37.965 1.00 89.38 664 THR A O 1
ATOM 4982 N N . THR A 1 665 ? -1.198 6.564 -39.466 1.00 91.81 665 THR A N 1
ATOM 4983 C CA . THR A 1 665 ? -0.423 5.715 -40.377 1.00 91.81 665 THR A CA 1
ATOM 4984 C C . THR A 1 665 ? 0.975 5.412 -39.829 1.00 91.81 665 THR A C 1
ATOM 4986 O O . THR A 1 665 ? 1.701 6.308 -39.405 1.00 91.81 665 THR A O 1
ATOM 4989 N N . ARG A 1 666 ? 1.391 4.141 -39.881 1.00 89.88 666 ARG A N 1
ATOM 4990 C CA . ARG A 1 666 ? 2.743 3.674 -39.507 1.00 89.88 666 ARG A CA 1
ATOM 4991 C C . ARG A 1 666 ? 3.721 3.772 -40.685 1.00 89.88 666 ARG A C 1
ATOM 4993 O O . ARG A 1 666 ? 3.287 3.704 -41.836 1.00 89.88 666 ARG A O 1
ATOM 5000 N N . ILE A 1 667 ? 5.032 3.844 -40.427 1.00 87.94 667 ILE A N 1
ATOM 5001 C CA . ILE A 1 667 ? 6.081 3.841 -41.480 1.00 87.94 667 ILE A CA 1
ATOM 5002 C C . ILE A 1 667 ? 5.960 2.597 -42.383 1.00 87.94 667 ILE A C 1
ATOM 5004 O O . ILE A 1 667 ? 6.191 2.661 -43.587 1.00 87.94 667 ILE A O 1
ATOM 5008 N N . TRP A 1 668 ? 5.540 1.466 -41.816 1.00 85.00 668 TRP A N 1
ATOM 5009 C CA . TRP A 1 668 ? 5.318 0.193 -42.508 1.00 85.00 668 TRP A CA 1
ATOM 5010 C C . TRP A 1 668 ? 3.898 -0.005 -43.072 1.00 85.00 668 TRP A C 1
ATOM 5012 O O . TRP A 1 668 ? 3.516 -1.134 -43.365 1.00 85.00 668 TRP A O 1
ATOM 5022 N N . SER A 1 669 ? 3.104 1.057 -43.255 1.00 86.62 669 SER A N 1
ATOM 5023 C CA . SER A 1 669 ? 1.771 0.941 -43.894 1.00 86.62 669 SER A CA 1
ATOM 5024 C C . SER A 1 669 ? 1.843 0.655 -45.405 1.00 86.62 669 SER A C 1
ATOM 5026 O O . SER A 1 669 ? 0.847 0.273 -46.007 1.00 86.62 669 SER A O 1
ATOM 5028 N N . SER A 1 670 ? 3.014 0.848 -46.019 1.00 87.50 670 SER A N 1
ATOM 5029 C CA . SER A 1 670 ? 3.328 0.484 -47.408 1.00 87.50 670 SER A CA 1
ATOM 5030 C C . SER A 1 670 ? 4.781 -0.015 -47.464 1.00 87.50 670 SER A C 1
ATOM 5032 O O . SER A 1 670 ? 5.671 0.752 -47.844 1.00 87.50 670 SER A O 1
ATOM 5034 N N . PRO A 1 671 ? 5.054 -1.243 -46.992 1.00 90.62 671 PRO A N 1
ATOM 5035 C CA . PRO A 1 671 ? 6.410 -1.677 -46.679 1.00 90.62 671 PRO A CA 1
ATOM 5036 C C . PRO A 1 671 ? 7.216 -2.133 -47.904 1.00 90.62 671 PRO A C 1
ATOM 5038 O O . PRO A 1 671 ? 6.659 -2.593 -48.901 1.00 90.62 671 PRO A O 1
ATOM 5041 N N . TYR A 1 672 ? 8.545 -2.027 -47.809 1.00 89.31 672 TYR A N 1
ATOM 5042 C CA . TYR A 1 672 ? 9.491 -2.465 -48.845 1.00 89.31 672 TYR A CA 1
ATOM 5043 C C . TYR A 1 672 ? 10.252 -3.737 -48.443 1.00 89.31 672 TYR A C 1
ATOM 5045 O O . TYR A 1 672 ? 10.435 -4.029 -47.262 1.00 89.31 672 TYR A O 1
ATOM 5053 N N . THR A 1 673 ? 10.711 -4.508 -49.431 1.00 89.12 673 THR A N 1
ATOM 5054 C CA . THR A 1 673 ? 11.461 -5.758 -49.222 1.00 89.12 673 THR A CA 1
ATOM 5055 C C . THR A 1 673 ? 12.746 -5.507 -48.423 1.00 89.12 673 THR A C 1
ATOM 5057 O O . THR A 1 673 ? 13.595 -4.718 -48.835 1.00 89.12 673 THR A O 1
ATOM 5060 N N . GLY A 1 674 ? 12.897 -6.180 -47.281 1.00 88.62 674 GLY A N 1
ATOM 5061 C CA . GLY A 1 674 ? 14.001 -5.965 -46.343 1.00 88.62 674 GLY A CA 1
ATOM 5062 C C . GLY A 1 674 ? 13.828 -4.757 -45.410 1.00 88.62 674 GLY A C 1
ATOM 5063 O O . GLY A 1 674 ? 14.794 -4.356 -44.757 1.00 88.62 674 GLY A O 1
ATOM 5064 N N . GLN A 1 675 ? 12.631 -4.165 -45.325 1.00 91.88 675 GLN A N 1
ATOM 5065 C CA . GLN A 1 675 ? 12.286 -3.228 -44.254 1.00 91.88 675 GLN A CA 1
ATOM 5066 C C . GLN A 1 675 ? 12.201 -3.962 -42.911 1.00 91.88 675 GLN A C 1
ATOM 5068 O O . GLN A 1 675 ? 11.718 -5.091 -42.854 1.00 91.88 675 GLN A O 1
ATOM 5073 N N . LEU A 1 676 ? 12.635 -3.295 -41.841 1.00 93.19 676 LEU A N 1
ATOM 5074 C CA . LEU A 1 676 ? 12.621 -3.802 -40.470 1.00 93.19 676 LEU A CA 1
ATOM 5075 C C . LEU A 1 676 ? 11.584 -3.094 -39.593 1.00 93.19 676 LEU A C 1
ATOM 5077 O O . LEU A 1 676 ? 11.246 -1.930 -39.836 1.00 93.19 676 LEU A O 1
ATOM 5081 N N . ARG A 1 677 ? 11.142 -3.791 -38.544 1.00 90.94 677 ARG A N 1
ATOM 5082 C CA . ARG A 1 677 ? 10.440 -3.239 -37.379 1.00 90.94 677 ARG A CA 1
ATOM 5083 C C . ARG A 1 677 ? 10.787 -4.023 -36.111 1.00 90.94 677 ARG A C 1
ATOM 5085 O O . ARG A 1 677 ? 11.280 -5.144 -36.204 1.00 90.94 677 ARG A O 1
ATOM 5092 N N . LEU A 1 678 ? 10.507 -3.426 -34.954 1.00 91.19 678 LEU A N 1
ATOM 5093 C CA . LEU A 1 678 ? 10.517 -4.106 -33.658 1.00 91.19 678 LEU A CA 1
ATOM 5094 C C . LEU A 1 678 ? 9.080 -4.234 -33.139 1.00 91.19 678 LEU A C 1
ATOM 5096 O O . LEU A 1 678 ? 8.280 -3.309 -33.316 1.00 91.19 678 LEU A O 1
ATOM 5100 N N . THR A 1 679 ? 8.750 -5.371 -32.530 1.00 84.62 679 THR A N 1
ATOM 5101 C CA . THR A 1 679 ? 7.422 -5.672 -31.963 1.00 84.62 679 THR A CA 1
ATOM 5102 C C . THR A 1 679 ? 7.538 -6.274 -30.558 1.00 84.62 679 THR A C 1
ATOM 5104 O O . THR A 1 679 ? 8.590 -6.772 -30.165 1.00 84.62 679 THR A O 1
ATOM 5107 N N . GLY A 1 680 ? 6.481 -6.154 -29.748 1.00 72.94 680 GLY A N 1
ATOM 5108 C CA . GLY A 1 680 ? 6.403 -6.712 -28.387 1.00 72.94 680 GLY A CA 1
ATOM 5109 C C . GLY A 1 680 ? 7.273 -6.054 -27.299 1.00 72.94 680 GLY A C 1
ATOM 5110 O O . GLY A 1 680 ? 7.079 -6.363 -26.129 1.00 72.94 680 GLY A O 1
ATOM 5111 N N . GLY A 1 681 ? 8.208 -5.161 -27.644 1.00 70.56 681 GLY A N 1
ATOM 5112 C CA . GLY A 1 681 ? 9.029 -4.423 -26.674 1.00 70.56 681 GLY A CA 1
ATOM 5113 C C . GLY A 1 681 ? 8.274 -3.293 -25.962 1.00 70.56 681 GLY A C 1
ATOM 5114 O O . GLY A 1 681 ? 7.321 -2.730 -26.506 1.00 70.56 681 GLY A O 1
ATOM 5115 N N . ASN A 1 682 ? 8.723 -2.921 -24.758 1.00 71.44 682 ASN A N 1
ATOM 5116 C CA . ASN A 1 682 ? 8.110 -1.840 -23.975 1.00 71.44 682 ASN A CA 1
ATOM 5117 C C . ASN A 1 682 ? 8.480 -0.450 -24.520 1.00 71.44 682 ASN A C 1
ATOM 5119 O O . ASN A 1 682 ? 7.697 0.499 -24.418 1.00 71.44 682 ASN A O 1
ATOM 5123 N N . TYR A 1 683 ? 9.666 -0.326 -25.124 1.00 76.88 683 TYR A N 1
ATOM 5124 C CA . TYR A 1 683 ? 10.226 0.938 -25.608 1.00 76.88 683 TYR A CA 1
ATOM 5125 C C . TYR A 1 683 ? 10.537 0.914 -27.108 1.00 76.88 683 TYR A C 1
ATOM 5127 O O . TYR A 1 683 ? 10.704 -0.135 -27.721 1.00 76.88 683 TYR A O 1
ATOM 5135 N N . THR A 1 684 ? 10.661 2.100 -27.710 1.00 83.88 684 THR A N 1
ATOM 5136 C CA . THR A 1 684 ? 10.899 2.277 -29.160 1.00 83.88 684 THR A CA 1
ATOM 5137 C C . THR A 1 684 ? 12.192 1.641 -29.691 1.00 83.88 684 THR A C 1
ATOM 5139 O O . THR A 1 684 ? 12.314 1.424 -30.894 1.00 83.88 684 THR A O 1
ATOM 5142 N N . ASN A 1 685 ? 13.146 1.333 -28.810 1.00 87.06 685 ASN A N 1
ATOM 5143 C CA . ASN A 1 685 ? 14.469 0.800 -29.130 1.00 87.06 685 ASN A CA 1
ATOM 5144 C C . ASN A 1 685 ? 14.629 -0.711 -28.852 1.00 87.06 685 ASN A C 1
ATOM 5146 O O . ASN A 1 685 ? 15.755 -1.204 -28.925 1.00 87.06 685 ASN A O 1
ATOM 5150 N N . GLU A 1 686 ? 13.562 -1.445 -28.524 1.00 86.38 686 GLU A N 1
ATOM 5151 C CA . GLU A 1 686 ? 13.623 -2.879 -28.198 1.00 86.38 686 GLU A CA 1
ATOM 5152 C C . GLU A 1 686 ? 12.454 -3.701 -28.769 1.00 86.38 686 GLU A C 1
ATOM 5154 O O . GLU A 1 686 ? 11.397 -3.162 -29.095 1.00 86.38 686 GLU A O 1
ATOM 5159 N N . GLY A 1 687 ? 12.648 -5.018 -28.898 1.00 86.44 687 GLY A N 1
ATOM 5160 C CA . GLY A 1 687 ? 11.594 -5.966 -29.272 1.00 86.44 687 GLY A CA 1
ATOM 5161 C C . GLY A 1 687 ? 12.080 -7.177 -30.073 1.00 86.44 687 GLY A C 1
ATOM 5162 O O . GLY A 1 687 ? 13.278 -7.369 -30.286 1.00 86.44 687 GLY A O 1
ATOM 5163 N N . LEU A 1 688 ? 11.126 -7.981 -30.537 1.00 87.62 688 LEU A N 1
ATOM 5164 C CA . LEU A 1 688 ? 11.293 -9.012 -31.565 1.00 87.62 688 LEU A CA 1
ATOM 5165 C C . LEU A 1 688 ? 11.693 -8.370 -32.900 1.00 87.62 688 LEU A C 1
ATOM 5167 O O . LEU A 1 688 ? 11.088 -7.377 -33.308 1.00 87.62 688 LEU A O 1
ATOM 5171 N N . ILE A 1 689 ? 12.703 -8.918 -33.585 1.00 94.06 689 ILE A N 1
ATOM 5172 C CA . ILE A 1 689 ? 13.089 -8.453 -34.922 1.00 94.06 689 ILE A CA 1
ATOM 5173 C C . ILE A 1 689 ? 12.119 -9.022 -35.953 1.00 94.06 689 ILE A C 1
ATOM 5175 O O . ILE A 1 689 ? 12.122 -10.221 -36.232 1.00 94.06 689 ILE A O 1
ATOM 5179 N N . GLU A 1 690 ? 11.383 -8.136 -36.618 1.00 93.50 690 GLU A N 1
ATOM 5180 C CA . GLU A 1 690 ? 10.604 -8.492 -37.797 1.00 93.50 690 GLU A CA 1
ATOM 5181 C C . GLU A 1 690 ? 11.127 -7.810 -39.063 1.00 93.50 690 GLU A C 1
ATOM 5183 O O . GLU A 1 690 ? 11.514 -6.638 -39.067 1.00 93.50 690 GLU A O 1
ATOM 5188 N N . VAL A 1 691 ? 11.068 -8.545 -40.172 1.00 93.56 691 VAL A N 1
ATOM 5189 C CA . VAL A 1 691 ? 11.469 -8.131 -41.515 1.00 93.56 691 VAL A CA 1
ATOM 5190 C C . VAL A 1 691 ? 10.358 -8.416 -42.526 1.00 93.56 691 VAL A C 1
ATOM 5192 O O . VAL A 1 691 ? 9.662 -9.429 -42.444 1.00 93.56 691 VAL A O 1
ATOM 5195 N N . TYR A 1 692 ? 10.181 -7.522 -43.497 1.00 92.94 692 TYR A N 1
ATOM 5196 C CA . TYR A 1 692 ? 9.209 -7.698 -44.574 1.00 92.94 692 TYR A CA 1
ATOM 5197 C C . TYR A 1 692 ? 9.846 -8.370 -45.795 1.00 92.94 692 TYR A C 1
ATOM 5199 O O . TYR A 1 692 ? 10.720 -7.792 -46.448 1.00 92.94 692 TYR A O 1
ATOM 5207 N N . CYS A 1 693 ? 9.385 -9.572 -46.136 1.00 91.62 693 CYS A N 1
ATOM 5208 C CA . CYS A 1 693 ? 9.827 -10.334 -47.304 1.00 91.62 693 CYS A CA 1
ATOM 5209 C C . CYS A 1 693 ? 8.616 -10.939 -48.032 1.00 91.62 693 CYS A C 1
ATOM 5211 O O . CYS A 1 693 ? 7.625 -11.307 -47.412 1.00 91.62 693 CYS A O 1
ATOM 5213 N N . ASN A 1 694 ? 8.681 -11.030 -49.364 1.00 88.75 694 ASN A N 1
ATOM 5214 C CA . ASN A 1 694 ? 7.702 -11.728 -50.220 1.00 88.75 694 ASN A CA 1
ATOM 5215 C C . ASN A 1 694 ? 6.209 -11.379 -50.004 1.00 88.75 694 ASN A C 1
ATOM 5217 O O . ASN A 1 694 ? 5.338 -12.176 -50.341 1.00 88.75 694 ASN A O 1
ATOM 5221 N N . GLY A 1 695 ? 5.902 -10.192 -49.470 1.00 88.81 695 GLY A N 1
ATOM 5222 C CA . GLY A 1 695 ? 4.529 -9.754 -49.194 1.00 88.81 695 GLY A CA 1
ATOM 5223 C C . GLY A 1 695 ? 4.061 -9.907 -47.740 1.00 88.81 695 GLY A C 1
ATOM 5224 O O . GLY A 1 695 ? 2.947 -9.488 -47.437 1.00 88.81 695 GLY A O 1
ATOM 5225 N N . ALA A 1 696 ? 4.878 -10.463 -46.837 1.00 91.12 696 ALA A N 1
ATOM 5226 C CA . ALA A 1 696 ? 4.514 -10.662 -45.434 1.00 91.12 696 ALA A CA 1
ATOM 5227 C C . ALA A 1 696 ? 5.634 -10.280 -44.450 1.00 91.12 696 ALA A C 1
ATOM 5229 O O . ALA A 1 696 ? 6.829 -10.355 -44.745 1.00 91.12 696 ALA A O 1
ATOM 5230 N N . TRP A 1 697 ? 5.224 -9.887 -43.244 1.00 92.88 697 TRP A N 1
ATOM 5231 C CA . TRP A 1 697 ? 6.125 -9.714 -42.105 1.00 92.88 697 TRP A CA 1
ATOM 5232 C C . TRP A 1 697 ? 6.488 -11.067 -41.497 1.00 92.88 697 TRP A C 1
ATOM 5234 O O . TRP A 1 697 ? 5.659 -11.976 -41.447 1.00 92.88 697 TRP A O 1
ATOM 5244 N N . GLY A 1 698 ? 7.728 -11.190 -41.039 1.00 91.56 698 GLY A N 1
ATOM 5245 C CA . GLY A 1 698 ? 8.250 -12.420 -40.468 1.00 91.56 698 GLY A CA 1
ATOM 5246 C C . GLY A 1 698 ? 9.522 -12.205 -39.658 1.00 91.56 698 GLY A C 1
ATOM 5247 O O . GLY A 1 698 ? 10.116 -11.132 -39.724 1.00 91.56 698 GLY A O 1
ATOM 5248 N N . THR A 1 699 ? 9.924 -13.204 -38.886 1.00 92.69 699 THR A N 1
ATOM 5249 C CA . THR A 1 699 ? 10.980 -13.108 -37.870 1.00 92.69 699 THR A CA 1
ATOM 5250 C C . THR A 1 699 ? 12.359 -13.533 -38.394 1.00 92.69 699 THR A C 1
ATOM 5252 O O . THR A 1 699 ? 12.536 -13.898 -39.566 1.00 92.69 699 THR A O 1
ATOM 5255 N N . VAL A 1 700 ? 13.369 -13.448 -37.525 1.00 92.00 700 VAL A N 1
ATOM 5256 C CA . VAL A 1 700 ? 14.760 -13.848 -37.774 1.00 92.00 700 VAL A CA 1
ATOM 5257 C C . VAL A 1 700 ? 15.150 -14.896 -36.735 1.00 92.00 700 VAL A C 1
ATOM 5259 O O . VAL A 1 700 ? 14.964 -14.656 -35.551 1.00 92.00 700 VAL A O 1
ATOM 5262 N N . CYS A 1 701 ? 15.715 -16.018 -37.176 1.00 88.19 701 CYS A N 1
ATOM 5263 C CA . CYS A 1 701 ? 16.177 -17.113 -36.324 1.00 88.19 701 CYS A CA 1
ATOM 5264 C C . CYS A 1 701 ? 17.600 -16.863 -35.795 1.00 88.19 701 CYS A C 1
ATOM 5266 O O . CYS A 1 701 ? 18.433 -16.268 -36.492 1.00 88.19 701 CYS A O 1
ATOM 5268 N N . ASP A 1 702 ? 17.912 -17.354 -34.596 1.00 85.25 702 ASP A N 1
ATOM 5269 C CA . ASP A 1 702 ? 19.190 -17.085 -33.933 1.00 85.25 702 ASP A CA 1
ATOM 5270 C C . ASP A 1 702 ? 20.378 -17.950 -34.375 1.00 85.25 702 ASP A C 1
ATOM 5272 O O . ASP A 1 702 ? 21.520 -17.530 -34.194 1.00 85.25 702 ASP A O 1
ATOM 5276 N N . ASN A 1 703 ? 20.113 -19.085 -35.029 1.00 81.25 703 ASN A N 1
ATOM 5277 C CA . ASN A 1 703 ? 21.060 -20.118 -35.479 1.00 81.25 703 ASN A CA 1
ATOM 5278 C C . ASN A 1 703 ? 22.421 -19.612 -36.024 1.00 81.25 703 ASN A C 1
ATOM 5280 O O . ASN A 1 703 ? 23.437 -20.290 -35.875 1.00 81.25 703 ASN A O 1
ATOM 5284 N N . THR A 1 704 ? 22.477 -18.436 -36.668 1.00 82.50 704 THR A N 1
ATOM 5285 C CA . THR A 1 704 ? 23.752 -17.751 -36.994 1.00 82.50 704 THR A CA 1
ATOM 5286 C C . THR A 1 704 ? 23.738 -16.239 -36.723 1.00 82.50 704 THR A C 1
ATOM 5288 O O . THR A 1 704 ? 24.542 -15.499 -37.301 1.00 82.50 704 THR A O 1
ATOM 5291 N N . PHE A 1 705 ? 22.803 -15.740 -35.914 1.00 86.56 705 PHE A N 1
ATOM 5292 C CA . PHE A 1 705 ? 22.664 -14.312 -35.650 1.00 86.56 705 PHE A CA 1
ATOM 5293 C C . PHE A 1 705 ? 23.870 -13.783 -34.862 1.00 86.56 705 PHE A C 1
ATOM 5295 O O . PHE A 1 705 ? 24.395 -14.423 -33.953 1.00 86.56 705 PHE A O 1
ATOM 5302 N N . SER A 1 706 ? 24.359 -12.604 -35.245 1.00 84.06 706 SER A N 1
ATOM 5303 C CA . SER A 1 706 ? 25.674 -12.120 -34.819 1.00 84.06 706 SER A CA 1
ATOM 5304 C C . SER A 1 706 ? 25.664 -10.653 -34.414 1.00 84.06 706 SER A C 1
ATOM 5306 O O . SER A 1 706 ? 24.873 -9.855 -34.915 1.00 84.06 706 SER A O 1
ATOM 5308 N N . ALA A 1 707 ? 26.648 -10.265 -33.601 1.00 83.56 707 ALA A N 1
ATOM 5309 C CA . ALA A 1 707 ? 26.983 -8.873 -33.288 1.00 83.56 707 ALA A CA 1
ATOM 5310 C C . ALA A 1 707 ? 27.045 -7.946 -34.523 1.00 83.56 707 ALA A C 1
ATOM 5312 O O . ALA A 1 707 ? 26.734 -6.755 -34.436 1.00 83.56 707 ALA A O 1
ATOM 5313 N N . THR A 1 708 ? 27.444 -8.472 -35.685 1.00 85.25 708 THR A N 1
ATOM 5314 C CA . THR A 1 708 ? 27.479 -7.703 -36.934 1.00 85.25 708 THR A CA 1
ATOM 5315 C C . THR A 1 708 ? 26.079 -7.496 -37.512 1.00 85.25 708 THR A C 1
ATOM 5317 O O . THR A 1 708 ? 25.736 -6.366 -37.858 1.00 85.25 708 THR A O 1
ATOM 5320 N N . ALA A 1 709 ? 25.244 -8.541 -37.548 1.00 88.88 709 ALA A N 1
ATOM 5321 C CA . ALA A 1 709 ? 23.843 -8.438 -37.961 1.00 88.88 709 ALA A CA 1
ATOM 5322 C C . ALA A 1 709 ? 23.041 -7.522 -37.016 1.00 88.88 709 ALA A C 1
ATOM 5324 O O . ALA A 1 709 ? 22.389 -6.585 -37.476 1.00 88.88 709 ALA A O 1
ATOM 5325 N N . ALA A 1 710 ? 23.186 -7.706 -35.699 1.00 89.44 710 ALA A N 1
ATOM 5326 C CA . ALA A 1 710 ? 22.563 -6.881 -34.664 1.00 89.44 710 ALA A CA 1
ATOM 5327 C C . ALA A 1 710 ? 22.869 -5.383 -34.843 1.00 89.44 710 ALA A C 1
ATOM 5329 O O . ALA A 1 710 ? 21.979 -4.532 -34.780 1.00 89.44 710 ALA A O 1
ATOM 5330 N N . ARG A 1 711 ? 24.130 -5.040 -35.145 1.00 87.31 711 ARG A N 1
ATOM 5331 C CA . ARG A 1 711 ? 24.535 -3.652 -35.410 1.00 87.31 711 ARG A CA 1
ATOM 5332 C C . ARG A 1 711 ? 23.898 -3.075 -36.676 1.00 87.31 711 ARG A C 1
ATOM 5334 O O . ARG A 1 711 ? 23.601 -1.883 -36.689 1.00 87.31 711 ARG A O 1
ATOM 5341 N N . ILE A 1 712 ? 23.685 -3.881 -37.715 1.00 89.56 712 ILE A N 1
ATOM 5342 C CA . ILE A 1 712 ? 23.026 -3.443 -38.957 1.00 89.56 712 ILE A CA 1
ATOM 5343 C C . ILE A 1 712 ? 21.532 -3.227 -38.722 1.00 89.56 712 ILE A C 1
ATOM 5345 O O . ILE A 1 712 ? 21.018 -2.195 -39.141 1.00 89.56 712 ILE A O 1
ATOM 5349 N N . VAL A 1 713 ? 20.865 -4.128 -37.992 1.00 92.06 713 VAL A N 1
ATOM 5350 C CA . VAL A 1 713 ? 19.454 -3.985 -37.588 1.00 92.06 713 VAL A CA 1
ATOM 5351 C C . VAL A 1 713 ? 19.239 -2.660 -36.854 1.00 92.06 713 VAL A C 1
ATOM 5353 O O . VAL A 1 713 ? 18.465 -1.823 -37.315 1.00 92.06 713 VAL A O 1
ATOM 5356 N N . CYS A 1 714 ? 19.994 -2.402 -35.782 1.00 90.94 714 CYS A N 1
ATOM 5357 C CA . CYS A 1 714 ? 19.857 -1.154 -35.029 1.00 90.94 714 CYS A CA 1
ATOM 5358 C C . CYS A 1 714 ? 20.207 0.097 -35.854 1.00 90.94 714 CYS A C 1
ATOM 5360 O O . CYS A 1 714 ? 19.536 1.118 -35.718 1.00 90.94 714 CYS A O 1
ATOM 5362 N N . ARG A 1 715 ? 21.193 0.031 -36.762 1.00 88.81 715 ARG A N 1
ATOM 5363 C CA . ARG A 1 715 ? 21.528 1.154 -37.659 1.00 88.81 715 ARG A CA 1
ATOM 5364 C C . ARG A 1 715 ? 20.463 1.425 -38.716 1.00 88.81 715 ARG A C 1
ATOM 5366 O O . ARG A 1 715 ? 20.163 2.589 -38.966 1.00 88.81 715 ARG A O 1
ATOM 5373 N N . GLN A 1 716 ? 19.859 0.388 -39.297 1.00 91.25 716 GLN A N 1
ATOM 5374 C CA . GLN A 1 716 ? 18.730 0.533 -40.222 1.00 91.25 716 GLN A CA 1
ATOM 5375 C C . GLN A 1 716 ? 17.496 1.132 -39.522 1.00 91.25 716 GLN A C 1
ATOM 5377 O O . GLN A 1 716 ? 16.714 1.831 -40.160 1.00 91.25 716 GLN A O 1
ATOM 5382 N N . LEU A 1 717 ? 17.353 0.907 -38.212 1.00 91.62 717 LEU A N 1
ATOM 5383 C CA . LEU A 1 717 ? 16.339 1.529 -37.353 1.00 91.62 717 LEU A CA 1
ATOM 5384 C C . LEU A 1 717 ? 16.727 2.940 -36.847 1.00 91.62 717 LEU A C 1
ATOM 5386 O O . LEU A 1 717 ? 15.921 3.585 -36.186 1.00 91.62 717 LEU A O 1
ATOM 5390 N N . GLY A 1 718 ? 17.922 3.451 -37.173 1.00 88.81 718 GLY A N 1
ATOM 5391 C CA . GLY A 1 718 ? 18.368 4.811 -36.829 1.00 88.81 718 GLY A CA 1
ATOM 5392 C C . GLY A 1 718 ? 19.102 4.969 -35.489 1.00 88.81 718 GLY A C 1
ATOM 5393 O O . GLY A 1 718 ? 19.291 6.101 -35.041 1.00 88.81 718 GLY A O 1
ATOM 5394 N N . TYR A 1 719 ? 19.531 3.872 -34.859 1.00 88.19 719 TYR A N 1
ATOM 5395 C CA . TYR A 1 719 ? 20.347 3.852 -33.635 1.00 88.19 719 TYR A CA 1
ATOM 5396 C C . TYR A 1 719 ? 21.849 3.701 -33.946 1.00 88.19 719 TYR A C 1
ATOM 5398 O O . TYR A 1 719 ? 22.224 3.234 -35.023 1.00 88.19 719 TYR A O 1
ATOM 5406 N N . ASN A 1 720 ? 22.748 4.055 -33.015 1.00 84.12 720 ASN A N 1
ATOM 5407 C CA . ASN A 1 720 ? 24.197 3.933 -33.263 1.00 84.12 720 ASN A CA 1
ATOM 5408 C C . ASN A 1 720 ? 24.668 2.461 -33.348 1.00 84.12 720 ASN A C 1
ATOM 5410 O O . ASN A 1 720 ? 25.506 2.124 -34.198 1.00 84.12 720 ASN A O 1
ATOM 5414 N N . SER A 1 721 ? 24.166 1.595 -32.456 1.00 84.25 721 SER A N 1
ATOM 5415 C CA . SER A 1 721 ? 24.497 0.162 -32.374 1.00 84.25 721 SER A CA 1
ATOM 5416 C C . SER A 1 721 ? 23.433 -0.617 -31.581 1.00 84.25 721 SER A C 1
ATOM 5418 O O . SER A 1 721 ? 22.568 -0.038 -30.929 1.00 84.25 721 SER A O 1
ATOM 5420 N N . TYR A 1 722 ? 23.512 -1.949 -31.616 1.00 84.75 722 TYR A N 1
ATOM 5421 C CA . TYR A 1 722 ? 22.865 -2.809 -30.622 1.00 84.75 722 TYR A CA 1
ATOM 5422 C C . TYR A 1 722 ? 23.629 -2.764 -29.290 1.00 84.75 722 TYR A C 1
ATOM 5424 O O . TYR A 1 722 ? 24.846 -2.547 -29.299 1.00 84.75 722 TYR A O 1
ATOM 5432 N N . TYR A 1 723 ? 22.919 -2.995 -28.184 1.00 80.94 723 TYR A N 1
ATOM 5433 C CA . TYR A 1 723 ? 23.478 -3.266 -26.856 1.00 80.94 723 TYR A CA 1
ATOM 5434 C C . TYR A 1 723 ? 23.548 -4.778 -26.608 1.00 80.94 723 TYR A C 1
ATOM 5436 O O . TYR A 1 723 ? 24.623 -5.314 -26.346 1.00 80.94 723 TYR A O 1
ATOM 5444 N N . ARG A 1 724 ? 22.418 -5.480 -26.782 1.00 77.75 724 ARG A N 1
ATOM 5445 C CA . ARG A 1 724 ? 22.303 -6.944 -26.668 1.00 77.75 724 ARG A CA 1
ATOM 5446 C C . ARG A 1 724 ? 21.185 -7.500 -27.562 1.00 77.75 724 ARG A C 1
ATOM 5448 O O . ARG A 1 724 ? 20.406 -6.729 -28.123 1.00 77.75 724 ARG A O 1
ATOM 5455 N N . TYR A 1 725 ? 21.127 -8.821 -27.694 1.00 80.25 725 TYR A N 1
ATOM 5456 C CA . TYR A 1 725 ? 20.086 -9.573 -28.407 1.00 80.25 725 TYR A CA 1
ATOM 5457 C C . TYR A 1 725 ? 19.770 -10.886 -27.665 1.00 80.25 725 TYR A C 1
ATOM 5459 O O . TYR A 1 725 ? 20.442 -11.182 -26.676 1.00 80.25 725 TYR A O 1
ATOM 5467 N N . ASN A 1 726 ? 18.725 -11.613 -28.076 1.00 74.56 726 ASN A N 1
ATOM 5468 C CA . ASN A 1 726 ? 18.230 -12.872 -27.482 1.00 74.56 726 ASN A CA 1
ATOM 5469 C C . ASN A 1 726 ? 18.026 -12.811 -25.961 1.00 74.56 726 ASN A C 1
ATOM 5471 O O . ASN A 1 726 ? 18.443 -13.685 -25.208 1.00 74.56 726 ASN A O 1
ATOM 5475 N N . THR A 1 727 ? 17.432 -11.715 -25.500 1.00 59.00 727 THR A N 1
ATOM 5476 C CA . THR A 1 727 ? 17.320 -11.366 -24.074 1.00 59.00 727 THR A CA 1
ATOM 5477 C C . THR A 1 727 ? 16.030 -10.583 -23.803 1.00 59.00 727 THR A C 1
ATOM 5479 O O . THR A 1 727 ? 16.028 -9.621 -23.034 1.00 59.00 727 THR A O 1
ATOM 5482 N N . LEU A 1 728 ? 14.947 -10.984 -24.482 1.00 53.91 728 LEU A N 1
ATOM 5483 C CA . LEU A 1 728 ? 13.540 -10.640 -24.231 1.00 53.91 728 LEU A CA 1
ATOM 5484 C C . LEU A 1 728 ? 12.690 -11.911 -24.499 1.00 53.91 728 LEU A C 1
ATOM 5486 O O . LEU A 1 728 ? 12.970 -12.563 -25.506 1.00 53.91 728 LEU A O 1
ATOM 5490 N N . PRO A 1 729 ? 11.669 -12.289 -23.693 1.00 61.50 729 PRO A N 1
ATOM 5491 C CA . PRO A 1 729 ? 10.840 -13.480 -23.906 1.00 61.50 729 PRO A CA 1
ATOM 5492 C C . PRO A 1 729 ? 9.716 -13.175 -24.910 1.00 61.50 729 PRO A C 1
ATOM 5494 O O . PRO A 1 729 ? 8.545 -13.462 -24.671 1.00 61.50 729 PRO A O 1
ATOM 5497 N N . ILE A 1 730 ? 10.068 -12.511 -26.010 1.00 62.00 730 ILE A N 1
ATOM 5498 C CA . ILE A 1 730 ? 9.141 -12.138 -27.076 1.00 62.00 730 ILE A CA 1
ATOM 5499 C C . ILE A 1 730 ? 9.403 -13.106 -28.225 1.00 62.00 730 ILE A C 1
ATOM 5501 O O . ILE A 1 730 ? 10.384 -12.961 -28.949 1.00 62.00 730 ILE A O 1
ATOM 5505 N N . VAL A 1 731 ? 8.537 -14.104 -28.352 1.00 72.69 731 VAL A N 1
ATOM 5506 C CA . VAL A 1 731 ? 8.548 -15.093 -29.438 1.00 72.69 731 VAL A CA 1
ATOM 5507 C C . VAL A 1 731 ? 7.562 -14.676 -30.531 1.00 72.69 731 VAL A C 1
ATOM 5509 O O . VAL A 1 731 ? 6.590 -13.976 -30.242 1.00 72.69 731 VAL A O 1
ATOM 5512 N N . GLY A 1 732 ? 7.798 -15.083 -31.780 1.00 68.94 732 GLY A N 1
ATOM 5513 C CA . GLY A 1 732 ? 6.844 -14.865 -32.869 1.00 68.94 732 GLY A CA 1
ATOM 5514 C C . GLY A 1 732 ? 5.562 -15.692 -32.723 1.00 68.94 732 GLY A C 1
ATOM 5515 O O . GLY A 1 732 ? 5.543 -16.763 -32.109 1.00 68.94 732 GLY A O 1
ATOM 5516 N N . ASP A 1 733 ? 4.473 -15.202 -33.316 1.00 71.94 733 ASP A N 1
ATOM 5517 C CA . ASP A 1 733 ? 3.202 -15.929 -33.356 1.00 71.94 733 ASP A CA 1
ATOM 5518 C C . ASP A 1 733 ? 3.284 -17.097 -34.351 1.00 71.94 733 ASP A C 1
ATOM 5520 O O . ASP A 1 733 ? 3.730 -16.928 -35.479 1.00 71.94 733 ASP A O 1
ATOM 5524 N N . THR A 1 734 ? 2.757 -18.274 -34.002 1.00 67.31 734 THR A N 1
ATOM 5525 C CA . THR A 1 734 ? 2.826 -19.484 -34.861 1.00 67.31 734 THR A CA 1
ATOM 5526 C C . THR A 1 734 ? 2.286 -19.391 -36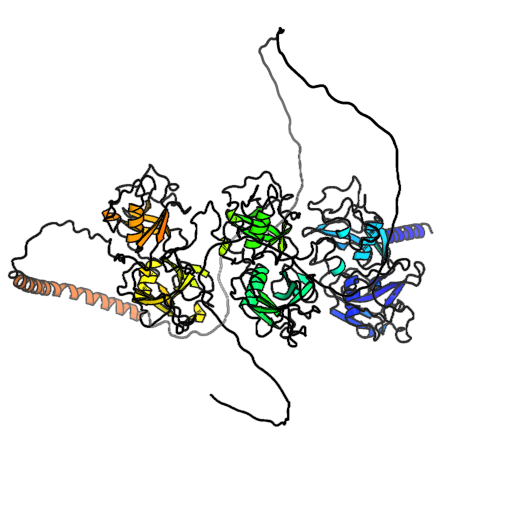.311 1.00 67.31 734 THR A C 1
ATOM 5528 O O . THR A 1 734 ? 2.675 -20.240 -37.114 1.00 67.31 734 THR A O 1
ATOM 5531 N N . PRO A 1 735 ? 1.428 -18.426 -36.719 1.00 79.00 735 PRO A N 1
ATOM 5532 C CA . PRO A 1 735 ? 1.098 -18.185 -38.132 1.00 79.00 735 PRO A CA 1
ATOM 5533 C C . PRO A 1 735 ? 2.127 -17.322 -38.894 1.00 79.00 735 PRO A C 1
ATOM 5535 O O . PRO A 1 735 ? 1.965 -17.095 -40.095 1.00 79.00 735 PRO A O 1
ATOM 5538 N N . GLN A 1 736 ? 3.134 -16.775 -38.211 1.00 81.88 736 GLN A N 1
ATOM 5539 C CA . GLN A 1 736 ? 4.148 -15.876 -38.756 1.00 81.88 736 GLN A CA 1
ATOM 5540 C C . GLN A 1 736 ? 5.243 -16.667 -39.489 1.00 81.88 736 GLN A C 1
ATOM 5542 O O . GLN A 1 736 ? 5.572 -17.797 -39.149 1.00 81.88 736 GLN A O 1
ATOM 5547 N N . SER A 1 737 ? 5.832 -16.083 -40.534 1.00 90.56 737 SER A N 1
ATOM 5548 C CA . SER A 1 737 ? 6.945 -16.722 -41.250 1.00 90.56 737 SER A CA 1
ATOM 5549 C C . SER A 1 737 ? 8.276 -16.429 -40.564 1.00 90.56 737 SER A C 1
ATOM 5551 O O . SER A 1 737 ? 8.604 -15.265 -40.377 1.00 90.56 737 SER A O 1
ATOM 5553 N N . ILE A 1 738 ? 9.102 -17.437 -40.285 1.00 90.69 738 ILE A N 1
ATOM 5554 C CA . ILE A 1 738 ? 10.517 -17.205 -39.949 1.00 90.69 738 ILE A CA 1
ATOM 5555 C C . ILE A 1 738 ? 11.268 -16.997 -41.270 1.00 90.69 738 ILE A C 1
ATOM 5557 O O . ILE A 1 738 ? 11.437 -17.944 -42.039 1.00 90.69 738 ILE A O 1
ATOM 5561 N N . TRP A 1 739 ? 11.675 -15.765 -41.594 1.00 92.38 739 TRP A N 1
ATOM 5562 C CA . TRP A 1 739 ? 12.239 -15.454 -42.917 1.00 92.38 739 TRP A CA 1
ATOM 5563 C C . TRP A 1 739 ? 13.720 -15.806 -43.045 1.00 92.38 739 TRP A C 1
ATOM 5565 O O . TRP A 1 739 ? 14.123 -16.359 -44.064 1.00 92.38 739 TRP A O 1
ATOM 5575 N N . TYR A 1 740 ? 14.534 -15.508 -42.032 1.00 89.62 740 TYR A N 1
ATOM 5576 C CA . TYR A 1 740 ? 15.975 -15.775 -42.064 1.00 89.62 740 TYR A CA 1
ATOM 5577 C C . TYR A 1 740 ? 16.331 -16.873 -41.062 1.00 89.62 740 TYR A C 1
ATOM 5579 O O . TYR A 1 740 ? 16.464 -16.595 -39.877 1.00 89.62 740 TYR A O 1
ATOM 5587 N N . ASN A 1 741 ? 16.541 -18.107 -41.538 1.00 84.25 741 ASN A N 1
ATOM 5588 C CA . ASN A 1 741 ? 17.085 -19.194 -40.706 1.00 84.25 741 ASN A CA 1
ATOM 5589 C C . ASN A 1 741 ? 18.527 -18.911 -40.252 1.00 84.25 741 ASN A C 1
ATOM 5591 O O . ASN A 1 741 ? 18.977 -19.367 -39.209 1.00 84.25 741 ASN A O 1
ATOM 5595 N N . SER A 1 742 ? 19.289 -18.216 -41.092 1.00 81.31 742 SER A N 1
ATOM 5596 C CA . SER A 1 742 ? 20.705 -17.945 -40.879 1.00 81.31 742 SER A CA 1
ATOM 5597 C C . SER A 1 742 ? 21.025 -16.619 -41.554 1.00 81.31 742 SER A C 1
ATOM 5599 O O . SER A 1 742 ? 20.821 -16.472 -42.763 1.00 81.31 742 SER A O 1
ATOM 5601 N N . LEU A 1 743 ? 21.457 -15.643 -40.758 1.00 82.75 743 LEU A N 1
ATOM 5602 C CA . LEU A 1 743 ? 21.723 -14.275 -41.183 1.00 82.75 743 LEU A CA 1
ATOM 5603 C C . LEU A 1 743 ? 23.202 -13.936 -40.964 1.00 82.75 743 LEU A C 1
ATOM 5605 O O . LEU A 1 743 ? 23.652 -13.817 -39.825 1.00 82.75 743 LEU A O 1
ATOM 5609 N N . SER A 1 744 ? 23.954 -13.761 -42.052 1.00 78.19 744 SER A N 1
ATOM 5610 C CA . SER A 1 744 ? 25.402 -13.515 -42.006 1.00 78.19 744 SER A CA 1
ATOM 5611 C C . SER A 1 744 ? 25.768 -12.227 -42.740 1.00 78.19 744 SER A C 1
ATOM 5613 O O . SER A 1 744 ? 25.538 -12.108 -43.940 1.00 78.19 744 SER A O 1
ATOM 5615 N N . CYS A 1 745 ? 26.344 -11.255 -42.022 1.00 81.25 745 CYS A N 1
ATOM 5616 C CA . CYS A 1 745 ? 26.570 -9.901 -42.533 1.00 81.25 745 CYS A CA 1
ATOM 5617 C C . CYS A 1 745 ? 28.009 -9.398 -42.353 1.00 81.25 745 CYS A C 1
ATOM 5619 O O . CYS A 1 745 ? 28.639 -9.638 -41.324 1.00 81.25 745 CYS A O 1
ATOM 5621 N N . SER A 1 746 ? 28.478 -8.583 -43.308 1.00 79.88 746 SER A N 1
ATOM 5622 C CA . SER A 1 746 ? 29.676 -7.736 -43.164 1.00 79.88 746 SER A CA 1
ATOM 5623 C C . SER A 1 746 ? 29.354 -6.417 -42.451 1.00 79.88 746 SER A C 1
ATOM 5625 O O . SER A 1 746 ? 28.296 -5.827 -42.667 1.00 79.88 746 SER A O 1
ATOM 5627 N N . SER A 1 747 ? 30.299 -5.896 -41.665 1.00 71.31 747 SER A N 1
ATOM 5628 C CA . SER A 1 747 ? 30.173 -4.650 -40.888 1.00 71.31 747 SER A CA 1
ATOM 5629 C C . SER A 1 747 ? 30.105 -3.362 -41.725 1.00 71.31 747 SER A C 1
ATOM 5631 O O . SER A 1 747 ? 29.903 -2.280 -41.170 1.00 71.31 747 SER A O 1
ATOM 5633 N N . THR A 1 748 ? 30.257 -3.466 -43.046 1.00 71.50 748 THR A N 1
ATOM 5634 C CA . THR A 1 748 ? 30.253 -2.352 -44.007 1.00 71.50 748 THR A CA 1
ATOM 5635 C C . THR A 1 748 ? 28.863 -1.931 -44.495 1.00 71.50 748 THR A C 1
ATOM 5637 O O . THR A 1 748 ? 28.758 -0.923 -45.187 1.00 71.50 748 THR A O 1
ATOM 5640 N N . TYR A 1 749 ? 27.800 -2.676 -44.175 1.00 80.81 749 TYR A N 1
ATOM 5641 C CA . TYR A 1 749 ? 26.444 -2.393 -44.664 1.00 80.81 749 TYR A CA 1
ATOM 5642 C C . TYR A 1 749 ? 25.616 -1.524 -43.701 1.00 80.81 749 TYR A C 1
ATOM 5644 O O . TYR A 1 749 ? 25.803 -1.553 -42.486 1.00 80.81 749 TYR A O 1
ATOM 5652 N N . SER A 1 750 ? 24.668 -0.759 -44.254 1.00 78.50 750 SER A N 1
ATOM 5653 C CA . SER A 1 750 ? 23.692 0.051 -43.493 1.00 78.50 750 SER A CA 1
ATOM 5654 C C . SER A 1 750 ? 22.254 -0.475 -43.576 1.00 78.50 750 SER A C 1
ATOM 5656 O O . SER A 1 750 ? 21.374 0.069 -42.917 1.00 78.50 750 SER A O 1
ATOM 5658 N N . CYS A 1 751 ? 22.021 -1.509 -44.388 1.00 87.62 751 CYS A N 1
ATOM 5659 C CA . CYS A 1 751 ? 20.710 -2.075 -44.686 1.00 87.62 751 CYS A CA 1
ATOM 5660 C C . CYS A 1 751 ? 20.807 -3.602 -44.717 1.00 87.62 751 CYS A C 1
ATOM 5662 O O . CYS A 1 751 ? 21.734 -4.153 -45.317 1.00 87.62 751 CYS A O 1
ATOM 5664 N N . LEU A 1 752 ? 19.832 -4.287 -44.123 1.00 87.88 752 LEU A N 1
ATOM 5665 C CA . LEU A 1 752 ? 19.754 -5.744 -44.080 1.00 87.88 752 LEU A CA 1
ATOM 5666 C C . LEU A 1 752 ? 19.669 -6.350 -45.488 1.00 87.88 752 LEU A C 1
ATOM 5668 O O . LEU A 1 752 ? 20.397 -7.289 -45.794 1.00 87.88 752 LEU A O 1
ATOM 5672 N N . SER A 1 753 ? 18.893 -5.724 -46.377 1.00 85.25 753 SER A N 1
ATOM 5673 C CA . SER A 1 753 ? 18.781 -6.080 -47.800 1.00 85.25 753 SER A CA 1
ATOM 5674 C C . SER A 1 753 ? 20.089 -5.948 -48.596 1.00 85.25 753 SER A C 1
ATOM 5676 O O . SER A 1 753 ? 20.189 -6.504 -49.686 1.00 85.25 753 SER A O 1
ATOM 5678 N N . SER A 1 754 ? 21.095 -5.234 -48.073 1.00 85.56 754 SER A N 1
ATOM 5679 C CA . SER A 1 754 ? 22.455 -5.182 -48.639 1.00 85.56 754 SER A CA 1
ATOM 5680 C C . SER A 1 754 ? 23.404 -6.221 -48.034 1.00 85.56 754 SER A C 1
ATOM 5682 O O . SER A 1 754 ? 24.443 -6.496 -48.624 1.00 85.56 754 SER A O 1
ATOM 5684 N N . CYS A 1 755 ? 23.059 -6.786 -46.873 1.00 83.94 755 CYS A N 1
ATOM 5685 C CA . CYS A 1 755 ? 23.753 -7.925 -46.276 1.00 83.94 755 CYS A CA 1
ATOM 5686 C C . CYS A 1 755 ? 23.296 -9.238 -46.929 1.00 83.94 755 CYS A C 1
ATOM 5688 O O . CYS A 1 755 ? 24.121 -10.005 -47.418 1.00 83.94 755 CYS A O 1
ATOM 5690 N N . GLN A 1 756 ? 21.984 -9.482 -46.952 1.00 87.06 756 GLN A N 1
ATOM 5691 C CA . GLN A 1 756 ? 21.389 -10.724 -47.430 1.00 87.06 756 GLN A CA 1
ATOM 5692 C C . GLN A 1 756 ? 20.006 -10.415 -48.013 1.00 87.06 756 GLN A C 1
ATOM 5694 O O . GLN A 1 756 ? 19.188 -9.739 -47.393 1.00 87.06 756 GLN A O 1
ATOM 5699 N N . SER A 1 757 ? 19.745 -10.881 -49.233 1.00 87.75 757 SER A N 1
ATOM 5700 C CA . SER A 1 757 ? 18.432 -10.760 -49.870 1.00 87.75 757 SER A CA 1
ATOM 5701 C C . SER A 1 757 ? 17.397 -11.642 -49.164 1.00 87.75 757 SER A C 1
ATOM 5703 O O . SER A 1 757 ? 17.739 -12.735 -48.711 1.00 87.75 757 SER A O 1
ATOM 5705 N N . CYS A 1 758 ? 16.129 -11.216 -49.156 1.00 89.25 758 CYS A N 1
ATOM 5706 C CA . CYS A 1 758 ? 15.009 -12.033 -48.678 1.00 89.25 758 CYS A CA 1
ATOM 5707 C C . CYS A 1 758 ? 15.012 -13.433 -49.328 1.00 89.25 758 CYS A C 1
ATOM 5709 O O . CYS A 1 758 ? 15.011 -13.511 -50.561 1.00 89.25 758 CYS A O 1
ATOM 5711 N N . PRO A 1 759 ? 14.992 -14.526 -48.541 1.00 88.94 759 PRO A N 1
ATOM 5712 C CA . PRO A 1 759 ? 14.863 -15.883 -49.071 1.00 88.94 759 PRO A CA 1
ATOM 5713 C C . PRO A 1 759 ? 13.545 -16.096 -49.824 1.00 88.94 759 PRO A C 1
ATOM 5715 O O . PRO A 1 759 ? 12.559 -15.409 -49.573 1.00 88.94 759 PRO A O 1
ATOM 5718 N N . SER A 1 760 ? 13.503 -17.066 -50.740 1.00 87.00 760 SER A N 1
ATOM 5719 C CA . SER A 1 760 ? 12.321 -17.363 -51.573 1.00 87.00 760 SER A CA 1
ATOM 5720 C C . SER A 1 760 ? 11.184 -18.089 -50.838 1.00 87.00 760 SER A C 1
ATOM 5722 O O . SER A 1 760 ? 10.086 -18.209 -51.375 1.00 87.00 760 SER A O 1
ATOM 5724 N N . SER A 1 761 ? 11.444 -18.594 -49.634 1.00 87.81 761 SER A N 1
ATOM 5725 C CA . SER A 1 761 ? 10.500 -19.298 -48.760 1.00 87.81 761 SER A CA 1
ATOM 5726 C C . SER A 1 761 ? 10.888 -19.067 -47.299 1.00 87.81 761 SER A C 1
ATOM 5728 O O . SER A 1 761 ? 12.034 -18.712 -47.018 1.00 87.81 761 SER A O 1
ATOM 5730 N N . SER A 1 762 ? 9.953 -19.269 -46.371 1.00 87.06 762 SER A N 1
ATOM 5731 C CA . SER A 1 762 ? 10.249 -19.273 -44.935 1.00 87.06 762 SER A CA 1
ATOM 5732 C C . SER A 1 762 ? 11.137 -20.463 -44.552 1.00 87.06 762 SER A C 1
ATOM 5734 O O . SER A 1 762 ? 11.239 -21.444 -45.297 1.00 87.06 762 SER A O 1
ATOM 5736 N N . SER A 1 763 ? 11.755 -20.397 -43.373 1.00 83.88 763 SER A N 1
ATOM 5737 C CA . SER A 1 763 ? 12.379 -21.564 -42.754 1.00 83.88 763 SER A CA 1
ATOM 5738 C C . SER A 1 763 ? 11.333 -22.619 -42.385 1.00 83.88 763 SER A C 1
ATOM 5740 O O . SER A 1 763 ? 10.182 -22.302 -42.084 1.00 83.88 763 SER A O 1
ATOM 5742 N N . THR A 1 764 ? 11.766 -23.878 -42.388 1.00 82.44 764 THR A N 1
ATOM 5743 C CA . THR A 1 764 ? 11.056 -25.035 -41.819 1.00 82.44 764 THR A CA 1
ATOM 5744 C C . THR A 1 764 ? 11.941 -25.810 -40.833 1.00 82.44 764 THR A C 1
ATOM 5746 O O . THR A 1 764 ? 11.612 -26.932 -40.458 1.00 82.44 764 THR A O 1
ATOM 5749 N N . THR A 1 765 ? 13.100 -25.251 -40.472 1.00 85.56 765 THR A N 1
ATOM 5750 C CA . THR A 1 765 ? 14.150 -25.873 -39.640 1.00 85.56 765 THR A CA 1
ATOM 5751 C C . THR A 1 765 ? 14.437 -25.084 -38.361 1.00 85.56 765 THR A C 1
ATOM 5753 O O . THR A 1 765 ? 15.396 -25.395 -37.667 1.00 85.56 765 THR A O 1
ATOM 5756 N N . CYS A 1 766 ? 13.626 -24.065 -38.085 1.00 84.62 766 CYS A N 1
ATOM 5757 C CA . CYS A 1 766 ? 13.681 -23.200 -36.913 1.00 84.62 766 CYS A CA 1
ATOM 5758 C C . CYS A 1 766 ? 12.253 -23.027 -36.371 1.00 84.62 766 CYS A C 1
ATOM 5760 O O . CYS A 1 766 ? 11.291 -23.146 -37.140 1.00 84.62 766 CYS A O 1
ATOM 5762 N N . VAL A 1 767 ? 12.105 -22.758 -35.076 1.00 82.25 767 VAL A N 1
ATOM 5763 C CA . VAL A 1 767 ? 10.827 -22.510 -34.389 1.00 82.25 767 VAL A CA 1
ATOM 5764 C C . VAL A 1 767 ? 10.829 -21.150 -33.691 1.00 82.25 767 VAL A C 1
ATOM 5766 O O . VAL A 1 767 ? 11.880 -20.615 -33.367 1.00 82.25 767 VAL A O 1
ATOM 5769 N N . HIS A 1 768 ? 9.653 -20.597 -33.386 1.00 80.75 768 HIS A N 1
ATOM 5770 C CA . HIS A 1 768 ? 9.537 -19.256 -32.788 1.00 80.75 768 HIS A CA 1
ATOM 5771 C C . HIS A 1 768 ? 10.183 -19.090 -31.398 1.00 80.75 768 HIS A C 1
ATOM 5773 O O . HIS A 1 768 ? 10.393 -17.968 -30.948 1.00 80.75 768 HIS A O 1
ATOM 5779 N N . ALA A 1 769 ? 10.547 -20.185 -30.722 1.00 74.81 769 ALA A N 1
ATOM 5780 C CA . ALA A 1 769 ? 11.362 -20.141 -29.503 1.00 74.81 769 ALA A CA 1
ATOM 5781 C C . ALA A 1 769 ? 12.840 -19.756 -29.762 1.00 74.81 769 ALA A C 1
ATOM 5783 O O . ALA A 1 769 ? 13.547 -19.407 -28.823 1.00 74.81 769 ALA A O 1
ATOM 5784 N N . GLU A 1 770 ? 13.289 -19.809 -31.019 1.00 80.00 770 GLU A N 1
ATOM 5785 C CA . GLU A 1 770 ? 14.624 -19.427 -31.507 1.00 80.00 770 GLU A CA 1
ATOM 5786 C C . GLU A 1 770 ? 14.597 -18.047 -32.216 1.00 80.00 770 GLU A C 1
ATOM 5788 O O . GLU A 1 770 ? 15.550 -17.666 -32.904 1.00 80.00 770 GLU A O 1
ATOM 5793 N N . ASP A 1 771 ? 13.494 -17.294 -32.092 1.00 83.56 771 ASP A N 1
ATOM 5794 C CA . ASP A 1 771 ? 13.346 -15.968 -32.698 1.00 83.56 771 ASP A CA 1
ATOM 5795 C C . ASP A 1 771 ? 14.212 -14.906 -31.996 1.00 83.56 771 ASP A C 1
ATOM 5797 O O . ASP A 1 771 ? 14.257 -14.778 -30.771 1.00 83.56 771 ASP A O 1
ATOM 5801 N N . VAL A 1 772 ? 14.877 -14.079 -32.800 1.00 88.19 772 VAL A N 1
ATOM 5802 C CA . VAL A 1 772 ? 15.819 -13.065 -32.326 1.00 88.19 772 VAL A CA 1
ATOM 5803 C C . VAL A 1 772 ? 15.091 -11.819 -31.833 1.00 88.19 772 VAL A C 1
ATOM 5805 O O . VAL A 1 772 ? 14.469 -11.071 -32.593 1.00 88.19 772 VAL A O 1
ATOM 5808 N N . THR A 1 773 ? 15.296 -11.524 -30.555 1.00 86.69 773 THR A N 1
ATOM 5809 C CA . THR A 1 773 ? 14.958 -10.245 -29.922 1.00 86.69 773 THR A CA 1
ATOM 5810 C C . THR A 1 773 ? 16.185 -9.340 -29.821 1.00 86.69 773 THR A C 1
ATOM 5812 O O . THR A 1 773 ? 17.316 -9.822 -29.775 1.00 86.69 773 THR A O 1
ATOM 5815 N N . ILE A 1 774 ? 16.008 -8.017 -29.798 1.00 88.56 774 ILE A N 1
ATOM 5816 C CA . ILE A 1 774 ? 17.116 -7.048 -29.769 1.00 88.56 774 ILE A CA 1
ATOM 5817 C C . ILE A 1 774 ? 16.809 -5.830 -28.898 1.00 88.56 774 ILE A C 1
ATOM 5819 O O . ILE A 1 774 ? 15.662 -5.407 -28.776 1.00 88.56 774 ILE A O 1
ATOM 5823 N N . VAL A 1 775 ? 17.867 -5.240 -28.334 1.00 85.81 775 VAL A N 1
ATOM 5824 C CA . VAL A 1 775 ? 17.837 -3.930 -27.673 1.00 85.81 775 VAL A CA 1
ATOM 5825 C C . VAL A 1 775 ? 18.906 -3.032 -28.298 1.00 85.81 775 VAL A C 1
ATOM 5827 O O . VAL A 1 775 ? 20.102 -3.343 -28.273 1.00 85.81 775 VAL A O 1
ATOM 5830 N N . CYS A 1 776 ? 18.475 -1.912 -28.870 1.00 86.94 776 CYS A N 1
ATOM 5831 C CA . CYS A 1 776 ? 19.309 -0.901 -29.514 1.00 86.94 776 CYS A CA 1
ATOM 5832 C C . CYS A 1 776 ? 19.658 0.251 -28.559 1.00 86.94 776 CYS A C 1
ATOM 5834 O O . CYS A 1 776 ? 18.915 0.536 -27.620 1.00 86.94 776 CYS A O 1
ATOM 5836 N N . TYR A 1 777 ? 20.772 0.944 -28.819 1.00 84.56 777 TYR A N 1
ATOM 5837 C CA . TYR A 1 777 ? 21.155 2.157 -28.090 1.00 84.56 777 TYR A CA 1
ATOM 5838 C C . TYR A 1 777 ? 21.774 3.222 -29.009 1.00 84.56 777 TYR A C 1
ATOM 5840 O O . TYR A 1 777 ? 22.340 2.928 -30.070 1.00 84.56 777 TYR A O 1
ATOM 5848 N N . SER A 1 778 ? 21.711 4.470 -28.551 1.00 78.44 778 SER A N 1
ATOM 5849 C CA . SER A 1 778 ? 22.407 5.617 -29.128 1.00 78.44 778 SER A CA 1
ATOM 5850 C C . SER A 1 778 ? 23.230 6.339 -28.059 1.00 78.44 778 SER A C 1
ATOM 5852 O O . SER A 1 778 ? 22.805 6.453 -26.915 1.00 78.44 778 SER A O 1
ATOM 5854 N N . SER A 1 779 ? 24.416 6.829 -28.413 1.00 67.62 779 SER A N 1
ATOM 5855 C CA . SER A 1 779 ? 25.329 7.558 -27.517 1.00 67.62 779 SER A CA 1
ATOM 5856 C C . SER A 1 779 ? 25.457 9.013 -27.954 1.00 67.62 779 SER A C 1
ATOM 5858 O O . SER A 1 779 ? 25.643 9.265 -29.143 1.00 67.62 779 SER A O 1
ATOM 5860 N N . SER A 1 780 ? 25.492 9.956 -27.012 1.00 61.81 780 SER A N 1
ATOM 5861 C CA . SER A 1 780 ? 25.619 11.397 -27.302 1.00 61.81 780 SER A CA 1
ATOM 5862 C C . SER A 1 780 ? 26.932 11.819 -27.986 1.00 61.81 780 SER A C 1
ATOM 5864 O O . SER A 1 780 ? 27.069 12.970 -28.388 1.00 61.81 780 SER A O 1
ATOM 5866 N N . THR A 1 781 ? 27.916 10.921 -28.095 1.00 53.00 781 THR A N 1
ATOM 5867 C CA . THR A 1 781 ? 29.327 11.271 -28.338 1.00 53.00 781 THR A CA 1
ATOM 5868 C C . THR A 1 781 ? 29.990 10.571 -29.530 1.00 53.00 781 THR A C 1
ATOM 5870 O O . THR A 1 781 ? 31.191 10.749 -29.727 1.00 53.00 781 THR A O 1
ATOM 5873 N N . SER A 1 782 ? 29.272 9.802 -30.365 1.00 51.56 782 SER A N 1
ATOM 5874 C CA . SER A 1 782 ? 29.899 9.174 -31.547 1.00 51.56 782 SER A CA 1
ATOM 5875 C C . SER A 1 782 ? 28.991 9.014 -32.779 1.00 51.56 782 SER A C 1
ATOM 5877 O O . SER A 1 782 ? 27.881 8.505 -32.691 1.00 51.56 782 SER A O 1
ATOM 5879 N N . SER A 1 783 ? 29.524 9.445 -33.934 1.00 54.22 783 SER A N 1
ATOM 5880 C CA . SER A 1 783 ? 29.073 9.221 -35.325 1.00 54.22 783 SER A CA 1
ATOM 5881 C C . SER A 1 783 ? 27.554 9.132 -35.572 1.00 54.22 783 SER A C 1
ATOM 5883 O O . SER A 1 783 ? 26.937 8.072 -35.423 1.00 54.22 783 SER A O 1
ATOM 5885 N N . SER A 1 784 ? 26.962 10.231 -36.054 1.00 56.41 784 SER A N 1
ATOM 5886 C CA . SER A 1 784 ? 25.568 10.257 -36.506 1.00 56.41 784 SER A CA 1
ATOM 5887 C C . SER A 1 784 ? 25.350 9.302 -37.684 1.00 56.41 784 SER A C 1
ATOM 5889 O O . SER A 1 784 ? 25.878 9.473 -38.783 1.00 56.41 784 SER A O 1
ATOM 5891 N N . THR A 1 785 ? 24.532 8.276 -37.455 1.00 63.84 785 THR A N 1
ATOM 5892 C CA . THR A 1 785 ? 24.069 7.378 -38.516 1.00 63.84 785 THR A CA 1
ATOM 5893 C C . THR A 1 785 ? 23.086 8.159 -39.388 1.00 63.84 785 THR A C 1
ATOM 5895 O O . THR A 1 785 ? 22.046 8.581 -38.901 1.00 63.84 785 THR A O 1
ATOM 5898 N N . THR A 1 786 ? 23.388 8.381 -40.668 1.00 74.19 786 THR A N 1
ATOM 5899 C CA . THR A 1 786 ? 22.573 9.210 -41.587 1.00 74.19 786 THR A CA 1
ATOM 5900 C C . THR A 1 786 ? 21.424 8.445 -42.262 1.00 74.19 786 THR A C 1
ATOM 5902 O O . THR A 1 786 ? 20.942 8.829 -43.328 1.00 74.19 786 THR A O 1
ATOM 5905 N N . VAL A 1 787 ? 20.966 7.351 -41.645 1.00 85.06 787 VAL A N 1
ATOM 5906 C CA . VAL A 1 787 ? 19.848 6.536 -42.140 1.00 85.06 787 VAL A CA 1
ATOM 5907 C C . VAL A 1 787 ? 18.528 7.300 -41.990 1.00 85.06 787 VAL A C 1
ATOM 5909 O O . VAL A 1 787 ? 18.252 7.925 -40.971 1.00 85.06 787 VAL A O 1
ATOM 5912 N N . THR A 1 788 ? 17.704 7.248 -43.028 1.00 88.88 788 THR A N 1
ATOM 5913 C CA . THR A 1 788 ? 16.391 7.895 -43.112 1.00 88.88 788 THR A CA 1
ATOM 5914 C C . THR A 1 788 ? 15.318 6.870 -43.449 1.00 88.88 788 THR A C 1
ATOM 5916 O O . THR A 1 788 ? 15.631 5.776 -43.925 1.00 88.88 788 THR A O 1
ATOM 5919 N N . THR A 1 789 ? 14.047 7.260 -43.328 1.00 83.94 789 THR A N 1
ATOM 5920 C CA . THR A 1 789 ? 12.884 6.479 -43.800 1.00 83.94 789 THR A CA 1
ATOM 5921 C C . THR A 1 789 ? 13.012 5.947 -45.237 1.00 83.94 789 THR A C 1
ATOM 5923 O O . THR A 1 789 ? 12.410 4.924 -45.560 1.00 83.94 789 THR A O 1
ATOM 5926 N N . SER A 1 790 ? 13.821 6.596 -46.086 1.00 86.81 790 SER A N 1
ATOM 5927 C CA . SER A 1 790 ? 14.084 6.212 -47.480 1.00 86.81 790 SER A CA 1
ATOM 5928 C C . SER A 1 790 ? 15.425 5.501 -47.745 1.00 86.81 790 SER A C 1
ATOM 5930 O O . SER A 1 790 ? 15.641 5.042 -48.861 1.00 86.81 790 SER A O 1
ATOM 5932 N N . THR A 1 791 ? 16.341 5.379 -46.776 1.00 88.38 791 THR A N 1
ATOM 5933 C CA . THR A 1 791 ? 17.740 4.969 -47.056 1.00 88.38 791 THR A CA 1
ATOM 5934 C C . THR A 1 791 ? 17.895 3.530 -47.564 1.00 88.38 791 THR A C 1
ATOM 5936 O O . THR A 1 791 ? 18.782 3.278 -48.373 1.00 88.38 791 THR A O 1
ATOM 5939 N N . CYS A 1 792 ? 17.037 2.600 -47.137 1.00 88.00 792 CYS A N 1
ATOM 5940 C CA . CYS A 1 792 ? 17.094 1.192 -47.559 1.00 88.00 792 CYS A CA 1
ATOM 5941 C C . CYS A 1 792 ? 16.047 0.821 -48.627 1.00 88.00 792 CYS A C 1
ATOM 5943 O O . CYS A 1 792 ? 15.867 -0.359 -48.927 1.00 88.00 792 CYS A O 1
ATOM 5945 N N . GLN A 1 793 ? 15.360 1.813 -49.208 1.00 87.50 793 GLN A N 1
ATOM 5946 C CA . GLN A 1 793 ? 14.382 1.616 -50.281 1.00 87.50 793 GLN A CA 1
ATOM 5947 C C . GLN A 1 793 ? 15.103 1.406 -51.620 1.00 87.50 793 GLN A C 1
ATOM 5949 O O . GLN A 1 793 ? 15.340 2.351 -52.372 1.00 87.50 793 GLN A O 1
ATOM 5954 N N . THR A 1 794 ? 15.468 0.163 -51.931 1.00 65.44 794 THR A N 1
ATOM 5955 C CA . THR A 1 794 ? 16.046 -0.186 -53.232 1.00 65.44 794 THR A CA 1
ATOM 5956 C C . THR A 1 794 ? 14.993 -0.073 -54.334 1.00 65.44 794 THR A C 1
ATOM 5958 O O . THR A 1 794 ? 14.077 -0.888 -54.439 1.00 65.44 794 THR A O 1
ATOM 5961 N N . THR A 1 795 ? 15.124 0.933 -55.200 1.00 46.59 795 THR A N 1
ATOM 5962 C CA . THR A 1 795 ? 14.330 1.006 -56.431 1.00 46.59 795 THR A CA 1
ATOM 5963 C C . THR A 1 795 ? 14.751 -0.107 -57.383 1.00 46.59 795 THR A C 1
ATOM 5965 O O . THR A 1 795 ? 15.929 -0.232 -57.718 1.00 46.59 795 THR A O 1
ATOM 5968 N N . SER A 1 796 ? 13.788 -0.895 -57.858 1.00 39.38 796 SER A N 1
ATOM 5969 C CA . SER A 1 796 ? 14.007 -1.959 -58.838 1.00 39.38 796 SER A CA 1
ATOM 5970 C C . SER A 1 796 ? 14.238 -1.389 -60.245 1.00 39.38 796 SER A C 1
ATOM 5972 O O . SER A 1 796 ? 13.365 -1.468 -61.105 1.00 39.38 796 SER A O 1
ATOM 5974 N N . SER A 1 797 ? 15.416 -0.811 -60.481 1.00 34.66 797 SER A N 1
ATOM 5975 C CA . SER A 1 797 ? 15.881 -0.377 -61.803 1.00 34.66 797 SER A CA 1
ATOM 5976 C C . SER A 1 797 ? 16.920 -1.357 -62.352 1.00 34.66 797 SER A C 1
ATOM 5978 O O . SER A 1 797 ? 18.106 -1.045 -62.466 1.00 34.66 797 SER A O 1
ATOM 5980 N N . SER A 1 798 ? 16.460 -2.567 -62.672 1.00 36.19 798 SER A N 1
ATOM 5981 C CA . SER A 1 798 ? 17.191 -3.477 -63.554 1.00 36.19 798 SER A CA 1
ATOM 5982 C C . SER A 1 798 ? 16.955 -3.056 -65.005 1.00 36.19 798 SER A C 1
ATOM 5984 O O . SER A 1 798 ? 16.166 -3.665 -65.706 1.00 36.19 798 SER A O 1
ATOM 5986 N N . ASP A 1 799 ? 17.639 -1.993 -65.428 1.00 30.75 799 ASP A N 1
ATOM 5987 C CA . ASP A 1 799 ? 17.850 -1.665 -66.844 1.00 30.75 799 ASP A CA 1
ATOM 5988 C C . ASP A 1 799 ? 19.211 -0.972 -66.973 1.00 30.75 799 ASP A C 1
ATOM 5990 O O . ASP A 1 799 ? 19.357 0.246 -66.862 1.00 30.75 799 ASP A O 1
ATOM 5994 N N . SER A 1 800 ? 20.249 -1.794 -67.119 1.00 37.03 800 SER A N 1
ATOM 5995 C CA . SER A 1 800 ? 21.635 -1.357 -67.256 1.00 37.03 800 SER A CA 1
ATOM 5996 C C . SER A 1 800 ? 22.026 -1.222 -68.728 1.00 37.03 800 SER A C 1
ATOM 5998 O O . SER A 1 800 ? 22.824 -2.015 -69.224 1.00 37.03 800 SER A O 1
ATOM 6000 N N . ASP A 1 801 ? 21.504 -0.198 -69.402 1.00 36.03 801 ASP A N 1
ATOM 6001 C CA . ASP A 1 801 ? 22.052 0.296 -70.669 1.00 36.03 801 ASP A CA 1
ATOM 6002 C C . ASP A 1 801 ? 22.565 1.724 -70.460 1.00 36.03 801 ASP A C 1
ATOM 6004 O O . ASP A 1 801 ? 21.809 2.670 -70.235 1.00 36.03 801 ASP A O 1
ATOM 6008 N N . GLY A 1 802 ? 23.889 1.873 -70.456 1.00 33.06 802 GLY A N 1
ATOM 6009 C CA . GLY A 1 802 ? 24.543 3.152 -70.202 1.00 33.06 802 GLY A CA 1
ATOM 6010 C C . GLY A 1 802 ? 24.897 3.896 -71.484 1.00 33.06 802 GLY A C 1
ATOM 6011 O O . GLY A 1 802 ? 25.072 3.294 -72.541 1.00 33.06 802 GLY A O 1
ATOM 6012 N N . LEU A 1 803 ? 25.161 5.200 -71.366 1.00 30.64 803 LEU A N 1
ATOM 6013 C CA . LEU A 1 803 ? 26.156 5.825 -72.232 1.00 30.64 803 LEU A CA 1
ATOM 6014 C C . LEU A 1 803 ? 26.876 6.989 -71.548 1.00 30.64 803 LEU A C 1
ATOM 6016 O O . LEU A 1 803 ? 26.321 7.694 -70.707 1.00 30.64 803 LEU A O 1
ATOM 6020 N N . SER A 1 804 ? 28.137 7.175 -71.938 1.00 35.59 804 SER A N 1
ATOM 6021 C CA . SER A 1 804 ? 28.959 8.321 -71.547 1.00 35.59 804 SER A CA 1
ATOM 6022 C C . SER A 1 804 ? 28.359 9.638 -72.059 1.00 35.59 804 SER A C 1
ATOM 6024 O O . SER A 1 804 ? 27.692 9.672 -73.095 1.00 35.59 804 SER A O 1
ATOM 6026 N N . GLY A 1 805 ? 28.612 10.741 -71.353 1.00 40.88 805 GLY A N 1
ATOM 6027 C CA . GLY A 1 805 ? 28.088 12.055 -71.725 1.00 40.88 805 GLY A CA 1
ATOM 6028 C C . GLY A 1 805 ? 28.683 12.573 -73.039 1.00 40.88 805 GLY A C 1
ATOM 6029 O O . GLY A 1 805 ? 29.899 12.722 -73.145 1.00 40.88 805 GLY A O 1
ATOM 6030 N N . GLY A 1 806 ? 27.835 12.897 -74.027 1.00 39.44 806 GLY A N 1
ATOM 6031 C CA . GLY A 1 806 ? 28.338 13.424 -75.302 1.00 39.44 806 GLY A CA 1
ATOM 6032 C C . GLY A 1 806 ? 27.353 13.639 -76.460 1.00 39.44 806 GLY A C 1
ATOM 6033 O O . GLY A 1 806 ? 27.722 13.307 -77.579 1.00 39.44 806 GLY A O 1
ATOM 6034 N N . ALA A 1 807 ? 26.141 14.189 -76.253 1.00 33.47 807 ALA A N 1
ATOM 6035 C CA . ALA A 1 807 ? 25.271 14.624 -77.374 1.00 33.47 807 ALA A CA 1
ATOM 6036 C C . ALA A 1 807 ? 24.115 15.596 -76.996 1.00 33.47 807 ALA A C 1
ATOM 6038 O O . ALA A 1 807 ? 22.950 15.334 -77.308 1.00 33.47 807 ALA A O 1
ATOM 6039 N N . ILE A 1 808 ? 24.387 16.746 -76.361 1.00 52.06 808 ILE A N 1
ATOM 6040 C CA . ILE A 1 808 ? 23.344 17.781 -76.154 1.00 52.06 808 ILE A CA 1
ATOM 6041 C C . ILE A 1 808 ? 23.083 18.527 -77.478 1.00 52.06 808 ILE A C 1
ATOM 6043 O O . ILE A 1 808 ? 23.631 19.599 -77.717 1.00 52.06 808 ILE A O 1
ATOM 6047 N N . ALA A 1 809 ? 22.266 17.934 -78.357 1.00 48.16 809 ALA A N 1
ATOM 6048 C CA . ALA A 1 809 ? 21.851 18.546 -79.628 1.00 48.16 809 ALA A CA 1
ATOM 6049 C C . ALA A 1 809 ? 20.482 18.069 -80.163 1.00 48.16 809 ALA A C 1
ATOM 6051 O O . ALA A 1 809 ? 19.722 18.874 -80.693 1.00 48.16 809 ALA A O 1
ATOM 6052 N N . GLY A 1 810 ? 20.138 16.778 -80.039 1.00 49.81 810 GLY A N 1
ATOM 6053 C CA . GLY A 1 810 ? 18.987 16.205 -80.765 1.00 49.81 810 GLY A CA 1
ATOM 6054 C C . GLY A 1 810 ? 17.595 16.433 -80.151 1.00 49.81 810 GLY A C 1
ATOM 6055 O O . GLY A 1 810 ? 16.602 16.499 -80.873 1.00 49.81 810 GLY A O 1
ATOM 6056 N N . ILE A 1 811 ? 17.495 16.549 -78.823 1.00 51.94 811 ILE A N 1
ATOM 6057 C CA . ILE A 1 811 ? 16.219 16.350 -78.103 1.00 51.94 811 ILE A CA 1
ATOM 6058 C C . ILE A 1 811 ? 15.228 17.519 -78.278 1.00 51.94 811 ILE A C 1
ATOM 6060 O O . ILE A 1 811 ? 14.017 17.299 -78.318 1.00 51.94 811 ILE A O 1
ATOM 6064 N N . VAL A 1 812 ? 15.715 18.753 -78.451 1.00 53.44 812 VAL A N 1
ATOM 6065 C CA . VAL A 1 812 ? 14.870 19.967 -78.506 1.00 53.44 812 VAL A CA 1
ATOM 6066 C C . VAL A 1 812 ? 13.888 19.949 -79.688 1.00 53.44 812 VAL A C 1
ATOM 6068 O O . VAL A 1 812 ? 12.762 20.426 -79.563 1.00 53.44 812 VAL A O 1
ATOM 6071 N N . ILE A 1 813 ? 14.276 19.358 -80.823 1.00 55.56 813 ILE A N 1
ATOM 6072 C CA . ILE A 1 813 ? 13.454 19.342 -82.045 1.00 55.56 813 ILE A CA 1
ATOM 6073 C C . ILE A 1 813 ? 12.312 18.315 -81.936 1.00 55.56 813 ILE A C 1
ATOM 6075 O O . ILE A 1 813 ? 11.186 18.600 -82.346 1.00 55.56 813 ILE A O 1
ATOM 6079 N N . GLY A 1 814 ? 12.562 17.146 -81.333 1.00 53.09 814 GLY A N 1
ATOM 6080 C CA . GLY A 1 814 ? 11.552 16.087 -81.193 1.00 53.09 814 GLY A CA 1
ATOM 6081 C C . GLY A 1 814 ? 10.375 16.476 -80.291 1.00 53.09 814 GLY A C 1
ATOM 6082 O O . GLY A 1 814 ? 9.222 16.181 -80.610 1.00 53.09 814 GLY A O 1
ATOM 6083 N N . VAL A 1 815 ? 10.648 17.199 -79.199 1.00 59.56 815 VAL A N 1
ATOM 6084 C CA . VAL A 1 815 ? 9.625 17.623 -78.224 1.00 59.56 815 VAL A CA 1
ATOM 6085 C C . VAL A 1 815 ? 8.582 18.555 -78.856 1.00 59.56 815 VAL A C 1
ATOM 6087 O O . VAL A 1 815 ? 7.388 18.401 -78.602 1.00 59.56 815 VAL A O 1
ATOM 6090 N N . ILE A 1 816 ? 9.002 19.473 -79.734 1.00 57.84 816 ILE A N 1
ATOM 6091 C CA . ILE A 1 816 ? 8.100 20.427 -80.403 1.00 57.84 816 ILE A CA 1
ATOM 6092 C C . ILE A 1 816 ? 7.122 19.697 -81.343 1.00 57.84 816 ILE A C 1
ATOM 6094 O O . ILE A 1 816 ? 5.926 19.996 -81.345 1.00 57.84 816 ILE A O 1
ATOM 6098 N N . VAL A 1 817 ? 7.600 18.697 -82.093 1.00 59.34 817 VAL A N 1
ATOM 6099 C CA . VAL A 1 817 ? 6.759 17.895 -83.002 1.00 59.34 817 VAL A CA 1
ATOM 6100 C C . VAL A 1 817 ? 5.756 17.035 -82.223 1.00 59.34 817 VAL A C 1
ATOM 6102 O O . VAL A 1 817 ? 4.585 16.956 -82.599 1.00 59.34 817 VAL A O 1
ATOM 6105 N N . PHE A 1 818 ? 6.179 16.433 -81.106 1.00 57.28 818 PHE A N 1
ATOM 6106 C CA . PHE A 1 818 ? 5.306 15.594 -80.280 1.00 57.28 818 PHE A CA 1
ATOM 6107 C C . PHE A 1 818 ? 4.175 16.400 -79.616 1.00 57.28 818 PHE A C 1
ATOM 6109 O O . PHE A 1 818 ? 3.012 15.996 -79.673 1.00 57.28 818 PHE A O 1
ATOM 6116 N N . ILE A 1 819 ? 4.484 17.581 -79.065 1.00 62.97 819 ILE A N 1
ATOM 6117 C CA . ILE A 1 819 ? 3.484 18.485 -78.467 1.00 62.97 819 ILE A CA 1
ATOM 6118 C C . ILE A 1 819 ? 2.445 18.938 -79.510 1.00 62.97 819 ILE A C 1
ATOM 6120 O O . ILE A 1 819 ? 1.248 18.973 -79.209 1.00 62.97 819 ILE A O 1
ATOM 6124 N N . GLY A 1 820 ? 2.872 19.218 -80.748 1.00 57.66 820 GLY A N 1
ATOM 6125 C CA . GLY A 1 820 ? 1.968 19.571 -81.848 1.00 57.66 820 GLY A CA 1
ATOM 6126 C C . GLY A 1 820 ? 0.954 18.469 -82.186 1.00 57.66 820 GLY A C 1
ATOM 6127 O O . GLY A 1 820 ? -0.232 18.753 -82.364 1.00 57.66 820 GLY A O 1
ATOM 6128 N N . LEU A 1 821 ? 1.388 17.204 -82.213 1.00 57.56 821 LEU A N 1
ATOM 6129 C CA . LEU A 1 821 ? 0.512 16.062 -82.505 1.00 57.56 821 LEU A CA 1
ATOM 6130 C C . LEU A 1 821 ? -0.470 15.760 -81.361 1.00 57.56 821 LEU A C 1
ATOM 6132 O O . LEU A 1 821 ? -1.657 15.544 -81.613 1.00 57.56 821 LEU A O 1
ATOM 6136 N N . VAL A 1 822 ? -0.018 15.795 -80.102 1.00 57.56 822 VAL A N 1
ATOM 6137 C CA . VAL A 1 822 ? -0.869 15.489 -78.932 1.00 57.56 822 VAL A CA 1
ATOM 6138 C C . VAL A 1 822 ? -2.027 16.487 -78.783 1.00 57.56 822 VAL A C 1
ATOM 6140 O O . VAL A 1 822 ? -3.148 16.090 -78.440 1.00 57.56 822 VAL A O 1
ATOM 6143 N N . MET A 1 823 ? -1.814 17.769 -79.105 1.00 56.47 823 MET A N 1
ATOM 6144 C CA . MET A 1 823 ? -2.897 18.761 -79.078 1.00 56.47 823 MET A CA 1
ATOM 6145 C C . MET A 1 823 ? -3.945 18.553 -80.183 1.00 56.47 823 MET A C 1
ATOM 6147 O O . MET A 1 823 ? -5.119 18.845 -79.953 1.00 56.47 823 MET A O 1
ATOM 6151 N N . PHE A 1 824 ? -3.579 17.988 -81.340 1.00 51.75 824 PHE A N 1
ATOM 6152 C CA . PHE A 1 824 ? -4.529 17.754 -82.435 1.00 51.75 824 PHE A CA 1
ATOM 6153 C C . PHE A 1 824 ? -5.510 16.605 -82.136 1.00 51.75 824 PHE A C 1
ATOM 6155 O O . PHE A 1 824 ? -6.705 16.714 -82.415 1.00 51.75 824 PHE A O 1
ATOM 6162 N N . PHE A 1 825 ? -5.046 15.525 -81.495 1.00 51.78 825 PHE A N 1
ATOM 6163 C CA . PHE A 1 825 ? -5.899 14.372 -81.160 1.00 51.78 825 PHE A CA 1
ATOM 6164 C C . PHE A 1 825 ? -6.752 14.555 -79.892 1.00 51.78 825 PHE A C 1
ATOM 6166 O O . PHE A 1 825 ? -7.767 13.877 -79.729 1.00 51.78 825 PHE A O 1
ATOM 6173 N N . SER A 1 826 ? -6.410 15.506 -79.018 1.00 53.12 826 SER A N 1
ATOM 6174 C CA . SER A 1 826 ? -7.123 15.730 -77.748 1.00 53.12 826 SER A CA 1
ATOM 6175 C C . SER A 1 826 ? -8.484 16.442 -77.892 1.00 53.12 826 SER A C 1
ATOM 6177 O O . SER A 1 826 ? -9.312 16.394 -76.979 1.00 53.12 826 SER A O 1
ATOM 6179 N N . GLY A 1 827 ? -8.753 17.091 -79.033 1.00 53.12 827 GLY A N 1
ATOM 6180 C CA . GLY A 1 827 ? -9.929 17.956 -79.222 1.00 53.12 827 GLY A CA 1
ATOM 6181 C C . GLY A 1 827 ? -11.287 17.246 -79.351 1.00 53.12 827 GLY A C 1
ATOM 6182 O O . GLY A 1 827 ? -12.327 17.862 -79.118 1.00 53.12 827 GLY A O 1
ATOM 6183 N N . SER A 1 828 ? -11.315 15.957 -79.703 1.00 50.06 828 SER A N 1
ATOM 6184 C CA . SER A 1 828 ? -12.558 15.223 -80.007 1.00 50.06 828 SER A CA 1
ATOM 6185 C C . SER A 1 828 ? -13.194 14.534 -78.788 1.00 50.06 828 SER A C 1
ATOM 6187 O O . SER A 1 828 ? -14.421 14.435 -78.702 1.00 50.06 828 SER A O 1
ATOM 6189 N N . ALA A 1 829 ? -12.387 14.099 -77.814 1.00 54.38 829 ALA A N 1
ATOM 6190 C CA . ALA A 1 829 ? -12.848 13.299 -76.676 1.00 54.38 829 ALA A CA 1
ATOM 6191 C C . ALA A 1 829 ? -13.683 14.097 -75.653 1.00 54.38 829 ALA A C 1
ATOM 6193 O O . ALA A 1 829 ? -14.659 13.584 -75.099 1.00 54.38 829 ALA A O 1
ATOM 6194 N N . GLN A 1 830 ? -13.346 15.370 -75.419 1.00 53.72 830 GLN A N 1
ATOM 6195 C CA . GLN A 1 830 ? -13.973 16.174 -74.359 1.00 53.72 830 GLN A CA 1
ATOM 6196 C C . GLN A 1 830 ? -15.431 16.569 -74.653 1.00 53.72 830 GLN A C 1
ATOM 6198 O O . GLN A 1 830 ? -16.204 16.822 -73.725 1.00 53.72 830 GLN A O 1
ATOM 6203 N N . LYS A 1 831 ? -15.852 16.581 -75.927 1.00 51.03 831 LYS A N 1
ATOM 6204 C CA . LYS A 1 831 ? -17.190 17.062 -76.312 1.00 51.03 831 LYS A CA 1
ATOM 6205 C C . LYS A 1 831 ? -18.319 16.146 -75.810 1.00 51.03 831 LYS A C 1
ATOM 6207 O O . LYS A 1 831 ? -19.334 16.651 -75.345 1.00 51.03 831 LYS A O 1
ATOM 6212 N N . LYS A 1 832 ? -18.114 14.818 -75.793 1.00 54.22 832 LYS A N 1
ATOM 6213 C CA . LYS A 1 832 ? -19.127 13.830 -75.350 1.00 54.22 832 LYS A CA 1
ATOM 6214 C C . LYS A 1 832 ? -19.265 13.673 -73.827 1.00 54.22 832 LYS A C 1
ATOM 6216 O O . LYS A 1 832 ? -20.291 13.174 -73.367 1.00 54.22 832 LYS A O 1
ATOM 6221 N N . LYS A 1 833 ? -18.271 14.074 -73.021 1.00 52.31 833 LYS A N 1
ATOM 6222 C CA . LYS A 1 833 ? -18.338 13.922 -71.549 1.00 52.31 833 LYS A CA 1
ATOM 6223 C C . LYS A 1 833 ? -19.180 15.026 -70.888 1.00 52.31 833 LYS A C 1
ATOM 6225 O O . LYS A 1 833 ? -19.898 14.759 -69.927 1.00 52.31 833 LYS A O 1
ATOM 6230 N N . LYS A 1 834 ? -19.154 16.240 -71.454 1.00 52.66 834 LYS A N 1
ATOM 6231 C CA . LYS A 1 834 ? -19.799 17.447 -70.900 1.00 52.66 834 LYS A CA 1
ATOM 6232 C C . LYS A 1 834 ? -21.331 17.471 -71.034 1.00 52.66 834 LYS A C 1
ATOM 6234 O O . LYS A 1 834 ? -21.997 18.135 -70.245 1.00 52.66 834 LYS A O 1
ATOM 6239 N N . GLU A 1 835 ? -21.899 16.731 -71.986 1.00 58.94 835 GLU A N 1
ATOM 6240 C CA . GLU A 1 835 ? -23.358 16.614 -72.161 1.00 58.94 835 GLU A CA 1
ATOM 6241 C C . GLU A 1 835 ? -23.985 15.670 -71.122 1.00 58.94 835 GLU A C 1
ATOM 6243 O O . GLU A 1 835 ? -24.984 16.020 -70.495 1.00 58.94 835 GLU A O 1
ATOM 6248 N N . ARG A 1 836 ? -23.351 14.519 -70.843 1.00 57.88 836 ARG A N 1
ATOM 6249 C CA . ARG A 1 836 ? -23.859 13.537 -69.862 1.00 57.88 836 ARG A CA 1
ATOM 6250 C C . ARG A 1 836 ? -23.961 14.098 -68.438 1.00 57.88 836 ARG A C 1
ATOM 6252 O O . ARG A 1 836 ? -24.909 13.773 -67.731 1.00 57.88 836 ARG A O 1
ATOM 6259 N N . GLN A 1 837 ? -23.046 14.981 -68.029 1.00 59.47 837 GLN A N 1
ATOM 6260 C CA . GLN A 1 837 ? -23.107 15.620 -66.705 1.00 59.47 837 GLN A CA 1
ATOM 6261 C C . GLN A 1 837 ? -24.229 16.668 -66.579 1.00 59.47 837 GLN A C 1
ATOM 6263 O O . GLN A 1 837 ? -24.724 16.885 -65.475 1.00 59.47 837 GLN A O 1
ATOM 6268 N N . ARG A 1 838 ? -24.679 17.289 -67.681 1.00 61.03 838 ARG A N 1
ATOM 6269 C CA . ARG A 1 838 ? -25.802 18.246 -67.647 1.00 61.03 838 ARG A CA 1
ATOM 6270 C C . ARG A 1 838 ? -27.162 17.562 -67.484 1.00 61.03 838 ARG A C 1
ATOM 6272 O O . ARG A 1 838 ? -28.024 18.122 -66.820 1.00 61.03 838 ARG A O 1
ATOM 6279 N N . ALA A 1 839 ? -27.332 16.352 -68.020 1.00 57.47 839 ALA A N 1
ATOM 6280 C CA . ALA A 1 839 ? -28.548 15.563 -67.809 1.00 57.47 839 ALA A CA 1
ATOM 6281 C C . ALA A 1 839 ? -28.702 15.105 -66.344 1.00 57.47 839 ALA A C 1
ATOM 6283 O O . ALA A 1 839 ? -29.789 15.197 -65.782 1.00 57.47 839 ALA A O 1
ATOM 6284 N N . ALA A 1 840 ? -27.608 14.673 -65.703 1.00 57.88 840 ALA A N 1
ATOM 6285 C CA . ALA A 1 840 ? -27.633 14.202 -64.315 1.00 57.88 840 ALA A CA 1
ATOM 6286 C C . ALA A 1 840 ? -28.012 15.306 -63.305 1.00 57.88 840 ALA A C 1
ATOM 6288 O O . ALA A 1 840 ? -28.809 15.063 -62.401 1.00 57.88 840 ALA A O 1
ATOM 6289 N N . LEU A 1 841 ? -27.497 16.531 -63.481 1.00 58.94 841 LEU A N 1
ATOM 6290 C CA . LEU A 1 841 ? -27.824 17.658 -62.594 1.00 58.94 841 LEU A CA 1
ATOM 6291 C C . LEU A 1 841 ? -29.301 18.083 -62.680 1.00 58.94 841 LEU A C 1
ATOM 6293 O O . LEU A 1 841 ? -29.873 18.497 -61.675 1.00 58.94 841 LEU A O 1
ATOM 6297 N N . ALA A 1 842 ? -29.923 17.959 -63.856 1.00 56.03 842 ALA A N 1
ATOM 6298 C CA . ALA A 1 842 ? -31.333 18.300 -64.047 1.00 56.03 842 ALA A CA 1
ATOM 6299 C C . ALA A 1 842 ? -32.283 17.330 -63.318 1.00 56.03 842 ALA A C 1
ATOM 6301 O O . ALA A 1 842 ? -33.325 17.757 -62.829 1.00 56.03 842 ALA A O 1
ATOM 6302 N N . ALA A 1 843 ? -31.913 16.049 -63.201 1.00 56.97 843 ALA A N 1
ATOM 6303 C CA . ALA A 1 843 ? -32.693 15.062 -62.455 1.00 56.97 843 ALA A CA 1
ATOM 6304 C C . ALA A 1 843 ? -32.632 15.304 -60.935 1.00 56.97 843 ALA A C 1
ATOM 6306 O O . ALA A 1 843 ? -33.666 15.306 -60.271 1.00 56.97 843 ALA A O 1
ATOM 6307 N N . ALA A 1 844 ? -31.438 15.579 -60.394 1.00 56.59 844 ALA A N 1
ATOM 6308 C CA . ALA A 1 844 ? -31.255 15.843 -58.963 1.00 56.59 844 ALA A CA 1
ATOM 6309 C C . ALA A 1 844 ? -31.997 17.110 -58.489 1.00 56.59 844 ALA A C 1
ATOM 6311 O O . ALA A 1 844 ? -32.564 17.130 -57.398 1.00 56.59 844 ALA A O 1
ATOM 6312 N N . ALA A 1 845 ? -32.050 18.154 -59.325 1.00 53.56 845 ALA A N 1
ATOM 6313 C CA . ALA A 1 845 ? -32.742 19.403 -59.002 1.00 53.56 845 ALA A CA 1
ATOM 6314 C C . ALA A 1 845 ? -34.268 19.248 -58.830 1.00 53.56 845 ALA A C 1
ATOM 6316 O O . ALA A 1 845 ? -34.878 20.059 -58.140 1.00 53.56 845 ALA A O 1
ATOM 6317 N N . ALA A 1 846 ? -34.881 18.214 -59.421 1.00 51.22 846 ALA A N 1
ATOM 6318 C CA . ALA A 1 846 ? -36.325 17.980 -59.359 1.00 51.22 846 ALA A CA 1
ATOM 6319 C C . ALA A 1 846 ? -36.794 17.250 -58.083 1.00 51.22 846 ALA A C 1
ATOM 6321 O O . ALA A 1 846 ? -37.992 17.208 -57.816 1.00 51.22 846 ALA A O 1
ATOM 6322 N N . GLN A 1 847 ? -35.878 16.666 -57.301 1.00 53.06 847 GLN A N 1
ATOM 6323 C CA . GLN A 1 847 ? -36.216 15.908 -56.085 1.00 53.06 847 GLN A CA 1
ATOM 6324 C C . GLN A 1 847 ? -36.072 16.731 -54.793 1.00 53.06 847 GLN A C 1
ATOM 6326 O O . GLN A 1 847 ? -36.588 16.334 -53.756 1.00 53.06 847 GLN A O 1
ATOM 6331 N N . ALA A 1 848 ? -35.426 17.900 -54.849 1.00 48.66 848 ALA A N 1
ATOM 6332 C CA . ALA A 1 848 ? -35.105 18.726 -53.679 1.00 48.66 848 ALA A CA 1
ATOM 6333 C C . ALA A 1 848 ? -36.128 19.848 -53.379 1.00 48.66 848 ALA A C 1
ATOM 6335 O O . ALA A 1 848 ? -35.810 20.783 -52.649 1.00 48.66 848 ALA A O 1
ATOM 6336 N N . THR A 1 849 ? -37.329 19.813 -53.971 1.00 46.06 849 THR A N 1
ATOM 6337 C CA . THR A 1 849 ? -38.285 20.949 -53.952 1.00 46.06 849 THR A CA 1
ATOM 6338 C C . THR A 1 849 ? -39.651 20.642 -53.321 1.00 46.06 849 THR A C 1
ATOM 6340 O O . THR A 1 849 ? -40.575 21.435 -53.481 1.00 46.06 849 THR A O 1
ATOM 6343 N N . VAL A 1 850 ? -39.805 19.508 -52.621 1.00 46.12 850 VAL A N 1
ATOM 6344 C CA . VAL A 1 850 ? -41.104 19.069 -52.057 1.00 46.12 850 VAL A CA 1
ATOM 6345 C C . VAL A 1 850 ? -41.085 18.882 -50.532 1.00 46.12 850 VAL A C 1
ATOM 6347 O O . VAL A 1 850 ? -42.073 19.209 -49.881 1.00 46.12 850 VAL A O 1
ATOM 6350 N N . GLU A 1 851 ? -39.973 18.463 -49.917 1.00 45.41 851 GLU A N 1
ATOM 6351 C CA . GLU A 1 851 ? -39.877 18.239 -48.455 1.00 45.41 851 GLU A CA 1
ATOM 6352 C C . GLU A 1 851 ? -39.706 19.529 -47.620 1.00 45.41 851 GLU A C 1
ATOM 6354 O O . GLU A 1 851 ? -38.962 19.574 -46.645 1.00 45.41 851 GLU A O 1
ATOM 6359 N N . LEU A 1 852 ? -40.398 20.607 -48.000 1.00 43.38 852 LEU A N 1
ATOM 6360 C CA . LEU A 1 852 ? -40.392 21.883 -47.275 1.00 43.38 852 LEU A CA 1
ATOM 6361 C C . LEU A 1 852 ? -41.753 22.598 -47.351 1.00 43.38 852 LEU A C 1
ATOM 6363 O O . LEU A 1 852 ? -41.846 23.792 -47.623 1.00 43.38 852 LEU A O 1
ATOM 6367 N N . THR A 1 853 ? -42.837 21.861 -47.081 1.00 36.22 853 THR A N 1
ATOM 6368 C CA . THR A 1 853 ? -44.139 22.455 -46.721 1.00 36.22 853 THR A CA 1
ATOM 6369 C C . THR A 1 853 ? -44.839 21.700 -45.584 1.00 36.22 853 THR A C 1
ATOM 6371 O O . THR A 1 853 ? -45.397 20.630 -45.777 1.00 36.22 853 THR A O 1
ATOM 6374 N N . ASN A 1 854 ? -44.845 22.340 -44.411 1.00 34.31 854 ASN A N 1
ATOM 6375 C CA . ASN A 1 854 ? -45.820 22.235 -43.316 1.00 34.31 854 ASN A CA 1
ATOM 6376 C C . ASN A 1 854 ? -46.197 20.843 -42.765 1.00 34.31 854 ASN A C 1
ATOM 6378 O O . ASN A 1 854 ? -47.103 20.174 -43.255 1.00 34.31 854 ASN A O 1
ATOM 6382 N N . ALA A 1 855 ? -45.657 20.526 -41.587 1.00 41.59 855 ALA A N 1
ATOM 6383 C CA . ALA A 1 855 ? -46.360 19.686 -40.616 1.00 41.59 855 ALA A CA 1
ATOM 6384 C C . ALA A 1 855 ? -47.517 20.463 -39.956 1.00 41.59 855 ALA A C 1
ATOM 6386 O O . ALA A 1 855 ? -47.332 21.643 -39.657 1.00 41.59 855 ALA A O 1
ATOM 6387 N N . GLN A 1 856 ? -48.648 19.801 -39.655 1.00 33.03 856 GLN A N 1
ATOM 6388 C CA . GLN A 1 856 ? -49.474 20.015 -38.445 1.00 33.03 856 GLN A CA 1
ATOM 6389 C C . GLN A 1 856 ? -50.700 19.065 -38.366 1.00 33.03 856 GLN A C 1
ATOM 6391 O O . GLN A 1 856 ? -51.108 18.482 -39.365 1.00 33.03 856 GLN A O 1
ATOM 6396 N N . VAL A 1 857 ? -51.322 19.026 -37.174 1.00 34.03 857 VAL A N 1
ATOM 6397 C CA . VAL A 1 857 ? -52.649 18.459 -36.808 1.00 34.03 857 VAL A CA 1
ATOM 6398 C C . VAL A 1 857 ? -52.734 16.957 -36.435 1.00 34.03 857 VAL A C 1
ATOM 6400 O O . VAL A 1 857 ? -52.111 16.083 -37.025 1.00 34.03 857 VAL A O 1
ATOM 6403 N N . VAL A 1 858 ? -53.534 16.717 -35.385 1.00 34.28 858 VAL A N 1
ATOM 6404 C CA . VAL A 1 858 ? -53.860 15.512 -34.580 1.00 34.28 858 VAL A CA 1
ATOM 6405 C C . VAL A 1 858 ? -55.264 15.799 -33.958 1.00 34.28 858 VAL A C 1
ATOM 6407 O O . VAL A 1 858 ? -55.515 16.996 -33.775 1.00 34.28 858 VAL A O 1
ATOM 6410 N N . PRO A 1 859 ? -56.176 14.864 -33.553 1.00 58.88 859 PRO A N 1
ATOM 6411 C CA . PRO A 1 859 ? -56.289 13.388 -33.706 1.00 58.88 859 PRO A CA 1
ATOM 6412 C C . PRO A 1 859 ? -57.663 12.847 -34.245 1.00 58.88 859 PRO A C 1
ATOM 6414 O O . PRO A 1 859 ? -58.664 13.553 -34.206 1.00 58.88 859 PRO A O 1
ATOM 6417 N N . THR A 1 860 ? -57.753 11.521 -34.515 1.00 36.56 860 THR A N 1
ATOM 6418 C CA . THR A 1 860 ? -58.972 10.625 -34.471 1.00 36.56 860 THR A CA 1
ATOM 6419 C C . THR A 1 860 ? -60.223 10.955 -35.341 1.00 36.56 860 THR A C 1
ATOM 6421 O O . THR A 1 860 ? -60.284 12.047 -35.893 1.00 36.56 860 THR A O 1
ATOM 6424 N N . PRO A 1 861 ? -61.254 10.067 -35.489 1.00 41.28 861 PRO A N 1
ATOM 6425 C CA . PRO A 1 861 ? -61.461 8.697 -34.969 1.00 41.28 861 PRO A CA 1
ATOM 6426 C C . PRO A 1 861 ? -61.737 7.595 -36.043 1.00 41.28 861 PRO A C 1
ATOM 6428 O O . PRO A 1 861 ? -61.693 7.829 -37.244 1.00 41.28 861 PRO A O 1
ATOM 6431 N N . ASN A 1 862 ? -62.035 6.379 -35.559 1.00 35.62 862 ASN A N 1
ATOM 6432 C CA . ASN A 1 862 ? -62.599 5.187 -36.250 1.00 35.62 862 ASN A CA 1
ATOM 6433 C C . ASN A 1 862 ? -64.120 5.405 -36.593 1.00 35.62 862 ASN A C 1
ATOM 6435 O O . ASN A 1 862 ? -64.610 6.456 -36.168 1.00 35.62 862 ASN A O 1
ATOM 6439 N N . PRO A 1 863 ? -64.942 4.480 -37.191 1.00 52.28 863 PRO A N 1
ATOM 6440 C CA . PRO A 1 863 ? -64.729 3.059 -37.581 1.00 52.28 863 PRO A CA 1
ATOM 6441 C C . PRO A 1 863 ? -65.467 2.555 -38.884 1.00 52.28 863 PRO A C 1
ATOM 6443 O O . PRO A 1 863 ? -66.022 3.355 -39.627 1.00 52.28 863 PRO A O 1
ATOM 6446 N N . LEU A 1 864 ? -65.562 1.211 -39.069 1.00 34.62 864 LEU A N 1
ATOM 6447 C CA . LEU A 1 864 ? -66.546 0.418 -39.884 1.00 34.62 864 LEU A CA 1
ATOM 6448 C C . LEU A 1 864 ? -66.415 0.407 -41.439 1.00 34.62 864 LEU A C 1
ATOM 6450 O O . LEU A 1 864 ? -66.119 1.435 -42.030 1.00 34.62 864 LEU A O 1
ATOM 6454 N N . THR A 1 865 ? -66.700 -0.663 -42.220 1.00 37.78 865 THR A N 1
ATOM 6455 C CA . THR A 1 865 ? -66.761 -2.153 -42.041 1.00 37.78 865 THR A CA 1
ATOM 6456 C C . THR A 1 865 ? -66.848 -2.857 -43.415 1.00 37.78 865 THR A C 1
ATOM 6458 O O . THR A 1 865 ? -67.53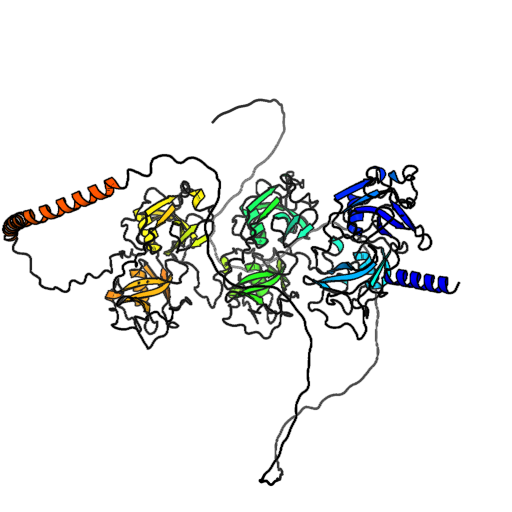2 -2.328 -44.285 1.00 37.78 865 THR A O 1
ATOM 6461 N N . HIS A 1 866 ? -66.319 -4.088 -43.572 1.00 32.88 866 HIS A N 1
ATOM 6462 C CA . HIS A 1 866 ? -67.117 -5.309 -43.874 1.00 32.88 866 HIS A CA 1
ATOM 6463 C C . HIS A 1 866 ? -66.282 -6.624 -43.884 1.00 32.88 866 HIS A C 1
ATOM 6465 O O . HIS A 1 866 ? -65.090 -6.616 -44.168 1.00 32.88 866 HIS A O 1
ATOM 6471 N N . GLN A 1 867 ? -66.940 -7.739 -43.527 1.00 33.50 867 GLN A N 1
ATOM 6472 C CA . GLN A 1 867 ? -66.472 -9.149 -43.410 1.00 33.50 867 GLN A CA 1
ATOM 6473 C C . GLN A 1 867 ? -66.652 -9.962 -44.725 1.00 33.50 867 GLN A C 1
ATOM 6475 O O . GLN A 1 867 ? -67.205 -9.365 -45.654 1.00 33.50 867 GLN A O 1
ATOM 6480 N N . PRO A 1 868 ? -66.309 -11.285 -44.847 1.00 46.69 868 PRO A N 1
ATOM 6481 C CA . PRO A 1 868 ? -65.850 -12.325 -43.868 1.00 46.69 868 PRO A CA 1
ATOM 6482 C C . PRO A 1 868 ? -64.434 -12.922 -44.167 1.00 46.69 868 PRO A C 1
ATOM 6484 O O . PRO A 1 868 ? -63.873 -12.599 -45.206 1.00 46.69 868 PRO A O 1
ATOM 6487 N N . ALA A 1 869 ? -63.696 -13.672 -43.316 1.00 35.31 869 ALA A N 1
ATOM 6488 C CA . ALA A 1 869 ? -63.939 -14.766 -42.327 1.00 35.31 869 ALA A CA 1
ATOM 6489 C C . ALA A 1 869 ? -64.156 -16.180 -42.948 1.00 35.31 869 ALA A C 1
ATOM 6491 O O . ALA A 1 869 ? -64.709 -16.219 -44.050 1.00 35.31 869 ALA A O 1
ATOM 6492 N N . PRO A 1 870 ? -63.806 -17.334 -42.302 1.00 49.19 870 PRO A N 1
ATOM 6493 C CA . PRO A 1 870 ? -63.133 -17.605 -40.998 1.00 49.19 870 PRO A CA 1
ATOM 6494 C C . PRO A 1 870 ? -61.740 -18.322 -41.130 1.00 49.19 870 PRO A C 1
ATOM 6496 O O . PRO A 1 870 ? -61.396 -18.732 -42.233 1.00 49.19 870 PRO A O 1
ATOM 6499 N N . GLU A 1 871 ? -60.810 -18.479 -40.161 1.00 33.53 871 GLU A N 1
ATOM 6500 C CA . GLU A 1 871 ? -60.788 -18.667 -38.675 1.00 33.53 871 GLU A CA 1
ATOM 6501 C C . GLU A 1 871 ? -61.036 -20.122 -38.142 1.00 33.53 871 GLU A C 1
ATOM 6503 O O . GLU A 1 871 ? -61.793 -20.849 -38.783 1.00 33.53 871 GLU A O 1
ATOM 6508 N N . PRO A 1 872 ? -60.550 -20.543 -36.931 1.00 65.94 872 PRO A N 1
ATOM 6509 C CA . PRO A 1 872 ? -59.173 -20.473 -36.359 1.00 65.94 872 PRO A CA 1
ATOM 6510 C C . PRO A 1 872 ? -58.798 -21.744 -35.482 1.00 65.94 872 PRO A C 1
ATOM 6512 O O . PRO A 1 872 ? -58.993 -22.845 -35.990 1.00 65.94 872 PRO A O 1
ATOM 6515 N N . PRO A 1 873 ? -58.442 -21.686 -34.160 1.00 62.69 873 PRO A N 1
ATOM 6516 C CA . PRO A 1 873 ? -57.173 -21.403 -33.416 1.00 62.69 873 PRO A CA 1
ATOM 6517 C C . PRO A 1 873 ? -56.605 -22.702 -32.704 1.00 62.69 873 PRO A C 1
ATOM 6519 O O . PRO A 1 873 ? -56.899 -23.776 -33.230 1.00 62.69 873 PRO A O 1
ATOM 6522 N N . PRO A 1 874 ? -55.886 -22.742 -31.529 1.00 54.69 874 PRO A N 1
ATOM 6523 C CA . PRO A 1 874 ? -55.279 -21.716 -30.643 1.00 54.69 874 PRO A CA 1
ATOM 6524 C C . PRO A 1 874 ? -53.826 -21.996 -30.133 1.00 54.69 874 PRO A C 1
ATOM 6526 O O . PRO A 1 874 ? -53.117 -22.864 -30.634 1.00 54.69 874 PRO A O 1
ATOM 6529 N N . THR A 1 875 ? -53.385 -21.228 -29.121 1.00 43.59 875 THR A N 1
ATOM 6530 C CA . THR A 1 875 ? -52.015 -21.138 -28.562 1.00 43.59 875 THR A CA 1
ATOM 6531 C C . THR A 1 875 ? -51.961 -21.250 -27.017 1.00 43.59 875 THR A C 1
ATOM 6533 O O . THR A 1 875 ? -52.997 -21.164 -26.366 1.00 43.59 875 THR A O 1
ATOM 6536 N N . THR A 1 876 ? -50.737 -21.296 -26.443 1.00 36.28 876 THR A N 1
ATOM 6537 C CA . THR A 1 876 ? -50.312 -20.784 -25.095 1.00 36.28 876 THR A CA 1
ATOM 6538 C C . THR A 1 876 ? -50.968 -21.292 -23.786 1.00 36.28 876 THR A C 1
ATOM 6540 O O . THR A 1 876 ? -52.146 -21.025 -23.576 1.00 36.28 876 THR A O 1
ATOM 6543 N N . ASN A 1 877 ? -50.172 -21.810 -22.814 1.00 32.34 877 ASN A N 1
ATOM 6544 C CA . ASN A 1 877 ? -49.819 -21.121 -21.530 1.00 32.34 877 ASN A CA 1
ATOM 6545 C C . ASN A 1 877 ? -49.232 -21.994 -20.374 1.00 32.34 877 ASN A C 1
ATOM 6547 O O . ASN A 1 877 ? -49.590 -23.155 -20.220 1.00 32.34 877 ASN A O 1
ATOM 6551 N N . GLN A 1 878 ? -48.467 -21.317 -19.491 1.00 29.62 878 GLN A N 1
ATOM 6552 C CA . GLN A 1 878 ? -48.287 -21.529 -18.026 1.00 29.62 878 GLN A CA 1
ATOM 6553 C C . GLN A 1 878 ? -47.433 -22.701 -17.457 1.00 29.62 878 GLN A C 1
ATOM 6555 O O . GLN A 1 878 ? -46.662 -23.320 -18.183 1.00 29.62 878 GLN A O 1
ATOM 6560 N N . GLU A 1 879 ? -47.403 -22.812 -16.113 1.00 29.28 879 GLU A N 1
ATOM 6561 C CA . GLU A 1 879 ? -46.180 -22.935 -15.274 1.00 29.28 879 GLU A CA 1
ATOM 6562 C C . GLU A 1 879 ? -46.176 -24.208 -14.334 1.00 29.28 879 GLU A C 1
ATOM 6564 O O . GLU A 1 879 ? -46.604 -25.247 -14.835 1.00 29.28 879 GLU A O 1
ATOM 6569 N N . PRO A 1 880 ? -45.643 -24.291 -13.077 1.00 58.16 880 PRO A N 1
ATOM 6570 C CA . PRO A 1 880 ? -44.946 -25.499 -12.562 1.00 58.16 880 PRO A CA 1
ATOM 6571 C C . PRO A 1 880 ? -45.738 -26.266 -11.456 1.00 58.16 880 PRO A C 1
ATOM 6573 O O . PRO A 1 880 ? -46.925 -25.999 -11.278 1.00 58.16 880 PRO A O 1
ATOM 6576 N N . PRO A 1 881 ? -45.101 -27.057 -10.552 1.00 64.12 881 PRO A N 1
ATOM 6577 C CA . PRO A 1 881 ? -44.250 -28.261 -10.682 1.00 64.12 881 PRO A CA 1
ATOM 6578 C C . PRO A 1 881 ? -45.069 -29.558 -10.344 1.00 64.12 881 PRO A C 1
ATOM 6580 O O . PRO A 1 881 ? -46.294 -29.456 -10.266 1.00 64.12 881 PRO A O 1
ATOM 6583 N N . PRO A 1 882 ? -44.495 -30.782 -10.143 1.00 51.34 882 PRO A N 1
ATOM 6584 C CA . PRO A 1 882 ? -43.951 -31.195 -8.824 1.00 51.34 882 PRO A CA 1
ATOM 6585 C C . PRO A 1 882 ? -42.856 -32.312 -8.893 1.00 51.34 882 PRO A C 1
ATOM 6587 O O . PRO A 1 882 ? -42.156 -32.449 -9.892 1.00 51.34 882 PRO A O 1
ATOM 6590 N N . SER A 1 883 ? -42.684 -33.094 -7.815 1.00 34.97 883 SER A N 1
ATOM 6591 C CA . SER A 1 883 ? -41.619 -34.092 -7.571 1.00 34.97 883 SER A CA 1
ATOM 6592 C C . SER A 1 883 ? -42.129 -35.550 -7.381 1.00 34.97 883 SER A C 1
ATOM 6594 O O . SER A 1 883 ? -43.317 -35.811 -7.532 1.00 34.97 883 SER A O 1
ATOM 6596 N N . TYR A 1 884 ? -41.215 -36.464 -6.988 1.00 34.62 884 TYR A N 1
ATOM 6597 C CA . TYR A 1 884 ? -41.376 -37.869 -6.516 1.00 34.62 884 TYR A CA 1
ATOM 6598 C C . TYR A 1 884 ? -41.273 -39.067 -7.499 1.00 34.62 884 TYR A C 1
ATOM 6600 O O . TYR A 1 884 ? -42.240 -39.508 -8.102 1.00 34.62 884 TYR A O 1
ATOM 6608 N N . ALA A 1 885 ? -40.067 -39.657 -7.509 1.00 33.78 885 ALA A N 1
ATOM 6609 C CA . ALA A 1 885 ? -39.715 -41.033 -7.089 1.00 33.78 885 ALA A CA 1
ATOM 6610 C C . ALA A 1 885 ? -40.516 -42.289 -7.536 1.00 33.78 885 ALA A C 1
ATOM 6612 O O . ALA A 1 885 ? -41.710 -42.426 -7.296 1.00 33.78 885 ALA A O 1
ATOM 6613 N N . GLY A 1 886 ? -39.757 -43.305 -7.982 1.00 29.91 886 GLY A N 1
ATOM 6614 C CA . GLY A 1 886 ? -40.163 -44.710 -8.174 1.00 29.91 886 GLY A CA 1
ATOM 6615 C C . GLY A 1 886 ? -39.340 -45.356 -9.309 1.00 29.91 886 GLY A C 1
ATOM 6616 O O . GLY A 1 886 ? -39.479 -44.894 -10.431 1.00 29.91 886 GLY A O 1
ATOM 6617 N N . ALA A 1 887 ? -38.402 -46.310 -9.189 1.00 32.28 887 ALA A N 1
ATOM 6618 C CA . ALA A 1 887 ? -38.029 -47.383 -8.243 1.00 32.28 887 ALA A CA 1
ATOM 6619 C C . ALA A 1 887 ? -38.235 -48.791 -8.862 1.00 32.28 887 ALA A C 1
ATOM 6621 O O . ALA A 1 887 ? -39.086 -48.970 -9.723 1.00 32.28 887 ALA A O 1
ATOM 6622 N N . ALA A 1 888 ? -37.477 -49.775 -8.355 1.00 33.72 888 ALA A N 1
ATOM 6623 C CA . ALA A 1 888 ? -37.507 -51.220 -8.659 1.00 33.72 888 ALA A CA 1
ATOM 6624 C C . ALA A 1 888 ? -36.829 -51.724 -9.962 1.00 33.72 888 ALA A C 1
ATOM 6626 O O . ALA A 1 888 ? -37.274 -51.522 -11.086 1.00 33.72 888 ALA A O 1
ATOM 6627 N N . ALA A 1 889 ? -35.741 -52.458 -9.724 1.00 36.22 889 ALA A N 1
ATOM 6628 C CA . ALA A 1 889 ? -34.849 -53.156 -10.643 1.00 36.22 889 ALA A CA 1
ATOM 6629 C C . ALA A 1 889 ? -35.394 -54.483 -11.228 1.00 36.22 889 ALA A C 1
ATOM 6631 O O . ALA A 1 889 ? -36.431 -54.989 -10.804 1.00 36.22 889 ALA A O 1
ATOM 6632 N N . VAL A 1 890 ? -34.600 -55.099 -12.117 1.00 31.86 890 VAL A N 1
ATOM 6633 C CA . VAL A 1 890 ? -34.643 -56.531 -12.494 1.00 31.86 890 VAL A CA 1
ATOM 6634 C C . VAL A 1 890 ? -33.204 -57.091 -12.463 1.00 31.86 890 VAL A C 1
ATOM 6636 O O . VAL A 1 890 ? -32.254 -56.333 -12.658 1.00 31.86 890 VAL A O 1
ATOM 6639 N N . THR A 1 891 ? -33.022 -58.387 -12.177 1.00 32.53 891 THR A N 1
ATOM 6640 C CA . THR A 1 891 ? -31.734 -58.997 -11.767 1.00 32.53 891 THR A CA 1
ATOM 6641 C C . THR A 1 891 ? -31.402 -60.334 -12.453 1.00 32.53 891 THR A C 1
ATOM 6643 O O . THR A 1 891 ? -32.267 -61.203 -12.478 1.00 32.53 891 THR A O 1
ATOM 6646 N N . GLN A 1 892 ? -30.114 -60.530 -12.809 1.00 35.72 892 GLN A N 1
ATOM 6647 C CA . GLN A 1 892 ? -29.408 -61.825 -13.048 1.00 35.72 892 GLN A CA 1
ATOM 6648 C C . GLN A 1 892 ? -29.951 -62.686 -14.229 1.00 35.72 892 GLN A C 1
ATOM 6650 O O . GLN A 1 892 ? -30.971 -62.335 -14.808 1.00 35.72 892 GLN A O 1
ATOM 6655 N N . GLU A 1 893 ? -29.309 -63.736 -14.774 1.00 33.53 893 GLU A N 1
ATOM 6656 C CA . GLU A 1 893 ? -28.149 -64.621 -14.457 1.00 33.53 893 GLU A CA 1
ATOM 6657 C C . GLU A 1 893 ? -27.173 -64.696 -15.681 1.00 33.53 893 GLU A C 1
ATOM 6659 O O . GLU A 1 893 ? -27.560 -64.261 -16.760 1.00 33.53 893 GLU A O 1
ATOM 6664 N N . VAL A 1 894 ? -25.873 -65.068 -15.670 1.00 32.12 894 VAL A N 1
ATOM 6665 C CA . VAL A 1 894 ? -25.004 -66.054 -14.956 1.00 32.12 894 VAL A CA 1
ATOM 6666 C C . VAL A 1 894 ? -24.915 -67.457 -15.621 1.00 32.12 894 VAL A C 1
ATOM 6668 O O . VAL A 1 894 ? -25.944 -67.995 -16.011 1.00 32.12 894 VAL A O 1
ATOM 6671 N N . LYS A 1 895 ? -23.674 -68.028 -15.649 1.00 35.72 895 LYS A N 1
ATOM 6672 C CA . LYS A 1 895 ? -23.155 -69.365 -16.115 1.00 35.72 895 LYS A CA 1
ATOM 6673 C C . LYS A 1 895 ? -22.409 -69.418 -17.485 1.00 35.72 895 LYS A C 1
ATOM 6675 O O . LYS A 1 895 ? -22.803 -68.691 -18.385 1.00 35.72 895 LYS A O 1
ATOM 6680 N N . GLU A 1 896 ? -21.368 -70.250 -17.755 1.00 34.44 896 GLU A N 1
ATOM 6681 C CA . GLU A 1 896 ? -20.378 -71.015 -16.925 1.00 34.44 896 GLU A CA 1
ATOM 6682 C C . GLU A 1 896 ? -19.242 -71.700 -17.778 1.00 34.44 896 GLU A C 1
ATOM 6684 O O . GLU A 1 896 ? -19.551 -72.193 -18.856 1.00 34.44 896 GLU A O 1
ATOM 6689 N N . TYR A 1 897 ? -17.998 -71.831 -17.246 1.00 34.25 897 TYR A N 1
ATOM 6690 C CA . TYR A 1 897 ? -16.962 -72.904 -17.485 1.00 34.25 897 TYR A CA 1
ATOM 6691 C C . TYR A 1 897 ? -16.193 -73.062 -18.850 1.00 34.25 897 TYR A C 1
ATOM 6693 O O . TYR A 1 897 ? -16.739 -72.734 -19.896 1.00 34.25 897 TYR A O 1
ATOM 6701 N N . ASN A 1 898 ? -14.951 -73.618 -18.955 1.00 37.91 898 ASN A N 1
ATOM 6702 C CA . ASN A 1 898 ? -13.821 -73.826 -17.996 1.00 37.91 898 ASN A CA 1
ATOM 6703 C C . ASN A 1 898 ? -12.461 -74.272 -18.648 1.00 37.91 898 ASN A C 1
ATOM 6705 O O . ASN A 1 898 ? -12.406 -74.480 -19.856 1.00 37.91 898 ASN A O 1
ATOM 6709 N N . ASP A 1 899 ? -11.443 -74.516 -17.786 1.00 36.03 899 ASP A N 1
ATOM 6710 C CA . ASP A 1 899 ? -10.170 -75.289 -17.941 1.00 36.03 899 ASP A CA 1
ATOM 6711 C C . ASP A 1 899 ? -9.037 -74.684 -18.819 1.00 36.03 899 ASP A C 1
ATOM 6713 O O . ASP A 1 899 ? -9.298 -74.122 -19.875 1.00 36.03 899 ASP A O 1
ATOM 6717 N N . GLU A 1 900 ? -7.728 -74.731 -18.486 1.00 35.97 900 GLU A N 1
ATOM 6718 C CA . GLU A 1 900 ? -6.913 -75.325 -17.380 1.00 35.97 900 GLU A CA 1
ATOM 6719 C C . GLU A 1 900 ? -5.614 -74.442 -17.171 1.00 35.97 900 GLU A C 1
ATOM 6721 O O . GLU A 1 900 ? -5.587 -73.351 -17.733 1.00 35.97 900 GLU A O 1
ATOM 6726 N N . LYS A 1 901 ? -4.482 -74.677 -16.451 1.00 30.67 901 LYS A N 1
ATOM 6727 C CA . LYS A 1 901 ? -3.785 -75.767 -15.696 1.00 30.67 901 LYS A CA 1
ATOM 6728 C C . LYS A 1 901 ? -2.725 -75.158 -14.716 1.00 30.67 901 LYS A C 1
ATOM 6730 O O . LYS A 1 901 ? -2.434 -73.970 -14.807 1.00 30.67 901 LYS A O 1
ATOM 6735 N N . SER A 1 902 ? -2.086 -75.945 -13.829 1.00 37.34 902 SER A N 1
ATOM 6736 C CA . SER A 1 902 ? -0.924 -75.559 -12.966 1.00 37.34 902 SER A CA 1
ATOM 6737 C C . SER A 1 902 ? -0.093 -76.800 -12.525 1.00 37.34 902 SER A C 1
ATOM 6739 O O . SER A 1 902 ? -0.633 -77.905 -12.657 1.00 37.34 902 SER A O 1
ATOM 6741 N N . PRO A 1 903 ? 1.203 -76.702 -12.098 1.00 60.03 903 PRO A N 1
ATOM 6742 C CA . PRO A 1 903 ? 1.560 -76.923 -10.665 1.00 60.03 903 PRO A CA 1
ATOM 6743 C C . PRO A 1 903 ? 2.868 -76.238 -10.106 1.00 60.03 903 PRO A C 1
ATOM 6745 O O . PRO A 1 903 ? 3.537 -75.468 -10.786 1.00 60.03 903 PRO A O 1
ATOM 6748 N N . TYR A 1 904 ? 3.218 -76.564 -8.842 1.00 37.50 904 TYR A N 1
ATOM 6749 C CA . TYR A 1 904 ? 4.214 -76.009 -7.864 1.00 37.50 904 TYR A CA 1
ATOM 6750 C C . TYR A 1 904 ? 5.364 -77.032 -7.484 1.00 37.50 904 TYR A C 1
ATOM 6752 O O . TYR A 1 904 ? 5.289 -78.136 -8.027 1.00 37.50 904 TYR A O 1
ATOM 6760 N N . PRO A 1 905 ? 6.307 -76.872 -6.482 1.00 63.81 905 PRO A N 1
ATOM 6761 C CA . PRO A 1 905 ? 6.969 -75.723 -5.787 1.00 63.81 905 PRO A CA 1
ATOM 6762 C C . PRO A 1 905 ? 8.567 -75.803 -5.669 1.00 63.81 905 PRO A C 1
ATOM 6764 O O . PRO A 1 905 ? 9.165 -75.728 -6.738 1.00 63.81 905 PRO A O 1
ATOM 6767 N N . PRO A 1 906 ? 9.334 -75.848 -4.516 1.00 65.94 906 PRO A N 1
ATOM 6768 C CA . PRO A 1 906 ? 10.617 -75.093 -4.334 1.00 65.94 906 PRO A CA 1
ATOM 6769 C C . PRO A 1 906 ? 11.891 -75.921 -3.939 1.00 65.94 906 PRO A C 1
ATOM 6771 O O . PRO A 1 906 ? 11.806 -77.147 -3.848 1.00 65.94 906 PRO A O 1
ATOM 6774 N N . PRO A 1 907 ? 13.082 -75.298 -3.693 1.00 45.19 907 PRO A N 1
ATOM 6775 C CA . PRO A 1 907 ? 13.744 -75.386 -2.353 1.00 45.19 907 PRO A CA 1
ATOM 6776 C C . PRO A 1 907 ? 14.754 -74.242 -1.973 1.00 45.19 907 PRO A C 1
ATOM 6778 O O . PRO A 1 907 ? 14.991 -73.325 -2.751 1.00 45.19 907 PRO A O 1
ATOM 6781 N N . GLY A 1 908 ? 15.387 -74.329 -0.781 1.00 33.53 908 GLY A N 1
ATOM 6782 C CA . GLY A 1 908 ? 16.680 -73.676 -0.402 1.00 33.53 908 GLY A CA 1
ATOM 6783 C C . GLY A 1 908 ? 17.869 -74.679 -0.425 1.00 33.53 908 GLY A C 1
ATOM 6784 O O . GLY A 1 908 ? 17.679 -75.722 -1.056 1.00 33.53 908 GLY A O 1
ATOM 6785 N N . PRO A 1 909 ? 19.041 -74.496 0.259 1.00 59.00 909 PRO A N 1
ATOM 6786 C CA . PRO A 1 909 ? 19.421 -73.520 1.305 1.00 59.00 909 PRO A CA 1
ATOM 6787 C C . PRO A 1 909 ? 20.833 -72.849 1.108 1.00 59.00 909 PRO A C 1
ATOM 6789 O O . PRO A 1 909 ? 21.300 -72.704 -0.016 1.00 59.00 909 PRO A O 1
ATOM 6792 N N . ASN A 1 910 ? 21.491 -72.421 2.206 1.00 36.75 910 ASN A N 1
ATOM 6793 C CA . ASN A 1 910 ? 22.771 -71.666 2.321 1.00 36.75 910 ASN A CA 1
ATOM 6794 C C . ASN A 1 910 ? 24.060 -72.507 2.045 1.00 36.75 910 ASN A C 1
ATOM 6796 O O . ASN A 1 910 ? 23.959 -73.738 2.088 1.00 36.75 910 ASN A O 1
ATOM 6800 N N . PRO A 1 911 ? 25.268 -71.912 1.822 1.00 47.12 911 PRO A N 1
ATOM 6801 C CA . PRO A 1 911 ? 26.169 -71.590 2.958 1.00 47.12 911 PRO A CA 1
ATOM 6802 C C . PRO A 1 911 ? 27.147 -70.374 2.821 1.00 47.12 911 PRO A C 1
ATOM 6804 O O . PRO A 1 911 ? 27.295 -69.755 1.773 1.00 47.12 911 PRO A O 1
ATOM 6807 N N . GLU A 1 912 ? 27.830 -70.098 3.943 1.00 34.50 912 GLU A N 1
ATOM 6808 C CA . GLU A 1 912 ? 28.905 -69.119 4.276 1.00 34.50 912 GLU A CA 1
ATOM 6809 C C . GLU A 1 912 ? 30.304 -69.385 3.619 1.00 34.50 912 GLU A C 1
ATOM 6811 O O . GLU A 1 912 ? 30.402 -70.407 2.933 1.00 34.50 912 GLU A O 1
ATOM 6816 N N . PRO A 1 913 ? 31.404 -68.573 3.807 1.00 46.72 913 PRO A N 1
ATOM 6817 C CA . PRO A 1 913 ? 31.727 -67.698 4.968 1.00 46.72 913 PRO A CA 1
ATOM 6818 C C . PRO A 1 913 ? 32.472 -66.338 4.743 1.00 46.72 913 PRO A C 1
ATOM 6820 O O . PRO A 1 913 ? 32.867 -65.978 3.638 1.00 46.72 913 PRO A O 1
ATOM 6823 N N . SER A 1 914 ? 32.766 -65.672 5.880 1.00 30.95 914 SER A N 1
ATOM 6824 C CA . SER A 1 914 ? 33.907 -64.755 6.162 1.00 30.95 914 SER A CA 1
ATOM 6825 C C . SER A 1 914 ? 33.766 -63.229 5.958 1.00 30.95 914 SER A C 1
ATOM 6827 O O . SER A 1 914 ? 34.170 -62.675 4.940 1.00 30.95 914 SER A O 1
ATOM 6829 N N . ALA A 1 915 ? 33.376 -62.530 7.037 1.00 39.00 915 ALA A N 1
ATOM 6830 C CA . ALA A 1 915 ? 33.809 -61.150 7.346 1.00 39.00 915 ALA A CA 1
ATOM 6831 C C . ALA A 1 915 ? 35.184 -61.152 8.074 1.00 39.00 915 ALA A C 1
ATOM 6833 O O . ALA A 1 915 ? 35.675 -62.241 8.397 1.00 39.00 915 ALA A O 1
ATOM 6834 N N . PRO A 1 916 ? 35.844 -59.993 8.323 1.00 48.44 916 PRO A N 1
ATOM 6835 C CA . PRO A 1 916 ? 35.563 -59.164 9.528 1.00 48.44 916 PRO A CA 1
ATOM 6836 C C . PRO A 1 916 ? 35.802 -57.636 9.298 1.00 48.44 916 PRO A C 1
ATOM 6838 O O . PRO A 1 916 ? 36.259 -57.260 8.225 1.00 48.44 916 PRO A O 1
ATOM 6841 N N . SER A 1 917 ? 35.630 -56.663 10.209 1.00 38.47 917 SER A N 1
ATOM 6842 C CA . SER A 1 917 ? 34.855 -56.396 11.453 1.00 38.47 917 SER A CA 1
ATOM 6843 C C . SER A 1 917 ? 35.101 -54.889 11.799 1.00 38.47 917 SER A C 1
ATOM 6845 O O . SER A 1 917 ? 35.990 -54.284 11.207 1.00 38.47 917 SER A O 1
ATOM 6847 N N . PHE A 1 918 ? 34.393 -54.150 12.666 1.00 32.91 918 PHE A N 1
ATOM 6848 C CA . PHE A 1 918 ? 33.709 -54.453 13.935 1.00 32.91 918 PHE A CA 1
ATOM 6849 C C . PHE A 1 918 ? 32.414 -53.632 14.138 1.00 32.91 918 PHE A C 1
ATOM 6851 O O . PHE A 1 918 ? 32.115 -52.718 13.377 1.00 32.91 918 PHE A O 1
ATOM 6858 N N . ALA A 1 919 ? 31.650 -53.984 15.180 1.00 32.00 919 ALA A N 1
ATOM 6859 C CA . ALA A 1 919 ? 30.279 -53.536 15.442 1.00 32.00 919 ALA A CA 1
ATOM 6860 C C . ALA A 1 919 ? 30.117 -52.785 16.789 1.00 32.00 919 ALA A C 1
ATOM 6862 O O . ALA A 1 919 ? 30.969 -52.931 17.670 1.00 32.00 919 ALA A O 1
ATOM 6863 N N . PRO A 1 920 ? 29.013 -52.034 16.989 1.00 64.56 920 PRO A N 1
ATOM 6864 C CA . PRO A 1 920 ? 28.581 -51.534 18.301 1.00 64.56 920 PRO A CA 1
ATOM 6865 C C . PRO A 1 920 ? 27.913 -52.630 19.162 1.00 64.56 920 PRO A C 1
ATOM 6867 O O . PRO A 1 920 ? 27.507 -53.672 18.642 1.00 64.56 920 PRO A O 1
ATOM 6870 N N . PRO A 1 921 ? 27.725 -52.373 20.469 1.00 39.34 921 PRO A N 1
ATOM 6871 C CA . PRO A 1 921 ? 26.512 -52.809 21.183 1.00 39.34 921 PRO A CA 1
ATOM 6872 C C . PRO A 1 921 ? 25.904 -51.706 22.104 1.00 39.34 921 PRO A C 1
ATOM 6874 O O . PRO A 1 921 ? 26.536 -50.663 22.274 1.00 39.34 921 PRO A O 1
ATOM 6877 N N . PRO A 1 922 ? 24.666 -51.870 22.643 1.00 50.53 922 PRO A N 1
ATOM 6878 C CA . PRO A 1 922 ? 23.754 -50.726 22.803 1.00 50.53 922 PRO A CA 1
ATOM 6879 C C . PRO A 1 922 ? 23.163 -50.519 24.246 1.00 50.53 922 PRO A C 1
ATOM 6881 O O . PRO A 1 922 ? 23.984 -50.313 25.138 1.00 50.53 922 PRO A O 1
ATOM 6884 N N . PRO A 1 923 ? 21.838 -50.416 24.558 1.00 71.94 923 PRO A N 1
ATOM 6885 C CA . PRO A 1 923 ? 21.349 -49.451 25.566 1.00 71.94 923 PRO A CA 1
ATOM 6886 C C . PRO A 1 923 ? 20.817 -50.063 26.883 1.00 71.94 923 PRO A C 1
ATOM 6888 O O . PRO A 1 923 ? 20.483 -51.242 26.916 1.00 71.94 923 PRO A O 1
ATOM 6891 N N . PHE A 1 924 ? 20.596 -49.239 27.923 1.00 30.44 924 PHE A N 1
ATOM 6892 C CA . PHE A 1 924 ? 19.658 -49.526 29.032 1.00 30.44 924 PHE A CA 1
ATOM 6893 C C . PHE A 1 924 ? 19.187 -48.259 29.787 1.00 30.44 924 PHE A C 1
ATOM 6895 O O . PHE A 1 924 ? 19.848 -47.224 29.777 1.00 30.44 924 PHE A O 1
ATOM 6902 N N . ALA A 1 925 ? 18.055 -48.391 30.485 1.00 37.91 925 ALA A N 1
ATOM 6903 C CA . ALA A 1 925 ? 17.504 -47.519 31.540 1.00 37.91 925 ALA A CA 1
ATOM 6904 C C . ALA A 1 925 ? 17.030 -48.441 32.711 1.00 37.91 925 ALA A C 1
ATOM 6906 O O . ALA A 1 925 ? 17.070 -49.658 32.489 1.00 37.91 925 ALA A O 1
ATOM 6907 N N . PRO A 1 926 ? 16.539 -47.983 33.900 1.00 51.84 926 PRO A N 1
ATOM 6908 C CA . PRO A 1 926 ? 16.201 -46.603 34.315 1.00 51.84 926 PRO A CA 1
ATOM 6909 C C . PRO A 1 926 ? 16.508 -46.181 35.801 1.00 51.84 926 PRO A C 1
ATOM 6911 O O . PRO A 1 926 ? 16.809 -47.011 36.652 1.00 51.84 926 PRO A O 1
ATOM 6914 N N . TYR A 1 927 ? 16.237 -44.898 36.123 1.00 30.66 927 TYR A N 1
ATOM 6915 C CA . TYR A 1 927 ? 15.803 -44.339 37.442 1.00 30.66 927 TYR A CA 1
ATOM 6916 C C . TYR A 1 927 ? 16.835 -44.100 38.623 1.00 30.66 927 TYR A C 1
ATOM 6918 O O . TYR A 1 927 ? 17.996 -44.467 38.475 1.00 30.66 927 TYR A O 1
ATOM 6926 N N . PRO A 1 928 ? 16.499 -43.308 39.696 1.00 60.56 928 PRO A N 1
ATOM 6927 C CA . PRO A 1 928 ? 17.391 -42.343 40.427 1.00 60.56 928 PRO A CA 1
ATOM 6928 C C . PRO A 1 928 ? 17.731 -42.789 41.904 1.00 60.56 928 PRO A C 1
ATOM 6930 O O . PRO A 1 928 ? 17.629 -43.999 42.105 1.00 60.56 928 PRO A O 1
ATOM 6933 N N . PRO A 1 929 ? 18.073 -41.969 42.968 1.00 47.97 929 PRO A N 1
ATOM 6934 C CA . PRO A 1 929 ? 18.149 -40.484 43.145 1.00 47.97 929 PRO A CA 1
ATOM 6935 C C . PRO A 1 929 ? 19.204 -39.818 44.114 1.00 47.97 929 PRO A C 1
ATOM 6937 O O . PRO A 1 929 ? 19.875 -40.460 44.914 1.00 47.97 929 PRO A O 1
ATOM 6940 N N . THR A 1 930 ? 19.162 -38.465 44.151 1.00 37.56 930 THR A N 1
ATOM 6941 C CA . THR A 1 930 ? 19.432 -37.493 45.270 1.00 37.56 930 THR A CA 1
ATOM 6942 C C . THR A 1 930 ? 20.837 -37.140 45.826 1.00 37.56 930 THR A C 1
ATOM 6944 O O . THR A 1 930 ? 21.548 -37.998 46.330 1.00 37.56 930 THR A O 1
ATOM 6947 N N . ASN A 1 931 ? 21.038 -35.807 45.983 1.00 37.03 931 ASN A N 1
ATOM 6948 C CA . ASN A 1 931 ? 21.868 -35.049 46.964 1.00 37.03 931 ASN A CA 1
ATOM 6949 C C . ASN A 1 931 ? 23.416 -35.107 46.864 1.00 37.03 931 ASN A C 1
ATOM 6951 O O . ASN A 1 931 ? 23.963 -36.100 46.406 1.00 37.03 931 ASN A O 1
ATOM 6955 N N . THR A 1 932 ? 24.205 -34.088 47.271 1.00 33.09 932 THR A N 1
ATOM 6956 C CA . THR A 1 932 ? 24.004 -32.780 47.985 1.00 33.09 932 THR A CA 1
ATOM 6957 C C . THR A 1 932 ? 24.628 -31.598 47.175 1.00 33.09 932 THR A C 1
ATOM 6959 O O . THR A 1 932 ? 25.362 -31.867 46.235 1.00 33.09 932 THR A O 1
ATOM 6962 N N . GLY A 1 933 ? 24.439 -30.280 47.401 1.00 28.11 933 GLY A N 1
ATOM 6963 C CA . GLY A 1 933 ? 24.008 -29.463 48.555 1.00 28.11 933 GLY A CA 1
ATOM 6964 C C . GLY A 1 933 ? 23.848 -27.943 48.220 1.00 28.11 933 GLY A C 1
ATOM 6965 O O . GLY A 1 933 ? 23.735 -27.583 47.055 1.00 28.11 933 GLY A O 1
ATOM 6966 N N . TYR A 1 934 ? 23.802 -27.068 49.242 1.00 35.62 934 TYR A N 1
ATOM 6967 C CA . TYR A 1 934 ? 23.219 -25.685 49.304 1.00 35.62 934 TYR A CA 1
ATOM 6968 C C . TYR A 1 934 ? 24.185 -24.698 50.072 1.00 35.62 934 TYR A C 1
ATOM 6970 O O . TYR A 1 934 ? 25.233 -25.218 50.469 1.00 35.62 934 TYR A O 1
ATOM 6978 N N . PRO A 1 935 ? 23.924 -23.388 50.430 1.00 49.25 935 PRO A N 1
ATOM 6979 C CA . PRO A 1 935 ? 22.794 -22.432 50.217 1.00 49.25 935 PRO A CA 1
ATOM 6980 C C . PRO A 1 935 ? 23.211 -20.947 49.777 1.00 49.25 935 PRO A C 1
ATOM 6982 O O . PRO A 1 935 ? 23.988 -20.886 48.831 1.00 49.25 935 PRO A O 1
ATO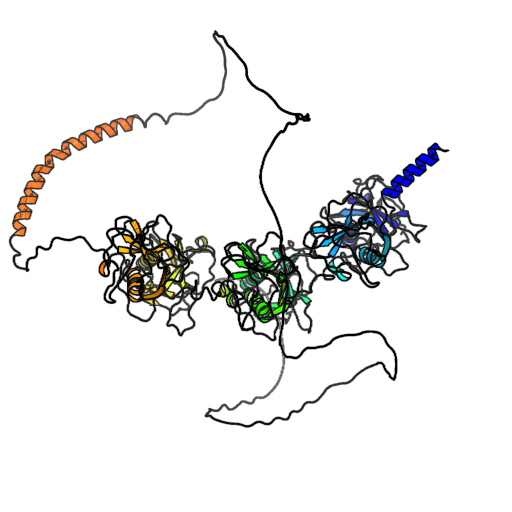M 6985 N N . PRO A 1 936 ? 22.714 -19.764 50.291 1.00 59.09 936 PRO A N 1
ATOM 6986 C CA . PRO A 1 936 ? 21.710 -18.897 49.595 1.00 59.09 936 PRO A CA 1
ATOM 6987 C C . PRO A 1 936 ? 21.875 -17.318 49.651 1.00 59.09 936 PRO A C 1
ATOM 6989 O O . PRO A 1 936 ? 22.888 -16.815 50.129 1.00 59.09 936 PRO A O 1
ATOM 6992 N N . ASP A 1 937 ? 20.792 -16.572 49.294 1.00 34.56 937 ASP A N 1
ATOM 6993 C CA . ASP A 1 937 ? 20.322 -15.229 49.804 1.00 34.56 937 ASP A CA 1
ATOM 6994 C C . ASP A 1 937 ? 20.759 -13.869 49.112 1.00 34.56 937 ASP A C 1
ATOM 6996 O O . ASP A 1 937 ? 21.573 -13.923 48.193 1.00 34.56 937 ASP A O 1
ATOM 7000 N N . PRO A 1 938 ? 20.157 -12.657 49.381 1.00 53.09 938 PRO A N 1
ATOM 7001 C CA . PRO A 1 938 ? 18.866 -12.193 48.786 1.00 53.09 938 PRO A CA 1
ATOM 7002 C C . PRO A 1 938 ? 18.684 -10.652 48.445 1.00 53.09 938 PRO A C 1
ATOM 7004 O O . PRO A 1 938 ? 19.480 -9.811 48.840 1.00 53.09 938 PRO A O 1
ATOM 7007 N N . ALA A 1 939 ? 17.541 -10.284 47.818 1.00 34.94 939 ALA A N 1
ATOM 7008 C CA . ALA A 1 939 ? 16.720 -9.027 47.915 1.00 34.94 939 ALA A CA 1
ATOM 7009 C C . ALA A 1 939 ? 17.228 -7.555 47.630 1.00 34.94 939 ALA A C 1
ATOM 7011 O O . ALA A 1 939 ? 18.401 -7.218 47.699 1.00 34.94 939 ALA A O 1
ATOM 7012 N N . TYR A 1 940 ? 16.252 -6.663 47.322 1.00 39.81 940 TYR A N 1
ATOM 7013 C CA . TYR A 1 940 ? 16.266 -5.173 47.103 1.00 39.81 940 TYR A CA 1
ATOM 7014 C C . TYR A 1 940 ? 16.196 -4.355 48.448 1.00 39.81 940 TYR A C 1
ATOM 7016 O O . TYR A 1 940 ? 16.000 -5.029 49.462 1.00 39.81 940 TYR A O 1
ATOM 7024 N N . PRO A 1 941 ? 16.223 -2.974 48.561 1.00 47.72 941 PRO A N 1
ATOM 7025 C CA . PRO A 1 941 ? 15.992 -1.886 47.571 1.00 47.72 941 PRO A CA 1
ATOM 7026 C C . PRO A 1 941 ? 17.051 -0.700 47.507 1.00 47.72 941 PRO A C 1
ATOM 7028 O O . PRO A 1 941 ? 18.161 -1.004 47.090 1.00 47.72 941 PRO A O 1
ATOM 7031 N N . PRO A 1 942 ? 16.792 0.635 47.710 1.00 57.09 942 PRO A N 1
ATOM 7032 C CA . PRO A 1 942 ? 16.836 1.630 46.603 1.00 57.09 942 PRO A CA 1
ATOM 7033 C C . PRO A 1 942 ? 17.636 2.971 46.802 1.00 57.09 942 PRO A C 1
ATOM 7035 O O . PRO A 1 942 ? 18.160 3.254 47.872 1.00 57.09 942 PRO A O 1
ATOM 7038 N N . THR A 1 943 ? 17.555 3.864 45.788 1.00 30.38 943 THR A N 1
ATOM 7039 C CA . THR A 1 943 ? 17.789 5.351 45.735 1.00 30.38 943 THR A CA 1
ATOM 7040 C C . THR A 1 943 ? 19.184 5.979 45.473 1.00 30.38 943 THR A C 1
ATOM 7042 O O . THR A 1 943 ? 20.114 5.803 46.244 1.00 30.38 943 THR A O 1
ATOM 7045 N N . GLY A 1 944 ? 19.227 6.882 44.466 1.00 27.22 944 GLY A N 1
ATOM 7046 C CA . GLY A 1 944 ? 19.890 8.211 44.501 1.00 27.22 944 GLY A CA 1
ATOM 7047 C C . GLY A 1 944 ? 21.365 8.370 44.062 1.00 27.22 944 GLY A C 1
ATOM 7048 O O . GLY A 1 944 ? 22.239 7.704 44.598 1.00 27.22 944 GLY A O 1
ATOM 7049 N N . GLY A 1 945 ? 21.676 9.354 43.190 1.00 27.91 945 GLY A N 1
ATOM 7050 C CA . GLY A 1 945 ? 23.056 9.883 43.054 1.00 27.91 945 GLY A CA 1
ATOM 7051 C C . GLY A 1 945 ? 23.479 10.489 41.699 1.00 27.91 945 GLY A C 1
ATOM 7052 O O . GLY A 1 945 ? 23.448 9.829 40.673 1.00 27.91 945 GLY A O 1
ATOM 7053 N N . TYR A 1 946 ? 23.935 11.744 41.723 1.00 29.62 946 TYR A N 1
ATOM 7054 C CA . TYR A 1 946 ? 24.418 12.586 40.613 1.00 29.62 946 TYR A CA 1
ATOM 7055 C C . TYR A 1 946 ? 25.752 12.164 39.930 1.00 29.62 946 TYR A C 1
ATOM 7057 O O . TYR A 1 946 ? 26.759 12.067 40.620 1.00 29.62 946 TYR A O 1
ATOM 7065 N N . TYR A 1 947 ? 25.770 12.168 38.582 1.00 29.52 947 TYR A N 1
ATOM 7066 C CA . TYR A 1 947 ? 26.777 12.797 37.673 1.00 29.52 947 TYR A CA 1
ATOM 7067 C C . TYR A 1 947 ? 28.305 12.408 37.765 1.00 29.52 947 TYR A C 1
ATOM 7069 O O . TYR A 1 947 ? 28.633 11.484 38.501 1.00 29.52 947 TYR A O 1
ATOM 7077 N N . PRO A 1 948 ? 29.242 12.905 36.899 1.00 55.19 948 PRO A N 1
ATOM 7078 C CA . PRO A 1 948 ? 30.248 12.036 36.246 1.00 55.19 948 PRO A CA 1
ATOM 7079 C C . PRO A 1 948 ? 31.720 12.353 36.658 1.00 55.19 948 PRO A C 1
ATOM 7081 O O . PRO A 1 948 ? 31.918 13.210 37.522 1.00 55.19 948 PRO A O 1
ATOM 7084 N N . PRO A 1 949 ? 32.772 11.710 36.078 1.00 46.81 949 PRO A N 1
ATOM 7085 C CA . PRO A 1 949 ? 33.306 12.122 34.758 1.00 46.81 949 PRO A CA 1
ATOM 7086 C C . PRO A 1 949 ? 33.919 10.996 33.873 1.00 46.81 949 PRO A C 1
ATOM 7088 O O . PRO A 1 949 ? 34.113 9.863 34.300 1.00 46.81 949 PRO A O 1
ATOM 7091 N N . ASN A 1 950 ? 34.281 11.350 32.632 1.00 36.97 950 ASN A N 1
ATOM 7092 C CA . ASN A 1 950 ? 35.162 10.587 31.719 1.00 36.97 950 ASN A CA 1
ATOM 7093 C C . ASN A 1 950 ? 36.655 10.824 32.094 1.00 36.97 950 ASN A C 1
ATOM 7095 O O . ASN A 1 950 ? 36.945 11.900 32.629 1.00 36.97 950 ASN A O 1
ATOM 7099 N N . PRO A 1 951 ? 37.613 9.902 31.828 1.00 50.28 951 PRO A N 1
ATOM 7100 C CA . PRO A 1 951 ? 38.440 10.071 30.614 1.00 50.28 951 PRO A CA 1
ATOM 7101 C C . PRO A 1 951 ? 38.982 8.780 29.930 1.00 50.28 951 PRO A C 1
ATOM 7103 O O . PRO A 1 951 ? 39.079 7.707 30.519 1.00 50.28 951 PRO A O 1
ATOM 7106 N N . TYR A 1 952 ? 39.438 8.958 28.679 1.00 35.12 952 TYR A N 1
ATOM 7107 C CA . TYR A 1 952 ? 40.190 8.013 27.824 1.00 35.12 952 TYR A CA 1
ATOM 7108 C C . TYR A 1 952 ? 41.533 7.514 28.418 1.00 35.12 952 TYR A C 1
ATOM 7110 O O . TYR A 1 952 ? 42.110 8.180 29.281 1.00 35.12 952 TYR A O 1
ATOM 7118 N N . PRO A 1 953 ? 42.107 6.412 27.876 1.00 43.69 953 PRO A N 1
ATOM 7119 C CA . PRO A 1 953 ? 43.221 6.591 26.919 1.00 43.69 953 PRO A CA 1
ATOM 7120 C C . PRO A 1 953 ? 43.256 5.620 25.707 1.00 43.69 953 PRO A C 1
ATOM 7122 O O . PRO A 1 953 ? 42.912 4.447 25.807 1.00 43.69 953 PRO A O 1
ATOM 7125 N N . THR A 1 954 ? 43.785 6.101 24.573 1.00 40.50 954 THR A N 1
ATOM 7126 C CA . THR A 1 954 ? 44.252 5.309 23.401 1.00 40.50 954 THR A CA 1
ATOM 7127 C C . THR A 1 954 ? 45.784 5.159 23.406 1.00 40.50 954 THR A C 1
ATOM 7129 O O . THR A 1 954 ? 46.443 5.968 24.064 1.00 40.50 954 THR A O 1
ATOM 7132 N N . PRO A 1 955 ? 46.391 4.245 22.614 1.00 53.50 955 PRO A N 1
ATOM 7133 C CA . PRO A 1 955 ? 47.182 4.738 21.460 1.00 53.50 955 PRO A CA 1
ATOM 7134 C C . PRO A 1 955 ? 47.244 3.827 20.199 1.00 53.50 955 PRO A C 1
ATOM 7136 O O . PRO A 1 955 ? 46.889 2.653 20.233 1.00 53.50 955 PRO A O 1
ATOM 7139 N N . TYR A 1 956 ? 47.750 4.397 19.091 1.00 39.19 956 TYR A N 1
ATOM 7140 C CA . TYR A 1 956 ? 47.966 3.795 17.751 1.00 39.19 956 TYR A CA 1
ATOM 7141 C C . TYR A 1 956 ? 49.421 3.317 17.496 1.00 39.19 956 TYR A C 1
ATOM 7143 O O . TYR A 1 956 ? 50.325 3.668 18.257 1.00 39.19 956 TYR A O 1
ATOM 7151 N N . PRO A 1 957 ? 49.665 2.586 16.385 1.00 49.25 957 PRO A N 1
ATOM 7152 C CA . PRO A 1 957 ? 50.545 3.067 15.283 1.00 49.25 957 PRO A CA 1
ATOM 7153 C C . PRO A 1 957 ? 49.821 3.021 13.899 1.00 49.25 957 PRO A C 1
ATOM 7155 O O . PRO A 1 957 ? 49.036 2.105 13.689 1.00 49.25 957 PRO A O 1
ATOM 7158 N N . THR A 1 958 ? 49.841 3.985 12.951 1.00 35.47 958 THR A N 1
ATOM 7159 C CA . THR A 1 958 ? 50.900 4.741 12.200 1.00 35.47 958 THR A CA 1
ATOM 7160 C C . THR A 1 958 ? 51.569 3.947 11.041 1.00 35.47 958 THR A C 1
ATOM 7162 O O . THR A 1 958 ? 51.810 2.760 11.203 1.00 35.47 958 THR A O 1
ATOM 7165 N N . VAL A 1 959 ? 51.916 4.486 9.844 1.00 36.00 959 VAL A N 1
ATOM 7166 C CA . VAL A 1 959 ? 51.713 5.808 9.170 1.00 36.00 959 VAL A CA 1
ATOM 7167 C C . VAL A 1 959 ? 52.011 5.725 7.643 1.00 36.00 959 VAL A C 1
ATOM 7169 O O . VAL A 1 959 ? 52.826 4.892 7.257 1.00 36.00 959 VAL A O 1
ATOM 7172 N N . SER A 1 960 ? 51.441 6.633 6.817 1.00 34.00 960 SER A N 1
ATOM 7173 C CA . SER A 1 960 ? 52.007 7.297 5.591 1.00 34.00 960 SER A CA 1
ATOM 7174 C C . SER A 1 960 ? 50.930 7.520 4.498 1.00 34.00 960 SER A C 1
ATOM 7176 O O . SER A 1 960 ? 50.162 6.603 4.237 1.00 34.00 960 SER A O 1
ATOM 7178 N N . GLY A 1 961 ? 50.793 8.672 3.818 1.00 28.38 961 GLY A N 1
ATOM 7179 C CA . GLY A 1 961 ? 51.572 9.925 3.839 1.00 28.38 961 GLY A CA 1
ATOM 7180 C C . GLY A 1 961 ? 50.772 11.147 3.316 1.00 28.38 961 GLY A C 1
ATOM 7181 O O . GLY A 1 961 ? 49.607 11.014 2.959 1.00 28.38 961 GLY A O 1
ATOM 7182 N N . TYR A 1 962 ? 51.383 12.343 3.307 1.00 34.59 962 TYR A N 1
ATOM 7183 C CA . TYR A 1 962 ? 50.727 13.673 3.203 1.00 34.59 962 TYR A CA 1
ATOM 7184 C C . TYR A 1 962 ? 51.411 14.596 2.155 1.00 34.59 962 TYR A C 1
ATOM 7186 O O . TYR A 1 962 ? 52.566 14.332 1.813 1.00 34.59 962 TYR A O 1
ATOM 7194 N N . PRO A 1 963 ? 50.747 15.665 1.640 1.00 43.62 963 PRO A N 1
ATOM 7195 C CA . PRO A 1 963 ? 50.854 17.002 2.273 1.00 43.62 963 PRO A CA 1
ATOM 7196 C C . PRO A 1 963 ? 49.552 17.867 2.276 1.00 43.62 963 PRO A C 1
ATOM 7198 O O . PRO A 1 963 ? 48.806 17.840 1.300 1.00 43.62 963 PRO A O 1
ATOM 7201 N N . PRO A 1 964 ? 49.285 18.683 3.326 1.00 45.56 964 PRO A N 1
ATOM 7202 C CA . PRO A 1 964 ? 48.110 19.571 3.420 1.00 45.56 964 PRO A CA 1
ATOM 7203 C C . PRO A 1 964 ? 48.437 21.085 3.350 1.00 45.56 964 PRO A C 1
ATOM 7205 O O . PRO A 1 964 ? 49.599 21.480 3.448 1.00 45.56 964 PRO A O 1
ATOM 7208 N N . ALA A 1 965 ? 47.404 21.942 3.289 1.00 31.94 965 ALA A N 1
ATOM 7209 C CA . ALA A 1 965 ? 47.525 23.407 3.384 1.00 31.94 965 ALA A CA 1
ATOM 7210 C C . ALA A 1 965 ? 46.468 24.064 4.312 1.00 31.94 965 ALA A C 1
ATOM 7212 O O . ALA A 1 965 ? 45.337 24.320 3.919 1.00 31.94 965 ALA A O 1
ATOM 7213 N N . THR A 1 966 ? 46.890 24.337 5.552 1.00 33.88 966 THR A N 1
ATOM 7214 C CA . THR A 1 966 ? 46.639 25.552 6.372 1.00 33.88 966 THR A CA 1
ATOM 7215 C C . THR A 1 966 ? 45.304 26.330 6.314 1.00 33.88 966 THR A C 1
ATOM 7217 O O . THR A 1 966 ? 45.023 27.027 5.343 1.00 33.88 966 THR A O 1
ATOM 7220 N N . TYR A 1 967 ? 44.648 26.436 7.481 1.00 41.06 967 TYR A N 1
ATOM 7221 C CA . TYR A 1 967 ? 43.768 27.546 7.904 1.00 41.06 967 TYR A CA 1
ATOM 7222 C C . TYR A 1 967 ? 44.238 28.104 9.272 1.00 41.06 967 TYR A C 1
ATOM 7224 O O . TYR A 1 967 ? 44.670 27.312 10.112 1.00 41.06 967 TYR A O 1
ATOM 7232 N N . PRO A 1 968 ? 44.107 29.420 9.543 1.00 48.69 968 PRO A N 1
ATOM 7233 C CA . PRO A 1 968 ? 44.082 30.004 10.893 1.00 48.69 968 PRO A CA 1
ATOM 7234 C C . PRO A 1 968 ? 42.700 30.605 11.261 1.00 48.69 968 PRO A C 1
ATOM 7236 O O . PRO A 1 968 ? 41.832 30.749 10.403 1.00 48.69 968 PRO A O 1
ATOM 7239 N N . ALA A 1 969 ? 42.490 30.941 12.542 1.00 32.03 969 ALA A N 1
ATOM 7240 C CA . ALA A 1 969 ? 41.170 31.220 13.140 1.00 32.03 969 ALA A CA 1
ATOM 7241 C C . ALA A 1 969 ? 40.913 32.695 13.559 1.00 32.03 969 ALA A C 1
ATOM 7243 O O . ALA A 1 969 ? 41.796 33.546 13.471 1.00 32.03 969 ALA A O 1
ATOM 7244 N N . ALA A 1 970 ? 39.687 32.975 14.030 1.00 42.28 970 ALA A N 1
ATOM 7245 C CA . ALA A 1 970 ? 39.208 34.272 14.546 1.00 42.28 970 ALA A CA 1
ATOM 7246 C C . ALA A 1 970 ? 39.565 34.533 16.032 1.00 42.28 970 ALA A C 1
ATOM 7248 O O . ALA A 1 970 ? 40.015 33.616 16.723 1.00 42.28 970 ALA A O 1
ATOM 7249 N N . PRO A 1 971 ? 39.352 35.770 16.541 1.00 47.41 971 PRO A N 1
ATOM 7250 C CA . PRO A 1 971 ? 38.481 35.942 17.731 1.00 47.41 971 PRO A CA 1
ATOM 7251 C C . PRO A 1 971 ? 37.634 37.263 17.797 1.00 47.41 971 PRO A C 1
ATOM 7253 O O . PRO A 1 971 ? 37.986 38.239 17.134 1.00 47.41 971 PRO A O 1
ATOM 7256 N N . PRO A 1 972 ? 36.540 37.327 18.605 1.00 58.62 972 PRO A N 1
ATOM 7257 C CA . PRO A 1 972 ? 35.718 38.529 18.918 1.00 58.62 972 PRO A CA 1
ATOM 7258 C C . PRO A 1 972 ? 36.107 39.192 20.280 1.00 58.62 972 PRO A C 1
ATOM 7260 O O . PRO A 1 972 ? 37.067 38.702 20.883 1.00 58.62 972 PRO A O 1
ATOM 7263 N N . PRO A 1 973 ? 35.447 40.281 20.790 1.00 53.66 973 PRO A N 1
ATOM 7264 C CA . PRO A 1 973 ? 34.263 40.113 21.685 1.00 53.66 973 PRO A CA 1
ATOM 7265 C C . PRO A 1 973 ? 33.246 41.306 21.878 1.00 53.66 973 PRO A C 1
ATOM 7267 O O . PRO A 1 973 ? 33.544 42.467 21.624 1.00 53.66 973 PRO A O 1
ATOM 7270 N N . ASP A 1 974 ? 32.071 40.969 22.444 1.00 39.75 974 ASP A N 1
ATOM 7271 C CA . ASP A 1 974 ? 31.271 41.620 23.528 1.00 39.75 974 ASP A CA 1
ATOM 7272 C C . ASP A 1 974 ? 30.492 42.986 23.511 1.00 39.75 974 ASP A C 1
ATOM 7274 O O . ASP A 1 974 ? 31.045 44.075 23.634 1.00 39.75 974 ASP A O 1
ATOM 7278 N N . THR A 1 975 ? 29.164 42.839 23.749 1.00 35.56 975 THR A N 1
ATOM 7279 C CA . THR A 1 975 ? 28.271 43.473 24.786 1.00 35.56 975 THR A CA 1
ATOM 7280 C C . THR A 1 975 ? 27.352 44.716 24.578 1.00 35.56 975 THR A C 1
ATOM 7282 O O . THR A 1 975 ? 27.824 45.843 24.500 1.00 35.56 975 THR A O 1
ATOM 7285 N N . ARG A 1 976 ? 26.033 44.477 24.835 1.00 37.41 976 ARG A N 1
ATOM 7286 C CA . ARG A 1 976 ? 24.972 45.329 25.487 1.00 37.41 976 ARG A CA 1
ATOM 7287 C C . ARG A 1 976 ? 24.392 46.580 24.756 1.00 37.41 976 ARG A C 1
ATOM 7289 O O . ARG A 1 976 ? 25.125 47.214 24.009 1.00 37.41 976 ARG A O 1
ATOM 7296 N N . PRO A 1 977 ? 23.184 47.094 25.137 1.00 48.41 977 PRO A N 1
ATOM 7297 C CA . PRO A 1 977 ? 21.908 46.429 25.525 1.00 48.41 977 PRO A CA 1
ATOM 7298 C C . PRO A 1 977 ? 20.606 47.108 24.950 1.00 48.41 977 PRO A C 1
ATOM 7300 O O . PRO A 1 977 ? 20.685 48.129 24.275 1.00 48.41 977 PRO A O 1
ATOM 7303 N N . ASP A 1 978 ? 19.412 46.576 25.270 1.00 34.94 978 ASP A N 1
ATOM 7304 C CA . ASP A 1 978 ? 18.039 47.029 24.877 1.00 34.94 978 ASP A CA 1
ATOM 7305 C C . ASP A 1 978 ? 17.488 48.328 25.552 1.00 34.94 978 ASP A C 1
ATOM 7307 O O . ASP A 1 978 ? 18.062 48.747 26.565 1.00 34.94 978 ASP A O 1
ATOM 7311 N N . PRO A 1 979 ? 16.296 48.895 25.168 1.00 67.44 979 PRO A N 1
ATOM 7312 C CA . PRO A 1 979 ? 15.474 48.774 23.940 1.00 67.44 979 PRO A CA 1
ATOM 7313 C C . PRO A 1 979 ? 15.409 50.131 23.156 1.00 67.44 979 PRO A C 1
ATOM 7315 O O . PRO A 1 979 ? 16.470 50.415 22.600 1.00 67.44 979 PRO A O 1
ATOM 7318 N N . PRO A 1 980 ? 14.361 51.028 23.060 1.00 51.69 980 PRO A N 1
ATOM 7319 C CA . PRO A 1 980 ? 12.938 51.120 23.520 1.00 51.69 980 PRO A CA 1
ATOM 7320 C C . PRO A 1 980 ? 11.874 51.097 22.348 1.00 51.69 980 PRO A C 1
ATOM 7322 O O . PRO A 1 980 ? 12.268 50.802 21.222 1.00 51.69 980 PRO A O 1
ATOM 7325 N N . PRO A 1 981 ? 10.545 51.365 22.544 1.00 67.62 981 PRO A N 1
ATOM 7326 C CA . PRO A 1 981 ? 9.477 51.067 21.550 1.00 67.62 981 PRO A CA 1
ATOM 7327 C C . PRO A 1 981 ? 8.717 52.295 20.967 1.00 67.62 981 PRO A C 1
ATOM 7329 O O . PRO A 1 981 ? 8.962 53.413 21.409 1.00 67.62 981 PRO A O 1
ATOM 7332 N N . TYR A 1 982 ? 7.754 52.087 20.040 1.00 36.03 982 TYR A N 1
ATOM 7333 C CA . TYR A 1 982 ? 6.318 52.486 20.159 1.00 36.03 982 TYR A CA 1
ATOM 7334 C C . TYR A 1 982 ? 5.455 52.152 18.910 1.00 36.03 982 TYR A C 1
ATOM 7336 O O . TYR A 1 982 ? 5.973 51.891 17.828 1.00 36.03 982 TYR A O 1
ATOM 7344 N N . ASN A 1 983 ? 4.127 52.137 19.096 1.00 34.47 983 ASN A N 1
ATOM 7345 C CA . ASN A 1 983 ? 3.086 51.789 18.111 1.00 34.47 983 ASN A CA 1
ATOM 7346 C C . ASN A 1 983 ? 2.823 52.901 17.072 1.00 34.47 983 ASN A C 1
ATOM 7348 O O . ASN A 1 983 ? 2.933 54.071 17.422 1.00 34.47 983 ASN A O 1
ATOM 7352 N N . GLU A 1 984 ? 2.301 52.552 15.886 1.00 32.38 984 GLU A N 1
ATOM 7353 C CA . GLU A 1 984 ? 0.885 52.797 15.510 1.00 32.38 984 GLU A CA 1
ATOM 7354 C C . GLU A 1 984 ? 0.518 52.161 14.144 1.00 32.38 984 GLU A C 1
ATOM 7356 O O . GLU A 1 984 ? 1.372 51.651 13.423 1.00 32.38 984 GLU A O 1
ATOM 7361 N N . ALA A 1 985 ? -0.779 52.135 13.822 1.00 34.81 985 ALA A N 1
ATOM 7362 C CA . ALA A 1 985 ? -1.392 51.631 12.580 1.00 34.81 985 ALA A CA 1
ATOM 7363 C C . ALA A 1 985 ? -2.528 52.613 12.169 1.00 34.81 985 ALA A C 1
ATOM 7365 O O . ALA A 1 985 ? -2.688 53.613 12.871 1.00 34.81 985 ALA A O 1
ATOM 7366 N N . PRO A 1 986 ? -3.406 52.365 11.167 1.00 60.94 986 PRO A N 1
ATOM 7367 C CA . PRO A 1 986 ? -3.394 51.402 10.048 1.00 60.94 986 PRO A CA 1
ATOM 7368 C C . PRO A 1 986 ? -3.671 52.061 8.658 1.00 60.94 986 PRO A C 1
ATOM 7370 O O . PRO A 1 986 ? -3.914 53.259 8.588 1.00 60.94 986 PRO A O 1
ATOM 7373 N N . TYR A 1 987 ? -3.711 51.248 7.581 1.00 34.94 987 TYR A N 1
ATOM 7374 C CA . TYR A 1 987 ? -4.614 51.261 6.385 1.00 34.94 987 TYR A CA 1
ATOM 7375 C C . TYR A 1 987 ? -3.917 50.917 5.031 1.00 34.94 987 TYR A C 1
ATOM 7377 O O . TYR A 1 987 ? -2.753 51.261 4.841 1.00 34.94 987 TYR A O 1
ATOM 7385 N N . PRO A 1 988 ? -4.611 50.230 4.087 1.00 60.06 988 PRO A N 1
ATOM 7386 C CA . PRO A 1 988 ? -4.141 49.876 2.727 1.00 60.06 988 PRO A CA 1
ATOM 7387 C C . PRO A 1 988 ? -4.791 50.828 1.663 1.00 60.06 988 PRO A C 1
ATOM 7389 O O . PRO A 1 988 ? -5.307 51.865 2.089 1.00 60.06 988 PRO A O 1
ATOM 7392 N N . PRO A 1 989 ? -4.891 50.542 0.330 1.00 58.75 989 PRO A N 1
ATOM 7393 C CA . PRO A 1 989 ? -4.387 49.403 -0.467 1.00 58.75 989 PRO A CA 1
ATOM 7394 C C . PRO A 1 989 ? -3.747 49.726 -1.853 1.00 58.75 989 PRO A C 1
ATOM 7396 O O . PRO A 1 989 ? -4.003 50.776 -2.430 1.00 58.75 989 PRO A O 1
ATOM 7399 N N . ALA A 1 990 ? -3.099 48.702 -2.444 1.00 42.28 990 ALA A N 1
ATOM 7400 C CA . ALA A 1 990 ? -3.011 48.411 -3.898 1.00 42.28 990 ALA A CA 1
ATOM 7401 C C . ALA A 1 990 ? -2.297 49.421 -4.851 1.00 42.28 990 ALA A C 1
ATOM 7403 O O . ALA A 1 990 ? -2.055 50.567 -4.483 1.00 42.28 990 ALA A O 1
ATOM 7404 N N . PRO A 1 991 ? -2.043 49.059 -6.132 1.00 59.06 991 PRO A N 1
ATOM 7405 C CA . PRO A 1 991 ? -1.719 47.739 -6.708 1.00 59.06 991 PRO A CA 1
ATOM 7406 C C . PRO A 1 991 ? -0.382 47.728 -7.493 1.00 59.06 991 PRO A C 1
ATOM 7408 O O . PRO A 1 991 ? 0.063 48.774 -7.965 1.00 59.06 991 PRO A O 1
ATOM 7411 N N . TYR A 1 992 ? 0.186 46.541 -7.739 1.00 42.19 992 TYR A N 1
ATOM 7412 C CA . TYR A 1 992 ? 0.426 45.991 -9.091 1.00 42.19 992 TYR A CA 1
ATOM 7413 C C . TYR A 1 992 ? 0.823 44.511 -9.020 1.00 42.19 992 TYR A C 1
ATOM 7415 O O . TYR A 1 992 ? 1.355 44.113 -7.961 1.00 42.19 992 TYR A O 1
#

Mean predicted aligned error: 22.56 Å

pLDDT: mean 74.04, std 19.19, range [27.22, 96.81]

Nearest PDB structures (foldseek):
  8h7j-assembly1_A  TM=2.561E-01  e=3.485E-29  Sus scrofa
  8xmp-assembly1_E  TM=1.785E-01  e=5.311E-32  Homo sapiens
  1by2-assembly1_A  TM=8.259E-01  e=1.982E-07  Homo sapiens
  6sa4-assembly1_A  TM=8.417E-01  e=1.003E-05  Homo sapiens
  6k0o-assembly2_B  TM=7.754E-01  e=1.060E-05  Homo sapiens